Protein AF-A0A7W1QIR3-F1 (afdb_monomer_lite)

Sequence (931 aa):
MGFILVFGVSLLPTTLFAVSNQSAWFKNEPLTSNQFEIGTDIPPYSINGNQNCVKQKIITRPDKVLPFAPYYQTEISHESCVVSAGFGSISQSGYLQVAGSTTFGRTTHPNGATMILLPTPRTPNAIFLGGFTTNGPNLFMITDYLSSIDGVTDAFGEVTYKLKTGVSRIGLRDKFGNLVGVKTDTVSFSNSGKWMVADVPYVGRVRVNTGSFEMKVFDRPFDYNIGTTPGVQSAITNDGRYVIHGSNSFTQLRLYDLEACPTTNVCTYKDLWKYFKDSVPNFVGVARLRFSSDYSIGLYMSRKPASSVLNTKLVLTADGHPPASFGYLGLGDSFASGEGAYQYKSTTDNGQNKCHLSQRSYPYLIADELGINEMESIACSGGKIVDVISLSNDYKGQVKDNIRREEREEKQILESFNPGYVAQREFLNKYNPEIITISTVGNDIGFADKIKRCLMPDTCYGSYEDRLEVVREVNNQFDRLVGMYSNIQEEMEGKKVYIIGYPEVAMDGGSCGGNVRLNAEEVKFSNQLVRYLNTMIKAAADKSGFFYVDVEKAFYGHRLCETIGPNEAVNGITGGNDIVNIPFTDFGGPIGNESFHPNDMGHRRFKEMILDKTNNFTAPMPVPKPDAAPPKESDTLEILKGFNKSNRSVRRVLYVDDLGKDAVLQNSIWQGSIERLSSGLKPLSLTEVWLHSEPTKLGNFTTATNGKLDFGVTIPSSVPVGYHTVHVYGTNMAGESIDIQKVIYVAATEDDTDGDGILNANDNCGFGPASGIDYDEDDTDDACDGSIGEPPVVKVPEEQTPVPNDEPEPEKIEPIAGNQDPKPPENNPETVAGNEQLSEETTPPSQNPEVLAVPTTTPSNYASTPYQIPIPALESRPQVAAVTDEKSEPTQQQSSPSNPGYKISPYAFLFIILTTILIISVIYHSNKTLK

Structure (mmCIF, N/CA/C/O backbone):
data_AF-A0A7W1QIR3-F1
#
_entry.id   AF-A0A7W1QIR3-F1
#
loop_
_atom_site.group_PDB
_atom_site.id
_atom_site.type_symbol
_atom_site.label_atom_id
_atom_site.label_alt_id
_atom_site.label_comp_id
_atom_site.label_asym_id
_atom_site.label_entity_id
_atom_site.label_seq_id
_atom_site.pdbx_PDB_ins_code
_atom_site.Cartn_x
_atom_site.Cartn_y
_atom_site.Cartn_z
_atom_site.occupancy
_atom_site.B_iso_or_equiv
_atom_site.auth_seq_id
_atom_site.auth_comp_id
_atom_site.auth_asym_id
_atom_site.auth_atom_id
_atom_site.pdbx_PDB_model_num
ATOM 1 N N . MET A 1 1 ? -42.882 -28.383 -43.784 1.00 34.25 1 MET A N 1
ATOM 2 C CA . MET A 1 1 ? -42.503 -27.642 -45.010 1.00 34.25 1 MET A CA 1
ATOM 3 C C . MET A 1 1 ? -42.132 -26.232 -44.573 1.00 34.25 1 MET A C 1
ATOM 5 O O . MET A 1 1 ? -42.917 -25.653 -43.843 1.00 34.25 1 MET A O 1
ATOM 9 N N . GLY A 1 2 ? -40.978 -25.655 -44.895 1.00 33.19 2 GLY A N 1
ATOM 10 C CA . GLY A 1 2 ? -39.829 -26.190 -45.631 1.00 33.19 2 GLY A CA 1
ATOM 11 C C . GLY A 1 2 ? -38.886 -25.036 -45.978 1.00 33.19 2 GLY A C 1
ATOM 12 O O . GLY A 1 2 ? -39.086 -24.390 -46.999 1.00 33.19 2 GLY A O 1
ATOM 13 N N . PHE A 1 3 ? -37.918 -24.734 -45.107 1.00 28.16 3 PHE A N 1
ATOM 14 C CA . PHE A 1 3 ? -36.979 -23.629 -45.325 1.00 28.16 3 PHE A CA 1
ATOM 15 C C . PHE A 1 3 ? -36.011 -23.958 -46.469 1.00 28.16 3 PHE A C 1
ATOM 17 O O . PHE A 1 3 ? -35.315 -24.969 -46.421 1.00 28.16 3 PHE A O 1
ATOM 24 N N . ILE A 1 4 ? -35.945 -23.076 -47.466 1.00 31.62 4 ILE A N 1
ATOM 25 C CA . ILE A 1 4 ? -34.934 -23.084 -48.526 1.00 31.62 4 ILE A CA 1
ATOM 26 C C . ILE A 1 4 ? -34.169 -21.764 -48.423 1.00 31.62 4 ILE A C 1
ATOM 28 O O . ILE A 1 4 ? -34.775 -20.694 -48.456 1.00 31.62 4 ILE A O 1
ATOM 32 N N . LEU A 1 5 ? -32.845 -21.841 -48.277 1.00 32.69 5 LEU A N 1
ATOM 33 C CA . LEU A 1 5 ? -31.980 -20.664 -48.325 1.00 32.69 5 LEU A CA 1
ATOM 34 C C . LEU A 1 5 ? -31.888 -20.145 -49.764 1.00 32.69 5 LEU A C 1
ATOM 36 O O . LEU A 1 5 ? -31.714 -20.923 -50.700 1.00 32.69 5 LEU A O 1
ATOM 40 N N . VAL A 1 6 ? -31.881 -18.821 -49.915 1.00 31.03 6 VAL A N 1
ATOM 41 C CA . VAL A 1 6 ? -31.387 -18.147 -51.121 1.00 31.03 6 VAL A CA 1
ATOM 42 C C . VAL A 1 6 ? -30.215 -17.267 -50.698 1.00 31.03 6 VAL A C 1
ATOM 44 O O . VAL A 1 6 ? -30.395 -16.291 -49.973 1.00 31.03 6 VAL A O 1
ATOM 47 N N . PHE A 1 7 ? -29.004 -17.629 -51.122 1.00 30.31 7 PHE A N 1
ATOM 48 C CA . PHE A 1 7 ? -27.800 -16.839 -50.860 1.00 30.31 7 PHE A CA 1
ATOM 49 C C . PHE A 1 7 ? -27.771 -15.598 -51.761 1.00 30.31 7 PHE A C 1
ATOM 51 O O . PHE A 1 7 ? -27.506 -15.695 -52.958 1.00 30.31 7 PHE A O 1
ATOM 58 N N . GLY A 1 8 ? -27.999 -14.421 -51.177 1.00 28.27 8 GLY A N 1
ATOM 59 C CA . GLY A 1 8 ? -27.666 -13.144 -51.804 1.00 28.27 8 GLY A CA 1
ATOM 60 C C . GLY A 1 8 ? -26.195 -12.808 -51.565 1.00 28.27 8 GLY A C 1
ATOM 61 O O . GLY A 1 8 ? -25.845 -12.350 -50.481 1.00 28.27 8 GLY A O 1
ATOM 62 N N . VAL A 1 9 ? -25.328 -13.038 -52.555 1.00 30.48 9 VAL A N 1
ATOM 63 C CA . VAL A 1 9 ? -23.902 -12.679 -52.459 1.00 30.48 9 VAL A CA 1
ATOM 64 C C . VAL A 1 9 ? -23.739 -11.173 -52.667 1.00 30.48 9 VAL A C 1
ATOM 66 O O . VAL A 1 9 ? -23.790 -10.679 -53.793 1.00 30.48 9 VAL A O 1
ATOM 69 N N . SER A 1 10 ? -23.521 -10.434 -51.580 1.00 31.89 10 SER A N 1
ATOM 70 C CA . SER A 1 10 ? -23.115 -9.031 -51.631 1.00 31.89 10 SER A CA 1
ATOM 71 C C . SER A 1 10 ? -21.646 -8.922 -52.051 1.00 31.89 10 SER A C 1
ATOM 73 O O . SER A 1 10 ? -20.729 -9.197 -51.278 1.00 31.89 10 SER A O 1
ATOM 75 N N . LEU A 1 11 ? -21.413 -8.491 -53.293 1.00 32.91 11 LEU A N 1
ATOM 76 C CA . LEU A 1 11 ? -20.082 -8.137 -53.790 1.00 32.91 11 LEU A CA 1
ATOM 77 C C . LEU A 1 11 ? -19.593 -6.843 -53.122 1.00 32.91 11 LEU A C 1
ATOM 79 O O . LEU A 1 11 ? -19.727 -5.750 -53.671 1.00 32.91 11 LEU A O 1
ATOM 83 N N . LEU A 1 12 ? -19.016 -6.973 -51.927 1.00 32.09 12 LEU A N 1
ATOM 84 C CA . LEU A 1 12 ? -18.178 -5.929 -51.345 1.00 32.09 12 LEU A CA 1
ATOM 85 C C . LEU A 1 12 ? -16.924 -5.750 -52.220 1.00 32.09 12 LEU A C 1
ATOM 87 O O . LEU A 1 12 ? -16.312 -6.749 -52.609 1.00 32.09 12 LEU A O 1
ATOM 91 N N . PRO A 1 13 ? -16.506 -4.509 -52.531 1.00 33.62 13 PRO A N 1
ATOM 92 C CA . PRO A 1 13 ? -15.276 -4.281 -53.271 1.00 33.62 13 PRO A CA 1
ATOM 93 C C . PRO A 1 13 ? -14.087 -4.695 -52.401 1.00 33.62 13 PRO A C 1
ATOM 95 O O . PRO A 1 13 ? -13.788 -4.052 -51.396 1.00 33.62 13 PRO A O 1
ATOM 98 N N . THR A 1 14 ? -13.389 -5.762 -52.791 1.00 33.34 14 THR A N 1
ATOM 99 C CA . THR A 1 14 ? -12.145 -6.187 -52.142 1.00 33.34 14 THR A CA 1
ATOM 100 C C . THR A 1 14 ? -11.022 -5.213 -52.487 1.00 33.34 14 THR A C 1
ATOM 102 O O . THR A 1 14 ? -10.187 -5.478 -53.355 1.00 33.34 14 THR A O 1
ATOM 105 N N . T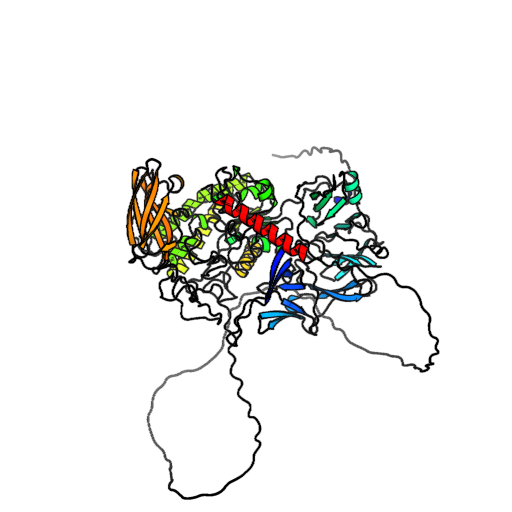HR A 1 15 ? -10.992 -4.069 -51.805 1.00 36.03 15 THR A N 1
ATOM 106 C CA . THR A 1 15 ? -9.798 -3.234 -51.729 1.00 36.03 15 THR A CA 1
ATOM 107 C C . THR A 1 15 ? -8.715 -4.035 -51.016 1.00 36.03 15 THR A C 1
ATOM 109 O O . THR A 1 15 ? -8.699 -4.131 -49.789 1.00 36.03 15 THR A O 1
ATOM 112 N N . LEU A 1 16 ? -7.795 -4.627 -51.786 1.00 31.80 16 LEU A N 1
ATOM 113 C CA . LEU A 1 16 ? -6.538 -5.117 -51.231 1.00 31.80 16 LEU A CA 1
ATOM 114 C C . LEU A 1 16 ? -5.764 -3.904 -50.709 1.00 31.80 16 LEU A C 1
ATOM 116 O O . LEU A 1 16 ? -4.984 -3.283 -51.430 1.00 31.80 16 LEU A O 1
ATOM 120 N N . PHE A 1 17 ? -5.976 -3.576 -49.437 1.00 32.44 17 PHE A N 1
ATOM 121 C CA . PHE A 1 17 ? -5.002 -2.818 -48.678 1.00 32.44 17 PHE A CA 1
ATOM 122 C C . PHE A 1 17 ? -3.719 -3.643 -48.673 1.00 32.44 17 PHE A C 1
ATOM 124 O O . PHE A 1 17 ? -3.634 -4.678 -48.011 1.00 32.44 17 PHE A O 1
ATOM 131 N N . ALA A 1 18 ? -2.729 -3.199 -49.445 1.00 31.48 18 ALA A N 1
ATOM 132 C CA . ALA A 1 18 ? -1.373 -3.696 -49.322 1.00 31.48 18 ALA A CA 1
ATOM 133 C C . ALA A 1 18 ? -0.901 -3.349 -47.906 1.00 31.48 18 ALA A C 1
ATOM 135 O O . ALA A 1 18 ? -0.538 -2.205 -47.629 1.00 31.48 18 ALA A O 1
ATOM 136 N N . VAL A 1 19 ? -0.979 -4.321 -46.994 1.00 35.53 19 VAL A N 1
ATOM 137 C CA . VAL A 1 19 ? -0.512 -4.164 -45.618 1.00 35.53 19 VAL A CA 1
ATOM 138 C C . VAL A 1 19 ? 0.979 -3.868 -45.698 1.00 35.53 19 VAL A C 1
ATOM 140 O O . VAL A 1 19 ? 1.772 -4.750 -46.027 1.00 35.53 19 VAL A O 1
ATOM 143 N N . SER A 1 20 ? 1.366 -2.613 -45.450 1.00 41.88 20 SER A N 1
ATOM 144 C CA . SER A 1 20 ? 2.776 -2.250 -45.423 1.00 41.88 20 SER A CA 1
ATOM 145 C C . SER A 1 20 ? 3.453 -3.071 -44.331 1.00 41.88 20 SER A C 1
ATOM 147 O O . SER A 1 20 ? 3.032 -3.055 -43.171 1.00 41.88 20 SER A O 1
ATOM 149 N N . ASN A 1 21 ? 4.483 -3.824 -44.723 1.00 55.47 21 ASN A N 1
ATOM 150 C CA . ASN A 1 21 ? 5.199 -4.775 -43.869 1.00 55.47 21 ASN A CA 1
ATOM 151 C C . ASN A 1 21 ? 6.201 -4.049 -42.945 1.00 55.47 21 ASN A C 1
ATOM 153 O O . ASN A 1 21 ? 7.363 -4.421 -42.818 1.00 55.47 21 ASN A O 1
ATOM 157 N N . GLN A 1 22 ? 5.741 -2.929 -42.393 1.00 65.62 22 GLN A N 1
ATOM 158 C CA . GLN A 1 22 ? 6.471 -1.875 -41.710 1.00 65.62 22 GLN A CA 1
ATOM 159 C C . GLN A 1 22 ? 5.813 -1.728 -40.338 1.00 65.62 22 GLN A C 1
ATOM 161 O O . GLN A 1 22 ? 4.588 -1.617 -40.248 1.00 65.62 22 GLN A O 1
ATOM 166 N N . SER A 1 23 ? 6.598 -1.810 -39.268 1.00 76.31 23 SER A N 1
ATOM 167 C CA . SER A 1 23 ? 6.078 -1.877 -37.899 1.00 76.31 23 SER A CA 1
ATOM 168 C C . SER A 1 23 ? 5.365 -0.592 -37.470 1.00 76.31 23 SER A C 1
ATOM 170 O O . SER A 1 23 ? 5.550 0.471 -38.065 1.00 76.31 23 SER A O 1
ATOM 172 N N . ALA A 1 24 ? 4.529 -0.685 -36.431 1.00 81.56 24 ALA A N 1
ATOM 173 C CA . ALA A 1 24 ? 3.648 0.400 -35.982 1.00 81.56 24 ALA A CA 1
ATOM 174 C C . ALA A 1 24 ? 4.395 1.721 -35.718 1.00 81.56 24 ALA A C 1
ATOM 176 O O . ALA A 1 24 ? 3.955 2.790 -36.133 1.00 81.56 24 ALA A O 1
ATOM 177 N N . TRP A 1 25 ? 5.585 1.639 -35.120 1.00 84.62 25 TRP A N 1
ATOM 178 C CA . TRP A 1 25 ? 6.470 2.783 -34.888 1.00 84.62 25 TRP A CA 1
ATOM 179 C C . TRP A 1 25 ? 6.993 3.462 -36.165 1.00 84.62 25 TRP A C 1
ATOM 181 O O . TRP A 1 25 ? 7.411 4.618 -36.110 1.00 84.62 25 TRP A O 1
ATOM 191 N N . PHE A 1 26 ? 6.982 2.767 -37.304 1.00 85.00 26 PHE A N 1
ATOM 192 C CA . PHE A 1 26 ? 7.597 3.190 -38.562 1.00 85.00 26 PHE A CA 1
ATOM 193 C C . PHE A 1 26 ? 6.593 3.551 -39.668 1.00 85.00 26 PHE A C 1
ATOM 195 O O . PHE A 1 26 ? 7.033 4.101 -40.673 1.00 85.00 26 PHE A O 1
ATOM 202 N N . LYS A 1 27 ? 5.289 3.253 -39.534 1.00 78.94 27 LYS A N 1
ATOM 203 C CA . LYS A 1 27 ? 4.281 3.529 -40.586 1.00 78.94 27 LYS A CA 1
ATOM 204 C C . LYS A 1 27 ? 4.037 5.020 -40.824 1.00 78.94 27 LYS A C 1
ATOM 206 O O . LYS A 1 27 ? 4.081 5.462 -41.966 1.00 78.94 27 LYS A O 1
ATOM 211 N N . ASN A 1 28 ? 3.794 5.765 -39.751 1.00 73.44 28 ASN A N 1
ATOM 212 C CA . ASN A 1 28 ? 3.561 7.210 -39.736 1.00 73.44 28 ASN A CA 1
ATOM 213 C C . ASN A 1 28 ? 4.406 7.852 -38.621 1.00 73.44 28 ASN A C 1
ATOM 215 O O . ASN A 1 28 ? 5.117 7.151 -37.894 1.00 73.44 28 ASN A O 1
ATOM 219 N N . GLU A 1 29 ? 4.361 9.176 -38.462 1.00 69.75 29 GLU A N 1
ATOM 220 C CA . GLU A 1 29 ? 4.926 9.836 -37.272 1.00 69.75 29 GLU A CA 1
ATOM 221 C C . GLU A 1 29 ? 4.184 9.423 -35.984 1.00 69.75 29 GLU A C 1
ATOM 223 O O . GLU A 1 29 ? 3.037 8.983 -36.078 1.00 69.75 29 GLU A O 1
ATOM 228 N N . PRO A 1 30 ? 4.818 9.471 -34.790 1.00 63.53 30 PRO A N 1
ATOM 229 C CA . PRO A 1 30 ? 4.176 9.012 -33.560 1.00 63.53 30 PRO A CA 1
ATOM 230 C C . PRO A 1 30 ? 3.042 9.976 -33.185 1.00 63.53 30 PRO A C 1
ATOM 232 O O . PRO A 1 30 ? 3.281 11.089 -32.716 1.00 63.53 30 PRO A O 1
ATOM 235 N N . LEU A 1 31 ? 1.805 9.570 -33.468 1.00 57.97 31 LEU A N 1
ATOM 236 C CA . LEU A 1 31 ? 0.617 10.392 -33.267 1.00 57.97 31 LEU A CA 1
ATOM 237 C C . LEU A 1 31 ? 0.106 10.290 -31.829 1.00 57.97 31 LEU A C 1
ATOM 239 O O . LEU A 1 31 ? 0.144 9.234 -31.205 1.00 57.97 31 LEU A O 1
ATOM 243 N N . THR A 1 32 ? -0.435 11.411 -31.349 1.00 54.66 32 THR A N 1
ATOM 244 C CA . THR A 1 32 ? -0.773 11.703 -29.946 1.00 54.66 32 THR A CA 1
ATOM 245 C C . THR A 1 32 ? 0.436 11.739 -29.008 1.00 54.66 32 THR A C 1
ATOM 247 O O . THR A 1 32 ? 1.223 10.801 -28.908 1.00 54.66 32 THR A O 1
ATOM 250 N N . SER A 1 33 ? 0.557 12.850 -28.281 1.00 52.47 33 SER A N 1
ATOM 251 C CA . SER A 1 33 ? 1.448 12.955 -27.134 1.00 52.47 33 SER A CA 1
ATOM 252 C C . SER A 1 33 ? 0.687 13.566 -25.969 1.00 52.47 33 SER A C 1
ATOM 254 O O . SER A 1 33 ? 0.325 14.744 -26.032 1.00 52.47 33 SER 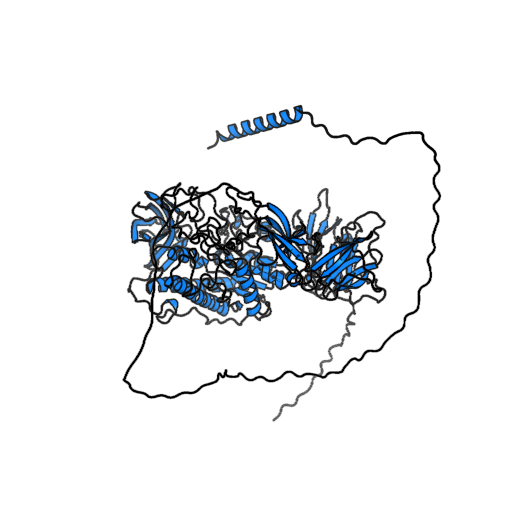A O 1
ATOM 256 N N . ASN A 1 34 ? 0.470 12.799 -24.903 1.00 48.19 34 ASN A N 1
ATOM 257 C CA . ASN A 1 34 ? -0.041 13.368 -23.660 1.00 48.19 34 ASN A CA 1
ATOM 258 C C . ASN A 1 34 ? 1.089 14.199 -23.038 1.00 48.19 34 ASN A C 1
ATOM 260 O O . ASN A 1 34 ? 2.123 13.655 -22.637 1.00 48.19 34 ASN A O 1
ATOM 264 N N . GLN A 1 35 ? 0.918 15.523 -23.044 1.00 48.44 35 GLN A N 1
ATOM 265 C CA . GLN A 1 35 ? 1.878 16.477 -22.495 1.00 48.44 35 GLN A CA 1
ATOM 266 C C . GLN A 1 35 ? 1.524 16.766 -21.041 1.00 48.44 35 GLN A C 1
ATOM 268 O O . GLN A 1 35 ? 0.497 17.378 -20.759 1.00 48.44 35 GLN A O 1
ATOM 273 N N . PHE A 1 36 ? 2.401 16.359 -20.129 1.00 48.69 36 PHE A N 1
ATOM 274 C CA . PHE A 1 36 ? 2.328 16.747 -18.727 1.00 48.69 36 PHE A CA 1
ATOM 275 C C . PHE A 1 36 ? 3.447 17.763 -18.464 1.00 48.69 36 PHE A C 1
ATOM 277 O O . PHE A 1 36 ? 4.634 17.414 -18.424 1.00 48.69 36 PHE A O 1
ATOM 284 N N . GLU A 1 37 ? 3.076 19.040 -18.333 1.00 40.69 37 GLU A N 1
ATOM 285 C CA . GLU A 1 37 ? 3.996 20.105 -17.916 1.00 40.69 37 GLU A CA 1
ATOM 286 C C . GLU A 1 37 ? 4.341 19.948 -16.431 1.00 40.69 37 GLU A C 1
ATOM 288 O O . GLU A 1 37 ? 3.708 20.538 -15.559 1.00 40.69 37 GLU A O 1
ATOM 293 N N . ILE A 1 38 ? 5.368 19.136 -16.179 1.00 44.25 38 ILE A N 1
ATOM 294 C CA . ILE A 1 38 ? 6.088 19.067 -14.906 1.00 44.25 38 ILE A CA 1
ATOM 295 C C . ILE A 1 38 ? 6.969 20.323 -14.770 1.00 44.25 38 ILE A C 1
ATOM 297 O O . ILE A 1 38 ? 7.362 20.926 -15.771 1.00 44.25 38 ILE A O 1
ATOM 301 N N . GLY A 1 39 ? 7.276 20.719 -13.532 1.00 46.81 39 GLY A N 1
ATOM 302 C CA . GLY A 1 39 ? 8.196 21.817 -13.223 1.00 46.81 39 GLY A CA 1
ATOM 303 C C . GLY A 1 39 ? 9.663 21.545 -13.597 1.00 46.81 39 GLY A C 1
ATOM 304 O O . GLY A 1 39 ? 9.990 20.837 -14.550 1.00 46.81 39 GLY A O 1
ATOM 305 N N . THR A 1 40 ? 10.589 22.133 -12.840 1.00 39.81 40 THR A N 1
ATOM 306 C CA . THR A 1 40 ? 12.035 22.022 -13.106 1.00 39.81 40 THR A CA 1
ATOM 307 C C . THR A 1 40 ? 12.576 20.599 -12.968 1.00 39.81 40 THR A C 1
ATOM 309 O O . THR A 1 40 ? 13.531 20.238 -13.662 1.00 39.81 40 THR A O 1
ATOM 312 N N . ASP A 1 41 ? 11.967 19.788 -12.107 1.00 53.38 41 ASP A N 1
ATOM 313 C CA . ASP A 1 41 ? 12.643 18.643 -11.508 1.00 53.38 41 ASP A CA 1
ATOM 314 C C . ASP A 1 41 ? 12.366 17.339 -12.266 1.00 53.38 41 ASP A C 1
ATOM 316 O O . ASP A 1 41 ? 11.232 16.883 -12.413 1.00 53.38 41 ASP A O 1
ATOM 320 N N . ILE A 1 42 ? 13.444 16.716 -12.744 1.00 59.16 42 ILE A N 1
ATOM 321 C CA . ILE A 1 42 ? 13.423 15.378 -13.339 1.00 59.16 42 ILE A CA 1
ATOM 322 C C . ILE A 1 42 ? 13.749 14.372 -12.222 1.00 59.16 42 ILE A C 1
ATOM 324 O O . ILE A 1 42 ? 14.808 14.524 -11.604 1.00 59.16 42 ILE A O 1
ATOM 328 N N . PRO A 1 43 ? 12.933 13.323 -11.991 1.00 58.06 43 PRO A N 1
ATOM 329 C CA . PRO A 1 43 ? 13.183 12.326 -10.947 1.00 58.06 43 PRO A CA 1
ATOM 330 C C . PRO A 1 43 ? 14.601 11.732 -10.986 1.00 58.06 43 PRO A C 1
ATOM 332 O O . PRO A 1 43 ? 15.195 11.640 -12.072 1.00 58.06 43 PRO A O 1
ATOM 335 N N . PRO A 1 44 ? 15.168 11.316 -9.838 1.00 55.75 44 PRO A N 1
ATOM 336 C CA . PRO A 1 44 ? 16.488 10.695 -9.788 1.00 55.75 44 PRO A CA 1
ATOM 337 C C . PRO A 1 44 ? 16.534 9.399 -10.619 1.00 55.75 44 PRO A C 1
ATOM 339 O O . PRO A 1 44 ? 15.519 8.751 -10.870 1.00 55.75 44 PRO A O 1
ATOM 342 N N . TYR A 1 45 ? 17.724 9.064 -11.115 1.00 62.69 45 TYR A N 1
ATOM 343 C CA . TYR A 1 45 ? 17.936 8.025 -12.127 1.00 62.69 45 TYR A CA 1
ATOM 344 C C . TYR A 1 45 ? 18.699 6.853 -11.527 1.00 62.69 45 TYR A C 1
ATOM 346 O O . TYR A 1 45 ? 19.669 7.097 -10.811 1.00 62.69 45 TYR A O 1
ATOM 354 N N . SER A 1 46 ? 18.345 5.612 -11.873 1.00 59.75 46 SER A N 1
ATOM 355 C CA . SER A 1 46 ? 19.246 4.470 -11.679 1.00 59.75 46 SER A CA 1
ATOM 356 C C . SER A 1 46 ? 20.575 4.677 -12.423 1.00 59.75 46 SER A C 1
ATOM 358 O O . SER A 1 46 ? 20.639 5.391 -13.425 1.00 59.75 46 SER A O 1
ATOM 360 N N . ILE A 1 47 ? 21.626 3.996 -11.956 1.00 56.06 47 ILE A N 1
ATOM 361 C CA . ILE A 1 47 ? 22.954 3.964 -12.592 1.00 56.06 47 ILE A CA 1
ATOM 362 C C . ILE A 1 47 ? 22.852 3.465 -14.047 1.00 56.06 47 ILE A C 1
ATOM 364 O O . ILE A 1 47 ? 23.579 3.932 -14.918 1.00 56.06 47 ILE A O 1
ATOM 368 N N . ASN A 1 48 ? 21.904 2.554 -14.310 1.00 63.75 48 ASN A N 1
ATOM 369 C CA . ASN A 1 48 ? 21.738 1.838 -15.578 1.00 63.75 48 ASN A CA 1
ATOM 370 C C . ASN A 1 48 ? 20.505 2.315 -16.373 1.00 63.75 48 ASN A C 1
ATOM 372 O O . ASN A 1 48 ? 19.637 1.529 -16.750 1.00 63.75 48 ASN A O 1
ATOM 376 N N . GLY A 1 49 ? 20.404 3.624 -16.604 1.00 54.59 49 GLY A N 1
ATOM 377 C CA . GLY A 1 49 ? 19.758 4.187 -17.799 1.00 54.59 49 GLY A CA 1
ATOM 378 C C . GLY A 1 49 ? 18.227 4.136 -17.951 1.00 54.59 49 GLY A C 1
ATOM 379 O O . GLY A 1 49 ? 17.711 4.937 -18.730 1.00 54.59 49 GLY A O 1
ATOM 380 N N . ASN A 1 50 ? 17.463 3.289 -17.251 1.00 68.12 50 ASN A N 1
ATOM 381 C CA . ASN A 1 50 ? 15.991 3.304 -17.390 1.00 68.12 50 ASN A CA 1
ATOM 382 C C . ASN A 1 50 ? 15.139 2.805 -16.209 1.00 68.12 50 ASN A C 1
ATOM 384 O O . ASN A 1 50 ? 13.912 2.873 -16.299 1.00 68.12 50 ASN A O 1
ATOM 388 N N . GLN A 1 51 ? 15.732 2.381 -15.092 1.00 68.88 51 GLN A N 1
ATOM 389 C CA . GLN A 1 51 ? 14.979 2.222 -13.842 1.00 68.88 51 GLN A CA 1
ATOM 390 C C . GLN A 1 51 ? 14.880 3.566 -13.099 1.00 68.88 51 GLN A C 1
ATOM 392 O O . GLN A 1 51 ? 15.847 4.336 -13.045 1.00 68.88 51 GLN A O 1
ATOM 397 N N . ASN A 1 52 ? 13.722 3.830 -12.490 1.00 66.75 52 ASN A N 1
ATOM 398 C CA . ASN A 1 52 ? 13.629 4.817 -11.415 1.00 66.75 52 ASN A CA 1
ATOM 399 C C . ASN A 1 52 ? 14.410 4.300 -10.196 1.00 66.75 52 ASN A C 1
ATOM 401 O O . ASN A 1 52 ? 14.593 3.093 -10.034 1.00 66.75 52 ASN A O 1
ATOM 405 N N . CYS A 1 53 ? 14.853 5.212 -9.338 1.00 72.12 53 CYS A N 1
ATOM 406 C CA . CYS A 1 53 ? 15.409 4.879 -8.033 1.00 72.12 53 CYS A CA 1
ATOM 407 C C . CYS A 1 53 ? 14.745 5.752 -6.967 1.00 72.12 53 CYS A C 1
ATOM 409 O O . CYS A 1 53 ? 14.346 6.881 -7.265 1.00 72.12 53 CYS A O 1
ATOM 411 N N . VAL A 1 54 ? 14.632 5.253 -5.738 1.00 67.38 54 VAL A N 1
ATOM 412 C CA . VAL A 1 54 ? 14.112 6.039 -4.609 1.00 67.38 54 VAL A CA 1
ATOM 413 C C . VAL A 1 54 ? 15.248 6.340 -3.650 1.00 67.38 54 VAL A C 1
ATOM 415 O O . VAL A 1 54 ? 16.004 5.441 -3.303 1.00 67.38 54 VAL A O 1
ATOM 418 N N . LYS A 1 55 ? 15.374 7.592 -3.204 1.00 74.12 55 LYS A N 1
ATOM 419 C CA . LYS A 1 55 ? 16.208 7.914 -2.044 1.00 74.12 55 LYS A CA 1
ATOM 420 C C . LYS A 1 55 ? 15.664 7.206 -0.800 1.00 74.12 55 LYS A C 1
ATOM 422 O O . LYS A 1 55 ? 14.477 7.339 -0.511 1.00 74.12 55 LYS A O 1
ATOM 427 N N . GLN A 1 56 ? 16.519 6.449 -0.125 1.00 70.94 56 GLN A N 1
ATOM 428 C CA . GLN A 1 56 ? 16.217 5.720 1.101 1.00 70.94 56 GLN A CA 1
ATOM 429 C C . GLN A 1 56 ? 17.430 5.754 2.044 1.00 70.94 56 GLN A C 1
ATOM 431 O O . GLN A 1 56 ? 18.584 5.798 1.592 1.00 70.94 56 GLN A O 1
ATOM 436 N N . LYS A 1 57 ? 17.151 5.635 3.346 1.00 77.88 57 LYS A N 1
ATOM 437 C CA . LYS A 1 57 ? 18.140 5.464 4.414 1.00 77.88 57 LYS A CA 1
ATOM 438 C C . LYS A 1 57 ? 18.794 4.084 4.289 1.00 77.88 57 LYS A C 1
ATOM 440 O O . LYS A 1 57 ? 18.173 3.062 4.576 1.00 77.88 57 LYS A O 1
ATOM 445 N N . ILE A 1 58 ? 20.048 4.040 3.845 1.00 84.31 58 ILE A N 1
ATOM 446 C CA . ILE A 1 58 ? 20.827 2.803 3.721 1.00 84.31 58 ILE A CA 1
ATOM 447 C C . ILE A 1 58 ? 21.456 2.490 5.074 1.00 84.31 58 ILE A C 1
ATOM 449 O O . ILE A 1 58 ? 22.559 2.952 5.353 1.00 84.31 58 ILE A O 1
ATOM 453 N N . ILE A 1 59 ? 20.776 1.717 5.917 1.00 82.56 59 ILE A N 1
ATOM 454 C CA . ILE A 1 59 ? 21.363 1.197 7.159 1.00 82.56 59 ILE A CA 1
ATOM 455 C C . ILE A 1 59 ? 22.411 0.152 6.777 1.00 82.56 59 ILE A C 1
ATOM 457 O O . ILE A 1 59 ? 22.056 -0.922 6.306 1.00 82.56 59 ILE A O 1
ATOM 461 N N . THR A 1 60 ? 23.699 0.468 6.918 1.00 89.12 60 THR A N 1
ATOM 462 C CA . THR A 1 60 ? 24.800 -0.488 6.654 1.00 89.12 60 THR A CA 1
ATOM 463 C C . THR A 1 60 ? 25.294 -1.186 7.916 1.00 89.12 60 THR A C 1
ATOM 465 O O . THR A 1 60 ? 25.868 -2.270 7.838 1.00 89.12 60 THR A O 1
ATOM 468 N N . ARG A 1 61 ? 25.020 -0.564 9.064 1.00 86.25 61 ARG A N 1
ATOM 469 C CA . ARG A 1 61 ? 25.211 -1.087 10.409 1.00 86.25 61 ARG A CA 1
ATOM 470 C C . ARG A 1 61 ? 24.076 -0.539 11.280 1.00 86.25 61 ARG A C 1
ATOM 472 O O . ARG A 1 61 ? 23.932 0.686 11.289 1.00 86.25 61 ARG A O 1
ATOM 479 N N . PRO A 1 62 ? 23.275 -1.369 11.960 1.00 75.38 62 PRO A N 1
ATOM 480 C CA . PRO A 1 62 ? 22.220 -0.880 12.845 1.00 75.38 62 PRO A CA 1
ATOM 481 C C . PRO A 1 62 ? 22.801 -0.231 14.118 1.00 75.38 62 PRO A C 1
ATOM 483 O O . PRO A 1 62 ? 23.993 -0.388 14.423 1.00 75.38 62 PRO A O 1
ATOM 486 N N . ASP A 1 63 ? 21.961 0.495 14.861 1.00 68.75 63 ASP A N 1
ATOM 487 C CA . ASP A 1 63 ? 22.189 0.698 16.299 1.00 68.75 63 ASP A CA 1
ATOM 488 C C . ASP A 1 63 ? 22.262 -0.676 16.990 1.00 68.75 63 ASP A C 1
ATOM 490 O O . ASP A 1 63 ? 21.640 -1.636 16.527 1.00 68.75 63 ASP A O 1
ATOM 494 N N . LYS A 1 64 ? 23.092 -0.818 18.031 1.00 57.91 64 LYS A N 1
ATOM 495 C CA . LYS A 1 64 ? 23.258 -2.107 18.721 1.00 57.91 64 LYS A CA 1
ATOM 496 C C . LYS A 1 64 ? 23.876 -1.972 20.114 1.00 57.91 64 LYS A C 1
ATOM 498 O O . LYS A 1 64 ? 24.892 -1.295 20.277 1.00 57.91 64 LYS A O 1
ATOM 503 N N . VAL A 1 65 ? 23.378 -2.720 21.094 1.00 54.22 65 VAL A N 1
ATOM 504 C CA . VAL A 1 65 ? 24.102 -2.956 22.352 1.00 54.22 65 VAL A CA 1
ATOM 505 C C . VAL A 1 65 ? 25.265 -3.926 22.088 1.00 54.22 65 VAL A C 1
ATOM 507 O O . VAL A 1 65 ? 25.088 -4.997 21.503 1.00 54.22 65 VAL A O 1
ATOM 510 N N . LEU A 1 66 ? 26.499 -3.557 22.454 1.00 52.88 66 LEU A N 1
ATOM 511 C CA . LEU A 1 66 ? 27.647 -4.462 22.311 1.00 52.88 66 LEU A CA 1
ATOM 512 C C . LEU A 1 66 ? 27.813 -5.320 23.576 1.00 52.88 66 LEU A C 1
ATOM 514 O O . LEU A 1 66 ? 27.712 -4.780 24.678 1.00 52.88 66 LEU A O 1
ATOM 518 N N . PRO A 1 67 ? 28.185 -6.615 23.459 1.00 44.41 67 PRO A N 1
ATOM 519 C CA . PRO A 1 67 ? 28.244 -7.577 24.576 1.00 44.41 67 PRO A CA 1
ATOM 520 C C . PRO A 1 67 ? 29.401 -7.341 25.574 1.00 44.41 67 PRO A C 1
ATOM 522 O O . PRO A 1 67 ? 29.838 -8.250 26.278 1.00 44.41 67 PRO A O 1
ATOM 525 N N . PHE A 1 68 ? 29.925 -6.117 25.626 1.00 53.91 68 PHE A N 1
ATOM 526 C CA . PHE A 1 68 ? 30.892 -5.638 26.602 1.00 53.91 68 PHE A CA 1
ATOM 527 C C . PHE A 1 68 ? 30.422 -4.260 27.081 1.00 53.91 68 PHE A C 1
ATOM 529 O O . PHE A 1 68 ? 30.680 -3.242 26.434 1.00 53.91 68 PHE A O 1
ATOM 536 N N . ALA A 1 69 ? 29.715 -4.218 28.210 1.00 38.25 69 ALA A N 1
ATOM 537 C CA . ALA A 1 69 ? 29.244 -2.964 28.789 1.00 38.25 69 ALA A CA 1
ATOM 538 C C . ALA A 1 69 ? 30.422 -2.010 29.113 1.00 38.25 69 ALA A C 1
ATOM 540 O O . ALA A 1 69 ? 31.488 -2.481 29.528 1.00 38.25 69 ALA A O 1
ATOM 541 N N . PRO A 1 70 ? 30.264 -0.677 28.969 1.00 51.12 70 PRO A N 1
ATOM 542 C CA . PRO A 1 70 ? 29.036 0.061 28.661 1.00 51.12 70 PRO A CA 1
ATOM 543 C C . PRO A 1 70 ? 29.066 0.690 27.248 1.00 51.12 70 PRO A C 1
ATOM 545 O O . PRO A 1 70 ? 28.903 1.902 27.102 1.00 51.12 70 PRO A O 1
ATOM 548 N N . TYR A 1 71 ? 29.347 -0.094 26.201 1.00 50.91 71 TYR A N 1
ATOM 549 C CA . TYR A 1 71 ? 29.512 0.434 24.838 1.00 50.91 71 TYR A CA 1
ATOM 550 C C . TYR A 1 71 ? 28.271 0.222 23.960 1.00 50.91 71 TYR A C 1
ATOM 552 O O . TYR A 1 71 ? 28.146 -0.794 23.279 1.00 50.91 71 TYR A O 1
ATOM 560 N N . TYR A 1 72 ? 27.392 1.224 23.917 1.00 56.47 72 TYR A N 1
ATOM 561 C CA . TYR A 1 72 ? 26.335 1.308 22.905 1.00 56.47 72 TYR A CA 1
ATOM 562 C C . TYR A 1 72 ? 26.941 1.670 21.538 1.00 56.47 72 TYR A C 1
ATOM 564 O O . TYR A 1 72 ? 27.753 2.596 21.431 1.00 56.47 72 TYR A O 1
ATOM 572 N N . GLN A 1 73 ? 26.568 0.947 20.486 1.00 66.69 73 GLN A N 1
ATOM 573 C CA . GLN A 1 73 ? 26.971 1.232 19.114 1.00 66.69 73 GLN A CA 1
ATOM 574 C C . GLN A 1 73 ? 25.902 2.065 18.414 1.00 66.69 73 GLN A C 1
ATOM 576 O O . GLN A 1 73 ? 24.774 1.614 18.258 1.00 66.69 73 GLN A O 1
ATOM 581 N N . THR A 1 74 ? 26.301 3.219 17.880 1.00 73.00 74 THR A N 1
ATOM 582 C CA . THR A 1 74 ? 25.439 4.010 16.995 1.00 73.00 74 THR A CA 1
ATOM 583 C C . THR A 1 74 ? 25.360 3.416 15.586 1.00 73.00 74 THR A C 1
ATOM 585 O O . THR A 1 74 ? 26.371 2.943 15.045 1.00 73.00 74 THR A O 1
ATOM 588 N N . GLU A 1 75 ? 24.205 3.548 14.948 1.00 81.38 75 GLU A N 1
ATOM 589 C CA . GLU A 1 75 ? 23.963 3.240 13.540 1.00 81.38 75 GLU A CA 1
ATOM 590 C C . GLU A 1 75 ? 25.023 3.863 12.613 1.00 81.38 75 GLU A C 1
ATOM 592 O O . GLU A 1 75 ? 25.512 4.978 12.830 1.00 81.38 75 GLU A O 1
ATOM 597 N N . ILE A 1 76 ? 25.358 3.157 11.530 1.00 84.62 76 ILE A N 1
ATOM 598 C CA . ILE A 1 76 ? 25.967 3.762 10.343 1.00 84.62 76 ILE A CA 1
ATOM 599 C C . ILE A 1 76 ? 24.997 3.605 9.180 1.00 84.62 76 ILE A C 1
ATOM 601 O O . ILE A 1 76 ? 24.840 2.520 8.602 1.00 84.62 76 ILE A O 1
ATOM 605 N N . SER A 1 77 ? 24.406 4.733 8.796 1.00 86.81 77 SER A N 1
ATOM 606 C CA . SER A 1 77 ? 23.568 4.856 7.614 1.00 86.81 77 SER A CA 1
ATOM 607 C C . SER A 1 77 ? 23.909 6.084 6.772 1.00 86.81 77 SER A C 1
ATOM 609 O O . SER A 1 77 ? 24.572 7.025 7.216 1.00 86.81 77 SER A O 1
ATOM 611 N N . HIS A 1 78 ? 23.448 6.075 5.523 1.00 88.31 78 HIS A N 1
ATOM 612 C CA . HIS A 1 78 ? 23.505 7.229 4.628 1.00 88.31 78 HIS A CA 1
ATOM 613 C C . HIS A 1 78 ? 22.344 7.202 3.635 1.00 88.31 78 HIS A C 1
ATOM 615 O O . HIS A 1 78 ? 21.859 6.141 3.255 1.00 88.31 78 HIS A O 1
ATOM 621 N N . GLU A 1 79 ? 21.932 8.366 3.146 1.00 84.38 79 GLU A N 1
ATOM 622 C CA . GLU A 1 79 ? 20.968 8.452 2.047 1.00 84.38 79 GLU A CA 1
ATOM 623 C C . GLU A 1 79 ? 21.584 7.958 0.730 1.00 84.38 79 GLU A C 1
ATOM 625 O O . GLU A 1 79 ? 22.635 8.438 0.293 1.00 84.38 79 GLU A O 1
ATOM 630 N N . SER A 1 80 ? 20.915 7.029 0.048 1.00 85.62 80 SER A N 1
ATOM 631 C CA . SER A 1 80 ? 21.284 6.618 -1.310 1.00 85.62 80 SER A CA 1
ATOM 632 C C . SER A 1 80 ? 20.052 6.309 -2.144 1.00 85.62 80 SER A C 1
ATOM 634 O O . SER A 1 80 ? 18.991 5.999 -1.614 1.00 85.62 80 SER A O 1
ATOM 636 N N . CYS A 1 81 ? 20.184 6.372 -3.468 1.00 81.50 81 CYS A N 1
ATOM 637 C CA . CYS A 1 81 ? 19.108 5.923 -4.342 1.00 81.50 81 CYS A CA 1
ATOM 638 C C . CYS A 1 81 ? 19.120 4.390 -4.434 1.00 81.50 81 CYS A C 1
ATOM 640 O O . CYS A 1 81 ? 20.158 3.807 -4.743 1.00 81.50 81 CYS A O 1
ATOM 642 N N . VAL A 1 82 ? 17.983 3.746 -4.196 1.00 79.75 82 VAL A N 1
ATOM 643 C CA . VAL A 1 82 ? 17.791 2.292 -4.215 1.00 79.75 82 VAL A CA 1
ATOM 644 C C . VAL A 1 82 ? 16.992 1.878 -5.443 1.00 79.75 82 VAL A C 1
ATOM 646 O O . VAL A 1 82 ? 16.116 2.611 -5.909 1.00 79.75 82 VAL A O 1
ATOM 649 N N . VAL A 1 83 ? 17.336 0.716 -5.995 1.00 79.69 83 VAL A N 1
ATOM 650 C CA . VAL A 1 83 ? 16.762 0.143 -7.213 1.00 79.69 83 VAL A CA 1
ATOM 651 C C . VAL A 1 83 ? 16.478 -1.341 -6.985 1.00 79.69 83 VAL A C 1
ATOM 653 O O . VAL A 1 83 ? 17.377 -2.078 -6.579 1.00 79.69 83 VAL A O 1
ATOM 656 N N . SER A 1 84 ? 15.258 -1.788 -7.289 1.00 77.31 84 SER A N 1
ATOM 657 C CA . SER A 1 84 ? 14.904 -3.212 -7.227 1.00 77.31 84 SER A CA 1
ATOM 658 C C . SER A 1 84 ? 15.623 -4.036 -8.306 1.00 77.31 84 SER A C 1
ATOM 660 O O . SER A 1 84 ? 15.761 -3.617 -9.465 1.00 77.31 84 SER A O 1
ATOM 662 N N . ALA A 1 85 ? 16.066 -5.228 -7.919 1.00 83.62 85 ALA A N 1
ATOM 663 C CA . ALA A 1 85 ? 16.562 -6.295 -8.773 1.00 83.62 85 ALA A CA 1
ATOM 664 C C . ALA A 1 85 ? 15.897 -7.624 -8.366 1.00 83.62 85 ALA A C 1
ATOM 666 O O . ALA A 1 85 ? 15.413 -7.775 -7.247 1.00 83.62 85 ALA A O 1
ATOM 667 N N . GLY A 1 86 ? 15.912 -8.634 -9.241 1.00 76.88 86 GLY A N 1
ATOM 668 C CA . GLY A 1 86 ? 15.276 -9.937 -8.961 1.00 76.88 86 GLY A CA 1
ATOM 669 C C . GLY A 1 86 ? 15.961 -10.802 -7.888 1.00 76.88 86 GLY A C 1
ATOM 670 O O . GLY A 1 86 ? 15.662 -11.987 -7.781 1.00 76.88 86 GLY A O 1
ATOM 671 N N . PHE A 1 87 ? 16.879 -10.223 -7.113 1.00 83.81 87 PHE A N 1
ATOM 672 C CA . PHE A 1 87 ? 17.557 -10.810 -5.953 1.00 83.81 87 PHE A CA 1
ATOM 673 C C . PHE A 1 87 ? 17.625 -9.828 -4.760 1.00 83.81 87 PHE A C 1
ATOM 675 O O . PHE A 1 87 ? 18.462 -9.983 -3.873 1.00 83.81 87 PHE A O 1
ATOM 682 N N . GLY A 1 88 ? 16.762 -8.805 -4.734 1.00 83.12 88 GLY A N 1
ATOM 683 C CA . GLY A 1 88 ? 16.711 -7.784 -3.684 1.00 83.12 88 GLY A CA 1
ATOM 684 C C . GLY A 1 88 ? 17.047 -6.376 -4.182 1.00 83.12 88 GLY A C 1
ATOM 685 O O . GLY A 1 88 ? 17.133 -6.112 -5.380 1.00 83.12 88 GLY A O 1
ATOM 686 N N . SER A 1 89 ? 17.237 -5.456 -3.244 1.00 84.56 89 SER A N 1
ATOM 687 C CA . SER A 1 89 ? 17.386 -4.021 -3.499 1.00 84.56 89 SER A CA 1
ATOM 688 C C . SER A 1 89 ? 18.854 -3.598 -3.538 1.00 84.56 89 SER A C 1
ATOM 690 O O . SER A 1 89 ? 19.597 -3.863 -2.597 1.00 84.56 89 SER A O 1
ATOM 692 N N . ILE A 1 90 ? 19.285 -2.899 -4.593 1.00 88.00 90 ILE A N 1
ATOM 693 C CA . ILE A 1 90 ? 20.667 -2.409 -4.737 1.00 88.00 90 ILE A CA 1
ATOM 694 C C . ILE A 1 90 ? 20.711 -0.889 -4.577 1.00 88.00 90 ILE A C 1
ATOM 696 O O . ILE A 1 90 ? 20.001 -0.162 -5.275 1.00 88.00 90 ILE A O 1
ATOM 700 N N . SER A 1 91 ? 21.576 -0.398 -3.691 1.00 88.31 91 SER A N 1
ATOM 701 C CA . SER A 1 91 ? 21.833 1.032 -3.513 1.00 88.31 91 SER A CA 1
ATOM 702 C C . SER A 1 91 ? 22.864 1.570 -4.513 1.00 88.31 91 SER A C 1
ATOM 704 O O . SER A 1 91 ? 23.771 0.864 -4.962 1.00 88.31 91 SER A O 1
ATOM 706 N N . GLN A 1 92 ? 22.810 2.871 -4.802 1.00 85.06 92 GLN A N 1
ATOM 707 C CA . GLN A 1 92 ? 23.839 3.558 -5.591 1.00 85.06 92 GLN A CA 1
ATOM 708 C C . GLN A 1 92 ? 25.205 3.629 -4.899 1.00 85.06 92 GLN A C 1
ATOM 710 O O . GLN A 1 92 ? 26.212 3.838 -5.573 1.00 85.06 92 GLN A O 1
ATOM 715 N N . SER A 1 93 ? 25.267 3.395 -3.584 1.00 86.75 93 SER A N 1
ATOM 716 C CA . SER A 1 93 ? 26.524 3.189 -2.858 1.00 86.75 93 SER A CA 1
ATOM 717 C C . SER A 1 93 ? 27.123 1.784 -3.037 1.00 86.75 93 SER A C 1
ATOM 719 O O . SER A 1 93 ? 28.186 1.519 -2.481 1.00 86.75 93 SER A O 1
ATOM 721 N N . GLY A 1 94 ? 26.479 0.887 -3.797 1.00 87.69 94 GLY A N 1
ATOM 722 C CA . GLY A 1 94 ? 26.992 -0.451 -4.119 1.00 87.69 94 GLY A CA 1
ATOM 723 C C . GLY A 1 94 ? 26.695 -1.532 -3.073 1.00 87.69 94 GLY A C 1
ATOM 724 O O . GLY A 1 94 ? 27.388 -2.548 -3.040 1.00 87.69 94 GLY A O 1
ATOM 725 N N . TYR A 1 95 ? 25.692 -1.319 -2.218 1.00 92.31 95 TYR A N 1
ATOM 726 C CA . TYR A 1 95 ? 25.256 -2.286 -1.210 1.00 92.31 95 TYR A CA 1
ATOM 727 C C . TYR A 1 95 ? 23.975 -2.996 -1.671 1.00 92.31 95 TYR A C 1
ATOM 729 O O . TYR A 1 95 ? 23.182 -2.435 -2.427 1.00 92.31 95 TYR A O 1
ATOM 737 N N . LEU A 1 96 ? 23.774 -4.225 -1.201 1.00 92.31 96 LEU A N 1
ATOM 738 C CA . LEU A 1 96 ? 22.604 -5.064 -1.461 1.00 92.31 96 LEU A CA 1
ATOM 739 C C . LEU A 1 96 ? 21.789 -5.215 -0.172 1.00 92.31 96 LEU A C 1
ATOM 741 O O . LEU A 1 96 ? 22.364 -5.463 0.878 1.00 92.31 96 LEU A O 1
ATOM 745 N N . GLN A 1 97 ? 20.467 -5.136 -0.253 1.00 88.88 97 GLN A N 1
ATOM 746 C CA . GLN A 1 97 ? 19.538 -5.615 0.770 1.00 88.88 97 GLN A CA 1
ATOM 747 C C . GLN A 1 97 ? 18.782 -6.807 0.177 1.00 88.88 97 GLN A C 1
ATOM 749 O O . GLN A 1 97 ? 18.015 -6.648 -0.775 1.00 88.88 97 GLN A O 1
ATOM 754 N N . VAL A 1 98 ? 19.024 -8.008 0.704 1.00 84.19 98 VAL A N 1
ATOM 755 C CA . VAL A 1 98 ? 18.242 -9.203 0.345 1.00 84.19 98 VAL A CA 1
ATOM 756 C C . VAL A 1 98 ? 16.861 -9.110 1.009 1.00 84.19 98 VAL A C 1
ATOM 758 O O . VAL A 1 98 ? 16.726 -8.515 2.079 1.00 84.19 98 VAL A O 1
ATOM 761 N N . ALA A 1 99 ? 15.827 -9.664 0.370 1.00 64.50 99 ALA A N 1
ATOM 762 C CA . ALA A 1 99 ? 14.461 -9.647 0.895 1.00 64.50 99 ALA A CA 1
ATOM 763 C C . ALA A 1 99 ? 14.390 -10.227 2.322 1.00 64.50 99 ALA A C 1
ATOM 765 O O . ALA A 1 99 ? 15.017 -11.245 2.608 1.00 64.50 99 ALA A O 1
ATOM 766 N N . GLY A 1 100 ? 13.637 -9.568 3.207 1.00 57.34 100 GLY A N 1
ATOM 767 C CA . GLY A 1 100 ? 13.589 -9.886 4.638 1.00 57.34 100 GLY A CA 1
ATOM 768 C C . GLY A 1 100 ? 14.726 -9.296 5.480 1.00 57.34 100 GLY A C 1
ATOM 769 O O . GLY A 1 100 ? 14.645 -9.356 6.699 1.00 57.34 100 GLY A O 1
ATOM 770 N N . SER A 1 101 ? 15.754 -8.678 4.885 1.00 70.31 101 SER A N 1
ATOM 771 C CA . SER A 1 101 ? 16.772 -7.949 5.650 1.00 70.31 101 SER A CA 1
ATOM 772 C C . SER A 1 101 ? 16.401 -6.474 5.844 1.00 70.31 101 SER A C 1
ATOM 774 O O . SER A 1 101 ? 15.910 -5.801 4.931 1.00 70.31 101 SER A O 1
ATOM 776 N N . THR A 1 102 ? 16.668 -5.947 7.038 1.00 69.12 102 THR A N 1
ATOM 777 C CA . THR A 1 102 ? 16.627 -4.509 7.357 1.00 69.12 102 THR A CA 1
ATOM 778 C C . THR A 1 102 ? 17.941 -3.809 6.999 1.00 69.12 102 THR A C 1
ATOM 780 O O . THR A 1 102 ? 17.930 -2.658 6.566 1.00 69.12 102 THR A O 1
ATOM 783 N N . THR A 1 103 ? 19.068 -4.522 7.084 1.00 80.38 103 THR A N 1
ATOM 784 C CA . THR A 1 103 ? 20.417 -3.993 6.832 1.00 80.38 103 THR A CA 1
ATOM 785 C C . THR A 1 103 ? 20.831 -4.177 5.366 1.00 80.38 103 THR A C 1
ATOM 787 O O . THR A 1 103 ? 20.512 -5.171 4.715 1.00 80.38 103 THR A O 1
ATOM 790 N N . PHE A 1 104 ? 21.559 -3.206 4.822 1.00 91.06 104 PHE A N 1
ATOM 791 C CA . PHE A 1 104 ? 22.206 -3.263 3.515 1.00 91.06 104 PHE A CA 1
ATOM 792 C C . PHE A 1 104 ? 23.647 -3.756 3.670 1.00 91.06 104 PHE A C 1
ATOM 794 O O . PHE A 1 104 ? 24.474 -3.094 4.295 1.00 91.06 104 PHE A O 1
ATOM 801 N N . GLY A 1 105 ? 23.971 -4.887 3.047 1.00 92.88 105 GLY A N 1
ATOM 802 C CA . GLY A 1 105 ? 25.285 -5.516 3.110 1.00 92.88 105 GLY A CA 1
ATOM 803 C C . GLY A 1 105 ? 26.168 -5.299 1.880 1.00 92.88 105 GLY A C 1
ATOM 804 O O . GLY A 1 105 ? 25.694 -5.057 0.765 1.00 92.88 105 GLY A O 1
ATOM 805 N N . ARG A 1 106 ? 27.488 -5.419 2.056 1.00 94.25 106 ARG A N 1
ATOM 806 C CA . ARG A 1 106 ? 28.454 -5.368 0.942 1.00 94.25 106 ARG A CA 1
ATOM 807 C C . ARG A 1 106 ? 28.497 -6.695 0.193 1.00 94.25 106 ARG A C 1
ATOM 809 O O . ARG A 1 106 ? 28.557 -7.748 0.816 1.00 94.25 106 ARG A O 1
ATOM 816 N N . THR A 1 107 ? 28.548 -6.658 -1.138 1.00 94.94 107 THR A N 1
ATOM 817 C CA . THR A 1 107 ? 28.745 -7.875 -1.947 1.00 94.94 107 THR A CA 1
ATOM 818 C C . THR A 1 107 ? 30.235 -8.109 -2.214 1.00 94.94 107 THR A C 1
ATOM 820 O O . THR A 1 107 ? 30.967 -7.174 -2.545 1.00 94.94 107 THR A O 1
ATOM 823 N N . THR A 1 108 ? 30.723 -9.342 -2.042 1.00 94.88 108 THR A N 1
ATOM 824 C CA . THR A 1 108 ? 32.160 -9.669 -2.148 1.00 94.88 108 THR A CA 1
ATOM 825 C C . THR A 1 108 ? 32.431 -10.982 -2.881 1.00 94.88 108 THR A C 1
ATOM 827 O O . THR A 1 108 ? 31.653 -11.931 -2.840 1.00 94.88 108 THR A O 1
ATOM 830 N N . HIS A 1 109 ? 33.576 -11.049 -3.556 1.00 92.69 109 HIS A N 1
ATOM 831 C CA . HIS A 1 109 ? 34.136 -12.268 -4.131 1.00 92.69 109 HIS A CA 1
ATOM 832 C C . HIS A 1 109 ? 34.640 -13.236 -3.034 1.00 92.69 109 HIS A C 1
ATOM 834 O O . HIS A 1 109 ? 34.879 -12.809 -1.902 1.00 92.69 109 HIS A O 1
ATOM 840 N N . PRO A 1 110 ? 34.922 -14.521 -3.349 1.00 91.44 110 PRO A N 1
ATOM 841 C CA . PRO A 1 110 ? 35.416 -15.490 -2.359 1.00 91.44 110 PRO A CA 1
ATOM 842 C C . PRO A 1 110 ? 36.710 -15.060 -1.637 1.00 91.44 110 PRO A C 1
ATOM 844 O O . PRO A 1 110 ? 36.959 -15.475 -0.504 1.00 91.44 110 PRO A O 1
ATOM 847 N N . ASN A 1 111 ? 37.514 -14.202 -2.279 1.00 90.56 111 ASN A N 1
ATOM 848 C CA . ASN A 1 111 ? 38.750 -13.608 -1.759 1.00 90.56 111 ASN A CA 1
ATOM 849 C C . ASN A 1 111 ? 38.553 -12.266 -1.013 1.00 90.56 111 ASN A C 1
ATOM 851 O O . ASN A 1 111 ? 39.537 -11.586 -0.742 1.00 90.56 111 ASN A O 1
ATOM 855 N N . GLY A 1 112 ? 37.312 -11.855 -0.731 1.00 88.56 112 GLY A N 1
ATOM 856 C CA . GLY A 1 112 ? 36.982 -10.621 -0.007 1.00 88.56 112 GLY A CA 1
ATOM 857 C C . GLY A 1 112 ? 36.990 -9.334 -0.842 1.00 88.56 112 GLY A C 1
ATOM 858 O O . GLY A 1 112 ? 36.636 -8.280 -0.322 1.00 88.56 112 GLY A O 1
ATOM 859 N N . ALA A 1 113 ? 37.351 -9.379 -2.129 1.00 90.69 113 ALA A N 1
ATOM 860 C CA . ALA A 1 113 ? 37.301 -8.194 -2.988 1.00 90.69 113 ALA A CA 1
ATOM 861 C C . ALA A 1 113 ? 35.846 -7.798 -3.307 1.00 90.69 113 ALA A C 1
ATOM 863 O O . ALA A 1 113 ? 35.049 -8.653 -3.697 1.00 90.69 113 ALA A O 1
ATOM 864 N N . THR A 1 114 ? 35.505 -6.513 -3.177 1.00 90.56 114 THR A N 1
ATOM 865 C CA . THR A 1 114 ? 34.152 -5.988 -3.432 1.00 90.56 114 THR A CA 1
ATOM 866 C C . THR A 1 114 ? 33.669 -6.302 -4.849 1.00 90.56 114 THR A C 1
ATOM 868 O O . THR A 1 114 ? 34.382 -6.066 -5.826 1.00 90.56 114 THR A O 1
ATOM 871 N N . MET A 1 115 ? 32.437 -6.793 -4.964 1.00 91.19 115 MET A N 1
ATOM 872 C CA . MET A 1 115 ? 31.731 -6.956 -6.232 1.00 91.19 115 MET A CA 1
ATOM 873 C C . MET A 1 115 ? 30.923 -5.696 -6.546 1.00 91.19 115 MET A C 1
ATOM 875 O O . MET A 1 115 ? 30.323 -5.096 -5.662 1.00 91.19 115 MET A O 1
ATOM 879 N N . ILE A 1 116 ? 30.881 -5.304 -7.821 1.00 89.62 116 ILE A N 1
ATOM 880 C CA . ILE A 1 116 ? 29.984 -4.243 -8.295 1.00 89.62 116 ILE A CA 1
ATOM 881 C C . ILE A 1 116 ? 28.890 -4.914 -9.118 1.00 89.62 116 ILE A C 1
ATOM 883 O O . ILE A 1 116 ? 29.125 -5.305 -10.265 1.00 89.62 116 ILE A O 1
ATOM 887 N N . LEU A 1 117 ? 27.718 -5.084 -8.508 1.00 91.12 117 LEU A N 1
ATOM 888 C CA . LEU A 1 117 ? 26.525 -5.598 -9.176 1.00 91.12 117 LEU A CA 1
ATOM 889 C C . LEU A 1 117 ? 25.843 -4.503 -10.003 1.00 91.12 117 LEU A C 1
ATOM 891 O O . LEU A 1 117 ? 25.886 -3.321 -9.666 1.00 91.12 117 LEU A O 1
ATOM 895 N N . LEU A 1 118 ? 25.162 -4.919 -11.066 1.00 89.62 118 LEU A N 1
ATOM 896 C CA . LEU A 1 118 ? 24.216 -4.103 -11.813 1.00 89.62 118 LEU A CA 1
ATOM 897 C C . LEU A 1 118 ? 22.788 -4.499 -11.393 1.00 89.62 118 LEU A C 1
ATOM 899 O O . LEU A 1 118 ? 22.460 -5.688 -11.484 1.00 89.62 118 LEU A O 1
ATOM 903 N N . PRO A 1 119 ? 21.920 -3.555 -10.969 1.00 85.75 119 PRO A N 1
ATOM 904 C CA . PRO A 1 119 ? 20.512 -3.863 -10.740 1.00 85.75 119 PRO A CA 1
ATOM 905 C C . PRO A 1 119 ? 19.880 -4.385 -12.028 1.00 85.75 119 PRO A C 1
ATOM 907 O O . PRO A 1 119 ? 19.948 -3.747 -13.079 1.00 85.75 119 PRO A O 1
ATOM 910 N N . THR A 1 120 ? 19.323 -5.586 -11.928 1.00 86.81 120 THR A N 1
ATOM 911 C CA . THR A 1 120 ? 18.735 -6.366 -13.018 1.00 86.81 120 THR A CA 1
ATOM 912 C C . THR A 1 120 ? 17.312 -6.738 -12.587 1.00 86.81 120 THR A C 1
ATOM 914 O O . THR A 1 120 ? 17.139 -7.613 -11.735 1.00 86.81 120 THR A O 1
ATOM 917 N N . PRO A 1 121 ? 16.273 -6.037 -13.080 1.00 82.12 121 PRO A N 1
ATOM 918 C CA . PRO A 1 121 ? 14.905 -6.224 -12.593 1.00 82.12 121 PRO A CA 1
ATOM 919 C C . PRO A 1 121 ? 14.394 -7.643 -12.877 1.00 82.12 121 PRO A C 1
ATOM 921 O O . PRO A 1 121 ? 14.694 -8.195 -13.930 1.00 82.12 121 PRO A O 1
ATOM 924 N N . ARG A 1 122 ? 13.602 -8.222 -11.963 1.00 75.00 122 ARG A N 1
ATOM 925 C CA . ARG A 1 122 ? 12.843 -9.488 -12.144 1.00 75.00 122 ARG A CA 1
ATOM 926 C C . ARG A 1 122 ? 13.613 -10.703 -12.679 1.00 75.00 122 ARG A C 1
ATOM 928 O O . ARG A 1 122 ? 13.020 -11.600 -13.275 1.00 75.00 122 ARG A O 1
ATOM 935 N N . THR A 1 123 ? 14.923 -10.764 -12.474 1.00 82.69 123 THR A N 1
ATOM 936 C CA . THR A 1 123 ? 15.711 -11.964 -12.762 1.00 82.69 123 THR A CA 1
ATOM 937 C C . THR A 1 123 ? 16.562 -12.333 -11.549 1.00 82.69 123 THR A C 1
ATOM 939 O O . THR A 1 123 ? 17.219 -11.453 -10.991 1.00 82.69 123 THR A O 1
ATOM 942 N N . PRO A 1 124 ? 16.589 -13.613 -11.131 1.00 84.12 124 PRO A N 1
ATOM 943 C CA . PRO A 1 124 ? 17.486 -14.066 -10.072 1.00 84.12 124 PRO A CA 1
ATOM 944 C C . PRO A 1 124 ? 18.952 -14.082 -10.542 1.00 84.12 124 PRO A C 1
ATOM 946 O O . PRO A 1 124 ? 19.856 -14.325 -9.746 1.00 84.12 124 PRO A O 1
ATOM 949 N N . ASN A 1 125 ? 19.213 -13.832 -11.832 1.00 90.19 125 ASN A N 1
ATOM 950 C CA . ASN A 1 125 ? 20.557 -13.739 -12.386 1.00 90.19 125 ASN A CA 1
ATOM 951 C C . ASN A 1 125 ? 21.180 -12.370 -12.074 1.00 90.19 125 ASN A C 1
ATOM 953 O O . ASN A 1 125 ? 20.702 -11.353 -12.573 1.00 90.19 125 ASN A O 1
ATOM 957 N N . ALA A 1 126 ? 22.299 -12.333 -11.351 1.00 91.94 126 ALA A N 1
ATOM 958 C CA . ALA A 1 126 ? 23.053 -11.098 -11.141 1.00 91.94 126 ALA A CA 1
ATOM 959 C C . ALA A 1 126 ? 24.097 -10.880 -12.240 1.00 91.94 126 ALA A C 1
ATOM 961 O O . ALA A 1 126 ? 24.893 -11.770 -12.545 1.00 91.94 126 ALA A O 1
ATOM 962 N N . ILE A 1 127 ? 24.146 -9.665 -12.790 1.00 93.56 127 ILE A N 1
ATOM 963 C CA . ILE A 1 127 ? 25.241 -9.209 -13.656 1.00 93.56 127 ILE A CA 1
ATOM 964 C C . ILE A 1 127 ? 26.193 -8.349 -12.821 1.00 93.56 127 ILE A C 1
ATOM 966 O O . ILE A 1 127 ? 25.750 -7.464 -12.093 1.00 93.56 127 ILE A O 1
ATOM 970 N N . PHE A 1 128 ? 27.500 -8.584 -12.934 1.00 92.81 128 PHE A N 1
ATOM 971 C CA . PHE A 1 128 ? 28.536 -7.851 -12.210 1.00 92.81 128 PHE A CA 1
ATOM 972 C C . PHE A 1 128 ? 29.692 -7.407 -13.118 1.00 92.81 128 PHE A C 1
ATOM 974 O O . PHE A 1 128 ? 29.958 -8.001 -14.168 1.00 92.81 128 PHE A O 1
ATOM 981 N N . LEU A 1 129 ? 30.386 -6.347 -12.699 1.00 92.31 129 LEU A N 1
ATOM 982 C CA . LEU A 1 129 ? 31.558 -5.802 -13.388 1.00 92.31 129 LEU A CA 1
ATOM 983 C C . LEU A 1 129 ? 32.828 -6.563 -12.991 1.00 92.31 129 LEU A C 1
ATOM 985 O O . LEU A 1 129 ? 33.102 -6.736 -11.805 1.00 92.31 129 LEU A O 1
ATOM 989 N N . GLY A 1 130 ? 33.656 -6.960 -13.959 1.00 88.12 130 GLY A N 1
ATOM 990 C CA . GLY A 1 130 ? 34.941 -7.599 -13.669 1.00 88.12 130 GLY A CA 1
ATOM 991 C C . GLY A 1 130 ? 35.963 -7.458 -14.793 1.00 88.12 130 GLY A C 1
ATOM 992 O O . GLY A 1 130 ? 35.608 -7.384 -15.963 1.00 88.12 130 GLY A O 1
ATOM 993 N N . GLY A 1 131 ? 37.253 -7.445 -14.442 1.00 84.06 131 GLY A N 1
ATOM 994 C CA . GLY A 1 131 ? 38.362 -7.363 -15.402 1.00 84.06 131 GLY A CA 1
ATOM 995 C C . GLY A 1 131 ? 38.315 -6.092 -16.255 1.00 84.06 131 GLY A C 1
ATOM 996 O O . GLY A 1 131 ? 37.727 -6.081 -17.333 1.00 84.06 131 GLY A O 1
ATOM 997 N N . PHE A 1 132 ? 38.933 -5.012 -15.784 1.00 83.00 132 PHE A N 1
ATOM 998 C CA . PHE A 1 132 ? 38.925 -3.736 -16.499 1.00 83.00 132 PHE A CA 1
ATOM 999 C C . PHE A 1 132 ? 39.851 -3.765 -17.721 1.00 83.00 132 PHE A C 1
ATOM 1001 O O . PHE A 1 132 ? 41.012 -4.159 -17.631 1.00 83.00 132 PHE A O 1
ATOM 1008 N N . THR A 1 133 ? 39.328 -3.324 -18.864 1.00 80.62 133 THR A N 1
ATOM 1009 C CA . THR A 1 133 ? 40.079 -3.100 -20.109 1.00 80.62 133 THR A CA 1
ATOM 1010 C C . THR A 1 133 ? 40.145 -1.602 -20.413 1.00 80.62 133 THR A C 1
ATOM 1012 O O . THR A 1 133 ? 39.401 -0.815 -19.827 1.00 80.62 133 THR A O 1
ATOM 1015 N N . THR A 1 134 ? 40.954 -1.196 -21.397 1.00 79.38 134 THR A N 1
ATOM 1016 C CA . THR A 1 134 ? 40.945 0.176 -21.953 1.00 79.38 134 THR A CA 1
ATOM 1017 C C . THR A 1 134 ? 39.565 0.625 -22.443 1.00 79.38 134 THR A C 1
ATOM 1019 O O . THR A 1 134 ? 39.280 1.819 -22.516 1.00 79.38 134 THR A O 1
ATOM 1022 N N . ASN A 1 135 ? 38.700 -0.330 -22.791 1.00 79.75 135 ASN A N 1
ATOM 1023 C CA . ASN A 1 135 ? 37.408 -0.074 -23.414 1.00 79.75 135 ASN A CA 1
ATOM 1024 C C . ASN A 1 135 ? 36.289 0.010 -22.361 1.00 79.75 135 ASN A C 1
ATOM 1026 O O . ASN A 1 135 ? 35.355 0.792 -22.529 1.00 79.75 135 ASN A O 1
ATOM 1030 N N . GLY A 1 136 ? 36.426 -0.724 -21.254 1.00 87.06 136 GLY A N 1
ATOM 1031 C CA . GLY A 1 136 ? 35.490 -0.797 -20.129 1.00 87.06 136 GLY A CA 1
ATOM 1032 C C . GLY A 1 136 ? 35.699 -2.070 -19.290 1.00 87.06 136 GLY A C 1
ATOM 1033 O O . GLY A 1 136 ? 36.529 -2.910 -19.658 1.00 87.06 136 GLY A O 1
ATOM 1034 N N . PRO A 1 137 ? 34.978 -2.250 -18.169 1.00 92.12 137 PRO A N 1
ATOM 1035 C CA . PRO A 1 137 ? 34.875 -3.552 -17.503 1.00 92.12 137 PRO A CA 1
ATOM 1036 C C . PRO A 1 137 ? 34.235 -4.588 -18.433 1.00 92.12 137 PRO A C 1
ATOM 1038 O O . PRO A 1 137 ? 33.341 -4.252 -19.212 1.00 92.12 137 PRO A O 1
ATOM 1041 N N . ASN A 1 138 ? 34.643 -5.853 -18.329 1.00 94.19 138 ASN A N 1
ATOM 1042 C CA . ASN A 1 138 ? 33.840 -6.940 -18.886 1.00 94.19 138 ASN A CA 1
ATOM 1043 C C . ASN A 1 138 ? 32.620 -7.172 -17.982 1.00 94.19 138 ASN A C 1
ATOM 1045 O O . ASN A 1 138 ? 32.689 -6.974 -16.764 1.00 94.19 138 ASN A O 1
ATOM 1049 N N . LEU A 1 139 ? 31.512 -7.619 -18.571 1.00 94.56 139 LEU A N 1
ATOM 1050 C CA . LEU A 1 139 ? 30.340 -8.053 -17.812 1.00 94.56 139 LEU A CA 1
ATOM 1051 C C . LEU A 1 139 ? 30.379 -9.567 -17.597 1.00 94.56 139 LEU A C 1
ATOM 1053 O O . LEU A 1 139 ? 30.715 -10.328 -18.509 1.00 94.56 139 LEU A O 1
ATOM 1057 N N . PHE A 1 140 ? 29.996 -9.994 -16.398 1.00 94.88 140 PHE A N 1
ATOM 1058 C CA . PHE A 1 140 ? 29.830 -11.394 -16.026 1.00 94.88 140 PHE A CA 1
ATOM 1059 C C . PHE A 1 140 ? 28.456 -11.601 -15.395 1.00 94.88 140 PHE A C 1
ATOM 1061 O O . PHE A 1 140 ? 28.017 -10.779 -14.600 1.00 94.88 140 PHE A O 1
ATOM 1068 N N . MET A 1 141 ? 27.801 -12.707 -15.722 1.00 95.44 141 MET A N 1
ATOM 1069 C CA . MET A 1 141 ? 26.514 -13.111 -15.174 1.00 95.44 141 MET A CA 1
ATOM 1070 C C . MET A 1 141 ? 26.674 -14.335 -14.271 1.00 95.44 141 MET A C 1
ATOM 1072 O O . MET A 1 141 ? 27.410 -15.267 -14.606 1.00 95.44 141 MET A O 1
ATOM 1076 N N . ILE A 1 142 ? 25.962 -14.328 -13.150 1.00 94.69 142 ILE A N 1
ATOM 1077 C CA . ILE A 1 142 ? 25.779 -15.452 -12.231 1.00 94.69 142 ILE A CA 1
ATOM 1078 C C . ILE A 1 142 ? 24.300 -15.812 -12.282 1.00 94.69 142 ILE A C 1
ATOM 1080 O O . ILE A 1 142 ? 23.458 -14.943 -12.068 1.00 94.69 142 ILE A O 1
ATOM 1084 N N . THR A 1 143 ? 23.982 -17.063 -12.599 1.00 92.19 143 THR A N 1
ATOM 1085 C CA . THR A 1 143 ? 22.607 -17.577 -12.568 1.00 92.19 143 THR A CA 1
ATOM 1086 C C . THR A 1 143 ? 22.216 -17.941 -11.145 1.00 92.19 143 THR A C 1
ATOM 1088 O O . THR A 1 143 ? 23.013 -18.595 -10.479 1.00 92.19 143 THR A O 1
ATOM 1091 N N . ASP A 1 144 ? 21.011 -17.561 -10.715 1.00 89.44 144 ASP A N 1
ATOM 1092 C CA . ASP A 1 144 ? 20.531 -17.741 -9.334 1.00 89.44 144 ASP A CA 1
ATOM 1093 C C . ASP A 1 144 ? 21.532 -17.228 -8.276 1.00 89.44 144 ASP A C 1
ATOM 1095 O O . ASP A 1 144 ? 22.285 -17.958 -7.624 1.00 89.44 144 ASP A O 1
ATOM 1099 N N . TYR A 1 145 ? 21.583 -15.903 -8.156 1.00 92.62 145 TYR A N 1
ATOM 1100 C CA . TYR A 1 145 ? 22.557 -15.215 -7.323 1.00 92.62 145 TYR A CA 1
ATOM 1101 C C . TYR A 1 145 ? 22.337 -15.442 -5.823 1.00 92.62 145 TYR A C 1
ATOM 1103 O O . TYR A 1 145 ? 23.319 -15.524 -5.089 1.00 92.62 145 TYR A O 1
ATOM 1111 N N . LEU A 1 146 ? 21.086 -15.593 -5.367 1.00 89.38 146 LEU A N 1
ATOM 1112 C CA . LEU A 1 146 ? 20.782 -15.782 -3.944 1.00 89.38 146 LEU A CA 1
ATOM 1113 C C . LEU A 1 146 ? 21.250 -17.146 -3.425 1.00 89.38 146 LEU A C 1
ATOM 1115 O O . LEU A 1 146 ? 21.852 -17.204 -2.355 1.00 89.38 146 LEU A O 1
ATOM 1119 N N . SER A 1 147 ? 21.085 -18.233 -4.188 1.00 90.56 147 SER A N 1
ATOM 1120 C CA . SER A 1 147 ? 21.677 -19.523 -3.794 1.00 90.56 147 SER A CA 1
ATOM 1121 C C . SER A 1 147 ? 23.210 -19.534 -3.919 1.00 90.56 147 SER A C 1
ATOM 1123 O O . SER A 1 147 ? 23.886 -20.299 -3.221 1.00 90.56 147 SER A O 1
ATOM 1125 N N . SER A 1 148 ? 23.771 -18.641 -4.743 1.00 94.50 148 SER A N 1
ATOM 1126 C CA . SER A 1 148 ? 25.211 -18.488 -4.998 1.00 94.50 148 SER A CA 1
ATOM 1127 C C . SER A 1 148 ? 25.988 -17.678 -3.943 1.00 94.50 148 SER A C 1
ATOM 1129 O O . SER A 1 148 ? 27.220 -17.645 -4.008 1.00 94.50 148 SER A O 1
ATOM 1131 N N . ILE A 1 149 ? 25.325 -17.047 -2.968 1.00 94.56 149 ILE A N 1
ATOM 1132 C CA . ILE A 1 149 ? 25.963 -16.264 -1.890 1.00 94.56 149 ILE A CA 1
ATOM 1133 C C . ILE A 1 149 ? 25.769 -16.891 -0.504 1.00 94.56 149 ILE A C 1
ATOM 1135 O O . ILE A 1 149 ? 24.813 -17.627 -0.273 1.00 94.56 149 ILE A O 1
ATOM 1139 N N . ASP A 1 150 ? 26.673 -16.570 0.416 1.00 92.12 150 ASP A N 1
ATOM 1140 C CA . ASP A 1 150 ? 26.525 -16.722 1.863 1.00 92.12 150 ASP A CA 1
ATOM 1141 C C . ASP A 1 150 ? 26.358 -15.326 2.482 1.00 92.12 150 ASP A C 1
ATOM 1143 O O . ASP A 1 150 ? 27.151 -14.423 2.202 1.00 92.12 150 ASP A O 1
ATOM 1147 N N . GLY A 1 151 ? 25.333 -15.130 3.312 1.00 88.44 151 GLY A N 1
ATOM 1148 C CA . GLY A 1 151 ? 25.205 -13.933 4.143 1.00 88.44 151 GLY A CA 1
ATOM 1149 C C . GLY A 1 151 ? 25.995 -14.109 5.436 1.00 88.44 151 GLY A C 1
ATOM 1150 O O . GLY A 1 151 ? 25.789 -15.090 6.145 1.00 88.44 151 GLY A O 1
ATOM 1151 N N . VAL A 1 152 ? 26.895 -13.176 5.740 1.00 86.50 152 VAL A N 1
ATOM 1152 C CA . VAL A 1 152 ? 27.653 -13.145 6.997 1.00 86.50 152 VAL A CA 1
ATOM 1153 C C . VAL A 1 152 ? 27.395 -11.811 7.681 1.00 86.50 152 VAL A C 1
ATOM 1155 O O . VAL A 1 152 ? 27.762 -10.770 7.140 1.00 86.50 152 VAL A O 1
ATOM 1158 N N . THR A 1 153 ? 26.788 -11.850 8.862 1.00 84.94 153 THR A N 1
ATOM 1159 C CA . THR A 1 153 ? 26.659 -10.697 9.762 1.00 84.94 153 THR A CA 1
ATOM 1160 C C . THR A 1 153 ? 27.792 -10.755 10.782 1.00 84.94 153 THR A C 1
ATOM 1162 O O . THR A 1 153 ? 28.069 -11.826 11.325 1.00 84.94 153 THR A O 1
ATOM 1165 N N . ASP A 1 154 ? 28.479 -9.641 11.024 1.00 82.56 154 ASP A N 1
ATOM 1166 C CA . ASP A 1 154 ? 29.549 -9.583 12.023 1.00 82.56 154 ASP A CA 1
ATOM 1167 C C . ASP A 1 154 ? 29.038 -9.235 13.438 1.00 82.56 154 ASP A C 1
ATOM 1169 O O . ASP A 1 154 ? 27.841 -9.054 13.674 1.00 82.56 154 ASP A O 1
ATOM 1173 N N . ALA A 1 155 ? 29.950 -9.146 14.413 1.00 76.88 155 ALA A N 1
ATOM 1174 C CA . ALA A 1 155 ? 29.601 -8.821 15.800 1.00 76.88 155 ALA A CA 1
ATOM 1175 C C . ALA A 1 155 ? 28.891 -7.457 15.945 1.00 76.88 155 ALA A C 1
ATOM 1177 O O . ALA A 1 155 ? 28.075 -7.279 16.854 1.00 76.88 155 ALA A O 1
ATOM 1178 N N . PHE A 1 156 ? 29.173 -6.530 15.028 1.00 74.25 156 PHE A N 1
ATOM 1179 C CA . PHE A 1 156 ? 28.654 -5.168 14.970 1.00 74.25 156 PHE A CA 1
ATOM 1180 C C . PHE A 1 156 ? 27.339 -5.059 14.178 1.00 74.25 156 PHE A C 1
ATOM 1182 O O . PHE A 1 156 ? 26.749 -3.983 14.119 1.00 74.25 156 PHE A O 1
ATOM 1189 N N . GLY A 1 157 ? 26.850 -6.150 13.581 1.00 76.06 157 GLY A N 1
ATOM 1190 C CA . GLY A 1 157 ? 25.658 -6.130 12.734 1.00 76.06 157 GLY A CA 1
ATOM 1191 C C . GLY A 1 157 ? 25.919 -5.679 11.292 1.00 76.06 157 GLY A C 1
ATOM 1192 O O . GLY A 1 157 ? 24.962 -5.498 10.543 1.00 76.06 157 GLY A O 1
ATOM 1193 N N . GLU A 1 158 ? 27.178 -5.506 10.866 1.00 86.06 158 GLU A N 1
ATOM 1194 C CA . GLU A 1 158 ? 27.479 -5.241 9.456 1.00 86.06 158 GLU A CA 1
ATOM 1195 C C . GLU A 1 158 ? 27.303 -6.522 8.633 1.00 86.06 158 GLU A C 1
ATOM 1197 O O . GLU A 1 158 ? 27.884 -7.569 8.932 1.00 86.06 158 GLU A O 1
ATOM 1202 N N . VAL A 1 159 ? 26.511 -6.441 7.561 1.00 89.12 159 VAL A N 1
ATOM 1203 C CA . VAL A 1 159 ? 26.238 -7.582 6.677 1.00 89.12 159 VAL A CA 1
ATOM 1204 C C . VAL A 1 159 ? 27.216 -7.600 5.497 1.00 89.12 159 VAL A C 1
ATOM 1206 O O . VAL A 1 159 ? 27.442 -6.601 4.812 1.00 89.12 159 VAL A O 1
ATOM 1209 N N . THR A 1 160 ? 27.768 -8.771 5.193 1.00 93.38 160 THR A N 1
ATOM 1210 C CA . THR A 1 160 ? 28.541 -9.035 3.976 1.00 93.38 160 THR A CA 1
ATOM 1211 C C . THR A 1 160 ? 27.990 -10.260 3.255 1.00 93.38 160 THR A C 1
ATOM 1213 O O . THR A 1 160 ? 28.012 -11.374 3.770 1.00 93.38 160 THR A O 1
ATOM 1216 N N . TYR A 1 161 ? 27.543 -10.058 2.019 1.00 95.06 161 TYR A N 1
ATOM 1217 C CA . TYR A 1 161 ? 27.113 -11.112 1.108 1.00 95.06 161 TYR A CA 1
ATOM 1218 C C . TYR A 1 161 ? 28.315 -11.605 0.301 1.00 95.06 161 TYR A C 1
ATOM 1220 O O . TYR A 1 161 ? 28.793 -10.942 -0.627 1.00 95.06 161 TYR A O 1
ATOM 1228 N N . LYS A 1 162 ? 28.846 -12.764 0.680 1.00 95.00 162 LYS A N 1
ATOM 1229 C CA . LYS A 1 162 ? 30.041 -13.356 0.084 1.00 95.00 162 LYS A CA 1
ATOM 1230 C C . LYS A 1 162 ? 29.660 -14.381 -0.975 1.00 95.00 162 LYS A C 1
ATOM 1232 O O . LYS A 1 162 ? 28.895 -15.298 -0.713 1.00 95.00 162 LYS A O 1
ATOM 1237 N N . LEU A 1 163 ? 30.222 -14.267 -2.174 1.00 95.19 163 LEU A N 1
ATOM 1238 C CA . LEU A 1 163 ? 30.027 -15.259 -3.226 1.00 95.19 163 LEU A CA 1
ATOM 1239 C C . LEU A 1 163 ? 30.705 -16.588 -2.860 1.00 95.19 163 LEU A C 1
ATOM 1241 O O . LEU A 1 163 ? 31.879 -16.604 -2.476 1.00 95.19 163 LEU A O 1
ATOM 1245 N N . LYS A 1 164 ? 29.984 -17.698 -3.045 1.00 94.88 164 LYS A N 1
ATOM 1246 C CA . LYS A 1 164 ? 30.473 -19.059 -2.794 1.00 94.88 164 LYS A CA 1
ATOM 1247 C C . LYS A 1 164 ? 31.649 -19.426 -3.703 1.00 94.88 164 LYS A C 1
ATOM 1249 O O . LYS A 1 164 ? 31.740 -19.030 -4.870 1.00 94.88 164 LYS A O 1
ATOM 1254 N N . THR A 1 165 ? 32.570 -20.229 -3.175 1.00 92.62 165 THR A N 1
ATOM 1255 C CA . THR A 1 165 ? 33.703 -20.758 -3.947 1.00 92.62 165 THR A CA 1
ATOM 1256 C C . THR A 1 165 ? 33.208 -21.737 -5.012 1.00 92.62 165 THR A C 1
ATOM 1258 O O . THR A 1 165 ? 32.430 -22.636 -4.717 1.00 92.62 165 THR A O 1
ATOM 1261 N N . GLY A 1 166 ? 33.684 -21.590 -6.252 1.00 89.12 166 GLY A N 1
ATOM 1262 C CA . GLY A 1 166 ? 33.335 -22.488 -7.361 1.00 89.12 166 GLY A CA 1
ATOM 1263 C C . GLY A 1 166 ? 32.064 -22.125 -8.138 1.00 89.12 166 GLY A C 1
ATOM 1264 O O . GLY A 1 166 ? 31.755 -22.809 -9.112 1.00 89.12 166 GLY A O 1
ATOM 1265 N N . VAL A 1 167 ? 31.362 -21.042 -7.778 1.00 91.56 167 VAL A N 1
ATOM 1266 C CA . VAL A 1 167 ? 30.204 -20.544 -8.543 1.00 91.56 167 VAL A CA 1
ATOM 1267 C C . VAL A 1 167 ? 30.591 -20.275 -10.002 1.00 91.56 167 VAL A C 1
ATOM 1269 O O . VAL A 1 167 ? 31.567 -19.577 -10.298 1.00 91.56 167 VAL A O 1
ATOM 1272 N N . SER A 1 168 ? 29.802 -20.828 -10.924 1.00 90.88 168 SER A N 1
ATOM 1273 C CA . SER A 1 168 ? 29.983 -20.623 -12.361 1.00 90.88 168 SER A CA 1
ATOM 1274 C C . SER A 1 168 ? 29.549 -19.218 -12.781 1.00 90.88 168 SER A C 1
ATOM 1276 O O . SER A 1 168 ? 28.539 -18.698 -12.316 1.00 90.88 168 SER A O 1
ATOM 1278 N N . ARG A 1 169 ? 30.308 -18.608 -13.698 1.00 92.12 169 ARG A N 1
ATOM 1279 C CA . ARG A 1 169 ? 30.019 -17.278 -14.253 1.00 92.12 169 ARG A CA 1
ATOM 1280 C C . ARG A 1 169 ? 30.120 -17.278 -15.772 1.00 92.12 169 ARG A C 1
ATOM 1282 O O . ARG A 1 169 ? 31.113 -17.742 -16.334 1.00 92.12 169 ARG A O 1
ATOM 1289 N N . ILE A 1 170 ? 29.120 -16.709 -16.433 1.00 94.00 170 ILE A N 1
ATOM 1290 C CA . ILE A 1 170 ? 29.078 -16.556 -17.888 1.00 94.00 170 ILE A CA 1
ATOM 1291 C C . ILE A 1 170 ? 29.588 -15.149 -18.210 1.00 94.00 170 ILE A C 1
ATOM 1293 O O . ILE A 1 170 ? 29.022 -14.165 -17.754 1.00 94.00 170 ILE A O 1
ATOM 1297 N N . GLY A 1 171 ? 30.700 -15.032 -18.934 1.00 94.44 171 GLY A N 1
ATOM 1298 C CA . GLY A 1 171 ? 31.230 -13.733 -19.370 1.00 94.44 171 GLY A CA 1
ATOM 1299 C C . GLY A 1 171 ? 30.628 -13.306 -20.706 1.00 94.44 171 GLY A C 1
ATOM 1300 O O . GLY A 1 171 ? 30.445 -14.161 -21.572 1.00 94.44 171 GLY A O 1
ATOM 1301 N N . LEU A 1 172 ? 30.350 -12.011 -20.882 1.00 94.94 172 LEU A N 1
ATOM 1302 C CA . LEU A 1 172 ? 29.799 -11.474 -22.128 1.00 94.94 172 LEU A CA 1
ATOM 1303 C C . LEU A 1 172 ? 30.849 -11.573 -23.239 1.00 94.94 172 LEU A C 1
ATOM 1305 O O . LEU A 1 172 ? 31.990 -11.141 -23.047 1.00 94.94 172 LEU A O 1
ATOM 1309 N N . ARG A 1 173 ? 30.478 -12.156 -24.385 1.00 93.00 173 ARG A N 1
ATOM 1310 C CA . ARG A 1 173 ? 31.423 -12.493 -25.458 1.00 93.00 173 ARG A CA 1
ATOM 1311 C C . ARG A 1 173 ? 30.986 -12.026 -26.836 1.00 93.00 173 ARG A C 1
ATOM 1313 O O . ARG A 1 173 ? 29.798 -11.976 -27.147 1.00 93.00 173 ARG A O 1
ATOM 1320 N N . ASP A 1 174 ? 31.976 -11.747 -27.678 1.00 89.19 174 ASP A N 1
ATOM 1321 C CA . ASP A 1 174 ? 31.765 -11.561 -29.107 1.00 89.19 174 ASP A CA 1
ATOM 1322 C C . ASP A 1 174 ? 31.490 -12.886 -29.844 1.00 89.19 174 ASP A C 1
ATOM 1324 O O . ASP A 1 174 ? 31.631 -13.986 -29.306 1.00 89.19 174 ASP A O 1
ATOM 1328 N N . LYS A 1 175 ? 31.131 -12.775 -31.127 1.00 85.75 175 LYS A N 1
ATOM 1329 C CA . LYS A 1 175 ? 30.892 -13.914 -32.032 1.00 85.75 175 LYS A CA 1
ATOM 1330 C C . LYS A 1 175 ? 32.126 -14.797 -32.303 1.00 85.75 175 LYS A C 1
ATOM 1332 O O . LYS A 1 175 ? 32.008 -15.782 -33.025 1.00 85.75 175 LYS A O 1
ATOM 1337 N N . PHE A 1 176 ? 33.301 -14.412 -31.807 1.00 88.88 176 PHE A N 1
ATOM 1338 C CA . PHE A 1 176 ? 34.550 -15.169 -31.889 1.00 88.88 176 PHE A CA 1
ATOM 1339 C C . PHE A 1 176 ? 34.925 -15.801 -30.532 1.00 88.88 176 PHE A C 1
ATOM 1341 O O . PHE A 1 176 ? 35.915 -16.524 -30.447 1.00 88.88 176 PHE A O 1
ATOM 1348 N N . GLY A 1 177 ? 34.137 -15.558 -29.476 1.00 89.25 177 GLY A N 1
ATOM 1349 C CA . GLY A 1 177 ? 34.347 -16.068 -28.124 1.00 89.25 177 GLY A CA 1
ATOM 1350 C C . GLY A 1 177 ? 35.201 -15.174 -27.216 1.00 89.25 177 GLY A C 1
ATOM 1351 O O . GLY A 1 177 ? 35.430 -15.551 -26.064 1.00 89.25 177 GLY A O 1
ATOM 1352 N N . ASN A 1 178 ? 35.657 -14.001 -27.664 1.00 91.06 178 ASN A N 1
ATOM 1353 C CA . ASN A 1 178 ? 36.448 -13.083 -26.836 1.00 91.06 178 ASN A CA 1
ATOM 1354 C C . ASN A 1 178 ? 35.560 -12.385 -25.803 1.00 91.06 178 ASN A C 1
ATOM 1356 O O . ASN A 1 178 ? 34.432 -12.023 -26.124 1.00 91.06 178 ASN A O 1
ATOM 1360 N N . LEU A 1 179 ? 36.066 -12.148 -24.587 1.00 92.75 179 LEU A N 1
ATOM 1361 C CA . LEU A 1 179 ? 35.383 -11.272 -23.625 1.00 92.75 179 LEU A CA 1
ATOM 1362 C C . LEU A 1 179 ? 35.388 -9.822 -24.130 1.00 92.75 179 LEU A C 1
ATOM 1364 O O . LEU A 1 179 ? 36.384 -9.379 -24.708 1.00 92.75 179 LEU A O 1
ATOM 1368 N N . VAL A 1 180 ? 34.293 -9.093 -23.902 1.00 92.31 180 VAL A N 1
ATOM 1369 C CA . VAL A 1 180 ? 34.140 -7.704 -24.359 1.00 92.31 180 VAL A CA 1
ATOM 1370 C C . VAL A 1 180 ? 33.944 -6.716 -23.205 1.00 92.31 180 VAL A C 1
ATOM 1372 O O . VAL A 1 180 ? 33.101 -6.908 -22.327 1.00 92.31 180 VAL A O 1
ATOM 1375 N N . GLY A 1 181 ? 34.711 -5.622 -23.241 1.00 91.38 181 GLY A N 1
ATOM 1376 C CA . GLY A 1 181 ? 34.559 -4.490 -22.327 1.00 91.38 181 GLY A CA 1
ATOM 1377 C C . GLY A 1 181 ? 33.380 -3.602 -22.729 1.00 91.38 181 GLY A C 1
ATOM 1378 O O . GLY A 1 181 ? 33.263 -3.231 -23.895 1.00 91.38 181 GLY A O 1
ATOM 1379 N N . VAL A 1 182 ? 32.526 -3.247 -21.769 1.00 90.06 182 VAL A N 1
ATOM 1380 C CA . VAL A 1 182 ? 31.254 -2.536 -21.987 1.00 90.06 182 VAL A CA 1
ATOM 1381 C C . VAL A 1 182 ? 31.296 -1.140 -21.367 1.00 90.06 182 VAL A C 1
ATOM 1383 O O . VAL A 1 182 ? 31.917 -0.933 -20.323 1.00 90.06 182 VAL A O 1
ATOM 1386 N N . LYS A 1 183 ? 30.617 -0.168 -21.984 1.00 87.44 183 LYS A N 1
ATOM 1387 C CA . LYS A 1 183 ? 30.430 1.167 -21.400 1.00 87.44 183 LYS A CA 1
ATOM 1388 C C . LYS A 1 183 ? 29.232 1.162 -20.452 1.00 87.44 183 LYS A C 1
ATOM 1390 O O . LYS A 1 183 ? 28.085 1.101 -20.884 1.00 87.44 183 LYS A O 1
ATOM 1395 N N . THR A 1 184 ? 29.495 1.176 -19.148 1.00 81.81 184 THR A N 1
ATOM 1396 C CA . THR A 1 184 ? 28.466 1.001 -18.107 1.00 81.81 184 THR A CA 1
ATOM 1397 C C . THR A 1 184 ? 27.430 2.125 -18.085 1.00 81.81 184 THR A C 1
ATOM 1399 O O . THR A 1 184 ? 26.265 1.857 -17.830 1.00 81.81 184 THR A O 1
ATOM 1402 N N . ASP A 1 185 ? 27.815 3.346 -18.467 1.00 78.50 185 ASP A N 1
ATOM 1403 C CA . ASP A 1 185 ? 26.929 4.507 -18.660 1.00 78.50 185 ASP A CA 1
ATOM 1404 C C . ASP A 1 185 ? 25.952 4.365 -19.844 1.00 78.50 185 ASP A C 1
ATOM 1406 O O . ASP A 1 185 ? 25.173 5.273 -20.123 1.00 78.50 185 ASP A O 1
ATOM 1410 N N . THR A 1 186 ? 25.995 3.233 -20.551 1.00 82.69 186 THR A N 1
ATOM 1411 C CA . THR A 1 186 ? 25.124 2.904 -21.688 1.00 82.69 186 THR A CA 1
ATOM 1412 C C . THR A 1 186 ? 24.250 1.675 -21.443 1.00 82.69 186 THR A C 1
ATOM 1414 O O . THR A 1 186 ? 23.465 1.304 -22.312 1.00 82.69 186 THR A O 1
ATOM 1417 N N . VAL A 1 187 ? 24.386 1.030 -20.277 1.00 88.00 187 VAL A N 1
ATOM 1418 C CA . VAL A 1 187 ? 23.607 -0.160 -19.924 1.00 88.00 187 VAL A CA 1
ATOM 1419 C C . VAL A 1 187 ? 22.173 0.242 -19.582 1.00 88.00 187 VAL A C 1
ATOM 1421 O O . VAL A 1 187 ? 21.936 1.211 -18.861 1.00 88.00 187 VAL A O 1
ATOM 1424 N N . SER A 1 188 ? 21.193 -0.495 -20.099 1.00 89.38 188 SER A N 1
ATOM 1425 C CA . SER A 1 188 ? 19.776 -0.362 -19.729 1.00 89.38 188 SER A CA 1
ATOM 1426 C C . SER A 1 188 ? 19.053 -1.699 -19.903 1.00 89.38 188 SER A C 1
ATOM 1428 O O . SER A 1 188 ? 19.435 -2.492 -20.766 1.00 89.38 188 SER A O 1
ATOM 1430 N N . PHE A 1 189 ? 18.008 -1.966 -19.119 1.00 89.38 189 PHE A N 1
ATOM 1431 C CA . PHE A 1 189 ? 17.336 -3.275 -19.087 1.00 89.38 189 PHE A CA 1
ATOM 1432 C C . PHE A 1 189 ? 15.887 -3.195 -19.573 1.00 89.38 189 PHE A C 1
ATOM 1434 O O . PHE A 1 189 ? 15.193 -2.214 -19.326 1.00 89.38 189 PHE A O 1
ATOM 1441 N N . SER A 1 190 ? 15.379 -4.232 -20.241 1.00 87.38 190 SER A N 1
ATOM 1442 C CA . SER A 1 190 ? 13.928 -4.387 -20.407 1.00 87.38 190 SER A CA 1
ATOM 1443 C C . SER A 1 190 ? 13.291 -4.466 -19.028 1.00 87.38 190 SER A C 1
ATOM 1445 O O . SER A 1 190 ? 13.887 -5.062 -18.130 1.00 87.38 190 SER A O 1
ATOM 1447 N N . ASN A 1 191 ? 12.070 -3.965 -18.869 1.00 78.06 191 ASN A N 1
ATOM 1448 C CA . ASN A 1 191 ? 11.389 -4.003 -17.578 1.00 78.06 191 ASN A CA 1
ATOM 1449 C C . ASN A 1 191 ? 11.321 -5.436 -17.001 1.00 78.06 191 ASN A C 1
ATOM 1451 O O . ASN A 1 191 ? 11.612 -5.666 -15.836 1.00 78.06 191 ASN A O 1
ATOM 1455 N N . SER A 1 192 ? 11.048 -6.435 -17.839 1.00 78.25 192 SER A N 1
ATOM 1456 C CA . SER A 1 192 ? 11.043 -7.861 -17.473 1.00 78.25 192 SER A CA 1
ATOM 1457 C C . SER A 1 192 ? 12.417 -8.479 -17.152 1.00 78.25 192 SER A C 1
ATOM 1459 O O . SER A 1 192 ? 12.507 -9.695 -17.013 1.00 78.25 192 SER A O 1
ATOM 1461 N N . GLY A 1 193 ? 13.504 -7.701 -17.130 1.00 85.94 193 GLY A N 1
ATOM 1462 C CA . GLY A 1 193 ? 14.879 -8.176 -16.935 1.00 85.94 193 GLY A CA 1
ATOM 1463 C C . GLY A 1 193 ? 15.502 -8.913 -18.119 1.00 85.94 193 GLY A C 1
ATOM 1464 O O . GLY A 1 193 ? 16.712 -8.823 -18.310 1.00 85.94 193 GLY A O 1
ATOM 1465 N N . LYS A 1 194 ? 14.689 -9.612 -18.924 1.00 89.31 194 LYS A N 1
ATOM 1466 C CA . LYS A 1 194 ? 15.071 -10.588 -19.970 1.00 89.31 194 LYS A CA 1
ATOM 1467 C C . LYS A 1 194 ? 16.036 -10.071 -21.039 1.00 89.31 194 LYS A C 1
ATOM 1469 O O . LYS A 1 194 ? 16.749 -10.868 -21.655 1.00 89.31 194 LYS A O 1
ATOM 1474 N N . TRP A 1 195 ? 16.075 -8.762 -21.262 1.00 93.06 195 TRP A N 1
ATOM 1475 C CA . TRP A 1 195 ? 16.973 -8.121 -22.212 1.00 93.06 195 TRP A CA 1
ATOM 1476 C C . TRP A 1 195 ? 17.767 -6.986 -21.575 1.00 93.06 195 TRP A C 1
ATOM 1478 O O . TRP A 1 195 ? 17.267 -6.230 -20.748 1.00 93.06 195 TRP A O 1
ATOM 1488 N N . MET A 1 196 ? 18.998 -6.827 -22.040 1.00 93.69 196 MET A N 1
ATOM 1489 C CA . MET A 1 196 ? 19.865 -5.686 -21.770 1.00 93.69 196 MET A CA 1
ATOM 1490 C C . MET A 1 196 ? 20.237 -5.031 -23.101 1.00 93.69 196 MET A C 1
ATOM 1492 O O . MET A 1 196 ? 20.393 -5.720 -24.110 1.00 93.69 196 MET A O 1
ATOM 1496 N N . VAL A 1 197 ? 20.417 -3.716 -23.113 1.00 93.19 197 VAL A N 1
ATOM 1497 C CA . VAL A 1 197 ? 21.084 -2.984 -24.196 1.00 93.19 197 VAL A CA 1
ATOM 1498 C C . VAL A 1 197 ? 22.317 -2.272 -23.660 1.00 93.19 197 VAL A C 1
ATOM 1500 O O . VAL A 1 197 ? 22.321 -1.853 -22.505 1.00 93.19 197 VAL A O 1
ATOM 1503 N N . ALA A 1 198 ? 23.367 -2.190 -24.480 1.00 91.69 198 ALA A N 1
ATOM 1504 C CA . ALA A 1 198 ? 24.618 -1.507 -24.151 1.00 91.69 198 ALA A CA 1
ATOM 1505 C C . ALA A 1 198 ? 25.418 -1.133 -25.414 1.00 91.69 198 ALA A C 1
ATOM 1507 O O . ALA A 1 198 ? 25.217 -1.717 -26.483 1.00 91.69 198 ALA A O 1
ATOM 1508 N N . ASP A 1 199 ? 26.364 -0.204 -25.281 1.00 90.06 199 ASP A N 1
ATOM 1509 C CA . ASP A 1 199 ? 27.440 0.045 -26.242 1.00 90.06 199 ASP A CA 1
ATOM 1510 C C . ASP A 1 199 ? 28.708 -0.734 -25.854 1.00 90.06 199 ASP A C 1
ATOM 1512 O O . ASP A 1 199 ? 29.185 -0.697 -24.711 1.00 90.06 199 ASP A O 1
ATOM 1516 N N . VAL A 1 200 ? 29.247 -1.458 -26.834 1.00 91.25 200 VAL A N 1
ATOM 1517 C CA . VAL A 1 200 ? 30.482 -2.229 -26.737 1.00 91.25 200 VAL A CA 1
ATOM 1518 C C . VAL A 1 200 ? 31.481 -1.629 -27.737 1.00 91.25 200 VAL A C 1
ATOM 1520 O O . VAL A 1 200 ? 31.353 -1.863 -28.948 1.00 91.25 200 VAL A O 1
ATOM 1523 N N . PRO A 1 201 ? 32.486 -0.856 -27.276 1.00 88.06 201 PRO A N 1
ATOM 1524 C CA . PRO A 1 201 ? 33.441 -0.189 -28.153 1.00 88.06 201 PRO A CA 1
ATOM 1525 C C . PRO A 1 201 ? 34.120 -1.154 -29.129 1.00 88.06 201 PRO A C 1
ATOM 1527 O O . PRO A 1 201 ? 34.482 -2.273 -28.768 1.00 88.06 201 PRO A O 1
ATOM 1530 N N . TYR A 1 202 ? 34.296 -0.702 -30.373 1.00 85.06 202 TYR A N 1
ATOM 1531 C CA . TYR A 1 202 ? 34.806 -1.475 -31.522 1.00 85.06 202 TYR A CA 1
ATOM 1532 C C . TYR A 1 202 ? 33.939 -2.664 -31.986 1.00 85.06 202 TYR A C 1
ATOM 1534 O O . TYR A 1 202 ? 34.209 -3.215 -33.052 1.00 85.06 202 TYR A O 1
ATOM 1542 N N . VAL A 1 203 ? 32.881 -3.028 -31.254 1.00 89.69 203 VAL A N 1
ATOM 1543 C CA . VAL A 1 203 ? 31.975 -4.139 -31.592 1.00 89.69 203 VAL A CA 1
ATOM 1544 C C . VAL A 1 203 ? 30.635 -3.626 -32.121 1.00 89.69 203 VAL A C 1
ATOM 1546 O O . VAL A 1 203 ? 30.197 -4.059 -33.187 1.00 89.69 203 VAL A O 1
ATOM 1549 N N . GLY A 1 204 ? 29.988 -2.705 -31.403 1.00 90.62 204 GLY A N 1
ATOM 1550 C CA . GLY A 1 204 ? 28.652 -2.209 -31.737 1.00 90.62 204 GLY A CA 1
ATOM 1551 C C . GLY A 1 204 ? 27.775 -1.924 -30.525 1.00 90.62 204 GLY A C 1
ATOM 1552 O O . GLY A 1 204 ? 28.108 -2.273 -29.395 1.00 90.62 204 GLY A O 1
ATOM 1553 N N . ARG A 1 205 ? 26.605 -1.338 -30.783 1.00 91.62 205 ARG A N 1
ATOM 1554 C CA . ARG A 1 205 ? 25.487 -1.357 -29.837 1.00 91.62 205 ARG A CA 1
ATOM 1555 C C . ARG A 1 205 ? 24.773 -2.695 -29.946 1.00 91.62 205 ARG A C 1
ATOM 1557 O O . ARG A 1 205 ? 24.493 -3.177 -31.050 1.00 91.62 205 ARG A O 1
ATOM 1564 N N . VAL A 1 206 ? 24.543 -3.316 -28.795 1.00 93.88 206 VAL A N 1
ATOM 1565 C CA . VAL A 1 206 ? 24.096 -4.706 -28.677 1.00 93.88 206 VAL A CA 1
ATOM 1566 C C . VAL A 1 206 ? 22.813 -4.818 -27.870 1.00 93.88 206 VAL A C 1
ATOM 1568 O O . VAL A 1 206 ? 22.614 -4.089 -26.901 1.00 93.88 206 VAL A O 1
ATOM 1571 N N . ARG A 1 207 ? 21.967 -5.778 -28.250 1.00 94.44 207 ARG A N 1
ATOM 1572 C CA . ARG A 1 207 ? 20.961 -6.379 -27.371 1.00 94.44 207 ARG A CA 1
ATOM 1573 C C . ARG A 1 207 ? 21.544 -7.672 -26.815 1.00 94.44 207 ARG A C 1
ATOM 1575 O O . ARG A 1 207 ? 21.965 -8.516 -27.601 1.00 94.44 207 ARG A O 1
ATOM 1582 N N . VAL A 1 208 ? 21.513 -7.860 -25.503 1.00 95.25 208 VAL A N 1
ATOM 1583 C CA . VAL A 1 208 ? 21.929 -9.091 -24.815 1.00 95.25 208 VAL A CA 1
ATOM 1584 C C . VAL A 1 208 ? 20.704 -9.760 -24.197 1.00 95.25 208 VAL A C 1
ATOM 1586 O O . VAL A 1 208 ? 19.852 -9.072 -23.638 1.00 95.25 208 VAL A O 1
ATOM 1589 N N . ASN A 1 209 ? 20.597 -11.084 -24.292 1.00 93.50 209 ASN A N 1
ATOM 1590 C CA . ASN A 1 209 ? 19.616 -11.859 -23.529 1.00 93.50 209 ASN A CA 1
ATOM 1591 C C . ASN A 1 209 ? 20.170 -12.143 -22.122 1.00 93.50 209 ASN A C 1
ATOM 1593 O O . ASN A 1 209 ? 21.273 -12.663 -22.007 1.00 93.50 209 ASN A O 1
ATOM 1597 N N . THR A 1 210 ? 19.442 -11.842 -21.048 1.00 91.50 210 THR A N 1
ATOM 1598 C CA . THR A 1 210 ? 19.933 -12.030 -19.661 1.00 91.50 210 THR A CA 1
ATOM 1599 C C . THR A 1 210 ? 19.663 -13.430 -19.087 1.00 91.50 210 THR A C 1
ATOM 1601 O O . THR A 1 210 ? 19.917 -13.679 -17.910 1.00 91.50 210 THR A O 1
ATOM 1604 N N . GLY A 1 211 ? 19.168 -14.358 -19.913 1.00 89.56 211 GLY A N 1
ATOM 1605 C CA . GLY A 1 211 ? 19.104 -15.792 -19.622 1.00 89.56 211 GLY A CA 1
ATOM 1606 C C . GLY A 1 211 ? 20.295 -16.562 -20.201 1.00 89.56 211 GLY A C 1
ATOM 1607 O O . GLY A 1 211 ? 20.933 -17.319 -19.477 1.00 89.56 211 GLY A O 1
ATOM 1608 N N . SER A 1 212 ? 20.631 -16.349 -21.481 1.00 90.88 212 SER A N 1
ATOM 1609 C CA . SER A 1 212 ? 21.770 -17.013 -22.151 1.00 90.88 212 SER A CA 1
ATOM 1610 C C . SER A 1 212 ? 23.078 -16.209 -22.141 1.00 90.88 212 SER A C 1
ATOM 1612 O O . SER A 1 212 ? 24.147 -16.764 -22.387 1.00 90.88 212 SER A O 1
ATOM 1614 N N . PHE A 1 213 ? 23.008 -14.905 -21.860 1.00 92.56 213 PHE A N 1
ATOM 1615 C CA . PHE A 1 213 ? 24.101 -13.928 -21.984 1.00 92.56 213 PHE A CA 1
ATOM 1616 C C . PHE A 1 213 ? 24.672 -13.759 -23.406 1.00 92.56 213 PHE A C 1
ATOM 1618 O O . PHE A 1 213 ? 25.746 -13.189 -23.600 1.00 92.56 213 PHE A O 1
ATOM 1625 N N . GLU A 1 214 ? 23.926 -14.200 -24.422 1.00 91.75 214 GLU A N 1
ATOM 1626 C CA . GLU A 1 214 ? 24.253 -14.003 -25.836 1.00 91.75 214 GLU A CA 1
ATOM 1627 C C . GLU A 1 214 ? 23.893 -12.591 -26.311 1.00 91.75 214 GLU A C 1
ATOM 1629 O O . GLU A 1 214 ? 22.846 -12.047 -25.946 1.00 91.75 214 GLU A O 1
ATOM 1634 N N . MET A 1 215 ? 24.724 -12.015 -27.187 1.00 92.69 215 MET A N 1
ATOM 1635 C CA . MET A 1 215 ? 24.531 -10.666 -27.727 1.00 92.69 215 MET A CA 1
ATOM 1636 C C . MET A 1 215 ? 24.274 -10.636 -29.244 1.00 92.69 215 MET A C 1
ATOM 1638 O O . MET A 1 215 ? 24.931 -11.326 -30.022 1.00 92.69 215 MET A O 1
ATOM 1642 N N . LYS A 1 216 ? 23.360 -9.760 -29.678 1.00 91.19 216 LYS A N 1
ATOM 1643 C CA . LYS A 1 216 ? 23.084 -9.402 -31.079 1.00 91.19 216 LYS A CA 1
ATOM 1644 C C . LYS A 1 216 ? 23.456 -7.934 -31.301 1.00 91.19 216 LYS A C 1
ATOM 1646 O O . LYS A 1 216 ? 22.866 -7.054 -30.675 1.00 91.19 216 LYS A O 1
ATOM 1651 N N . VAL A 1 217 ? 24.400 -7.665 -32.203 1.00 92.81 217 VAL A N 1
ATOM 1652 C CA . VAL A 1 217 ? 24.742 -6.298 -32.644 1.00 92.81 217 VAL A CA 1
ATOM 1653 C C . VAL A 1 217 ? 23.619 -5.750 -33.533 1.00 92.81 217 VAL A C 1
ATOM 1655 O O . VAL A 1 217 ? 23.112 -6.477 -34.388 1.00 92.81 217 VAL A O 1
ATOM 1658 N N . PHE A 1 218 ? 23.231 -4.485 -33.343 1.00 92.56 218 PHE A N 1
ATO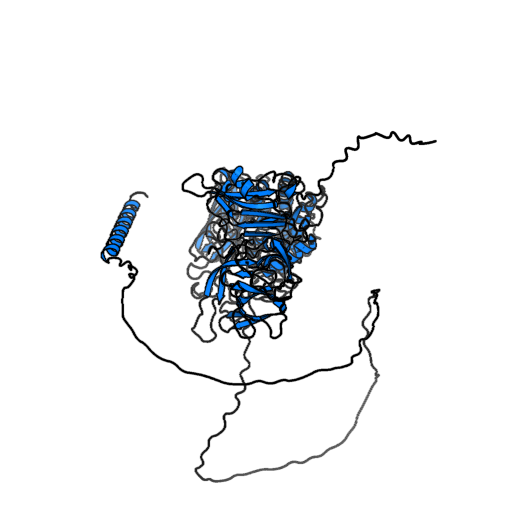M 1659 C CA . PHE A 1 218 ? 22.167 -3.841 -34.130 1.00 92.56 218 PHE A CA 1
ATOM 1660 C C . PHE A 1 218 ? 22.529 -2.480 -34.744 1.00 92.56 218 PHE A C 1
ATOM 1662 O O . PHE A 1 218 ? 21.883 -2.056 -35.701 1.00 92.56 218 PHE A O 1
ATOM 1669 N N . ASP A 1 219 ? 23.546 -1.784 -34.239 1.00 92.00 219 ASP A N 1
ATOM 1670 C CA . ASP A 1 219 ? 24.113 -0.598 -34.892 1.00 92.00 219 ASP A CA 1
ATOM 1671 C C . ASP A 1 219 ? 25.584 -0.424 -34.472 1.00 92.00 219 ASP A C 1
ATOM 1673 O O . ASP A 1 219 ? 26.079 -1.082 -33.554 1.00 92.00 219 ASP A O 1
ATOM 1677 N N . ARG A 1 220 ? 26.300 0.475 -35.145 1.00 90.06 220 ARG A N 1
ATOM 1678 C CA . ARG A 1 220 ? 27.686 0.853 -34.842 1.00 90.06 220 ARG A CA 1
ATOM 1679 C C . ARG A 1 220 ? 27.807 1.443 -33.428 1.00 90.06 220 ARG A C 1
ATOM 1681 O O . ARG A 1 220 ? 26.851 2.084 -32.973 1.00 90.06 220 ARG A O 1
ATOM 1688 N N . PRO A 1 221 ? 28.956 1.274 -32.748 1.00 87.69 221 PRO A N 1
ATOM 1689 C CA . PRO A 1 221 ? 29.166 1.878 -31.438 1.00 87.69 221 PRO A CA 1
ATOM 1690 C C . PRO A 1 221 ? 29.341 3.399 -31.577 1.00 87.69 221 PRO A C 1
ATOM 1692 O O . PRO A 1 221 ? 29.510 3.908 -32.692 1.00 87.69 221 PRO A O 1
ATOM 1695 N N . PHE A 1 222 ? 29.323 4.135 -30.468 1.00 82.69 222 PHE A N 1
ATOM 1696 C CA . PHE A 1 222 ? 29.771 5.530 -30.469 1.00 82.69 222 PHE A CA 1
ATOM 1697 C C . PHE A 1 222 ? 31.249 5.655 -30.864 1.00 82.69 222 PHE A C 1
ATOM 1699 O O . PHE A 1 222 ? 32.076 4.781 -30.593 1.00 82.69 222 PHE A O 1
ATOM 1706 N N . ASP A 1 223 ? 31.594 6.800 -31.454 1.00 79.50 223 ASP A N 1
ATOM 1707 C CA . ASP A 1 223 ? 32.986 7.214 -31.580 1.00 79.50 223 ASP A CA 1
ATOM 1708 C C . ASP A 1 223 ? 33.454 7.847 -30.262 1.00 79.50 223 ASP A C 1
ATOM 1710 O O . ASP A 1 223 ? 33.190 9.016 -29.985 1.00 79.50 223 ASP A O 1
ATOM 1714 N N . TYR A 1 224 ? 34.143 7.060 -29.437 1.00 76.25 224 TYR A N 1
ATOM 1715 C CA . TYR A 1 224 ? 34.716 7.522 -28.169 1.00 76.25 224 TYR A CA 1
ATOM 1716 C C . TYR A 1 224 ? 36.040 8.293 -28.338 1.00 76.25 224 TYR A C 1
ATOM 1718 O O . TYR A 1 224 ? 36.552 8.835 -27.359 1.00 76.25 224 TYR A O 1
ATOM 1726 N N . ASN A 1 225 ? 36.603 8.381 -29.552 1.00 73.19 225 ASN A N 1
ATOM 1727 C CA . ASN A 1 225 ? 37.891 9.050 -29.783 1.00 73.19 225 ASN A CA 1
ATOM 1728 C C . ASN A 1 225 ? 37.796 10.583 -29.680 1.00 73.19 225 ASN A C 1
ATOM 1730 O O . ASN A 1 225 ? 38.814 11.250 -29.513 1.00 73.19 225 ASN A O 1
ATOM 1734 N N . ILE A 1 226 ? 36.583 11.150 -29.732 1.00 66.94 226 ILE A N 1
ATOM 1735 C CA . ILE A 1 226 ? 36.344 12.599 -29.620 1.00 66.94 226 ILE A CA 1
ATOM 1736 C C . ILE A 1 226 ? 36.393 13.134 -28.175 1.00 66.94 226 ILE A C 1
ATOM 1738 O O . ILE A 1 226 ? 36.148 14.317 -27.949 1.00 66.94 226 ILE A O 1
ATOM 1742 N N . GLY A 1 227 ? 36.690 12.282 -27.186 1.00 61.97 227 GLY A N 1
ATOM 1743 C CA . GLY A 1 227 ? 36.935 12.692 -25.797 1.00 61.97 227 GLY A CA 1
ATOM 1744 C C . GLY A 1 227 ? 35.699 13.101 -24.985 1.00 61.97 227 GLY A C 1
ATOM 1745 O O . GLY A 1 227 ? 35.853 13.572 -23.860 1.00 61.97 227 GLY A O 1
ATOM 1746 N N . THR A 1 228 ? 34.483 12.918 -25.509 1.00 62.09 228 THR A N 1
ATOM 1747 C CA . THR A 1 228 ? 33.231 13.179 -24.782 1.00 62.09 228 THR A CA 1
ATOM 1748 C C . THR A 1 228 ? 32.574 11.881 -24.320 1.00 62.09 228 THR A C 1
ATOM 1750 O O . THR A 1 228 ? 32.555 10.876 -25.032 1.00 62.09 228 THR A O 1
ATOM 1753 N N . THR A 1 229 ? 31.993 11.890 -23.118 1.00 63.03 229 THR A N 1
ATOM 1754 C CA . THR A 1 229 ? 31.055 10.839 -22.711 1.00 63.03 229 THR A CA 1
ATOM 1755 C C . THR A 1 229 ? 29.720 11.068 -23.433 1.00 63.03 229 THR A C 1
ATOM 1757 O O . THR A 1 229 ? 29.221 12.202 -23.460 1.00 63.03 229 THR A O 1
ATOM 1760 N N . PRO A 1 230 ? 29.100 10.040 -24.046 1.00 60.44 230 PRO A N 1
ATOM 1761 C CA . PRO A 1 230 ? 27.886 10.275 -24.819 1.00 60.44 230 PRO A CA 1
ATOM 1762 C C . PRO A 1 230 ? 26.660 10.605 -23.957 1.00 60.44 230 PRO A C 1
ATOM 1764 O O . PRO A 1 230 ? 25.681 11.119 -24.498 1.00 60.44 230 PRO A O 1
ATOM 1767 N N . GLY A 1 231 ? 26.692 10.320 -22.647 1.00 65.06 231 GLY A N 1
ATOM 1768 C CA . GLY A 1 231 ? 25.557 10.543 -21.746 1.00 65.06 231 GLY A CA 1
ATOM 1769 C C . GLY A 1 231 ? 24.326 9.774 -22.221 1.00 65.06 231 GLY A C 1
ATOM 1770 O O . GLY A 1 231 ? 23.270 10.370 -22.442 1.00 65.06 231 GLY A O 1
ATOM 1771 N N . VAL A 1 232 ? 24.520 8.482 -22.503 1.00 69.81 232 VAL A N 1
ATOM 1772 C CA . VAL A 1 232 ? 23.531 7.643 -23.184 1.00 69.81 232 VAL A CA 1
ATOM 1773 C C . VAL A 1 232 ? 22.301 7.464 -22.319 1.00 69.81 232 VAL A C 1
ATOM 1775 O O . VAL A 1 232 ? 22.367 7.369 -21.096 1.00 69.81 232 VAL A O 1
ATOM 1778 N N . GLN A 1 233 ? 21.163 7.385 -22.989 1.00 80.44 233 GLN A N 1
ATOM 1779 C CA . GLN A 1 233 ? 19.945 6.860 -22.408 1.00 80.44 233 GLN A CA 1
ATOM 1780 C C . GLN A 1 233 ? 19.353 5.872 -23.391 1.00 80.44 233 GLN A C 1
ATOM 1782 O O . GLN A 1 233 ? 19.318 6.131 -24.596 1.00 80.44 233 GLN A O 1
ATOM 1787 N N . SER A 1 234 ? 18.879 4.742 -22.891 1.00 88.12 234 SER A N 1
ATOM 1788 C CA . SER A 1 234 ? 18.286 3.718 -23.734 1.00 88.12 234 SER A CA 1
ATOM 1789 C C . SER A 1 234 ? 17.191 2.970 -23.005 1.00 88.12 234 SER A C 1
ATOM 1791 O O . SER A 1 234 ? 17.190 2.860 -21.785 1.00 88.12 234 SER A O 1
ATOM 1793 N N . ALA A 1 235 ? 16.253 2.435 -23.771 1.00 89.94 235 ALA A N 1
ATOM 1794 C CA . ALA A 1 235 ? 15.277 1.487 -23.276 1.00 89.94 235 ALA A CA 1
ATOM 1795 C C . ALA A 1 235 ? 15.024 0.425 -24.343 1.00 89.94 235 ALA A C 1
ATOM 1797 O O . ALA A 1 235 ? 15.231 0.655 -25.537 1.00 89.94 235 ALA A O 1
ATOM 1798 N N . ILE A 1 236 ? 14.569 -0.737 -23.892 1.00 91.88 236 ILE A N 1
ATOM 1799 C CA . ILE A 1 236 ? 14.226 -1.882 -24.726 1.00 91.88 236 ILE A CA 1
ATOM 1800 C C . ILE A 1 236 ? 12.909 -2.485 -24.229 1.00 91.88 236 ILE A C 1
ATOM 1802 O O . ILE A 1 236 ? 12.641 -2.490 -23.026 1.00 91.88 236 ILE A O 1
ATOM 1806 N N . THR A 1 237 ? 12.075 -2.937 -25.160 1.00 89.50 237 THR A N 1
ATOM 1807 C CA . THR A 1 237 ? 10.767 -3.547 -24.890 1.00 89.50 237 THR A CA 1
ATOM 1808 C C . THR A 1 237 ? 10.875 -4.933 -24.251 1.00 89.50 237 THR A C 1
ATOM 1810 O O . THR A 1 237 ? 11.952 -5.533 -24.207 1.00 89.50 237 THR A O 1
ATOM 1813 N N . ASN A 1 238 ? 9.768 -5.459 -23.717 1.00 86.12 238 ASN A N 1
ATOM 1814 C CA . ASN A 1 238 ? 9.789 -6.732 -22.982 1.00 86.12 238 ASN A CA 1
ATOM 1815 C C . ASN A 1 238 ? 9.944 -7.954 -23.902 1.00 86.12 238 ASN A C 1
ATOM 1817 O O . ASN A 1 238 ? 10.565 -8.945 -23.513 1.00 86.12 238 ASN A O 1
ATOM 1821 N N . ASP A 1 239 ? 9.462 -7.860 -25.140 1.00 87.31 239 ASP A N 1
ATOM 1822 C CA . ASP A 1 239 ? 9.759 -8.806 -26.223 1.00 87.31 239 ASP A CA 1
ATOM 1823 C C . ASP A 1 239 ? 11.214 -8.700 -26.739 1.00 87.31 239 ASP A C 1
ATOM 1825 O O . ASP A 1 239 ? 11.721 -9.601 -27.409 1.00 87.31 239 ASP A O 1
ATOM 1829 N N . GLY A 1 240 ? 11.917 -7.614 -26.397 1.00 90.38 240 GLY A N 1
ATOM 1830 C CA . GLY A 1 240 ? 13.261 -7.295 -26.865 1.00 90.38 240 GLY A CA 1
ATOM 1831 C C . GLY A 1 240 ? 13.326 -6.798 -28.309 1.00 90.38 240 GLY A C 1
ATOM 1832 O O . GLY A 1 240 ? 14.425 -6.745 -28.874 1.00 90.38 240 GLY A O 1
ATOM 1833 N N . ARG A 1 241 ? 12.188 -6.489 -28.939 1.00 91.62 241 ARG A N 1
ATOM 1834 C CA . ARG A 1 241 ? 12.088 -6.086 -30.345 1.00 91.62 241 ARG A CA 1
ATOM 1835 C C . ARG A 1 241 ? 12.478 -4.637 -30.578 1.00 91.62 241 ARG A C 1
ATOM 1837 O O . ARG A 1 241 ? 13.281 -4.381 -31.469 1.00 91.62 241 ARG A O 1
ATOM 1844 N N . TYR A 1 242 ? 11.906 -3.692 -29.843 1.00 92.44 242 TYR A N 1
ATOM 1845 C CA . TYR A 1 242 ? 12.144 -2.273 -30.075 1.00 92.44 242 TYR A CA 1
ATOM 1846 C C . TYR A 1 242 ? 13.184 -1.741 -29.096 1.00 92.44 242 TYR A C 1
ATOM 1848 O O . TYR A 1 242 ? 13.136 -2.006 -27.896 1.00 92.44 242 TYR A O 1
ATOM 1856 N N . VAL A 1 243 ? 14.129 -0.961 -29.618 1.00 93.62 243 VAL A N 1
ATOM 1857 C CA . VAL A 1 243 ? 15.145 -0.267 -28.818 1.00 93.62 243 VAL A CA 1
ATOM 1858 C C . VAL A 1 243 ? 15.078 1.210 -29.138 1.00 93.62 243 VAL A C 1
ATOM 1860 O O . VAL A 1 243 ? 15.222 1.584 -30.299 1.00 93.62 243 VAL A O 1
ATOM 1863 N N . ILE A 1 244 ? 14.911 2.053 -28.122 1.00 91.94 244 ILE A N 1
ATOM 1864 C CA . ILE A 1 244 ? 15.168 3.488 -28.245 1.00 91.94 244 ILE A CA 1
ATOM 1865 C C . ILE A 1 244 ? 16.501 3.820 -27.584 1.00 91.94 244 ILE A C 1
ATOM 1867 O O . ILE A 1 244 ? 16.844 3.283 -26.533 1.00 91.94 244 ILE A O 1
ATOM 1871 N N . HIS A 1 245 ? 17.265 4.696 -28.225 1.00 89.56 245 HIS A N 1
ATOM 1872 C CA . HIS A 1 245 ? 18.609 5.063 -27.812 1.00 89.56 245 HIS A CA 1
ATOM 1873 C C . HIS A 1 245 ? 18.878 6.537 -28.143 1.00 89.56 245 HIS A C 1
ATOM 1875 O O . HIS A 1 245 ? 18.862 6.938 -29.313 1.00 89.56 245 HIS A O 1
ATOM 1881 N N . GLY A 1 246 ? 19.141 7.338 -27.114 1.00 86.44 246 GLY A N 1
ATOM 1882 C CA . GLY A 1 246 ? 19.392 8.772 -27.191 1.00 86.44 246 GLY A CA 1
ATOM 1883 C C . GLY A 1 246 ? 20.743 9.187 -26.618 1.00 86.44 246 GLY A C 1
ATOM 1884 O O . GLY A 1 246 ? 21.305 8.533 -25.743 1.00 86.44 246 GLY A O 1
ATOM 1885 N N . SER A 1 247 ? 21.259 10.306 -27.120 1.00 87.19 247 SER A N 1
ATOM 1886 C CA . SER A 1 247 ? 22.419 11.010 -26.577 1.00 87.19 247 SER A CA 1
ATOM 1887 C C . SER A 1 247 ? 22.302 12.492 -26.913 1.00 87.19 247 SER A C 1
ATOM 1889 O O . SER A 1 247 ? 22.255 12.870 -28.086 1.00 87.19 247 SER A O 1
ATOM 1891 N N . ASN A 1 248 ? 22.299 13.330 -25.875 1.00 84.62 248 ASN A N 1
ATOM 1892 C CA . ASN A 1 248 ? 22.293 14.782 -26.036 1.00 84.62 248 ASN A CA 1
ATOM 1893 C C . ASN A 1 248 ? 23.651 15.274 -26.577 1.00 84.62 248 ASN A C 1
ATOM 1895 O O . ASN A 1 248 ? 23.675 16.110 -27.477 1.00 84.62 248 ASN A O 1
ATOM 1899 N N . SER A 1 249 ? 24.770 14.689 -26.120 1.00 83.12 249 SER A N 1
ATOM 1900 C CA . SER A 1 249 ? 26.132 15.009 -26.590 1.00 83.12 249 SER A CA 1
ATOM 1901 C C . SER A 1 249 ? 26.324 14.775 -28.094 1.00 83.12 249 SER A C 1
ATOM 1903 O O . SER A 1 249 ? 27.013 15.546 -28.754 1.00 83.12 249 SER A O 1
ATOM 1905 N N . PHE A 1 250 ? 25.699 13.729 -28.647 1.00 83.25 250 PHE A N 1
ATOM 1906 C CA . PHE A 1 250 ? 25.760 13.389 -30.074 1.00 83.25 250 PHE A CA 1
ATOM 1907 C C . PHE A 1 250 ? 24.530 13.879 -30.859 1.00 83.25 250 PHE A C 1
ATOM 1909 O O . PHE A 1 250 ? 24.398 13.566 -32.039 1.00 83.25 250 PHE A O 1
ATOM 1916 N N . THR A 1 251 ? 23.641 14.664 -30.235 1.00 88.38 251 THR A N 1
ATOM 1917 C CA . THR A 1 251 ? 22.399 15.211 -30.819 1.00 88.38 251 THR A CA 1
ATOM 1918 C C . THR A 1 251 ? 21.571 14.185 -31.610 1.00 88.38 251 THR A C 1
ATOM 1920 O O . THR A 1 251 ? 21.186 14.417 -32.754 1.00 88.38 251 THR A O 1
ATOM 1923 N N . GLN A 1 252 ? 21.315 13.021 -31.000 1.00 88.94 252 GLN A N 1
ATOM 1924 C CA . GLN A 1 252 ? 20.572 11.924 -31.629 1.00 88.94 252 GLN A CA 1
ATOM 1925 C C . GLN A 1 252 ? 19.579 11.242 -30.682 1.00 88.94 252 GLN A C 1
ATOM 1927 O O . GLN A 1 252 ? 19.831 11.096 -29.487 1.00 88.94 252 GLN A O 1
ATOM 1932 N N . LEU A 1 253 ? 18.475 10.752 -31.249 1.00 91.31 253 LEU A N 1
ATOM 1933 C CA . LEU A 1 253 ? 17.477 9.906 -30.597 1.00 91.31 253 LEU A CA 1
ATOM 1934 C C . LEU A 1 253 ? 16.904 8.966 -31.657 1.00 91.31 253 LEU A C 1
ATOM 1936 O O . LEU A 1 253 ? 16.181 9.397 -32.554 1.00 91.31 253 LEU A O 1
ATOM 1940 N N . ARG A 1 254 ? 17.286 7.691 -31.587 1.00 91.94 254 ARG A N 1
ATOM 1941 C CA . ARG A 1 254 ? 17.003 6.688 -32.617 1.00 91.94 254 ARG A CA 1
ATOM 1942 C C . ARG A 1 254 ? 16.174 5.552 -32.040 1.00 91.94 254 ARG A C 1
ATOM 1944 O O . ARG A 1 254 ? 16.530 5.006 -30.998 1.00 91.94 254 ARG A O 1
ATOM 1951 N N . LEU A 1 255 ? 15.100 5.200 -32.737 1.00 92.75 255 LEU A N 1
ATOM 1952 C CA . LEU A 1 255 ? 14.244 4.053 -32.439 1.00 92.75 255 LEU A CA 1
ATOM 1953 C C . LEU A 1 255 ? 14.460 2.971 -33.503 1.00 92.75 255 LEU A C 1
ATOM 1955 O O . LEU A 1 255 ? 14.360 3.263 -34.692 1.00 92.75 255 LEU A O 1
ATOM 1959 N N . TYR A 1 256 ? 14.760 1.747 -33.078 1.00 92.94 256 TYR A N 1
ATOM 1960 C CA . TYR A 1 256 ? 15.084 0.590 -33.917 1.00 92.94 256 TYR A CA 1
ATOM 1961 C C . TYR A 1 256 ? 14.010 -0.495 -33.780 1.00 92.94 256 TYR A C 1
ATOM 1963 O O . TYR A 1 256 ? 13.461 -0.679 -32.695 1.00 92.94 256 TYR A O 1
ATOM 1971 N N . ASP A 1 257 ? 13.777 -1.256 -34.851 1.00 91.19 257 ASP A N 1
ATOM 1972 C CA . ASP A 1 257 ? 13.034 -2.524 -34.829 1.00 91.19 257 ASP A CA 1
ATOM 1973 C C . ASP A 1 257 ? 14.014 -3.678 -35.093 1.00 91.19 257 ASP A C 1
ATOM 1975 O O . ASP A 1 257 ? 14.616 -3.767 -36.167 1.00 91.19 257 ASP A O 1
ATOM 1979 N N . LEU A 1 258 ? 14.208 -4.545 -34.095 1.00 90.06 258 LEU A N 1
ATOM 1980 C CA . LEU A 1 258 ? 15.217 -5.602 -34.118 1.00 90.06 258 LEU A CA 1
ATOM 1981 C C . LEU A 1 258 ? 14.773 -6.901 -34.805 1.00 90.06 258 LEU A C 1
ATOM 1983 O O . LEU A 1 258 ? 15.622 -7.780 -35.014 1.00 90.06 258 LEU A O 1
ATOM 1987 N N . GLU A 1 259 ? 13.500 -7.011 -35.198 1.00 86.25 259 GLU A N 1
ATOM 1988 C CA . GLU A 1 259 ? 13.024 -8.027 -36.147 1.00 86.25 259 GLU A CA 1
ATOM 1989 C C . GLU A 1 259 ? 13.287 -7.596 -37.593 1.00 86.25 259 GLU A C 1
ATOM 1991 O O . GLU A 1 259 ? 13.768 -8.396 -38.391 1.00 86.25 259 GLU A O 1
ATOM 1996 N N . ALA A 1 260 ? 13.064 -6.316 -37.912 1.00 80.62 260 ALA A N 1
ATOM 1997 C CA . ALA A 1 260 ? 13.326 -5.745 -39.238 1.00 80.62 260 ALA A CA 1
ATOM 1998 C C . ALA A 1 260 ? 14.830 -5.568 -39.564 1.00 80.62 260 ALA A C 1
ATOM 2000 O O . ALA A 1 260 ? 15.190 -5.153 -40.667 1.00 80.62 260 ALA A O 1
ATOM 2001 N N . CYS A 1 261 ? 15.722 -5.880 -38.618 1.00 82.25 261 CYS A N 1
ATOM 2002 C CA . CYS A 1 261 ? 17.173 -5.831 -38.791 1.00 82.25 261 CYS A CA 1
ATOM 2003 C C . CYS A 1 261 ? 17.678 -6.705 -39.963 1.00 82.25 261 CYS A C 1
ATOM 2005 O O . CYS A 1 261 ? 17.526 -7.929 -39.910 1.00 82.25 261 CYS A O 1
ATOM 2007 N N . PRO A 1 262 ? 18.404 -6.142 -40.949 1.00 74.81 262 PRO A N 1
ATOM 2008 C CA . PRO A 1 262 ? 19.156 -6.933 -41.917 1.00 74.81 262 PRO A CA 1
ATOM 2009 C C . PRO A 1 262 ? 20.331 -7.672 -41.253 1.00 74.81 262 PRO A C 1
ATOM 2011 O O . PRO A 1 262 ? 20.834 -7.286 -40.196 1.00 74.81 262 PRO A O 1
ATOM 2014 N N . THR A 1 263 ? 20.844 -8.704 -41.925 1.00 70.94 263 THR A N 1
ATOM 2015 C CA . THR A 1 263 ? 21.987 -9.530 -41.474 1.00 70.94 263 THR A CA 1
ATOM 2016 C C . THR A 1 263 ? 23.329 -8.784 -41.394 1.00 70.94 263 THR A C 1
ATOM 2018 O O . THR A 1 263 ? 24.333 -9.351 -40.967 1.00 70.94 263 THR A O 1
ATOM 2021 N N . THR A 1 264 ? 23.370 -7.508 -41.782 1.00 67.12 264 THR A N 1
ATOM 2022 C CA . THR A 1 264 ? 24.561 -6.645 -41.803 1.00 67.12 264 THR A CA 1
ATOM 2023 C C . THR A 1 264 ? 24.907 -6.014 -40.447 1.00 67.12 264 THR A C 1
ATOM 2025 O O . THR A 1 264 ? 25.868 -5.251 -40.373 1.00 67.12 264 THR A O 1
ATOM 2028 N N . ASN A 1 265 ? 24.164 -6.329 -39.376 1.00 71.75 265 ASN A N 1
ATOM 2029 C CA . ASN A 1 265 ? 24.344 -5.803 -38.008 1.00 71.75 265 ASN A CA 1
ATOM 2030 C C . ASN A 1 265 ? 24.220 -4.268 -37.874 1.00 71.75 265 ASN A C 1
ATOM 2032 O O . ASN A 1 265 ? 24.671 -3.689 -36.888 1.00 71.75 265 ASN A O 1
ATOM 2036 N N . VAL A 1 266 ? 23.609 -3.607 -38.862 1.00 84.44 266 VAL A N 1
ATOM 2037 C CA . VAL A 1 266 ? 23.270 -2.178 -38.838 1.00 84.44 266 VAL A CA 1
ATOM 2038 C C . VAL A 1 266 ? 21.823 -2.045 -39.290 1.00 84.44 266 VAL A C 1
ATOM 2040 O O . VAL A 1 266 ? 21.510 -2.279 -40.458 1.00 84.44 266 VAL A O 1
ATOM 2043 N N . CYS A 1 267 ? 20.938 -1.720 -38.354 1.00 88.19 267 CYS A N 1
ATOM 2044 C CA . CYS A 1 267 ? 19.497 -1.751 -38.563 1.00 88.19 267 CYS A CA 1
ATOM 2045 C C . CYS A 1 267 ? 18.925 -0.371 -38.893 1.00 88.19 267 CYS A C 1
ATOM 2047 O O . CYS A 1 267 ? 19.435 0.665 -38.461 1.00 88.19 267 CYS A O 1
ATOM 2049 N N . THR A 1 268 ? 17.838 -0.361 -39.662 1.00 87.19 268 THR A N 1
ATOM 2050 C CA . THR A 1 268 ? 17.073 0.852 -39.960 1.00 87.19 268 THR A CA 1
ATOM 2051 C C . THR A 1 268 ? 16.459 1.422 -38.687 1.00 87.19 268 THR A C 1
ATOM 2053 O O . THR A 1 268 ? 15.916 0.677 -37.869 1.00 87.19 268 THR A O 1
ATOM 2056 N N . TYR A 1 269 ? 16.509 2.744 -38.544 1.00 90.56 269 TYR A N 1
ATOM 2057 C CA . TYR A 1 269 ? 15.982 3.459 -37.387 1.00 90.56 269 TYR A CA 1
ATOM 2058 C C . TYR A 1 269 ? 15.121 4.650 -37.801 1.00 90.56 269 TYR A C 1
ATOM 2060 O O . TYR A 1 269 ? 15.282 5.204 -38.889 1.00 90.56 269 TYR A O 1
ATOM 2068 N N . LYS A 1 270 ? 14.237 5.068 -36.896 1.00 90.19 270 LYS A N 1
ATOM 2069 C CA . LYS A 1 270 ? 13.510 6.335 -36.967 1.00 90.19 270 LYS A CA 1
ATOM 2070 C C . LYS A 1 270 ? 14.260 7.395 -36.166 1.00 90.19 270 LYS A C 1
ATOM 2072 O O . LYS A 1 270 ? 14.652 7.134 -35.028 1.00 90.19 270 LYS A O 1
ATOM 2077 N N . ASP A 1 271 ? 14.477 8.565 -36.760 1.00 90.88 271 ASP A N 1
ATOM 2078 C CA . ASP A 1 271 ? 15.154 9.695 -36.116 1.00 90.88 271 ASP A CA 1
ATOM 2079 C C . ASP A 1 271 ? 14.133 10.600 -35.411 1.00 90.88 271 ASP A C 1
ATOM 2081 O O . ASP A 1 271 ? 13.539 11.504 -36.003 1.00 90.88 271 ASP A O 1
ATOM 2085 N N . LEU A 1 272 ? 13.930 10.337 -34.122 1.00 90.31 272 LEU A N 1
ATOM 2086 C CA . LEU A 1 272 ? 13.034 11.119 -33.276 1.00 90.31 272 LEU A CA 1
ATOM 2087 C C . LEU A 1 272 ? 13.669 12.451 -32.838 1.00 90.31 272 LEU A C 1
ATOM 2089 O O . LEU A 1 272 ? 12.953 13.362 -32.431 1.00 90.31 272 LEU A O 1
ATOM 2093 N N . TRP A 1 273 ? 14.995 12.609 -32.946 1.00 90.69 273 TRP A N 1
ATOM 2094 C CA . TRP A 1 273 ? 15.659 13.881 -32.643 1.00 90.69 273 TRP A CA 1
ATOM 2095 C C . TRP A 1 273 ? 15.355 14.923 -33.713 1.00 90.69 273 TRP A C 1
ATOM 2097 O O . TRP A 1 273 ? 15.048 16.070 -33.385 1.00 90.69 273 TRP A O 1
ATOM 2107 N N . LYS A 1 274 ? 15.371 14.519 -34.989 1.00 89.44 274 LYS A N 1
ATOM 2108 C CA . LYS A 1 274 ? 14.881 15.357 -36.087 1.00 89.44 274 LYS A CA 1
ATOM 2109 C C . LYS A 1 274 ? 13.414 15.742 -35.875 1.00 89.44 274 LYS A C 1
ATOM 2111 O O . LYS A 1 274 ? 13.107 16.929 -35.936 1.00 89.44 274 LYS A O 1
ATOM 2116 N N . TYR A 1 275 ? 12.547 14.776 -35.558 1.00 85.88 275 TYR A N 1
ATOM 2117 C CA . TYR A 1 275 ? 11.131 15.034 -35.268 1.00 85.88 275 TYR A CA 1
ATOM 2118 C C . TYR A 1 275 ? 10.944 16.107 -34.181 1.00 85.88 275 TYR A C 1
ATOM 2120 O O . TYR A 1 275 ? 10.234 17.087 -34.409 1.00 85.88 275 TYR A O 1
ATOM 2128 N N . PHE A 1 276 ? 11.628 15.987 -33.036 1.00 87.19 276 PHE A N 1
ATOM 2129 C CA . PHE A 1 276 ? 11.544 16.989 -31.966 1.00 87.19 276 PHE A CA 1
ATOM 2130 C C . PHE A 1 276 ? 12.119 18.348 -32.365 1.00 87.19 276 PHE A C 1
ATOM 2132 O O . PHE A 1 276 ? 11.506 19.373 -32.078 1.00 87.19 276 PHE A O 1
ATOM 2139 N N . LYS A 1 277 ? 13.264 18.376 -33.054 1.00 88.56 277 LYS A N 1
ATOM 2140 C CA . LYS A 1 277 ? 13.904 19.619 -33.502 1.00 88.56 277 LYS A CA 1
ATOM 2141 C C . LYS A 1 277 ? 13.046 20.403 -34.501 1.00 88.56 277 LYS A C 1
ATOM 2143 O O . LYS A 1 277 ? 13.062 21.631 -34.467 1.00 88.56 277 LYS A O 1
ATOM 2148 N N . ASP A 1 278 ? 12.322 19.705 -35.371 1.00 86.31 278 ASP A N 1
ATOM 2149 C CA . ASP A 1 278 ? 11.437 20.318 -36.363 1.00 86.31 278 ASP A CA 1
ATOM 2150 C C . ASP A 1 278 ? 10.072 20.715 -35.760 1.00 86.31 278 ASP A C 1
ATOM 2152 O O . ASP A 1 278 ? 9.477 21.700 -36.195 1.00 86.31 278 ASP A O 1
ATOM 2156 N N . SER A 1 279 ? 9.579 19.971 -34.758 1.00 83.56 279 SER A N 1
ATOM 2157 C CA . SER A 1 279 ? 8.213 20.121 -34.217 1.00 83.56 279 SER A CA 1
ATOM 2158 C C . SER A 1 279 ? 8.115 20.943 -32.925 1.00 83.56 279 SER A C 1
ATOM 2160 O O . SER A 1 279 ? 7.035 21.435 -32.602 1.00 83.56 279 SER A O 1
ATOM 2162 N N . VAL A 1 280 ? 9.204 21.086 -32.157 1.00 83.12 280 VAL A N 1
ATOM 2163 C CA . VAL A 1 280 ? 9.192 21.712 -30.823 1.00 83.12 280 VAL A CA 1
ATOM 2164 C C . VAL A 1 280 ? 10.140 22.917 -30.766 1.00 83.12 280 VAL A C 1
ATOM 2166 O O . VAL A 1 280 ? 11.365 22.750 -30.747 1.00 83.12 280 VAL A O 1
ATOM 2169 N N . PRO A 1 281 ? 9.606 24.152 -30.664 1.00 84.44 281 PRO A N 1
ATOM 2170 C CA . PRO A 1 281 ? 10.418 25.354 -30.524 1.00 84.44 281 PRO A CA 1
ATOM 2171 C C . PRO A 1 281 ? 11.378 25.288 -29.330 1.00 84.44 281 PRO A C 1
ATOM 2173 O O . PRO A 1 281 ? 10.979 25.039 -28.191 1.00 84.44 281 PRO A O 1
ATOM 2176 N N . ASN A 1 282 ? 12.651 25.583 -29.595 1.00 87.75 282 ASN A N 1
ATOM 2177 C CA . ASN A 1 282 ? 13.738 25.600 -28.613 1.00 87.75 282 ASN A CA 1
ATOM 2178 C C . ASN A 1 282 ? 14.016 24.250 -27.918 1.00 87.75 282 ASN A C 1
ATOM 2180 O O . ASN A 1 282 ? 14.528 24.241 -26.798 1.00 87.75 282 ASN A O 1
ATOM 2184 N N . PHE A 1 283 ? 13.702 23.115 -28.552 1.00 88.19 283 PHE A N 1
ATOM 2185 C CA . PHE A 1 283 ? 14.146 21.791 -28.101 1.00 88.19 283 PHE A CA 1
ATOM 2186 C C . PHE A 1 283 ? 15.680 21.723 -27.950 1.00 88.19 283 PHE A C 1
ATOM 2188 O O . PHE A 1 283 ? 16.415 22.150 -28.843 1.00 88.19 283 PHE A O 1
ATOM 2195 N N . VAL A 1 284 ? 16.160 21.182 -26.822 1.00 87.38 284 VAL A N 1
ATOM 2196 C CA . VAL A 1 284 ? 17.602 21.050 -26.514 1.00 87.38 284 VAL A CA 1
ATOM 2197 C C . VAL A 1 284 ? 18.041 19.641 -26.101 1.00 87.38 284 VAL A C 1
ATOM 2199 O O . VAL A 1 284 ? 19.243 19.381 -26.073 1.00 87.38 284 VAL A O 1
ATOM 2202 N N . GLY A 1 285 ? 17.117 18.725 -25.799 1.00 87.69 285 GLY A N 1
ATOM 2203 C CA . GLY A 1 285 ? 17.462 17.337 -25.486 1.00 87.69 285 GLY A CA 1
ATOM 2204 C C . GLY A 1 285 ? 16.347 16.537 -24.821 1.00 87.69 285 GLY A C 1
ATOM 2205 O O . GLY A 1 285 ? 15.245 17.040 -24.593 1.00 87.69 285 GLY A O 1
ATOM 2206 N N . VAL A 1 286 ? 16.653 15.279 -24.501 1.00 86.00 286 VAL A N 1
ATOM 2207 C CA . VAL A 1 286 ? 15.755 14.356 -23.787 1.00 86.00 286 VAL A CA 1
ATOM 2208 C C . VAL A 1 286 ? 16.409 13.745 -22.545 1.00 86.00 286 VAL A C 1
ATOM 2210 O O . VAL A 1 286 ? 17.636 13.692 -22.420 1.00 86.00 286 VAL A O 1
ATOM 2213 N N . ALA A 1 287 ? 15.565 13.279 -21.628 1.00 82.38 287 ALA A N 1
ATOM 2214 C CA . ALA A 1 287 ? 15.915 12.605 -20.389 1.00 82.38 287 ALA A CA 1
ATOM 2215 C C . ALA A 1 287 ? 14.948 11.435 -20.079 1.00 82.38 287 ALA A C 1
ATOM 2217 O O . ALA A 1 287 ? 13.802 11.441 -20.526 1.00 82.38 287 ALA A O 1
ATOM 2218 N N . ARG A 1 288 ? 15.392 10.458 -19.272 1.00 78.75 288 ARG A N 1
ATOM 2219 C CA . ARG A 1 288 ? 14.593 9.347 -18.706 1.00 78.75 288 ARG A CA 1
ATOM 2220 C C . ARG A 1 288 ? 13.762 8.565 -19.741 1.00 78.75 288 ARG A C 1
ATOM 2222 O O . ARG A 1 288 ? 12.554 8.408 -19.577 1.00 78.75 288 ARG A O 1
ATOM 2229 N N . LEU A 1 289 ? 14.403 8.073 -20.803 1.00 82.50 289 LEU A N 1
ATOM 2230 C CA . LEU A 1 289 ? 13.747 7.196 -21.783 1.00 82.50 289 LEU A CA 1
ATOM 2231 C C . LEU A 1 289 ? 13.279 5.882 -21.129 1.00 82.50 289 LEU A C 1
ATOM 2233 O O . LEU A 1 289 ? 14.090 5.161 -20.550 1.00 82.50 289 LEU A O 1
ATOM 2237 N N . ARG A 1 290 ? 11.994 5.535 -21.269 1.00 82.56 290 ARG A N 1
ATOM 2238 C CA . ARG A 1 290 ? 11.429 4.240 -20.849 1.00 82.56 290 ARG A CA 1
ATOM 2239 C C . ARG A 1 290 ? 10.325 3.769 -21.793 1.00 82.56 290 ARG A C 1
ATOM 2241 O O . ARG A 1 290 ? 9.561 4.588 -22.290 1.00 82.56 290 ARG A O 1
ATOM 2248 N N . PHE A 1 291 ? 10.188 2.459 -21.988 1.00 82.94 291 PHE A N 1
ATOM 2249 C CA . PHE A 1 291 ? 8.965 1.888 -22.559 1.00 82.94 291 PHE A CA 1
ATOM 2250 C C . PHE A 1 291 ? 7.939 1.669 -21.434 1.00 82.94 291 PHE A C 1
ATOM 2252 O O . PHE A 1 291 ? 8.254 1.049 -20.414 1.00 82.94 291 PHE A O 1
ATOM 2259 N N . SER A 1 292 ? 6.728 2.199 -21.605 1.00 73.94 292 SER A N 1
ATOM 2260 C CA . SER A 1 292 ? 5.565 1.921 -20.745 1.00 73.94 292 SER A CA 1
ATOM 2261 C C . SER A 1 292 ? 4.686 0.804 -21.321 1.00 73.94 292 SER A C 1
ATOM 2263 O O . SER A 1 292 ? 4.053 0.073 -20.568 1.00 73.94 292 SER A O 1
ATOM 2265 N N . SER A 1 293 ? 4.733 0.604 -22.639 1.00 75.19 293 SER A N 1
ATOM 2266 C CA . SER A 1 293 ? 4.297 -0.607 -23.345 1.00 75.19 293 SER A CA 1
ATOM 2267 C C . SER A 1 293 ? 5.205 -0.816 -24.563 1.00 75.19 293 SER A C 1
ATOM 2269 O O . SER A 1 293 ? 6.000 0.068 -24.889 1.00 75.19 293 SER A O 1
ATOM 2271 N N . ASP A 1 294 ? 5.070 -1.921 -25.298 1.00 82.88 294 ASP A N 1
ATOM 2272 C CA . ASP A 1 294 ? 5.850 -2.125 -26.534 1.00 82.88 294 ASP A CA 1
ATOM 2273 C C . ASP A 1 294 ? 5.511 -1.085 -27.639 1.00 82.88 294 ASP A C 1
ATOM 2275 O O . ASP A 1 294 ? 6.260 -0.898 -28.604 1.00 82.88 294 ASP A O 1
ATOM 2279 N N . TYR A 1 295 ? 4.415 -0.336 -27.447 1.00 84.56 295 TYR A N 1
ATOM 2280 C CA . TYR A 1 295 ? 3.889 0.714 -28.324 1.00 84.56 295 TYR A CA 1
ATOM 2281 C C . TYR A 1 295 ? 3.833 2.101 -27.660 1.00 84.56 295 TYR A C 1
ATOM 2283 O O . TYR A 1 295 ? 3.205 3.014 -28.199 1.00 84.56 295 TYR A O 1
ATOM 2291 N N . SER A 1 296 ? 4.469 2.296 -26.498 1.00 83.38 296 SER A N 1
ATOM 2292 C CA . SER A 1 296 ? 4.489 3.590 -25.803 1.00 83.38 296 SER A CA 1
ATOM 2293 C C . SER A 1 296 ? 5.821 3.876 -25.115 1.00 83.38 296 SER A C 1
ATOM 2295 O O . SER A 1 296 ? 6.348 3.049 -24.372 1.00 83.38 296 SER A O 1
ATOM 2297 N N . ILE A 1 297 ? 6.354 5.077 -25.345 1.00 84.88 297 ILE A N 1
ATOM 2298 C CA . ILE A 1 297 ? 7.639 5.544 -24.815 1.00 84.88 297 ILE A CA 1
ATOM 2299 C C . ILE A 1 297 ? 7.398 6.767 -23.936 1.00 84.88 297 ILE A C 1
ATOM 2301 O O . ILE A 1 297 ? 7.045 7.835 -24.435 1.00 84.88 297 ILE A O 1
ATOM 2305 N N . GLY A 1 298 ? 7.634 6.620 -22.636 1.00 80.88 298 GLY A N 1
ATOM 2306 C CA . GLY A 1 298 ? 7.746 7.741 -21.713 1.00 80.88 298 GLY A CA 1
ATOM 2307 C C . GLY A 1 298 ? 9.128 8.387 -21.820 1.00 80.88 298 GLY A C 1
ATOM 2308 O O . GLY A 1 298 ? 10.146 7.692 -21.834 1.00 80.88 298 GLY A O 1
ATOM 2309 N N . LEU A 1 299 ? 9.172 9.716 -21.885 1.00 82.25 299 LEU A N 1
ATOM 2310 C CA . LEU A 1 299 ? 10.404 10.502 -21.825 1.00 82.25 299 LEU A CA 1
ATOM 2311 C C . LEU A 1 299 ? 10.164 11.877 -21.200 1.00 82.25 299 LEU A C 1
ATOM 2313 O O . LEU A 1 299 ? 9.035 12.349 -21.098 1.00 82.25 299 LEU A O 1
ATOM 2317 N N . TYR A 1 300 ? 11.244 12.538 -20.805 1.00 82.06 300 TYR A N 1
ATOM 2318 C CA . TYR A 1 300 ? 11.258 13.934 -20.386 1.00 82.06 300 TYR A CA 1
ATOM 2319 C C . TYR A 1 300 ? 11.936 14.741 -21.491 1.00 82.06 300 TYR A C 1
ATOM 2321 O O . TYR A 1 300 ? 13.071 14.463 -21.868 1.00 82.06 300 TYR A O 1
ATOM 2329 N N . MET A 1 301 ? 11.236 15.727 -22.035 1.00 85.38 301 MET A N 1
ATOM 2330 C CA . MET A 1 301 ? 11.734 16.603 -23.090 1.00 85.38 301 MET A CA 1
ATOM 2331 C C . MET A 1 301 ? 12.196 17.928 -22.481 1.00 85.38 301 MET A C 1
ATOM 2333 O O . MET A 1 301 ? 11.433 18.567 -21.757 1.00 85.38 301 MET A O 1
ATOM 2337 N N . SER A 1 302 ? 13.413 18.364 -22.806 1.00 85.81 302 SER A N 1
ATOM 2338 C CA . SER A 1 302 ? 13.959 19.651 -22.370 1.00 85.81 302 SER A CA 1
ATOM 2339 C C . SER A 1 302 ? 13.873 20.687 -23.495 1.00 85.81 302 SER A C 1
ATOM 2341 O O . SER A 1 302 ? 14.367 20.466 -24.606 1.00 85.81 302 SER A O 1
ATOM 2343 N N . ARG A 1 303 ? 13.287 21.850 -23.195 1.00 86.06 303 ARG A N 1
ATOM 2344 C CA . ARG A 1 303 ? 13.207 23.027 -24.081 1.00 86.06 303 ARG A CA 1
ATOM 2345 C C . ARG A 1 303 ? 13.774 24.264 -23.383 1.00 86.06 303 ARG A C 1
ATOM 2347 O O . ARG A 1 303 ? 13.613 24.427 -22.176 1.00 86.06 303 ARG A O 1
ATOM 2354 N N . LYS A 1 304 ? 14.434 25.150 -24.130 1.00 85.19 304 LYS A N 1
ATOM 2355 C CA . LYS A 1 304 ? 15.099 26.355 -23.608 1.00 85.19 304 LYS A CA 1
ATOM 2356 C C . LYS A 1 304 ? 14.548 27.637 -24.259 1.00 85.19 304 LYS A C 1
ATOM 2358 O O . LYS A 1 304 ? 15.217 28.226 -25.103 1.00 85.19 304 LYS A O 1
ATOM 2363 N N . PRO A 1 305 ? 13.321 28.073 -23.912 1.00 76.94 305 PRO A N 1
ATOM 2364 C CA . PRO A 1 305 ? 12.702 29.261 -24.510 1.00 76.94 305 PRO A CA 1
ATOM 2365 C C . PRO A 1 305 ? 13.328 30.592 -24.052 1.00 76.94 305 PRO A C 1
ATOM 2367 O O . PRO A 1 305 ? 13.044 31.628 -24.646 1.00 76.94 305 PRO A O 1
ATOM 2370 N N . ALA A 1 306 ? 14.154 30.582 -23.000 1.00 78.19 306 ALA A N 1
ATOM 2371 C CA . ALA A 1 306 ? 14.815 31.761 -22.443 1.00 78.19 306 ALA A CA 1
ATOM 2372 C C . ALA A 1 306 ? 16.162 31.371 -21.788 1.00 78.19 306 ALA A C 1
ATOM 2374 O O . ALA A 1 306 ? 16.844 30.443 -22.226 1.00 78.19 306 ALA A O 1
ATOM 2375 N N . SER A 1 307 ? 16.571 32.066 -20.725 1.00 75.94 307 SER A N 1
ATOM 2376 C CA . SER A 1 307 ? 17.731 31.689 -19.905 1.00 75.94 307 SER A CA 1
ATOM 2377 C C . SER A 1 307 ? 17.521 30.381 -19.123 1.00 75.94 307 SER A C 1
ATOM 2379 O O . SER A 1 307 ? 18.496 29.665 -18.890 1.00 75.94 307 SER A O 1
ATOM 2381 N N . SER A 1 308 ? 16.276 30.041 -18.772 1.00 76.38 308 SER A N 1
ATOM 2382 C CA . SER A 1 308 ? 15.884 28.802 -18.087 1.00 76.38 308 SER A CA 1
ATOM 2383 C C . SER A 1 308 ? 15.635 27.627 -19.044 1.00 76.38 308 SER A C 1
ATOM 2385 O O . SER A 1 308 ? 15.264 27.805 -20.206 1.00 76.38 308 SER A O 1
ATOM 2387 N N . VAL A 1 309 ? 15.822 26.407 -18.530 1.00 78.19 309 VAL A N 1
ATOM 2388 C CA . VAL A 1 309 ? 15.390 25.157 -19.175 1.00 78.19 309 VAL A CA 1
ATOM 2389 C C . VAL A 1 309 ? 14.068 24.729 -18.545 1.00 78.19 309 VAL A C 1
ATOM 2391 O O . VAL A 1 309 ? 13.960 24.685 -17.323 1.00 78.19 309 VAL A O 1
ATOM 2394 N N . LEU A 1 310 ? 13.081 24.407 -19.378 1.00 77.88 310 LEU A N 1
ATOM 2395 C CA . LEU A 1 310 ? 11.831 23.772 -18.972 1.00 77.88 310 LEU A CA 1
ATOM 2396 C C . LEU A 1 310 ? 11.869 22.300 -19.372 1.00 77.88 310 LEU A C 1
ATOM 2398 O O . LEU A 1 310 ? 12.230 21.976 -20.507 1.00 77.88 310 LEU A O 1
ATOM 2402 N N . ASN A 1 311 ? 11.458 21.432 -18.455 1.00 76.81 311 ASN A N 1
ATOM 2403 C CA . ASN A 1 311 ? 11.275 20.010 -18.706 1.00 76.81 311 ASN A CA 1
ATOM 2404 C C . ASN A 1 311 ? 9.779 19.716 -18.900 1.00 76.81 311 ASN A C 1
ATOM 2406 O O . ASN A 1 311 ? 8.921 20.515 -18.536 1.00 76.81 311 ASN A O 1
ATOM 2410 N N . THR A 1 312 ? 9.431 18.621 -19.570 1.00 73.38 312 THR A N 1
ATOM 2411 C CA . THR A 1 312 ? 8.030 18.247 -19.836 1.00 73.38 312 THR A CA 1
ATOM 2412 C C . THR A 1 312 ? 7.959 16.729 -19.996 1.00 73.38 312 THR A C 1
ATOM 2414 O O . THR A 1 312 ? 8.691 16.187 -20.828 1.00 73.38 312 THR A O 1
ATOM 2417 N N . LYS A 1 313 ? 7.124 16.028 -19.211 1.00 75.56 313 LYS A N 1
ATOM 2418 C CA . LYS A 1 313 ? 6.912 14.580 -19.396 1.00 75.56 313 LYS A CA 1
ATOM 2419 C C . LYS A 1 313 ? 6.033 14.389 -20.626 1.00 75.56 313 LYS A C 1
ATOM 2421 O O . LYS A 1 313 ? 4.976 15.004 -20.763 1.00 75.56 313 LYS A O 1
ATOM 2426 N N . LEU A 1 314 ? 6.495 13.517 -21.506 1.00 76.00 314 LEU A N 1
ATOM 2427 C CA . LEU A 1 314 ? 5.867 13.173 -22.764 1.00 76.00 314 LEU A CA 1
ATOM 2428 C C . LEU A 1 314 ? 5.683 11.658 -22.818 1.00 76.00 314 LEU A C 1
ATOM 2430 O O . LEU A 1 314 ? 6.598 10.910 -22.468 1.00 76.00 314 LEU A O 1
ATOM 2434 N N . VAL A 1 315 ? 4.531 11.209 -23.304 1.00 77.25 315 VAL A N 1
ATOM 2435 C CA . VAL A 1 315 ? 4.367 9.840 -23.805 1.00 77.25 315 VAL A CA 1
ATOM 2436 C C . VAL A 1 315 ? 4.255 9.925 -25.322 1.00 77.25 315 VAL A C 1
ATOM 2438 O O . VAL A 1 315 ? 3.391 10.637 -25.824 1.00 77.25 315 VAL A O 1
ATOM 2441 N N . LEU A 1 316 ? 5.148 9.246 -26.043 1.00 83.00 316 LEU A N 1
ATOM 2442 C CA . LEU A 1 316 ? 5.019 8.988 -27.478 1.00 83.00 316 LEU A CA 1
ATOM 2443 C C . LEU A 1 316 ? 4.321 7.644 -27.681 1.00 83.00 316 LEU A C 1
ATOM 2445 O O . LEU A 1 316 ? 4.648 6.686 -26.979 1.00 83.00 316 LEU A O 1
ATOM 2449 N N . THR A 1 317 ? 3.456 7.551 -28.686 1.00 81.75 317 THR A N 1
ATOM 2450 C CA . THR A 1 317 ? 2.706 6.329 -29.011 1.00 81.75 317 THR A CA 1
ATOM 2451 C C . THR A 1 317 ? 2.997 5.873 -30.442 1.00 81.75 317 THR A C 1
ATOM 2453 O O . THR A 1 317 ? 3.250 6.693 -31.329 1.00 81.75 317 THR A O 1
ATOM 2456 N N . ALA A 1 318 ? 2.983 4.561 -30.683 1.00 84.19 318 ALA A N 1
ATOM 2457 C CA . ALA A 1 318 ? 3.042 4.004 -32.032 1.00 84.19 318 ALA A CA 1
ATOM 2458 C C . ALA A 1 318 ? 1.734 4.263 -32.804 1.00 84.19 318 ALA A C 1
ATOM 2460 O O . ALA A 1 318 ? 0.652 4.294 -32.220 1.00 84.19 318 ALA A O 1
ATOM 2461 N N . ASP A 1 319 ? 1.814 4.401 -34.129 1.00 80.69 319 ASP A N 1
ATOM 2462 C CA . ASP A 1 319 ? 0.628 4.662 -34.950 1.00 80.69 319 ASP A CA 1
ATOM 2463 C C . ASP A 1 319 ? -0.406 3.523 -34.854 1.00 80.69 319 ASP A C 1
ATOM 2465 O O . ASP A 1 319 ? -0.053 2.340 -34.808 1.00 80.69 319 ASP A O 1
ATOM 2469 N N . GLY A 1 320 ? -1.689 3.886 -34.804 1.00 74.94 320 GLY A N 1
ATOM 2470 C CA . GLY A 1 320 ? -2.813 2.959 -34.645 1.00 74.94 320 GLY A CA 1
ATOM 2471 C C . GLY A 1 320 ? -2.946 2.277 -33.274 1.00 74.94 320 GLY A C 1
ATOM 2472 O O . GLY A 1 320 ? -3.766 1.370 -33.154 1.00 74.94 320 GLY A O 1
ATOM 2473 N N . HIS A 1 321 ? -2.171 2.677 -32.259 1.00 74.69 321 HIS A N 1
ATOM 2474 C CA . HIS A 1 321 ? -2.221 2.109 -30.905 1.00 74.69 321 HIS A CA 1
ATOM 2475 C C . HIS A 1 321 ? -2.689 3.163 -29.884 1.00 74.69 321 HIS A C 1
ATOM 2477 O O . HIS A 1 321 ? -2.422 4.351 -30.078 1.00 74.69 321 HIS A O 1
ATOM 2483 N N . PRO A 1 322 ? -3.381 2.773 -28.795 1.00 65.19 322 PRO A N 1
ATOM 2484 C CA . PRO A 1 322 ? -3.659 3.687 -27.692 1.00 65.19 322 PRO A CA 1
ATOM 2485 C C . PRO A 1 322 ? -2.361 4.015 -26.928 1.00 65.19 322 PRO A C 1
ATOM 2487 O O . PRO A 1 322 ? -1.471 3.160 -26.849 1.00 65.19 322 PRO A O 1
ATOM 2490 N N . PRO A 1 323 ? -2.235 5.220 -26.337 1.00 63.84 323 PRO A N 1
ATOM 2491 C CA . PRO A 1 323 ? -1.158 5.497 -25.393 1.00 63.84 323 PRO A CA 1
ATOM 2492 C C . PRO A 1 323 ? -1.273 4.550 -24.196 1.00 63.84 323 PRO A C 1
ATOM 2494 O O . PRO A 1 323 ? -2.381 4.240 -23.759 1.00 63.84 323 PRO A O 1
ATOM 2497 N N . ALA A 1 324 ? -0.138 4.130 -23.635 1.00 63.66 324 ALA A N 1
ATOM 2498 C CA . ALA A 1 324 ? -0.124 3.416 -22.364 1.00 63.66 324 ALA A CA 1
ATOM 2499 C C . ALA A 1 324 ? -0.823 4.257 -21.285 1.00 63.66 324 ALA A C 1
ATOM 2501 O O . ALA A 1 324 ? -0.356 5.336 -20.908 1.00 63.66 324 ALA A O 1
ATOM 2502 N N . SER A 1 325 ? -1.950 3.738 -20.817 1.00 67.88 325 SER A N 1
ATOM 2503 C CA . SER A 1 325 ? -2.677 4.177 -19.638 1.00 67.88 325 SER A CA 1
ATOM 2504 C C . SER A 1 325 ? -1.857 3.941 -18.370 1.00 67.88 325 SER A C 1
ATOM 2506 O O . SER A 1 325 ? -0.838 3.241 -18.371 1.00 67.88 325 SER A O 1
ATOM 2508 N N . PHE A 1 326 ? -2.297 4.542 -17.265 1.00 77.62 326 PHE A N 1
ATOM 2509 C CA . PHE A 1 326 ? -1.741 4.219 -15.959 1.00 77.62 326 PHE A CA 1
ATOM 2510 C C . PHE A 1 326 ? -2.046 2.744 -15.662 1.00 77.62 326 PHE A C 1
ATOM 2512 O O . PHE A 1 326 ? -3.178 2.292 -15.805 1.00 77.62 326 PHE A O 1
ATOM 2519 N N . GLY A 1 327 ? -1.035 1.951 -15.335 1.00 84.38 327 GLY A N 1
ATOM 2520 C CA . GLY A 1 327 ? -1.193 0.503 -15.278 1.00 84.38 327 GLY A CA 1
ATOM 2521 C C . GLY A 1 327 ? -1.867 0.028 -13.994 1.00 84.38 327 GLY A C 1
ATOM 2522 O O . GLY A 1 327 ? -2.678 -0.892 -14.050 1.00 84.38 327 GLY A O 1
ATOM 2523 N N . TYR A 1 328 ? -1.549 0.649 -12.853 1.00 93.56 328 TYR A N 1
ATOM 2524 C CA . TYR A 1 328 ? -2.056 0.234 -11.542 1.00 93.56 328 TYR A CA 1
ATOM 2525 C C . TYR A 1 328 ? -2.045 1.387 -10.532 1.00 93.56 328 TYR A C 1
ATOM 2527 O O . TYR A 1 328 ? -0.997 1.991 -10.308 1.00 93.56 328 TYR A O 1
ATOM 2535 N N . LEU A 1 329 ? -3.192 1.673 -9.909 1.00 96.94 329 LEU A N 1
ATOM 2536 C CA . LEU A 1 329 ? -3.288 2.579 -8.763 1.00 96.94 329 LEU A CA 1
ATOM 2537 C C . LEU A 1 329 ? -3.759 1.821 -7.509 1.00 96.94 329 LEU A C 1
ATOM 2539 O O . LEU A 1 329 ? -4.821 1.194 -7.514 1.00 96.94 329 LEU A O 1
ATOM 2543 N N . GLY A 1 330 ? -2.970 1.890 -6.435 1.00 98.12 330 GLY A N 1
ATOM 2544 C CA . GLY A 1 330 ? -3.359 1.409 -5.108 1.00 98.12 330 GLY A CA 1
ATOM 2545 C C . GLY A 1 330 ? -4.142 2.473 -4.335 1.00 98.12 330 GLY A C 1
ATOM 2546 O O . GLY A 1 330 ? -3.668 3.600 -4.197 1.00 98.12 330 GLY A O 1
ATOM 2547 N N . LEU A 1 331 ? -5.328 2.119 -3.837 1.00 98.56 331 LEU A N 1
ATOM 2548 C CA . LEU A 1 331 ? -6.153 2.924 -2.934 1.00 98.56 331 LEU A CA 1
ATOM 2549 C C . LEU A 1 331 ? -6.350 2.179 -1.612 1.00 98.56 331 LEU A C 1
ATOM 2551 O O . LEU A 1 331 ? -6.342 0.946 -1.574 1.00 98.56 331 LEU A O 1
ATOM 2555 N N . GLY A 1 332 ? -6.606 2.932 -0.546 1.00 97.88 332 GLY A N 1
ATOM 2556 C CA . GLY A 1 332 ? -7.062 2.372 0.713 1.00 97.88 332 GLY A CA 1
ATOM 2557 C C . GLY A 1 332 ? -6.570 3.057 1.980 1.00 97.88 332 GLY A C 1
ATOM 2558 O O . GLY A 1 332 ? -6.188 4.229 1.986 1.00 97.88 332 GLY A O 1
ATOM 2559 N N . ASP A 1 333 ? -6.618 2.279 3.052 1.00 97.62 333 ASP A N 1
ATOM 2560 C CA . ASP A 1 333 ? -6.203 2.608 4.409 1.00 97.62 333 ASP A CA 1
ATOM 2561 C C . ASP A 1 333 ? -4.754 2.165 4.709 1.00 97.62 333 ASP A C 1
ATOM 2563 O O . ASP A 1 333 ? -3.945 1.960 3.799 1.00 97.62 333 ASP A O 1
ATOM 2567 N N . SER A 1 334 ? -4.425 2.026 5.994 1.00 96.75 334 SER A N 1
ATOM 2568 C CA . SER A 1 334 ? -3.129 1.585 6.519 1.00 96.75 334 SER A CA 1
ATOM 2569 C C . SER A 1 334 ? -2.666 0.229 5.968 1.00 96.75 334 SER A C 1
ATOM 2571 O O . SER A 1 334 ? -1.489 0.071 5.638 1.00 96.75 334 SER A O 1
ATOM 2573 N N . PHE A 1 335 ? -3.583 -0.725 5.760 1.00 97.50 335 PHE A N 1
ATOM 2574 C CA . PHE A 1 335 ? -3.273 -2.043 5.191 1.00 97.50 335 PHE A CA 1
ATOM 2575 C C . PHE A 1 335 ? -2.917 -1.973 3.692 1.00 97.50 335 PHE A C 1
ATOM 2577 O O . PHE A 1 335 ? -2.339 -2.923 3.157 1.00 97.50 335 PHE A O 1
ATOM 2584 N N . ALA A 1 336 ? -3.200 -0.854 3.013 1.00 98.31 336 ALA A N 1
ATOM 2585 C CA . ALA A 1 336 ? -2.779 -0.578 1.636 1.00 98.31 336 ALA A CA 1
ATOM 2586 C C . ALA A 1 336 ? -1.653 0.469 1.517 1.00 98.31 336 ALA A C 1
ATOM 2588 O O . ALA A 1 336 ? -0.909 0.439 0.532 1.00 98.31 336 ALA A O 1
ATOM 2589 N N . SER A 1 337 ? -1.490 1.371 2.493 1.00 97.31 337 SER A N 1
ATOM 2590 C CA . SER A 1 337 ? -0.339 2.284 2.562 1.00 97.31 337 SER A CA 1
ATOM 2591 C C . SER A 1 337 ? 0.929 1.561 3.023 1.00 97.31 337 SER A C 1
ATOM 2593 O O . SER A 1 337 ? 2.020 1.896 2.567 1.00 97.31 337 SER A O 1
ATOM 2595 N N . GLY A 1 338 ? 0.772 0.527 3.856 1.00 94.88 338 GLY A N 1
ATOM 2596 C CA . GLY A 1 338 ? 1.842 -0.248 4.483 1.00 94.88 338 GLY A CA 1
ATOM 2597 C C . GLY A 1 338 ? 2.370 0.356 5.771 1.00 94.88 338 GLY A C 1
ATOM 2598 O O . GLY A 1 338 ? 3.573 0.291 6.020 1.00 94.88 338 GLY A O 1
ATOM 2599 N N . GLU A 1 339 ? 1.468 0.921 6.570 1.00 93.00 339 GLU A N 1
ATOM 2600 C CA . GLU A 1 339 ? 1.653 1.056 8.017 1.00 93.00 339 GLU A CA 1
ATOM 2601 C C . GLU A 1 339 ? 2.233 -0.247 8.591 1.00 93.00 339 GLU A C 1
ATOM 2603 O O . GLU A 1 339 ? 1.808 -1.331 8.194 1.00 93.00 339 GLU A O 1
ATOM 2608 N N . GLY A 1 340 ? 3.223 -0.166 9.477 1.00 86.25 340 GLY A N 1
ATOM 2609 C CA . GLY A 1 340 ? 3.876 -1.350 1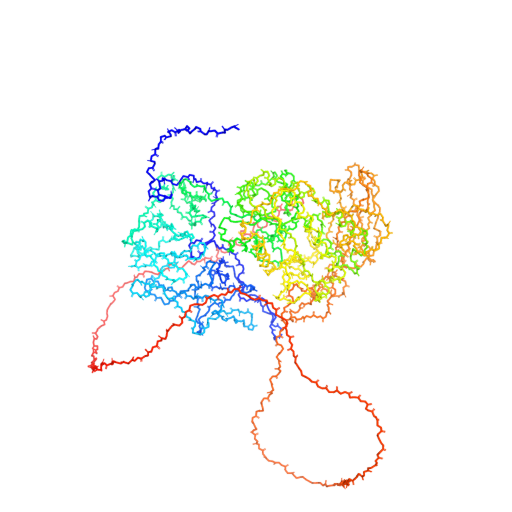0.050 1.00 86.25 340 GLY A CA 1
ATOM 2610 C C . GLY A 1 340 ? 4.994 -1.967 9.206 1.00 86.25 340 GLY A C 1
ATOM 2611 O O . GLY A 1 340 ? 5.816 -2.707 9.744 1.00 86.25 340 GLY A O 1
ATOM 2612 N N . ALA A 1 341 ? 5.102 -1.635 7.915 1.00 85.31 341 ALA A N 1
ATOM 2613 C CA . ALA A 1 341 ? 6.186 -2.106 7.046 1.00 85.31 341 ALA A CA 1
ATOM 2614 C C . ALA A 1 341 ? 7.420 -1.182 7.030 1.00 85.31 341 ALA A C 1
ATOM 2616 O O . ALA A 1 341 ? 8.439 -1.526 6.416 1.00 85.31 341 ALA A O 1
ATOM 2617 N N . TYR A 1 342 ? 7.324 -0.011 7.676 1.00 80.62 342 TYR A N 1
ATOM 2618 C CA . TYR A 1 342 ? 8.319 1.068 7.675 1.00 80.62 342 TYR A CA 1
ATOM 2619 C C . TYR A 1 342 ? 8.756 1.472 6.249 1.00 80.62 342 TYR A C 1
ATOM 2621 O O . TYR A 1 342 ? 8.052 1.218 5.273 1.00 80.62 342 TYR A O 1
ATOM 2629 N N . GLN A 1 343 ? 9.898 2.154 6.086 1.00 73.56 343 GLN A N 1
ATOM 2630 C CA . GLN A 1 343 ? 10.353 2.705 4.791 1.00 73.56 343 GLN A CA 1
ATOM 2631 C C . GLN A 1 343 ? 9.274 3.556 4.080 1.00 73.56 343 GLN A C 1
ATOM 2633 O O . GLN A 1 343 ? 9.053 3.449 2.866 1.00 73.56 343 GLN A O 1
ATOM 2638 N N . TYR A 1 344 ? 8.586 4.399 4.853 1.00 77.12 344 TYR A N 1
ATOM 2639 C CA . TYR A 1 344 ? 7.593 5.348 4.358 1.00 77.12 344 TYR A CA 1
ATOM 2640 C C . TYR A 1 344 ? 8.225 6.382 3.413 1.00 77.12 344 TYR A C 1
ATOM 2642 O O . TYR A 1 344 ? 9.365 6.818 3.595 1.00 77.12 344 TYR A O 1
ATOM 2650 N N . LYS A 1 345 ? 7.474 6.830 2.399 1.00 76.38 345 LYS A N 1
ATOM 2651 C CA . LYS A 1 345 ? 7.829 8.042 1.642 1.00 76.38 345 LYS A CA 1
ATOM 2652 C C . LYS A 1 345 ? 7.885 9.226 2.616 1.00 76.38 345 LYS A C 1
ATOM 2654 O O . LYS A 1 345 ? 6.897 9.505 3.287 1.00 76.38 345 LYS A O 1
ATOM 2659 N N . SER A 1 346 ? 8.977 9.990 2.632 1.00 72.75 346 SER A N 1
ATOM 2660 C CA . SER A 1 346 ? 9.158 11.130 3.555 1.00 72.75 346 SER A CA 1
ATOM 2661 C C . SER A 1 346 ? 8.171 12.294 3.356 1.00 72.75 346 SER A C 1
ATOM 2663 O O . SER A 1 346 ? 7.989 13.118 4.248 1.00 72.75 346 SER A O 1
ATOM 2665 N N . THR A 1 347 ? 7.462 12.357 2.223 1.00 77.69 347 THR A N 1
ATOM 2666 C CA . THR A 1 347 ? 6.315 13.271 2.053 1.00 77.69 347 THR A CA 1
ATOM 2667 C C . THR A 1 347 ? 5.055 12.816 2.804 1.00 77.69 347 THR A C 1
ATOM 2669 O O . THR A 1 347 ? 4.136 13.613 2.973 1.00 77.69 347 THR A O 1
ATOM 2672 N N . THR A 1 348 ? 5.028 11.567 3.282 1.00 83.44 348 THR A N 1
ATOM 2673 C CA . THR A 1 348 ? 3.910 10.906 3.987 1.00 83.44 348 THR A CA 1
ATOM 2674 C C . THR A 1 348 ? 4.234 10.443 5.410 1.00 83.44 348 THR A C 1
ATOM 2676 O O . THR A 1 348 ? 3.400 9.802 6.045 1.00 83.44 348 THR A O 1
ATOM 2679 N N . ASP A 1 349 ? 5.444 10.748 5.879 1.00 84.12 349 ASP A N 1
ATOM 2680 C CA . ASP A 1 349 ? 5.922 10.556 7.248 1.00 84.12 349 ASP A CA 1
ATOM 2681 C C . ASP A 1 349 ? 6.563 11.876 7.704 1.00 84.12 349 ASP A C 1
ATOM 2683 O O . ASP A 1 349 ? 7.724 12.174 7.413 1.00 84.12 349 ASP A O 1
ATOM 2687 N N . ASN A 1 350 ? 5.738 12.741 8.295 1.00 78.50 350 ASN A N 1
ATOM 2688 C CA . ASN A 1 350 ? 6.120 14.011 8.913 1.00 78.50 350 ASN A CA 1
ATOM 2689 C C . ASN A 1 350 ? 4.970 14.533 9.796 1.00 78.50 350 ASN A C 1
ATOM 2691 O O . ASN A 1 350 ? 3.849 14.041 9.727 1.00 78.50 350 ASN A O 1
ATOM 2695 N N . GLY A 1 351 ? 5.207 15.582 10.589 1.00 73.75 351 GLY A N 1
ATOM 2696 C CA . GLY A 1 351 ? 4.219 16.123 11.541 1.00 73.75 351 GLY A CA 1
ATOM 2697 C C . GLY A 1 351 ? 2.930 16.737 10.955 1.00 73.75 351 GLY A C 1
ATOM 2698 O O . GLY A 1 351 ? 2.132 17.273 11.720 1.00 73.75 351 GLY A O 1
ATOM 2699 N N . GLN A 1 352 ? 2.713 16.704 9.634 1.00 80.69 352 GLN A N 1
ATOM 2700 C CA . GLN A 1 352 ? 1.455 17.125 8.990 1.00 80.69 352 GLN A CA 1
ATOM 2701 C C . GLN A 1 352 ? 0.795 16.011 8.171 1.00 80.69 352 GLN A C 1
ATOM 2703 O O . GLN A 1 352 ? -0.435 15.913 8.163 1.00 80.69 352 GLN A O 1
ATOM 2708 N N . ASN A 1 353 ? 1.594 15.194 7.481 1.00 85.81 353 ASN A N 1
ATOM 2709 C CA . ASN A 1 353 ? 1.137 14.051 6.706 1.00 85.81 353 ASN A CA 1
ATOM 2710 C C . ASN A 1 353 ? 1.704 12.761 7.308 1.00 85.81 353 ASN A C 1
ATOM 2712 O O . ASN A 1 353 ? 2.911 12.525 7.261 1.00 85.81 353 ASN A O 1
ATOM 2716 N N . LYS A 1 354 ? 0.790 11.946 7.840 1.00 88.56 354 LYS A N 1
ATOM 2717 C CA . LYS A 1 354 ? 1.027 10.614 8.402 1.00 88.56 354 LYS A CA 1
ATOM 2718 C C . LYS A 1 354 ? 0.249 9.548 7.627 1.00 88.56 354 LYS A C 1
ATOM 2720 O O . LYS A 1 354 ? -0.377 8.666 8.194 1.00 88.56 354 LYS A O 1
ATOM 2725 N N . CYS A 1 355 ? 0.262 9.645 6.296 1.00 92.69 355 CYS A N 1
ATOM 2726 C CA . CYS A 1 355 ? -0.299 8.599 5.442 1.00 92.69 355 CYS A CA 1
ATOM 2727 C C . CYS A 1 355 ? 0.514 7.299 5.458 1.00 92.69 355 CYS A C 1
ATOM 2729 O O . CYS A 1 355 ? -0.012 6.296 4.981 1.00 92.69 355 CYS A O 1
ATOM 2731 N N . HIS A 1 356 ? 1.765 7.326 5.941 1.00 90.56 356 HIS A N 1
ATOM 2732 C CA . HIS A 1 356 ? 2.633 6.155 6.122 1.00 90.56 356 HIS A CA 1
ATOM 2733 C C . HIS A 1 356 ? 2.631 5.234 4.898 1.00 90.56 356 HIS A C 1
ATOM 2735 O O . HIS A 1 356 ? 2.269 4.058 4.925 1.00 90.56 356 HIS A O 1
ATOM 2741 N N . LEU A 1 357 ? 3.002 5.838 3.765 1.00 89.81 357 LEU A N 1
ATOM 2742 C CA . LEU A 1 357 ? 3.010 5.190 2.464 1.00 89.81 357 LEU A CA 1
ATOM 2743 C C . LEU A 1 357 ? 4.349 4.473 2.256 1.00 89.81 357 LEU A C 1
ATOM 2745 O O . LEU A 1 357 ? 5.283 5.010 1.650 1.00 89.81 357 LEU A O 1
ATOM 2749 N N . SER A 1 358 ? 4.436 3.265 2.805 1.00 86.44 358 SER A N 1
ATOM 2750 C CA . SER A 1 358 ? 5.580 2.366 2.696 1.00 86.44 358 SER A CA 1
ATOM 2751 C C . SER A 1 358 ? 5.797 1.893 1.268 1.00 86.44 358 SER A C 1
ATOM 2753 O O . SER A 1 358 ? 4.867 1.482 0.572 1.00 86.44 358 SER A O 1
ATOM 2755 N N . GLN A 1 359 ? 7.060 1.852 0.856 1.00 79.62 359 GLN A N 1
ATOM 2756 C CA . GLN A 1 359 ? 7.472 1.260 -0.421 1.00 79.62 359 GLN A CA 1
ATOM 2757 C C . GLN A 1 359 ? 7.560 -0.272 -0.380 1.00 79.62 359 GLN A C 1
ATOM 2759 O O . GLN A 1 359 ? 7.714 -0.906 -1.422 1.00 79.62 359 GLN A O 1
ATOM 2764 N N . ARG A 1 360 ? 7.416 -0.859 0.814 1.00 81.94 360 ARG A N 1
ATOM 2765 C CA . ARG A 1 360 ? 7.252 -2.298 1.050 1.00 81.94 360 ARG A CA 1
ATOM 2766 C C . ARG A 1 360 ? 5.775 -2.716 1.060 1.00 81.94 360 ARG A C 1
ATOM 2768 O O . ARG A 1 360 ? 5.493 -3.904 1.140 1.00 81.94 360 ARG A O 1
ATOM 2775 N N . SER A 1 361 ? 4.829 -1.778 0.935 1.00 94.62 361 SER A N 1
ATOM 2776 C CA . SER A 1 361 ? 3.396 -2.094 0.873 1.00 94.62 361 SER A CA 1
ATOM 2777 C C . SER A 1 361 ? 3.021 -2.919 -0.364 1.00 94.62 361 SER A C 1
ATOM 2779 O O . SER A 1 361 ? 3.658 -2.844 -1.423 1.00 94.62 361 SER A O 1
ATOM 2781 N N . TYR A 1 362 ? 1.947 -3.707 -0.240 1.00 97.06 362 TYR A N 1
ATOM 2782 C CA . TYR A 1 362 ? 1.551 -4.671 -1.271 1.00 97.06 362 TYR A CA 1
ATOM 2783 C C . TYR A 1 362 ? 1.343 -4.048 -2.672 1.00 97.06 362 TYR A C 1
ATOM 2785 O O . TYR A 1 362 ? 1.660 -4.734 -3.645 1.00 97.06 362 TYR A O 1
ATOM 2793 N N . PRO A 1 363 ? 0.885 -2.785 -2.852 1.00 96.88 363 PRO A N 1
ATOM 2794 C CA . PRO A 1 363 ? 0.762 -2.202 -4.186 1.00 96.88 363 PRO A CA 1
ATOM 2795 C C . PRO A 1 363 ? 2.095 -2.067 -4.933 1.00 96.88 363 PRO A C 1
ATOM 2797 O O . PRO A 1 363 ? 2.168 -2.458 -6.098 1.00 96.88 363 PRO A O 1
ATOM 2800 N N . TYR A 1 364 ? 3.164 -1.591 -4.280 1.00 86.00 364 TYR A N 1
ATOM 2801 C CA . TYR A 1 364 ? 4.483 -1.506 -4.923 1.00 86.00 364 TYR A CA 1
ATOM 2802 C C . TYR A 1 364 ? 5.064 -2.895 -5.173 1.00 86.00 364 TYR A C 1
ATOM 2804 O O . TYR A 1 364 ? 5.562 -3.152 -6.267 1.00 86.00 364 TYR A O 1
ATOM 2812 N N . LEU A 1 365 ? 4.944 -3.811 -4.205 1.00 85.12 365 LEU A N 1
ATOM 2813 C CA . LEU A 1 365 ? 5.436 -5.182 -4.355 1.00 85.12 365 LEU A CA 1
ATOM 2814 C C . LEU A 1 365 ? 4.749 -5.924 -5.514 1.00 85.12 365 LEU A C 1
ATOM 2816 O O . LEU A 1 365 ? 5.404 -6.652 -6.256 1.00 85.12 365 LEU A O 1
ATOM 2820 N N . ILE A 1 366 ? 3.443 -5.725 -5.712 1.00 90.44 366 ILE A N 1
ATOM 2821 C CA . ILE A 1 366 ? 2.698 -6.312 -6.836 1.00 90.44 366 ILE A CA 1
ATOM 2822 C C . ILE A 1 366 ? 3.098 -5.668 -8.167 1.00 90.44 366 ILE A C 1
ATOM 2824 O O . ILE A 1 366 ? 3.300 -6.370 -9.158 1.00 90.44 366 ILE A O 1
ATOM 2828 N N . ALA A 1 367 ? 3.228 -4.342 -8.214 1.00 82.44 367 ALA A N 1
ATOM 2829 C CA . ALA A 1 367 ? 3.657 -3.649 -9.424 1.00 82.44 367 ALA A CA 1
ATOM 2830 C C . ALA A 1 367 ? 5.087 -4.033 -9.835 1.00 82.44 367 ALA A C 1
ATOM 2832 O O . ALA A 1 367 ? 5.362 -4.169 -11.033 1.00 82.44 367 ALA A O 1
ATOM 2833 N N . ASP A 1 368 ? 5.977 -4.238 -8.858 1.00 72.12 368 ASP A N 1
ATOM 2834 C CA . ASP A 1 368 ? 7.345 -4.675 -9.101 1.00 72.12 368 ASP A CA 1
ATOM 2835 C C . ASP A 1 368 ? 7.468 -6.182 -9.373 1.00 72.12 368 ASP A C 1
ATOM 2837 O O . ASP A 1 368 ? 8.409 -6.586 -10.044 1.00 72.12 368 ASP A O 1
ATOM 2841 N N . GLU A 1 369 ? 6.496 -7.014 -8.999 1.00 76.56 369 GLU A N 1
ATOM 2842 C CA . GLU A 1 369 ? 6.400 -8.394 -9.496 1.00 76.56 369 GLU A CA 1
ATOM 2843 C C . GLU A 1 369 ? 5.910 -8.417 -10.958 1.00 76.56 369 GLU A C 1
ATOM 2845 O O . GLU A 1 369 ? 6.545 -9.002 -11.834 1.00 76.56 369 GLU A O 1
ATOM 2850 N N . LEU A 1 370 ? 4.811 -7.713 -11.258 1.00 75.88 370 LEU A N 1
ATOM 2851 C CA . LEU A 1 370 ? 4.131 -7.777 -12.560 1.00 75.88 370 LEU A CA 1
ATOM 2852 C C . LEU A 1 370 ? 4.755 -6.910 -13.665 1.00 75.88 370 LEU A C 1
ATOM 2854 O O . LEU A 1 370 ? 4.514 -7.150 -14.849 1.00 75.88 370 LEU A O 1
ATOM 2858 N N . GLY A 1 371 ? 5.555 -5.902 -13.315 1.00 62.88 371 GLY A N 1
ATOM 2859 C CA . GLY A 1 371 ? 6.184 -5.001 -14.283 1.00 62.88 371 GLY A CA 1
ATOM 2860 C C . GLY A 1 371 ? 5.316 -3.828 -14.712 1.00 62.88 371 GLY A C 1
ATOM 2861 O O . GLY A 1 371 ? 5.271 -3.478 -15.893 1.00 62.88 371 GLY A O 1
ATOM 2862 N N . ILE A 1 372 ? 4.677 -3.170 -13.749 1.00 72.94 372 ILE A N 1
ATOM 2863 C CA . ILE A 1 372 ? 3.787 -2.040 -14.008 1.00 72.94 372 ILE A CA 1
ATOM 2864 C C . ILE A 1 372 ? 4.555 -0.714 -13.848 1.00 72.94 372 ILE A C 1
ATOM 2866 O O . ILE A 1 372 ? 4.675 -0.164 -12.761 1.00 72.94 372 ILE A O 1
ATOM 2870 N N . ASN A 1 373 ? 5.104 -0.199 -14.957 1.00 63.16 373 ASN A N 1
ATOM 2871 C CA . ASN A 1 373 ? 5.993 0.984 -14.992 1.00 63.16 373 ASN A CA 1
ATOM 2872 C C . ASN A 1 373 ? 5.305 2.345 -14.750 1.00 63.16 373 ASN A C 1
ATOM 2874 O O . ASN A 1 373 ? 5.966 3.335 -14.409 1.00 63.16 373 ASN A O 1
ATOM 2878 N N . GLU A 1 374 ? 4.002 2.426 -15.006 1.00 73.81 374 GLU A N 1
ATOM 2879 C CA . GLU A 1 374 ? 3.147 3.576 -14.694 1.00 73.81 374 GLU A CA 1
ATOM 2880 C C . GLU A 1 374 ? 2.236 3.117 -13.539 1.00 73.81 374 GLU A C 1
ATOM 2882 O O . GLU A 1 374 ? 1.106 2.694 -13.769 1.00 73.81 374 GLU A O 1
ATOM 2887 N N . MET A 1 375 ? 2.775 3.092 -12.317 1.00 86.88 375 MET A N 1
ATOM 2888 C CA . MET A 1 375 ? 2.048 2.742 -11.092 1.00 86.88 375 MET A CA 1
ATOM 2889 C C . MET A 1 375 ? 2.166 3.856 -10.055 1.00 86.88 375 MET A C 1
ATOM 2891 O O . MET A 1 375 ? 3.108 4.649 -10.116 1.00 86.88 375 MET A O 1
ATOM 2895 N N . GLU A 1 376 ? 1.263 3.863 -9.080 1.00 89.69 376 GLU A N 1
ATOM 2896 C CA . GLU A 1 376 ? 1.466 4.529 -7.794 1.00 89.69 376 GLU A CA 1
ATOM 2897 C C . GLU A 1 376 ? 0.546 3.902 -6.729 1.00 89.69 376 GLU A C 1
ATOM 2899 O O . GLU A 1 376 ? -0.426 3.224 -7.068 1.00 89.69 376 GLU A O 1
ATOM 2904 N N . SER A 1 377 ? 0.828 4.116 -5.447 1.00 94.94 377 SER A N 1
ATOM 2905 C CA . SER A 1 377 ? -0.167 3.951 -4.383 1.00 94.94 377 SER A CA 1
ATOM 2906 C C . SER A 1 377 ? -0.453 5.304 -3.746 1.00 94.94 377 SER A C 1
ATOM 2908 O O . SER A 1 377 ? 0.466 6.074 -3.481 1.00 94.94 377 SER A O 1
ATOM 2910 N N . ILE A 1 378 ? -1.732 5.599 -3.529 1.00 96.88 378 ILE A N 1
ATOM 2911 C CA . ILE A 1 378 ? -2.218 6.791 -2.821 1.00 96.88 378 ILE A CA 1
ATOM 2912 C C . ILE A 1 378 ? -3.177 6.421 -1.679 1.00 96.88 378 ILE A C 1
ATOM 2914 O O . ILE A 1 378 ? -3.940 7.258 -1.195 1.00 96.88 378 ILE A O 1
ATOM 2918 N N . ALA A 1 379 ? -3.089 5.167 -1.225 1.00 98.12 379 ALA A N 1
ATOM 2919 C CA . ALA A 1 379 ? -3.575 4.746 0.079 1.00 98.12 379 ALA A CA 1
ATOM 2920 C C . ALA A 1 379 ? -2.926 5.572 1.205 1.00 98.12 379 ALA A C 1
ATOM 2922 O O . ALA A 1 379 ? -1.808 6.077 1.061 1.00 98.12 379 ALA A O 1
ATOM 2923 N N . CYS A 1 380 ? -3.632 5.715 2.323 1.00 97.44 380 CYS A N 1
ATOM 2924 C CA . CYS A 1 380 ? -3.226 6.573 3.430 1.00 97.44 380 CYS A CA 1
ATOM 2925 C C . CYS A 1 380 ? -3.747 6.018 4.757 1.00 97.44 380 CYS A C 1
ATOM 2927 O O . CYS A 1 380 ? -4.947 5.750 4.878 1.00 97.44 380 CYS A O 1
ATOM 2929 N N . SER A 1 381 ? -2.860 5.889 5.746 1.00 94.94 381 SER A N 1
ATOM 2930 C CA . SER A 1 381 ? -3.201 5.438 7.098 1.00 94.94 381 SER A CA 1
ATOM 2931 C C . SER A 1 381 ? -4.377 6.210 7.718 1.00 94.94 381 SER A C 1
ATOM 2933 O O . SER A 1 381 ? -4.648 7.367 7.385 1.00 94.94 381 SER A O 1
ATOM 2935 N N . GLY A 1 382 ? -5.159 5.518 8.551 1.00 90.44 382 GLY A N 1
ATOM 2936 C CA . GLY A 1 382 ? -6.436 6.004 9.093 1.00 90.44 382 GLY A CA 1
ATOM 2937 C C . GLY A 1 382 ? -7.586 6.159 8.079 1.00 90.44 382 GLY A C 1
ATOM 2938 O O . GLY A 1 382 ? -8.688 6.534 8.477 1.00 90.44 382 GLY A O 1
ATOM 2939 N N . GLY A 1 383 ? -7.369 5.865 6.788 1.00 94.06 383 GLY A N 1
ATOM 2940 C CA . GLY A 1 383 ? -8.326 6.138 5.708 1.00 94.06 383 GLY A CA 1
ATOM 2941 C C . GLY A 1 383 ? -9.688 5.455 5.848 1.00 94.06 383 GLY A C 1
ATOM 2942 O O . GLY A 1 383 ? -9.787 4.238 6.027 1.00 94.06 383 GLY A O 1
ATOM 2943 N N . LYS A 1 384 ? -10.746 6.257 5.719 1.00 94.88 384 LYS A N 1
ATOM 2944 C CA . LYS A 1 384 ? -12.164 5.874 5.763 1.00 94.88 384 LYS A CA 1
ATOM 2945 C C . LYS A 1 384 ? -12.796 5.990 4.371 1.00 94.88 384 LYS A C 1
ATOM 2947 O O . LYS A 1 384 ? -12.263 6.649 3.479 1.00 94.88 384 LYS A O 1
ATOM 2952 N N . ILE A 1 385 ? -13.993 5.429 4.185 1.00 96.06 385 ILE A N 1
ATOM 2953 C CA . ILE A 1 385 ? -14.788 5.521 2.942 1.00 96.06 385 ILE A CA 1
ATOM 2954 C C . ILE A 1 385 ? -14.904 6.974 2.455 1.00 96.06 385 ILE A C 1
ATOM 2956 O O . ILE A 1 385 ? -14.839 7.240 1.255 1.00 96.06 385 ILE A O 1
ATOM 2960 N N . VAL A 1 386 ? -15.077 7.928 3.377 1.00 93.50 386 VAL A N 1
ATOM 2961 C CA . VAL A 1 386 ? -15.194 9.354 3.037 1.00 93.50 386 VAL A CA 1
ATOM 2962 C C . VAL A 1 386 ? -13.917 9.896 2.388 1.00 93.50 386 VAL A C 1
ATOM 2964 O O . VAL A 1 386 ? -14.013 10.621 1.401 1.00 93.50 386 VAL A O 1
ATOM 2967 N N . ASP A 1 387 ? -12.741 9.473 2.845 1.00 96.06 387 ASP A N 1
ATOM 2968 C CA . ASP A 1 387 ? -11.450 9.929 2.319 1.00 96.06 387 ASP A CA 1
ATOM 2969 C C . ASP A 1 387 ? -11.154 9.336 0.935 1.00 96.06 387 ASP A C 1
ATOM 2971 O O . ASP A 1 387 ? -10.442 9.925 0.116 1.00 96.06 387 ASP A O 1
ATOM 2975 N N . VAL A 1 388 ? -11.770 8.190 0.627 1.00 96.81 388 VAL A N 1
ATOM 2976 C CA . VAL A 1 388 ? -11.722 7.595 -0.709 1.00 96.81 388 VAL A CA 1
ATOM 2977 C C . VAL A 1 388 ? -12.533 8.417 -1.719 1.00 96.81 388 VAL A C 1
ATOM 2979 O O . VAL A 1 388 ? -12.035 8.653 -2.819 1.00 96.81 388 VAL A O 1
ATOM 2982 N N . ILE A 1 389 ? -13.748 8.884 -1.384 1.00 95.06 389 ILE A N 1
ATOM 2983 C CA . ILE A 1 389 ? -14.688 9.454 -2.380 1.00 95.06 389 ILE A CA 1
ATOM 2984 C C . ILE A 1 389 ? -15.059 10.939 -2.247 1.00 95.06 389 ILE A C 1
ATOM 2986 O O . ILE A 1 389 ? -15.725 11.451 -3.153 1.00 95.06 389 ILE A O 1
ATOM 2990 N N . SER A 1 390 ? -14.727 11.635 -1.158 1.00 92.44 390 SER A N 1
ATOM 2991 C CA . SER A 1 390 ? -15.312 12.953 -0.857 1.00 92.44 390 SER A CA 1
ATOM 2992 C C . SER A 1 390 ? -14.794 14.087 -1.749 1.00 92.44 390 SER A C 1
ATOM 2994 O O . SER A 1 390 ? -13.766 14.699 -1.483 1.00 92.44 390 SER A O 1
ATOM 2996 N N . LEU A 1 391 ? -15.587 14.454 -2.758 1.00 90.94 391 LEU A N 1
ATOM 2997 C CA . LEU A 1 391 ? -15.363 15.640 -3.597 1.00 90.94 391 LEU A CA 1
ATOM 2998 C C . LEU A 1 391 ? -15.999 16.917 -3.005 1.00 90.94 391 LEU A C 1
ATOM 3000 O O . LEU A 1 391 ? -16.286 17.865 -3.732 1.00 90.94 391 LEU A O 1
ATOM 3004 N N . SER A 1 392 ? -16.269 16.946 -1.695 1.00 92.56 392 SER A N 1
ATOM 3005 C CA . SER A 1 392 ? -16.808 18.137 -1.024 1.00 92.56 392 SER A CA 1
ATOM 3006 C C . SER A 1 392 ? -15.754 19.242 -0.947 1.00 92.56 392 SER A C 1
ATOM 3008 O O . SER A 1 392 ? -14.618 18.984 -0.556 1.00 92.56 392 SER A O 1
ATOM 3010 N N . ASN A 1 393 ? -16.137 20.488 -1.229 1.00 90.56 393 ASN A N 1
ATOM 3011 C CA . ASN A 1 393 ? -15.257 21.651 -1.069 1.00 90.56 393 ASN A CA 1
ATOM 3012 C C . ASN A 1 393 ? -14.734 21.811 0.371 1.00 90.56 393 ASN A C 1
ATOM 3014 O O . ASN A 1 393 ? -13.601 22.251 0.555 1.00 90.56 393 ASN A O 1
ATOM 3018 N N . ASP A 1 394 ? -15.532 21.414 1.369 1.00 88.75 394 ASP A N 1
ATOM 3019 C CA . ASP A 1 394 ? -15.191 21.468 2.798 1.00 88.75 394 ASP A CA 1
ATOM 3020 C C . ASP A 1 394 ? -14.413 20.240 3.306 1.00 88.75 394 ASP A C 1
ATOM 3022 O O . ASP A 1 394 ? -14.033 20.194 4.478 1.00 88.75 394 ASP A O 1
ATOM 3026 N N . TYR A 1 395 ? -14.165 19.233 2.460 1.00 90.75 395 TYR A N 1
ATOM 3027 C CA . TYR A 1 395 ? -13.314 18.099 2.828 1.00 90.75 395 TYR A CA 1
ATOM 3028 C C . TYR A 1 395 ? -11.885 18.589 3.089 1.00 90.75 395 TYR A C 1
ATOM 3030 O O . TYR A 1 395 ? -11.323 19.315 2.275 1.00 90.75 395 TYR A O 1
ATOM 3038 N N . LYS A 1 396 ? -11.294 18.211 4.224 1.00 90.69 396 LYS A N 1
ATOM 3039 C CA . LYS A 1 396 ? -9.953 18.676 4.617 1.00 90.69 396 LYS A CA 1
ATOM 3040 C C . LYS A 1 396 ? -8.820 17.750 4.188 1.00 90.69 396 LYS A C 1
ATOM 3042 O O . LYS A 1 396 ? -7.672 18.178 4.195 1.00 90.69 396 LYS A O 1
ATOM 3047 N N . GLY A 1 397 ? -9.113 16.509 3.811 1.00 91.06 397 GLY A N 1
ATOM 3048 C CA . GLY A 1 397 ? -8.083 15.477 3.759 1.00 91.06 397 GLY A CA 1
ATOM 3049 C C . GLY A 1 397 ? -7.824 14.826 5.123 1.00 91.06 397 GLY A C 1
ATOM 3050 O O . GLY A 1 397 ? -8.369 15.238 6.145 1.00 91.06 397 GLY A O 1
ATOM 3051 N N . GLN A 1 398 ? -6.948 13.826 5.108 1.00 92.00 398 GLN A N 1
ATOM 3052 C CA . GLN A 1 398 ? -6.421 13.089 6.262 1.00 92.00 398 GLN A CA 1
ATOM 3053 C C . GLN A 1 398 ? -5.203 13.796 6.904 1.00 92.00 398 GLN A C 1
ATOM 3055 O O . GLN A 1 398 ? -4.685 13.356 7.927 1.00 92.00 398 GLN A O 1
ATOM 3060 N N . VAL A 1 399 ? -4.717 14.891 6.303 1.00 90.19 399 VAL A N 1
ATOM 3061 C CA . VAL A 1 399 ? -3.590 15.694 6.809 1.00 90.19 399 VAL A CA 1
ATOM 3062 C C . VAL A 1 399 ? -4.024 16.706 7.873 1.00 90.19 399 VAL A C 1
ATOM 3064 O O . VAL A 1 399 ? -5.088 17.319 7.787 1.00 90.19 399 VAL A O 1
ATOM 3067 N N . LYS A 1 400 ? -3.159 16.967 8.858 1.00 84.56 400 LYS A N 1
ATOM 3068 C CA . LYS A 1 400 ? -3.450 17.875 9.987 1.00 84.56 400 LYS A CA 1
ATOM 3069 C C . LYS A 1 400 ? -3.067 19.346 9.734 1.00 84.56 400 LYS A C 1
ATOM 3071 O O . LYS A 1 400 ? -2.763 20.085 10.666 1.00 84.56 400 LYS A O 1
ATOM 3076 N N . ASP A 1 401 ? -3.137 19.807 8.481 1.00 85.88 401 ASP A N 1
ATOM 3077 C CA . ASP A 1 401 ? -2.994 21.236 8.130 1.00 85.88 401 ASP A CA 1
ATOM 3078 C C . ASP A 1 401 ? -4.312 22.041 8.251 1.00 85.88 401 ASP A C 1
ATOM 3080 O O . ASP A 1 401 ? -4.282 23.270 8.279 1.00 85.88 401 ASP A O 1
ATOM 3084 N N . ASN A 1 402 ? -5.456 21.351 8.384 1.00 85.44 402 ASN A N 1
ATOM 3085 C CA . ASN A 1 402 ? -6.820 21.898 8.454 1.00 85.44 402 ASN A CA 1
ATOM 3086 C C . ASN A 1 402 ? -7.343 22.655 7.208 1.00 85.44 402 ASN A C 1
ATOM 3088 O O . ASN A 1 402 ? -8.439 23.219 7.275 1.00 85.44 402 ASN A O 1
ATOM 3092 N N . ILE A 1 403 ? -6.624 22.635 6.083 1.00 91.44 403 ILE A N 1
ATOM 3093 C CA . ILE A 1 403 ? -6.978 23.352 4.844 1.00 91.44 403 ILE A CA 1
ATOM 3094 C C . ILE A 1 403 ? -8.095 22.609 4.092 1.00 91.44 403 ILE A C 1
ATOM 3096 O O . ILE A 1 403 ? -8.063 21.384 3.971 1.00 91.44 403 ILE A O 1
ATOM 3100 N N . ARG A 1 404 ? -9.093 23.334 3.569 1.00 92.81 404 ARG A N 1
ATOM 3101 C CA . ARG A 1 404 ? -10.244 22.745 2.854 1.00 92.81 404 ARG A CA 1
ATOM 3102 C C . ARG A 1 404 ? -9.915 22.476 1.382 1.00 92.81 404 ARG A C 1
ATOM 3104 O O . ARG A 1 404 ? -9.118 23.194 0.788 1.00 92.81 404 ARG A O 1
ATOM 3111 N N . ARG A 1 405 ? -10.557 21.484 0.757 1.00 92.12 405 ARG A N 1
ATOM 3112 C CA . ARG A 1 405 ? -10.314 21.055 -0.635 1.00 92.12 405 ARG A CA 1
ATOM 3113 C C . ARG A 1 405 ? -10.355 22.218 -1.631 1.00 92.12 405 ARG A C 1
ATOM 3115 O O . ARG A 1 405 ? -9.489 22.293 -2.494 1.00 92.12 405 ARG A O 1
ATOM 3122 N N . GLU A 1 406 ? -11.311 23.142 -1.494 1.00 92.00 406 GLU A N 1
ATOM 3123 C CA . GLU A 1 406 ? -11.420 24.315 -2.386 1.00 92.00 406 GLU A CA 1
ATOM 3124 C C . GLU A 1 406 ? -10.290 25.355 -2.233 1.00 92.00 406 GLU A C 1
ATOM 3126 O O . GLU A 1 406 ? -10.166 26.255 -3.059 1.00 92.00 406 GLU A O 1
ATOM 3131 N N . GLU A 1 407 ? -9.461 25.230 -1.195 1.00 94.62 407 GLU A N 1
ATOM 3132 C CA . GLU A 1 407 ? -8.317 26.099 -0.891 1.00 94.62 407 GLU A CA 1
ATOM 3133 C C . GLU A 1 407 ? -6.977 25.469 -1.332 1.00 94.62 407 GLU A C 1
ATOM 3135 O O . GLU A 1 407 ? -5.918 26.067 -1.135 1.00 94.62 407 GLU A O 1
ATOM 3140 N N . ARG A 1 408 ? -6.996 24.254 -1.906 1.00 90.69 408 ARG A N 1
ATOM 3141 C CA . ARG A 1 408 ? -5.794 23.487 -2.268 1.00 90.69 408 ARG A CA 1
ATOM 3142 C C . ARG A 1 408 ? -5.409 23.630 -3.740 1.00 90.69 408 ARG A C 1
ATOM 3144 O O . ARG A 1 408 ? -6.248 23.589 -4.635 1.00 90.69 408 ARG A O 1
ATOM 3151 N N . GLU A 1 409 ? -4.101 23.650 -3.994 1.00 86.75 409 GLU A N 1
ATOM 3152 C CA . GLU A 1 409 ? -3.504 23.522 -5.332 1.00 86.75 409 GLU A CA 1
ATOM 3153 C C . GLU A 1 409 ? -3.605 22.067 -5.840 1.00 86.75 409 GLU A C 1
ATOM 3155 O O . GLU A 1 409 ? -2.614 21.336 -5.938 1.00 86.75 409 GLU A O 1
ATOM 3160 N N . GLU A 1 410 ? -4.835 21.634 -6.142 1.00 82.50 410 GLU A N 1
ATOM 3161 C CA . GLU A 1 410 ? -5.213 20.270 -6.547 1.00 82.50 410 GLU A CA 1
ATOM 3162 C C . GLU A 1 410 ? -4.270 19.700 -7.620 1.00 82.50 410 GLU A C 1
ATOM 3164 O O . GLU A 1 410 ? -3.766 18.582 -7.486 1.00 82.50 410 GLU A O 1
ATOM 3169 N N . LYS A 1 411 ? -3.932 20.504 -8.642 1.00 74.31 411 LYS A N 1
ATOM 3170 C CA . LYS A 1 411 ? -3.003 20.108 -9.712 1.00 74.31 411 LYS A CA 1
ATOM 3171 C C . LYS A 1 411 ? -1.671 19.600 -9.147 1.00 74.31 411 LYS A C 1
ATOM 3173 O O . LYS A 1 411 ? -1.224 18.529 -9.555 1.00 74.31 411 LYS A O 1
ATOM 3178 N N . GLN A 1 412 ? -1.044 20.337 -8.227 1.00 72.88 412 GLN A N 1
ATOM 3179 C CA . GLN A 1 412 ? 0.274 19.995 -7.681 1.00 72.88 412 GLN A CA 1
ATOM 3180 C C . GLN A 1 412 ? 0.216 18.720 -6.831 1.00 72.88 412 GLN A C 1
ATOM 3182 O O . GLN A 1 412 ? 1.075 17.846 -6.965 1.00 72.88 412 GLN A O 1
ATOM 3187 N N . ILE A 1 413 ? -0.804 18.594 -5.981 1.00 82.12 413 ILE A N 1
ATOM 3188 C CA . ILE A 1 413 ? -1.026 17.414 -5.131 1.00 82.12 413 ILE A CA 1
ATOM 3189 C C . ILE A 1 413 ? -1.186 16.168 -6.005 1.00 82.12 413 ILE A C 1
ATOM 3191 O O . ILE A 1 413 ? -0.479 15.173 -5.828 1.00 82.12 413 ILE A O 1
ATOM 3195 N N . LEU A 1 414 ? -2.042 16.268 -7.024 1.00 79.38 414 LEU A N 1
ATOM 3196 C CA . LEU A 1 414 ? -2.275 15.190 -7.970 1.00 79.38 414 LEU A CA 1
ATOM 3197 C C . LEU A 1 414 ? -1.071 14.918 -8.887 1.00 79.38 414 LEU A C 1
ATOM 3199 O O . LEU A 1 414 ? -1.020 13.852 -9.483 1.00 79.38 414 LEU A O 1
ATOM 3203 N N . GLU A 1 415 ? -0.146 15.859 -9.119 1.00 71.38 415 GLU A N 1
ATOM 3204 C CA . GLU A 1 415 ? 1.075 15.640 -9.931 1.00 71.38 415 GLU A CA 1
ATOM 3205 C C . GLU A 1 415 ? 2.238 15.048 -9.131 1.00 71.38 415 GLU A C 1
ATOM 3207 O O . GLU A 1 415 ? 3.059 14.330 -9.699 1.00 71.38 415 GLU A O 1
ATOM 3212 N N . SER A 1 416 ? 2.297 15.329 -7.829 1.00 68.69 416 SER A N 1
ATOM 3213 C CA . SER A 1 416 ? 3.321 14.814 -6.912 1.00 68.69 416 SER A CA 1
ATOM 3214 C C . SER A 1 416 ? 2.960 13.476 -6.261 1.00 68.69 416 SER A C 1
ATOM 3216 O O . SER A 1 416 ? 3.828 12.871 -5.639 1.00 68.69 416 SER A O 1
ATOM 3218 N N . PHE A 1 417 ? 1.714 13.010 -6.419 1.00 83.19 417 PHE A N 1
ATOM 3219 C CA . PHE A 1 417 ? 1.184 11.806 -5.767 1.00 83.19 417 PHE A CA 1
ATOM 3220 C C . PHE A 1 417 ? 1.368 11.809 -4.241 1.00 83.19 417 PHE A C 1
ATOM 3222 O O . PHE A 1 417 ? 1.763 10.813 -3.635 1.00 83.19 417 PHE A O 1
ATOM 3229 N N . ASN A 1 418 ? 1.057 12.946 -3.615 1.00 85.25 418 ASN A N 1
ATOM 3230 C CA . ASN A 1 418 ? 0.990 13.053 -2.162 1.00 85.25 418 ASN A CA 1
ATOM 3231 C C . ASN A 1 418 ? -0.433 12.689 -1.687 1.00 85.25 418 ASN A C 1
ATOM 3233 O O . ASN A 1 418 ? -1.353 13.485 -1.904 1.00 85.25 418 ASN A O 1
ATOM 3237 N N . PRO A 1 419 ? -0.649 11.513 -1.063 1.00 93.50 419 PRO A N 1
ATOM 3238 C CA . PRO A 1 419 ? -1.958 11.114 -0.549 1.00 93.50 419 PRO A CA 1
ATOM 3239 C C . PRO A 1 419 ? -2.397 11.962 0.653 1.00 93.50 419 PRO A C 1
ATOM 3241 O O . PRO A 1 419 ? -1.626 12.752 1.203 1.00 93.50 419 PRO A O 1
ATOM 3244 N N . GLY A 1 420 ? -3.656 11.801 1.062 1.00 93.81 420 GLY A N 1
ATOM 3245 C CA . GLY A 1 420 ? -4.225 12.424 2.261 1.00 93.81 420 GLY A CA 1
ATOM 3246 C C . GLY A 1 420 ? -4.567 13.911 2.140 1.00 93.81 420 GLY A C 1
ATOM 3247 O O . GLY A 1 420 ? -5.353 14.396 2.939 1.00 93.81 420 GLY A O 1
ATOM 3248 N N . TYR A 1 421 ? -4.050 14.647 1.153 1.00 93.88 421 TYR A N 1
ATOM 3249 C CA . TYR A 1 421 ? -4.419 16.057 0.935 1.00 93.88 421 TYR A CA 1
ATOM 3250 C C . TYR A 1 421 ? -5.760 16.234 0.195 1.00 93.88 421 TYR A C 1
ATOM 3252 O O . TYR A 1 421 ? -6.453 17.227 0.396 1.00 93.88 421 TYR A O 1
ATOM 3260 N N . VAL A 1 422 ? -6.118 15.286 -0.672 1.00 95.12 422 VAL A N 1
ATOM 3261 C CA . VAL A 1 422 ? -7.338 15.271 -1.503 1.00 95.12 422 VAL A CA 1
ATOM 3262 C C . VAL A 1 422 ? -7.940 13.864 -1.509 1.00 95.12 422 VAL A C 1
ATOM 3264 O O . VAL A 1 422 ? -7.295 12.931 -1.022 1.00 95.12 422 VAL A O 1
ATOM 3267 N N . ALA A 1 423 ? -9.169 13.686 -2.002 1.00 96.44 423 ALA A N 1
ATOM 3268 C CA . ALA A 1 423 ? -9.819 12.379 -1.952 1.00 96.44 423 ALA A CA 1
ATOM 3269 C C . ALA A 1 423 ? -9.170 11.402 -2.941 1.00 96.44 423 ALA A C 1
ATOM 3271 O O . ALA A 1 423 ? -8.774 11.778 -4.047 1.00 96.44 423 ALA A O 1
ATOM 3272 N N . GLN A 1 424 ? -9.073 10.124 -2.571 1.00 97.38 424 GLN A N 1
ATOM 3273 C CA . GLN A 1 424 ? -8.310 9.141 -3.355 1.00 97.38 424 GLN A CA 1
ATOM 3274 C C . GLN A 1 424 ? -8.873 8.946 -4.782 1.00 97.38 424 GLN A C 1
ATOM 3276 O O . GLN A 1 424 ? -8.123 8.735 -5.739 1.00 97.38 424 GLN A O 1
ATOM 3281 N N . ARG A 1 425 ? -10.188 9.131 -4.954 1.00 94.56 425 ARG A N 1
ATOM 3282 C CA . ARG A 1 425 ? -10.905 9.155 -6.240 1.00 94.56 425 ARG A CA 1
ATOM 3283 C C . ARG A 1 425 ? -10.443 10.251 -7.212 1.00 94.56 425 ARG A C 1
ATOM 3285 O O . ARG A 1 425 ? -10.608 10.111 -8.422 1.00 94.56 425 ARG A O 1
ATOM 3292 N N . GLU A 1 426 ? -9.814 11.320 -6.742 1.00 93.50 426 GLU A N 1
ATOM 3293 C CA . GLU A 1 426 ? -9.309 12.390 -7.615 1.00 93.50 426 GLU A CA 1
ATOM 3294 C C . GLU A 1 426 ? -8.102 11.917 -8.445 1.00 93.50 426 GLU A C 1
ATOM 3296 O O . GLU A 1 426 ? -7.959 12.264 -9.620 1.00 93.50 426 GLU A O 1
ATOM 3301 N N . PHE A 1 427 ? -7.292 11.013 -7.885 1.00 93.31 427 PHE A N 1
ATOM 3302 C CA . PHE A 1 427 ? -6.226 10.334 -8.620 1.00 93.31 427 PHE A CA 1
ATOM 3303 C C . PHE A 1 427 ? -6.783 9.342 -9.654 1.00 93.31 427 PHE A C 1
ATOM 3305 O O . PHE A 1 427 ? -6.240 9.265 -10.757 1.00 93.31 427 PHE A O 1
ATOM 3312 N N . LEU A 1 428 ? -7.886 8.638 -9.354 1.00 92.19 428 LEU A N 1
ATOM 3313 C CA . LEU A 1 428 ? -8.579 7.787 -10.335 1.00 92.19 428 LEU A CA 1
ATOM 3314 C C . LEU A 1 428 ? -9.020 8.607 -11.555 1.00 92.19 428 LEU A C 1
ATOM 3316 O O . LEU A 1 428 ? -8.618 8.293 -12.674 1.00 92.19 428 LEU A O 1
ATOM 3320 N N . ASN A 1 429 ? -9.757 9.701 -11.337 1.00 88.25 429 ASN A N 1
ATOM 3321 C CA . ASN A 1 429 ? -10.247 10.579 -12.408 1.00 88.25 429 ASN A CA 1
ATOM 3322 C C . ASN A 1 429 ? -9.126 11.161 -13.280 1.00 88.25 429 ASN A C 1
ATOM 3324 O O . ASN A 1 429 ? -9.286 11.300 -14.492 1.00 88.25 429 ASN A O 1
ATOM 3328 N N . LYS A 1 430 ? -7.973 11.481 -12.683 1.00 85.19 430 LYS A N 1
ATOM 3329 C CA . LYS A 1 430 ? -6.833 12.034 -13.420 1.00 85.19 430 LYS A CA 1
ATOM 3330 C C . LYS A 1 430 ? -6.041 10.991 -14.214 1.00 85.19 430 LYS A C 1
ATOM 3332 O O . LYS A 1 430 ? -5.546 11.309 -15.296 1.00 85.19 430 LYS A O 1
ATOM 3337 N N . TYR A 1 431 ? -5.864 9.786 -13.671 1.00 84.12 431 TYR A N 1
ATOM 3338 C CA . TYR A 1 431 ? -4.937 8.790 -14.224 1.00 84.12 431 TYR A CA 1
ATOM 3339 C C . TYR A 1 431 ? -5.612 7.631 -14.971 1.00 84.12 431 TYR A C 1
ATOM 3341 O O . TYR A 1 431 ? -4.938 6.978 -15.769 1.00 84.12 431 TYR A O 1
ATOM 3349 N N . ASN A 1 432 ? -6.919 7.418 -14.774 1.00 84.06 432 ASN A N 1
ATOM 3350 C CA . ASN A 1 432 ? -7.754 6.406 -15.437 1.00 84.06 432 ASN A CA 1
ATOM 3351 C C . ASN A 1 432 ? -7.071 5.019 -15.552 1.00 84.06 432 ASN A C 1
ATOM 3353 O O . ASN A 1 432 ? -6.801 4.542 -16.665 1.00 84.06 432 ASN A O 1
ATOM 3357 N N . PRO A 1 433 ? -6.701 4.404 -14.412 1.00 90.25 433 PRO A N 1
ATOM 3358 C CA . PRO A 1 433 ? -5.843 3.227 -14.393 1.00 90.25 433 PRO A CA 1
ATOM 3359 C C . PRO A 1 433 ? -6.523 1.954 -14.913 1.00 90.25 433 PRO A C 1
ATOM 3361 O O . PRO A 1 433 ? -7.722 1.761 -14.740 1.00 90.25 433 PRO A O 1
ATOM 3364 N N . GLU A 1 434 ? -5.752 1.039 -15.507 1.00 90.19 434 GLU A N 1
ATOM 3365 C CA . GLU A 1 434 ? -6.277 -0.269 -15.941 1.00 90.19 434 GLU A CA 1
ATOM 3366 C C . GLU A 1 434 ? -6.610 -1.204 -14.776 1.00 90.19 434 GLU A C 1
ATOM 3368 O O . GLU A 1 434 ? -7.538 -2.013 -14.869 1.00 90.19 434 GLU A O 1
ATOM 3373 N N . ILE A 1 435 ? -5.841 -1.099 -13.691 1.00 96.56 435 ILE A N 1
ATOM 3374 C CA . ILE A 1 435 ? -5.950 -1.935 -12.499 1.00 96.56 435 ILE A CA 1
ATOM 3375 C C . ILE A 1 435 ? -6.052 -1.038 -11.268 1.00 96.56 435 ILE A C 1
ATOM 3377 O O . ILE A 1 435 ? -5.315 -0.062 -11.116 1.00 96.56 435 ILE A O 1
ATOM 3381 N N . ILE A 1 436 ? -6.971 -1.386 -10.377 1.00 98.44 436 ILE A N 1
ATOM 3382 C CA . ILE A 1 436 ? -7.266 -0.679 -9.136 1.00 98.44 436 ILE A CA 1
ATOM 3383 C C . ILE A 1 436 ? -7.340 -1.725 -8.023 1.00 98.44 436 ILE A C 1
ATOM 3385 O O . ILE A 1 436 ? -8.054 -2.717 -8.171 1.00 98.44 436 ILE A O 1
ATOM 3389 N N . THR A 1 437 ? -6.656 -1.502 -6.901 1.00 98.75 437 THR A N 1
ATOM 3390 C CA . THR A 1 437 ? -6.930 -2.236 -5.649 1.00 98.75 437 THR A CA 1
ATOM 3391 C C . THR A 1 437 ? -7.452 -1.288 -4.587 1.00 98.75 437 THR A C 1
ATOM 3393 O O . THR A 1 437 ? -6.952 -0.169 -4.504 1.00 98.75 437 THR A O 1
ATOM 3396 N N . ILE A 1 438 ? -8.391 -1.742 -3.755 1.00 98.56 438 ILE A N 1
ATOM 3397 C CA . ILE A 1 438 ? -8.965 -0.949 -2.659 1.00 98.56 438 ILE A CA 1
ATOM 3398 C C . ILE A 1 438 ? -9.033 -1.798 -1.382 1.00 98.56 438 ILE A C 1
ATOM 3400 O O . ILE A 1 438 ? -9.704 -2.829 -1.389 1.00 98.56 438 ILE A O 1
ATOM 3404 N N . SER A 1 439 ? -8.398 -1.346 -0.296 1.00 97.62 439 SER A N 1
ATOM 3405 C CA . SER A 1 439 ? -8.607 -1.846 1.078 1.00 97.62 439 SER A CA 1
ATOM 3406 C C . SER A 1 439 ? -9.148 -0.705 1.944 1.00 97.62 439 SER A C 1
ATOM 3408 O O . SER A 1 439 ? -8.501 0.328 2.050 1.00 97.62 439 SER A O 1
ATOM 3410 N N . THR A 1 440 ? -10.368 -0.802 2.472 1.00 96.12 440 THR A N 1
ATOM 3411 C CA . THR A 1 440 ? -10.952 0.241 3.339 1.00 96.12 440 THR A CA 1
ATOM 3412 C C . THR A 1 440 ? -12.201 -0.285 4.057 1.00 96.12 440 THR A C 1
ATOM 3414 O O . THR A 1 440 ? -12.708 -1.349 3.701 1.00 96.12 440 THR A O 1
ATOM 3417 N N . VAL A 1 441 ? -12.726 0.516 4.995 1.00 95.62 441 VAL A N 1
ATOM 3418 C CA . VAL A 1 441 ? -13.808 0.294 5.981 1.00 95.62 441 VAL A CA 1
ATOM 3419 C C . VAL A 1 441 ? -13.359 -0.088 7.395 1.00 95.62 441 VAL A C 1
ATOM 3421 O O . VAL A 1 441 ? -14.127 0.136 8.329 1.00 95.62 441 VAL A O 1
ATOM 3424 N N . GLY A 1 442 ? -12.131 -0.573 7.607 1.00 93.00 442 GLY A N 1
ATOM 3425 C CA . GLY A 1 442 ? -11.620 -0.874 8.956 1.00 93.00 442 GLY A CA 1
ATOM 3426 C C . GLY A 1 442 ? -11.693 0.332 9.908 1.00 93.00 442 GLY A C 1
ATOM 3427 O O . GLY A 1 442 ? -12.132 0.218 11.054 1.00 93.00 442 GLY A O 1
ATOM 3428 N N . ASN A 1 443 ? -11.379 1.524 9.397 1.00 91.00 443 ASN A N 1
ATOM 3429 C CA . ASN A 1 443 ? -11.465 2.776 10.154 1.00 91.00 443 ASN A CA 1
ATOM 3430 C C . ASN A 1 443 ? -12.906 3.308 10.303 1.00 91.00 443 ASN A C 1
ATOM 3432 O O . ASN A 1 443 ? -13.193 4.032 11.253 1.00 91.00 443 ASN A O 1
ATOM 3436 N N . ASP A 1 444 ? -13.840 2.931 9.422 1.00 91.06 444 ASP A N 1
ATOM 3437 C CA . ASP A 1 444 ? -15.265 3.298 9.531 1.00 91.06 444 ASP A CA 1
ATOM 3438 C C . ASP A 1 444 ? -16.024 2.491 10.596 1.00 91.06 444 ASP A C 1
ATOM 3440 O O . ASP A 1 444 ? -17.127 2.884 10.980 1.00 91.06 444 ASP A O 1
ATOM 3444 N N . ILE A 1 445 ? -15.442 1.381 11.066 1.00 89.88 445 ILE A N 1
ATOM 3445 C CA . ILE A 1 445 ? -15.930 0.579 12.201 1.00 89.88 445 ILE A CA 1
ATOM 3446 C C . ILE A 1 445 ? -15.055 0.732 13.458 1.00 89.88 445 ILE A C 1
ATOM 3448 O O . ILE A 1 445 ? -15.107 -0.113 14.352 1.00 89.88 445 ILE A O 1
ATOM 3452 N N . GLY A 1 446 ? -14.175 1.740 13.507 1.00 84.69 446 GLY A N 1
ATOM 3453 C CA . GLY A 1 446 ? -13.302 1.995 14.658 1.00 84.69 446 GLY A CA 1
ATOM 3454 C C . GLY A 1 446 ? -12.440 0.793 15.072 1.00 84.69 446 GLY A C 1
ATOM 3455 O O . GLY A 1 446 ? -12.331 0.512 16.264 1.00 84.69 446 GLY A O 1
ATOM 3456 N N . PHE A 1 447 ? -11.864 0.039 14.123 1.00 87.50 447 PHE A N 1
ATOM 3457 C CA . PHE A 1 447 ? -11.133 -1.201 14.438 1.00 87.50 447 PHE A CA 1
ATOM 3458 C C . PHE A 1 447 ? -9.957 -0.971 15.407 1.00 87.50 447 PHE A C 1
ATOM 3460 O O . PHE A 1 447 ? -9.793 -1.732 16.357 1.00 87.50 447 PHE A O 1
ATOM 3467 N N . ALA A 1 448 ? -9.206 0.124 15.249 1.00 83.00 448 ALA A N 1
ATOM 3468 C CA . ALA A 1 448 ? -8.157 0.521 16.194 1.00 83.00 448 ALA A CA 1
ATOM 3469 C C . ALA A 1 448 ? -8.690 0.765 17.622 1.00 83.00 448 ALA A C 1
ATOM 3471 O O . ALA A 1 448 ? -8.067 0.339 18.590 1.00 83.00 448 ALA A O 1
ATOM 3472 N N . ASP A 1 449 ? -9.859 1.389 17.782 1.00 79.81 449 ASP A N 1
ATOM 3473 C CA . ASP A 1 449 ? -10.467 1.605 19.104 1.00 79.81 449 ASP A CA 1
ATOM 3474 C C . ASP A 1 449 ? -11.035 0.310 19.701 1.00 79.81 449 ASP A C 1
ATOM 3476 O O . ASP A 1 449 ? -11.017 0.127 20.919 1.00 79.81 449 ASP A O 1
ATOM 3480 N N . LYS A 1 450 ? -11.469 -0.636 18.857 1.00 85.06 450 LYS A N 1
ATOM 3481 C CA . LYS A 1 450 ? -11.825 -1.997 19.285 1.00 85.06 450 LYS A CA 1
ATOM 3482 C C . LYS A 1 450 ? -10.612 -2.753 19.817 1.00 85.06 450 LYS A C 1
ATOM 3484 O O . LYS A 1 450 ? -10.733 -3.350 20.879 1.00 85.06 450 LYS A O 1
ATOM 3489 N N . ILE A 1 451 ? -9.460 -2.665 19.146 1.00 83.44 451 ILE A N 1
ATOM 3490 C CA . ILE A 1 451 ? -8.197 -3.220 19.649 1.00 83.44 451 ILE A CA 1
ATOM 3491 C C . ILE A 1 451 ? -7.831 -2.579 20.991 1.00 83.44 451 ILE A C 1
ATOM 3493 O O . ILE A 1 451 ? -7.721 -3.308 21.969 1.00 83.44 451 ILE A O 1
ATOM 3497 N N . LYS A 1 452 ? -7.766 -1.241 21.101 1.00 78.44 452 LYS A N 1
ATOM 3498 C CA . LYS A 1 452 ? -7.468 -0.562 22.382 1.00 78.44 452 LYS A CA 1
ATOM 3499 C C . LYS A 1 452 ? -8.449 -0.942 23.504 1.00 78.44 452 LYS A C 1
ATOM 3501 O O . LYS A 1 452 ? -8.043 -1.035 24.658 1.00 78.44 452 LYS A O 1
ATOM 3506 N N . ARG A 1 453 ? -9.729 -1.201 23.194 1.00 81.38 453 ARG A N 1
ATOM 3507 C CA . ARG A 1 453 ? -10.713 -1.718 24.168 1.00 81.38 453 ARG A CA 1
ATOM 3508 C C . ARG A 1 453 ? -10.377 -3.129 24.667 1.00 81.38 453 ARG A C 1
ATOM 3510 O O . ARG A 1 453 ? -10.693 -3.436 25.811 1.00 81.38 453 ARG A O 1
ATOM 3517 N N . CYS A 1 454 ? -9.740 -3.962 23.856 1.00 81.62 454 CYS A N 1
ATOM 3518 C CA . CYS A 1 454 ? -9.240 -5.282 24.252 1.00 81.62 454 CYS A CA 1
ATOM 3519 C C . CYS A 1 454 ? -7.836 -5.237 24.893 1.00 81.62 454 CYS A C 1
ATOM 3521 O O . CYS A 1 454 ? -7.288 -6.275 25.230 1.00 81.62 454 CYS A O 1
ATOM 3523 N N . LEU A 1 455 ? -7.253 -4.044 25.086 1.00 76.50 455 LEU A N 1
ATOM 3524 C CA . LEU A 1 455 ? -6.032 -3.831 25.882 1.00 76.50 455 LEU A CA 1
ATOM 3525 C C . LEU A 1 455 ? -6.341 -3.321 27.304 1.00 76.50 455 LEU A C 1
ATOM 3527 O O . LEU A 1 455 ? -5.455 -2.840 28.009 1.00 76.50 455 LEU A O 1
ATOM 3531 N N . MET A 1 456 ? -7.610 -3.382 27.715 1.00 76.75 456 MET A N 1
ATOM 3532 C CA . MET A 1 456 ? -8.063 -3.049 29.069 1.00 76.75 456 MET A CA 1
ATOM 3533 C C . MET A 1 456 ? -8.091 -4.321 29.939 1.00 76.75 456 MET A C 1
ATOM 3535 O O . MET A 1 456 ? -8.175 -5.416 29.389 1.00 76.75 456 MET A O 1
ATOM 3539 N N . PRO A 1 457 ? -8.071 -4.227 31.285 1.00 69.88 457 PRO A N 1
ATOM 3540 C CA . PRO A 1 457 ? -7.964 -5.405 32.162 1.00 69.88 457 PRO A CA 1
ATOM 3541 C C . PRO A 1 457 ? -9.145 -6.399 32.143 1.00 69.88 457 PRO A C 1
ATOM 3543 O O . PRO A 1 457 ? -9.108 -7.389 32.875 1.00 69.88 457 PRO A O 1
ATOM 3546 N N . ASP A 1 458 ? -10.206 -6.139 31.373 1.00 78.56 458 ASP A N 1
ATOM 3547 C CA . ASP A 1 458 ? -11.404 -6.975 31.270 1.00 78.56 458 ASP A CA 1
ATOM 3548 C C . ASP A 1 458 ? -11.681 -7.415 29.822 1.00 78.56 458 ASP A C 1
ATOM 3550 O O . ASP A 1 458 ? -11.628 -6.597 28.901 1.00 78.56 458 ASP A O 1
ATOM 3554 N N . THR A 1 459 ? -12.046 -8.692 29.638 1.00 84.19 459 THR A N 1
ATOM 3555 C CA . THR A 1 459 ? -12.325 -9.300 28.326 1.00 84.19 459 THR A CA 1
ATOM 3556 C C . THR A 1 459 ? -13.333 -8.487 27.513 1.00 84.19 459 THR A C 1
ATOM 3558 O O . THR A 1 459 ? -14.528 -8.434 27.828 1.00 84.19 459 THR A O 1
ATOM 3561 N N . CYS A 1 460 ? -12.867 -7.898 26.416 1.00 85.50 460 CYS A N 1
ATOM 3562 C CA . CYS A 1 460 ? -13.682 -7.070 25.544 1.00 85.50 460 CYS A CA 1
ATOM 3563 C C . CYS A 1 460 ? -14.810 -7.864 24.857 1.00 85.50 460 CYS A C 1
ATOM 3565 O O . CYS A 1 460 ? -14.671 -9.033 24.491 1.00 85.50 460 CYS A O 1
ATOM 3567 N N . TYR A 1 461 ? -15.952 -7.200 24.636 1.00 87.88 461 TYR A N 1
ATOM 3568 C CA . TYR A 1 461 ? -17.103 -7.737 23.890 1.00 87.88 461 TYR A CA 1
ATOM 3569 C C . TYR A 1 461 ? -17.575 -9.129 24.377 1.00 87.88 461 TYR A C 1
ATOM 3571 O O . TYR A 1 461 ? -17.944 -9.998 23.581 1.00 87.88 461 TYR A O 1
ATOM 3579 N N . GLY A 1 462 ? -17.558 -9.342 25.698 1.00 86.75 462 GLY A N 1
ATOM 3580 C CA . GLY A 1 462 ? -17.904 -10.610 26.348 1.00 86.75 462 GLY A CA 1
ATOM 3581 C C . GLY A 1 462 ? -19.403 -10.949 26.420 1.00 86.75 462 GLY A C 1
ATOM 3582 O O . GLY A 1 462 ? -19.739 -12.067 26.809 1.00 86.75 462 GLY A O 1
ATOM 3583 N N . SER A 1 463 ? -20.326 -10.043 26.058 1.00 88.06 463 SER A N 1
ATOM 3584 C CA . SER A 1 463 ? -21.772 -10.335 26.024 1.00 88.06 463 SER A CA 1
ATOM 3585 C C . SER A 1 463 ? -22.357 -10.391 24.609 1.00 88.06 463 SER A C 1
ATOM 3587 O O . SER A 1 463 ? -21.823 -9.821 23.655 1.00 88.06 463 SER A O 1
ATOM 3589 N N . TYR A 1 464 ? -23.507 -11.064 24.472 1.00 91.56 464 TYR A N 1
ATOM 3590 C CA . TYR A 1 464 ? -24.228 -11.152 23.198 1.00 91.56 464 TYR A CA 1
ATOM 3591 C C . TYR A 1 464 ? -24.572 -9.760 22.646 1.00 91.56 464 TYR A C 1
ATOM 3593 O O . TYR A 1 464 ? -24.461 -9.522 21.443 1.00 91.56 464 TYR A O 1
ATOM 3601 N N . GLU A 1 465 ? -25.007 -8.840 23.512 1.00 90.38 465 GLU A N 1
ATOM 3602 C CA . GLU A 1 465 ? -25.432 -7.511 23.086 1.00 90.38 465 GLU A CA 1
ATOM 3603 C C . GLU A 1 465 ? -24.262 -6.630 22.618 1.00 90.38 465 GLU A C 1
ATOM 3605 O O . GLU A 1 465 ? -24.432 -5.927 21.625 1.00 90.38 465 GLU A O 1
ATOM 3610 N N . ASP A 1 466 ? -23.072 -6.724 23.227 1.00 88.12 466 ASP A N 1
ATOM 3611 C CA . ASP A 1 466 ? -21.884 -5.980 22.758 1.00 88.12 466 ASP A CA 1
ATOM 3612 C C . ASP A 1 466 ? -21.479 -6.437 21.349 1.00 88.12 466 ASP A C 1
ATOM 3614 O O . ASP A 1 466 ? -21.210 -5.632 20.456 1.00 88.12 466 ASP A O 1
ATOM 3618 N N . ARG A 1 467 ? -21.494 -7.754 21.113 1.00 91.88 467 ARG A N 1
ATOM 3619 C CA . ARG A 1 467 ? -21.170 -8.327 19.801 1.00 91.88 467 ARG A CA 1
ATOM 3620 C C . ARG A 1 467 ? -22.245 -8.039 18.754 1.00 91.88 467 ARG A C 1
ATOM 3622 O O . ARG A 1 467 ? -21.917 -7.871 17.580 1.00 91.88 467 ARG A O 1
ATOM 3629 N N . LEU A 1 468 ? -23.516 -7.934 19.153 1.00 92.12 468 LEU A N 1
ATOM 3630 C CA . LEU A 1 468 ? -24.599 -7.515 18.258 1.00 92.12 468 LEU A CA 1
ATOM 3631 C C . LEU A 1 468 ? -24.472 -6.038 17.849 1.00 92.12 468 LEU A C 1
ATOM 3633 O O . LEU A 1 468 ? -24.820 -5.694 16.719 1.00 92.12 468 LEU A O 1
ATOM 3637 N N . GLU A 1 469 ? -23.948 -5.173 18.719 1.00 90.19 469 GLU A N 1
ATOM 3638 C CA . GLU A 1 469 ? -23.648 -3.775 18.376 1.00 90.19 469 GLU A CA 1
ATOM 3639 C C . GLU A 1 469 ? -22.563 -3.691 17.298 1.00 90.19 469 GLU A C 1
ATOM 3641 O O . GLU A 1 469 ? -22.773 -3.019 16.288 1.00 90.19 469 GLU A O 1
ATOM 3646 N N . VAL A 1 470 ? -21.485 -4.471 17.426 1.00 91.44 470 VAL A N 1
ATOM 3647 C CA . VAL A 1 470 ? -20.426 -4.562 16.403 1.00 91.44 470 VAL A CA 1
ATOM 3648 C C . VAL A 1 470 ? -20.940 -5.176 15.090 1.00 91.44 470 VAL A C 1
ATOM 3650 O O . VAL A 1 470 ? -20.642 -4.666 14.011 1.00 91.44 470 VAL A O 1
ATOM 3653 N N . VAL A 1 471 ? -21.778 -6.218 15.145 1.00 93.94 471 VAL A N 1
ATOM 3654 C CA . VAL A 1 471 ? -22.447 -6.784 13.952 1.00 93.94 471 VAL A CA 1
ATOM 3655 C C . VAL A 1 471 ? -23.293 -5.731 13.227 1.00 93.94 471 VAL A C 1
ATOM 3657 O O . VAL A 1 471 ? -23.250 -5.635 11.998 1.00 93.94 471 VAL A O 1
ATOM 3660 N N . ARG A 1 472 ? -24.046 -4.912 13.971 1.00 91.94 472 ARG A N 1
ATOM 3661 C CA . ARG A 1 472 ? -24.855 -3.820 13.409 1.00 91.94 472 ARG A CA 1
ATOM 3662 C C . ARG A 1 472 ? -23.997 -2.713 12.822 1.00 91.94 472 ARG A C 1
ATOM 3664 O O . ARG A 1 472 ? -24.305 -2.224 11.741 1.00 91.94 472 ARG A O 1
ATOM 3671 N N . GLU A 1 473 ? -22.920 -2.339 13.498 1.00 90.00 473 GLU A N 1
ATOM 3672 C CA . GLU A 1 473 ? -21.958 -1.352 13.019 1.00 90.00 473 GLU A CA 1
ATOM 3673 C C . GLU A 1 473 ? -21.317 -1.764 11.688 1.00 90.00 473 GLU A C 1
ATOM 3675 O O . GLU A 1 473 ? -21.324 -0.967 10.753 1.00 90.00 473 GLU A O 1
ATOM 3680 N N . VAL A 1 474 ? -20.851 -3.012 11.566 1.00 94.00 474 VAL A N 1
ATOM 3681 C CA . VAL A 1 474 ? -20.319 -3.565 10.308 1.00 94.00 474 VAL A CA 1
ATOM 3682 C C . VAL A 1 474 ? -21.385 -3.535 9.207 1.00 94.00 474 VAL A C 1
ATOM 3684 O O . VAL A 1 474 ? -21.124 -3.047 8.107 1.00 94.00 474 VAL A O 1
ATOM 3687 N N . ASN A 1 475 ? -22.611 -3.975 9.504 1.00 94.25 475 ASN A N 1
ATOM 3688 C CA . ASN A 1 475 ? -23.709 -3.971 8.532 1.00 94.25 475 ASN A CA 1
ATOM 3689 C C . ASN A 1 475 ? -24.121 -2.557 8.088 1.00 94.25 475 ASN A C 1
ATOM 3691 O O . ASN A 1 475 ? -24.469 -2.369 6.923 1.00 94.25 475 ASN A O 1
ATOM 3695 N N . ASN A 1 476 ? -24.027 -1.551 8.963 1.00 91.31 476 ASN A N 1
ATOM 3696 C CA . ASN A 1 476 ? -24.319 -0.151 8.633 1.00 91.31 476 ASN A CA 1
ATOM 3697 C C . ASN A 1 476 ? -23.345 0.449 7.599 1.00 91.31 476 ASN A C 1
ATOM 3699 O O . ASN A 1 476 ? -23.677 1.452 6.966 1.00 91.31 476 ASN A O 1
ATOM 3703 N N . GLN A 1 477 ? -22.165 -0.150 7.392 1.00 94.06 477 GLN A N 1
ATOM 3704 C CA . GLN A 1 477 ? -21.218 0.309 6.370 1.00 94.06 477 GLN A CA 1
ATOM 3705 C C . GLN A 1 477 ? -21.534 -0.221 4.967 1.00 94.06 477 GLN A C 1
ATOM 3707 O O . GLN A 1 477 ? -20.992 0.294 3.991 1.00 94.06 477 GLN A O 1
ATOM 3712 N N . PHE A 1 478 ? -22.421 -1.212 4.839 1.00 97.00 478 PHE A N 1
ATOM 3713 C CA . PHE A 1 478 ? -22.708 -1.879 3.569 1.00 97.00 478 PHE A CA 1
ATOM 3714 C C . PHE A 1 478 ? -23.172 -0.912 2.474 1.00 97.00 478 PHE A C 1
ATOM 3716 O O . PHE A 1 478 ? -22.554 -0.842 1.414 1.00 97.00 478 PHE A O 1
ATOM 3723 N N . ASP A 1 479 ? -24.206 -0.109 2.739 1.00 96.31 479 ASP A N 1
ATOM 3724 C CA . ASP A 1 479 ? -24.719 0.852 1.754 1.00 96.31 479 ASP A CA 1
ATOM 3725 C C . ASP A 1 479 ? -23.718 1.993 1.481 1.00 96.31 479 ASP A C 1
ATOM 3727 O O . ASP A 1 479 ? -23.718 2.570 0.392 1.00 96.31 479 ASP A O 1
ATOM 3731 N N . ARG A 1 480 ? -22.810 2.287 2.427 1.00 96.06 480 ARG A N 1
ATOM 3732 C CA . ARG A 1 480 ? -21.710 3.249 2.234 1.00 96.06 480 ARG A CA 1
ATOM 3733 C C . ARG A 1 480 ? -20.634 2.689 1.299 1.00 96.06 480 ARG A C 1
ATOM 3735 O O . ARG A 1 480 ? -20.208 3.401 0.391 1.00 96.06 480 ARG A O 1
ATOM 3742 N N . LEU A 1 481 ? -20.244 1.422 1.472 1.00 97.75 481 LEU A N 1
ATOM 3743 C CA . LEU A 1 481 ? -19.332 0.715 0.566 1.00 97.75 481 LEU A CA 1
ATOM 3744 C C . LEU A 1 481 ? -19.930 0.570 -0.832 1.00 97.75 481 LEU A C 1
ATOM 3746 O O . LEU A 1 481 ? -19.274 0.922 -1.804 1.00 97.75 481 LEU A O 1
ATOM 3750 N N . VAL A 1 482 ? -21.184 0.123 -0.940 1.00 98.06 482 VAL A N 1
ATOM 3751 C CA . VAL A 1 482 ? -21.895 0.025 -2.224 1.00 98.06 482 VAL A CA 1
ATOM 3752 C C . VAL A 1 482 ? -21.977 1.396 -2.901 1.00 98.06 482 VAL A C 1
ATOM 3754 O O . VAL A 1 482 ? -21.684 1.500 -4.086 1.00 98.06 482 VAL A O 1
ATOM 3757 N N . GLY A 1 483 ? -22.299 2.464 -2.162 1.00 97.06 483 GLY A N 1
ATOM 3758 C CA . GLY A 1 483 ? -22.310 3.830 -2.696 1.00 97.06 483 GLY A CA 1
ATOM 3759 C C . GLY A 1 483 ? -20.945 4.281 -3.231 1.00 97.06 483 GLY A C 1
ATOM 3760 O O . GLY A 1 483 ? -20.868 4.842 -4.326 1.00 97.06 483 GLY A O 1
ATOM 3761 N N . MET A 1 484 ? -19.862 3.991 -2.503 1.00 97.19 484 MET A N 1
ATOM 3762 C CA . MET A 1 484 ? -18.486 4.232 -2.949 1.00 97.19 484 MET A CA 1
ATOM 3763 C C . MET A 1 484 ? -18.130 3.420 -4.198 1.00 97.19 484 MET A C 1
ATOM 3765 O O . MET A 1 484 ? -17.597 3.977 -5.156 1.00 97.19 484 MET A O 1
ATOM 3769 N N . TYR A 1 485 ? -18.436 2.122 -4.211 1.00 97.62 485 TYR A N 1
ATOM 3770 C CA . TYR A 1 485 ? -18.139 1.251 -5.342 1.00 97.62 485 TYR A CA 1
ATOM 3771 C C . TYR A 1 485 ? -18.914 1.664 -6.596 1.00 97.62 485 TYR A C 1
ATOM 3773 O O . TYR A 1 485 ? -18.316 1.704 -7.665 1.00 97.62 485 TYR A O 1
ATOM 3781 N N . SER A 1 486 ? -20.184 2.065 -6.477 1.00 94.56 486 SER A N 1
ATOM 3782 C CA . SER A 1 486 ? -20.956 2.614 -7.601 1.00 94.56 486 SER A CA 1
ATOM 3783 C C . SER A 1 486 ? -20.354 3.913 -8.146 1.00 94.56 486 SER A C 1
ATOM 3785 O O . SER A 1 486 ? -20.215 4.043 -9.356 1.00 94.56 486 SER A O 1
ATOM 3787 N N . ASN A 1 487 ? -19.907 4.839 -7.282 1.00 93.94 487 ASN A N 1
ATOM 3788 C CA . ASN A 1 487 ? -19.204 6.057 -7.725 1.00 93.94 487 ASN A CA 1
ATOM 3789 C C . ASN A 1 487 ? -17.933 5.718 -8.529 1.00 93.94 487 ASN A C 1
ATOM 3791 O O . ASN A 1 487 ? -17.676 6.315 -9.569 1.00 93.94 487 ASN A O 1
ATOM 3795 N N . ILE A 1 488 ? -17.150 4.738 -8.068 1.00 95.00 488 ILE A N 1
ATOM 3796 C CA . ILE A 1 488 ? -15.938 4.284 -8.768 1.00 95.00 488 ILE A CA 1
ATOM 3797 C C . ILE A 1 488 ? -16.294 3.538 -10.066 1.00 95.00 488 ILE A C 1
ATOM 3799 O O . ILE A 1 488 ? -15.580 3.665 -11.054 1.00 95.00 488 ILE A O 1
ATOM 3803 N N . GLN A 1 489 ? -17.401 2.793 -10.097 1.00 92.56 489 GLN A N 1
ATOM 3804 C CA . GLN A 1 489 ? -17.876 2.059 -11.273 1.00 92.56 489 GLN A CA 1
ATOM 3805 C C . GLN A 1 489 ? -18.376 2.983 -12.393 1.00 92.56 489 GLN A C 1
ATOM 3807 O O . GLN A 1 489 ? -18.151 2.681 -13.562 1.00 92.56 489 GLN A O 1
ATOM 3812 N N . GLU A 1 490 ? -19.027 4.095 -12.040 1.00 90.50 490 GLU A N 1
ATOM 3813 C CA . GLU A 1 490 ? -19.475 5.129 -12.984 1.00 90.50 490 GLU A CA 1
ATOM 3814 C C . GLU A 1 490 ? -18.296 5.861 -13.649 1.00 90.50 490 GLU A C 1
ATOM 3816 O O . GLU A 1 490 ? -18.375 6.223 -14.821 1.00 90.50 490 GLU A O 1
ATOM 3821 N N . GLU A 1 491 ? -17.189 6.055 -12.926 1.00 87.69 491 GLU A N 1
ATOM 3822 C CA . GLU A 1 491 ? -15.993 6.741 -13.437 1.00 87.69 491 GLU A CA 1
ATOM 3823 C C . GLU A 1 491 ? -15.024 5.797 -14.170 1.00 87.69 491 GLU A C 1
ATOM 3825 O O . GLU A 1 491 ? -14.425 6.176 -15.177 1.00 87.69 491 GLU A O 1
ATOM 3830 N N . MET A 1 492 ? -14.858 4.567 -13.673 1.00 92.31 492 MET A N 1
ATOM 3831 C CA . MET A 1 492 ? -13.844 3.599 -14.115 1.00 92.31 492 MET A CA 1
ATOM 3832 C C . MET A 1 492 ? -14.463 2.443 -14.926 1.00 92.31 492 MET A C 1
ATOM 3834 O O . MET A 1 492 ? -14.104 1.274 -14.740 1.00 92.31 492 MET A O 1
ATOM 3838 N N . GLU A 1 493 ? -15.411 2.739 -15.824 1.00 89.75 493 GLU A N 1
ATOM 3839 C CA . GLU A 1 493 ? -16.087 1.714 -16.632 1.00 89.75 493 GLU A CA 1
ATOM 3840 C C . GLU A 1 493 ? -15.076 0.859 -17.428 1.00 89.75 493 GLU A C 1
ATOM 3842 O O . GLU A 1 493 ? -14.176 1.358 -18.107 1.00 89.75 493 GLU A O 1
ATOM 3847 N N . GLY A 1 494 ? -15.218 -0.467 -17.333 1.00 87.50 494 GLY A N 1
ATOM 3848 C CA . GLY A 1 494 ? -14.351 -1.433 -18.014 1.00 87.50 494 GLY A CA 1
ATOM 3849 C C . GLY A 1 494 ? -12.971 -1.650 -17.377 1.00 87.50 494 GLY A C 1
ATOM 3850 O O . GLY A 1 494 ? -12.222 -2.498 -17.868 1.00 87.50 494 GLY A O 1
ATOM 3851 N N . LYS A 1 495 ? -12.627 -0.943 -16.291 1.00 93.50 495 LYS A N 1
ATOM 3852 C CA . LYS A 1 495 ? -11.378 -1.158 -15.539 1.00 93.50 495 LYS A CA 1
ATOM 3853 C C . LYS A 1 495 ? -11.467 -2.357 -14.595 1.00 93.50 495 LYS A C 1
ATOM 3855 O O . LYS A 1 495 ? -12.550 -2.837 -14.262 1.00 93.50 495 LYS A O 1
ATOM 3860 N N . LYS A 1 496 ? -10.310 -2.861 -14.155 1.00 97.06 496 LYS A N 1
ATOM 3861 C CA . LYS A 1 496 ? -10.227 -3.983 -13.212 1.00 97.06 496 LYS A CA 1
ATOM 3862 C C . LYS A 1 496 ? -10.129 -3.476 -11.778 1.00 97.06 496 LYS A C 1
ATOM 3864 O O . LYS A 1 496 ? -9.063 -3.033 -11.359 1.00 97.06 496 LYS A O 1
ATOM 3869 N N . VAL A 1 497 ? -11.225 -3.574 -11.028 1.00 98.31 497 VAL A N 1
ATOM 3870 C CA . VAL A 1 497 ? -11.288 -3.176 -9.616 1.00 98.31 497 VAL A CA 1
ATOM 3871 C C . VAL A 1 497 ? -11.281 -4.410 -8.715 1.00 98.31 497 VAL A C 1
ATOM 3873 O O . VAL A 1 497 ? -12.199 -5.233 -8.742 1.00 98.31 497 VAL A O 1
ATOM 3876 N N . TYR A 1 498 ? -10.234 -4.515 -7.902 1.00 98.69 498 TYR A N 1
ATOM 3877 C CA . TYR A 1 498 ? -10.008 -5.585 -6.940 1.00 98.69 498 TYR A CA 1
ATOM 3878 C C . TYR A 1 498 ? -10.208 -5.058 -5.513 1.00 98.69 498 TYR A C 1
ATOM 3880 O O . TYR A 1 498 ? -9.476 -4.184 -5.048 1.00 98.69 498 TYR A O 1
ATOM 3888 N N . ILE A 1 499 ? -11.208 -5.582 -4.810 1.00 98.75 499 ILE A N 1
ATOM 3889 C CA . ILE A 1 499 ? -11.505 -5.215 -3.423 1.00 98.75 499 ILE A CA 1
ATOM 3890 C C . ILE A 1 499 ? -10.769 -6.179 -2.503 1.00 98.75 499 ILE A C 1
ATOM 3892 O O . ILE A 1 499 ? -11.028 -7.378 -2.544 1.00 98.75 499 ILE A O 1
ATOM 3896 N N . ILE A 1 500 ? -9.847 -5.665 -1.697 1.00 98.69 500 ILE A N 1
ATOM 3897 C CA . ILE A 1 500 ? -8.996 -6.456 -0.808 1.00 98.69 500 ILE A CA 1
ATOM 3898 C C . ILE A 1 500 ? -9.677 -6.552 0.563 1.00 98.69 500 ILE A C 1
ATOM 3900 O O . ILE A 1 500 ? -10.092 -5.534 1.116 1.00 98.69 500 ILE A O 1
ATOM 3904 N N . GLY A 1 501 ? -9.828 -7.771 1.090 1.00 98.25 501 GLY A N 1
ATOM 3905 C CA . GLY A 1 501 ? -10.288 -7.996 2.467 1.00 98.25 501 GLY A CA 1
ATOM 3906 C C . GLY A 1 501 ? -9.202 -7.730 3.518 1.00 98.25 501 GLY A C 1
ATOM 3907 O O . GLY A 1 501 ? -8.126 -7.224 3.204 1.00 98.25 501 GLY A O 1
ATOM 3908 N N . TYR A 1 502 ? -9.463 -8.136 4.760 1.00 98.12 502 TYR A N 1
ATOM 3909 C CA . TYR A 1 502 ? -8.498 -8.094 5.862 1.00 98.12 502 TYR A CA 1
ATOM 3910 C C . TYR A 1 502 ? -8.081 -9.517 6.295 1.00 98.12 502 TYR A C 1
ATOM 3912 O O . TYR A 1 502 ? -8.890 -10.447 6.201 1.00 98.12 502 TYR A O 1
ATOM 3920 N N . PRO A 1 503 ? -6.831 -9.719 6.745 1.00 97.12 503 PRO A N 1
ATOM 3921 C CA . PRO A 1 503 ? -6.308 -11.011 7.185 1.00 97.12 503 PRO A CA 1
ATOM 3922 C C . PRO A 1 503 ? -6.625 -11.300 8.661 1.00 97.12 503 PRO A C 1
ATOM 3924 O O . PRO A 1 503 ? -6.758 -10.387 9.475 1.00 97.12 503 PRO A O 1
ATOM 3927 N N . GLU A 1 504 ? -6.687 -12.580 9.031 1.00 94.88 504 GLU A N 1
ATOM 3928 C CA . GLU A 1 504 ? -6.565 -13.009 10.429 1.00 94.88 504 GLU A CA 1
ATOM 3929 C C . GLU A 1 504 ? -5.150 -12.668 10.929 1.00 94.88 504 GLU A C 1
ATOM 3931 O O . GLU A 1 504 ? -4.170 -13.149 10.361 1.00 94.88 504 GLU A O 1
ATOM 3936 N N . VAL A 1 505 ? -5.035 -11.833 11.970 1.00 91.31 505 VAL A N 1
ATOM 3937 C CA . VAL A 1 505 ? -3.738 -11.339 12.484 1.00 91.31 505 VAL A CA 1
ATOM 3938 C C . VAL A 1 505 ? -3.117 -12.218 13.573 1.00 91.31 505 VAL A C 1
ATOM 3940 O O . VAL A 1 505 ? -1.900 -12.215 13.726 1.00 91.31 505 VAL A O 1
ATOM 3943 N N . ALA A 1 506 ? -3.932 -12.988 14.301 1.00 90.19 506 ALA A N 1
ATOM 3944 C CA . ALA A 1 506 ? -3.521 -13.774 15.466 1.00 90.19 506 ALA A CA 1
ATOM 3945 C C . ALA A 1 506 ? -4.149 -15.180 15.452 1.00 90.19 506 ALA A C 1
ATOM 3947 O O . ALA A 1 506 ? -5.239 -15.367 14.909 1.00 90.19 506 ALA A O 1
ATOM 3948 N N . MET A 1 507 ? -3.492 -16.181 16.042 1.00 90.25 507 MET A N 1
ATOM 3949 C CA . MET A 1 507 ? -3.986 -17.565 16.083 1.00 90.25 507 MET A CA 1
ATOM 3950 C C . MET A 1 507 ? -4.787 -17.886 17.359 1.00 90.25 507 MET A C 1
ATOM 3952 O O . MET A 1 507 ? -4.271 -17.792 18.469 1.00 90.25 507 MET A O 1
ATOM 3956 N N . ASP A 1 508 ? -6.035 -18.345 17.190 1.00 85.19 508 ASP A N 1
ATOM 3957 C CA . ASP A 1 508 ? -6.889 -18.858 18.279 1.00 85.19 508 ASP A CA 1
ATOM 3958 C C . ASP A 1 508 ? -6.203 -20.033 19.006 1.00 85.19 508 ASP A C 1
ATOM 3960 O O . ASP A 1 508 ? -5.785 -21.008 18.375 1.00 85.19 508 ASP A O 1
ATOM 3964 N N . GLY A 1 509 ? -6.059 -19.918 20.329 1.00 76.88 509 GLY A N 1
ATOM 3965 C CA . GLY A 1 509 ? -5.332 -20.872 21.176 1.00 76.88 509 GLY A CA 1
ATOM 3966 C C . GLY A 1 509 ? -3.801 -20.872 21.035 1.00 76.88 509 GLY A C 1
ATOM 3967 O O . GLY A 1 509 ? -3.165 -21.781 21.565 1.00 76.88 509 GLY A O 1
ATOM 3968 N N . GLY A 1 510 ? -3.214 -19.904 20.321 1.00 73.19 510 GLY A N 1
ATOM 3969 C CA . GLY A 1 510 ? -1.763 -19.749 20.178 1.00 73.19 510 GLY A CA 1
ATOM 3970 C C . GLY A 1 510 ? -1.062 -19.162 21.415 1.00 73.19 510 GLY A C 1
ATOM 3971 O O . GLY A 1 510 ? -1.704 -18.776 22.390 1.00 73.19 510 GLY A O 1
ATOM 3972 N N . SER A 1 511 ? 0.271 -19.069 21.361 1.00 71.31 511 SER A N 1
ATOM 3973 C CA . SER A 1 511 ? 1.115 -18.524 22.441 1.00 71.31 511 SER A CA 1
ATOM 3974 C C . SER A 1 511 ? 1.616 -17.123 22.079 1.00 71.31 511 SER A C 1
ATOM 3976 O O . SER A 1 511 ? 2.642 -16.984 21.425 1.00 71.31 511 SER A O 1
ATOM 3978 N N . CYS A 1 512 ? 0.871 -16.090 22.469 1.00 67.25 512 CYS A N 1
ATOM 3979 C CA . CYS A 1 512 ? 0.971 -14.725 21.932 1.00 67.25 512 CYS A CA 1
ATOM 3980 C C . CYS A 1 512 ? 2.118 -13.831 22.467 1.00 67.25 512 CYS A C 1
ATOM 3982 O O . CYS A 1 512 ? 1.962 -12.613 22.465 1.00 67.25 512 CYS A O 1
ATOM 3984 N N . GLY A 1 513 ? 3.225 -14.396 22.962 1.00 64.38 513 GLY A N 1
ATOM 3985 C CA . GLY A 1 513 ? 4.301 -13.616 23.603 1.00 64.38 513 GLY A CA 1
ATOM 3986 C C . GLY A 1 513 ? 3.813 -12.753 24.781 1.00 64.38 513 GLY A C 1
ATOM 3987 O O . GLY A 1 513 ? 2.766 -13.034 25.372 1.00 64.38 513 GLY A O 1
ATOM 3988 N N . GLY A 1 514 ? 4.563 -11.699 25.117 1.00 64.19 514 GLY A N 1
ATOM 3989 C CA . GLY A 1 514 ? 4.093 -10.627 26.005 1.00 64.19 514 GLY A CA 1
ATOM 3990 C C . GLY A 1 514 ? 3.332 -9.524 25.253 1.00 64.19 514 GLY A C 1
ATOM 3991 O O . GLY A 1 514 ? 2.282 -9.056 25.702 1.00 64.19 514 GLY A O 1
ATOM 3992 N N . ASN A 1 515 ? 3.847 -9.127 24.089 1.00 68.06 515 ASN A N 1
ATOM 3993 C CA . ASN A 1 515 ? 3.502 -7.897 23.375 1.00 68.06 515 ASN A CA 1
ATOM 3994 C C . ASN A 1 515 ? 2.106 -7.868 22.752 1.00 68.06 515 ASN A C 1
ATOM 3996 O O . ASN A 1 515 ? 1.618 -6.792 22.427 1.00 68.06 515 ASN A O 1
ATOM 4000 N N . VAL A 1 516 ? 1.422 -8.996 22.574 1.00 72.88 516 VAL A N 1
ATOM 4001 C CA . VAL A 1 516 ? 0.073 -8.985 21.983 1.00 72.88 516 VAL A CA 1
ATOM 4002 C C . VAL A 1 516 ? -0.987 -8.537 22.998 1.00 72.88 516 VAL A C 1
ATOM 4004 O O . VAL A 1 516 ? -1.996 -7.964 22.594 1.00 72.88 516 VAL A O 1
ATOM 4007 N N . ARG A 1 517 ? -0.777 -8.797 24.301 1.00 76.25 517 ARG A N 1
ATOM 4008 C CA . ARG A 1 517 ? -1.651 -8.504 25.468 1.00 76.25 517 ARG A CA 1
ATOM 4009 C C . ARG A 1 517 ? -3.145 -8.931 25.392 1.00 76.25 517 ARG A C 1
ATOM 4011 O O . ARG A 1 517 ? -3.819 -8.889 26.416 1.00 76.25 517 ARG A O 1
ATOM 4018 N N . LEU A 1 518 ? -3.657 -9.402 24.248 1.00 81.19 518 LEU A N 1
ATOM 4019 C CA . LEU A 1 518 ? -5.016 -9.945 24.065 1.00 81.19 518 LEU A CA 1
ATOM 4020 C C . LEU A 1 518 ? -5.169 -11.343 24.682 1.00 81.19 518 LEU A C 1
ATOM 4022 O O . LEU A 1 518 ? -4.321 -12.214 24.481 1.00 81.19 518 LEU A O 1
ATOM 4026 N N . ASN A 1 519 ? -6.303 -11.616 25.333 1.00 84.81 519 ASN A N 1
ATOM 4027 C CA . ASN A 1 519 ? -6.619 -12.959 25.827 1.00 84.81 519 ASN A CA 1
ATOM 4028 C C . ASN A 1 519 ? -7.295 -13.856 24.767 1.00 84.81 519 ASN A C 1
ATOM 4030 O O . ASN A 1 519 ? -7.736 -13.406 23.708 1.00 84.81 519 ASN A O 1
ATOM 4034 N N . ALA A 1 520 ? -7.398 -15.160 25.049 1.00 87.44 520 ALA A N 1
ATOM 4035 C CA . ALA A 1 520 ? -7.883 -16.153 24.087 1.00 87.44 520 ALA A CA 1
ATOM 4036 C C . ALA A 1 520 ? -9.316 -15.895 23.570 1.00 87.44 520 ALA A C 1
ATOM 4038 O O . ALA A 1 520 ? -9.603 -16.179 22.406 1.00 87.44 520 ALA A O 1
ATOM 4039 N N . GLU A 1 521 ? -10.222 -15.328 24.377 1.00 88.19 521 GLU A N 1
ATOM 4040 C CA . GLU A 1 521 ? -11.573 -14.986 23.901 1.00 88.19 521 GLU A CA 1
ATOM 4041 C C . GLU A 1 521 ? -11.577 -13.757 22.974 1.00 88.19 521 GLU A C 1
ATOM 4043 O O . GLU A 1 521 ? -12.459 -13.633 22.117 1.00 88.19 521 GLU A O 1
ATOM 4048 N N . GLU A 1 522 ? -10.565 -12.895 23.092 1.00 90.12 522 GLU A N 1
ATOM 4049 C CA . GLU A 1 522 ? -10.384 -11.659 22.323 1.00 90.12 522 GLU A CA 1
ATOM 4050 C C . GLU A 1 522 ? -9.663 -11.923 20.997 1.00 90.12 522 GLU A C 1
ATOM 4052 O O . GLU A 1 522 ? -10.106 -11.443 19.956 1.00 90.12 522 GLU A O 1
ATOM 4057 N N . VAL A 1 523 ? -8.638 -12.783 20.994 1.00 90.69 523 VAL A N 1
ATOM 4058 C CA . VAL A 1 523 ? -8.027 -13.338 19.768 1.00 90.69 523 VAL A CA 1
ATOM 4059 C C . VAL A 1 523 ? -9.066 -14.108 18.944 1.00 90.69 523 VAL A C 1
ATOM 4061 O O . VAL A 1 523 ? -9.104 -14.042 17.713 1.00 90.69 523 VAL A O 1
ATOM 4064 N N . LYS A 1 524 ? -9.975 -14.818 19.612 1.00 91.38 524 LYS A N 1
ATOM 4065 C CA . LYS A 1 524 ? -11.108 -15.471 18.956 1.00 91.38 524 LYS A CA 1
ATOM 4066 C C . LYS A 1 524 ? -12.145 -14.468 18.446 1.00 91.38 524 LYS A C 1
ATOM 4068 O O . LYS A 1 524 ? -12.653 -14.633 17.337 1.00 91.38 524 LYS A O 1
ATOM 4073 N N . PHE A 1 525 ? -12.446 -13.419 19.214 1.00 92.19 525 PHE A N 1
ATOM 4074 C CA . PHE A 1 525 ? -13.340 -12.337 18.793 1.00 92.19 525 PHE A CA 1
ATOM 4075 C C . PHE A 1 525 ? -12.811 -11.584 17.567 1.00 92.19 525 PHE A C 1
ATOM 4077 O O . PHE A 1 525 ? -13.574 -11.370 16.628 1.00 92.19 525 PHE A O 1
ATOM 4084 N N . SER A 1 526 ? -11.525 -11.222 17.538 1.00 92.25 526 SER A N 1
ATOM 4085 C CA . SER A 1 526 ? -10.922 -10.468 16.434 1.00 92.25 526 SER A CA 1
ATOM 4086 C C . SER A 1 526 ? -10.959 -11.262 15.126 1.00 92.25 526 SER A C 1
ATOM 4088 O O . SER A 1 526 ? -11.411 -10.740 14.109 1.00 92.25 526 SER A O 1
ATOM 4090 N N . ASN A 1 527 ? -10.632 -12.557 15.161 1.00 93.75 527 ASN A N 1
ATOM 4091 C CA . ASN A 1 527 ? -10.776 -13.449 14.007 1.00 93.75 527 ASN A CA 1
ATOM 4092 C C . ASN A 1 527 ? -12.240 -13.585 13.545 1.00 93.75 527 ASN A C 1
ATOM 4094 O O . ASN A 1 527 ? -12.530 -13.513 12.350 1.00 93.75 527 ASN A O 1
ATOM 4098 N N . GLN A 1 528 ? -13.194 -13.714 14.475 1.00 95.31 528 GLN A N 1
ATOM 4099 C CA . GLN A 1 528 ? -14.626 -13.735 14.145 1.00 95.31 528 GLN A CA 1
ATOM 4100 C C . GLN A 1 528 ? -15.118 -12.409 13.540 1.00 95.31 528 GLN A C 1
ATOM 4102 O O . GLN A 1 528 ? -15.956 -12.422 12.633 1.00 95.31 528 GLN A O 1
ATOM 4107 N N . LEU A 1 529 ? -14.585 -11.275 14.002 1.00 95.50 529 LEU A N 1
ATOM 4108 C CA . LEU A 1 529 ? -14.861 -9.949 13.460 1.00 95.50 529 LEU A CA 1
ATOM 4109 C C . LEU A 1 529 ? -14.288 -9.790 12.047 1.00 95.50 529 LEU A C 1
ATOM 4111 O O . LEU A 1 529 ? -15.021 -9.356 11.162 1.00 95.50 529 LEU A O 1
ATOM 4115 N N . VAL A 1 530 ? -13.039 -10.202 11.803 1.00 96.25 530 VAL A N 1
ATOM 4116 C CA . VAL A 1 530 ? -12.407 -10.176 10.470 1.00 96.25 530 VAL A CA 1
ATOM 4117 C C . VAL A 1 530 ? -13.215 -11.000 9.462 1.00 96.25 530 VAL A C 1
ATOM 4119 O O . VAL A 1 530 ? -13.574 -10.479 8.407 1.00 96.25 530 VAL A O 1
ATOM 4122 N N . ARG A 1 531 ? -13.609 -12.237 9.798 1.00 96.88 531 ARG A N 1
ATOM 4123 C CA . ARG A 1 531 ? -14.475 -13.077 8.939 1.00 96.88 531 ARG A CA 1
ATOM 4124 C C . ARG A 1 531 ? -15.818 -12.408 8.627 1.00 96.88 531 ARG A C 1
ATOM 4126 O O . ARG A 1 531 ? -16.294 -12.443 7.487 1.00 96.88 531 ARG A O 1
ATOM 4133 N N . TYR A 1 532 ? -16.451 -11.787 9.627 1.00 97.50 532 TYR A N 1
ATOM 4134 C CA . TYR A 1 532 ? -17.734 -11.100 9.446 1.00 97.50 532 TYR A CA 1
ATOM 4135 C C . TYR A 1 532 ? -17.591 -9.844 8.571 1.00 97.50 532 TYR A C 1
ATOM 4137 O O . TYR A 1 532 ? -18.393 -9.622 7.660 1.00 97.50 532 TYR A O 1
ATOM 4145 N N . LEU A 1 533 ? -16.525 -9.072 8.790 1.00 97.31 533 LEU A N 1
ATOM 4146 C CA . LEU A 1 533 ? -16.162 -7.888 8.017 1.00 97.31 533 LEU A CA 1
ATOM 4147 C C . LEU A 1 533 ? -15.881 -8.239 6.551 1.00 97.31 533 LEU A C 1
ATOM 4149 O O . LEU A 1 533 ? -16.499 -7.665 5.657 1.00 97.31 533 LEU A O 1
ATOM 4153 N N . ASN A 1 534 ? -15.044 -9.250 6.308 1.00 98.38 534 ASN A N 1
ATOM 4154 C CA . ASN A 1 534 ? -14.764 -9.812 4.985 1.00 98.38 534 ASN A CA 1
ATOM 4155 C C . ASN A 1 534 ? -16.043 -10.267 4.273 1.00 98.38 534 ASN A C 1
ATOM 4157 O O . ASN A 1 534 ? -16.220 -10.011 3.083 1.00 98.38 534 ASN A O 1
ATOM 4161 N N . THR A 1 535 ? -16.981 -10.883 4.999 1.00 97.81 535 THR A N 1
ATOM 4162 C CA . THR A 1 535 ? -18.280 -11.291 4.441 1.00 97.81 535 THR A CA 1
ATOM 4163 C C . THR A 1 535 ? -19.121 -10.084 4.000 1.00 97.81 535 THR A C 1
ATOM 4165 O O . THR A 1 535 ? -19.751 -10.131 2.941 1.00 97.81 535 THR A O 1
ATOM 4168 N N . MET A 1 536 ? -19.111 -8.987 4.766 1.00 97.75 536 MET A N 1
ATOM 4169 C CA . MET A 1 536 ? -19.815 -7.741 4.432 1.00 97.75 536 MET A CA 1
ATOM 4170 C C . MET A 1 536 ? -19.158 -7.013 3.243 1.00 97.75 536 MET A C 1
ATOM 4172 O O . MET A 1 536 ? -19.850 -6.682 2.277 1.00 97.75 536 MET A O 1
ATOM 4176 N N . ILE A 1 537 ? -17.826 -6.865 3.251 1.00 98.56 537 ILE A N 1
ATOM 4177 C CA . ILE A 1 537 ? -17.037 -6.294 2.142 1.00 98.56 537 ILE A CA 1
ATOM 4178 C C . ILE A 1 537 ? -17.278 -7.089 0.855 1.00 98.56 537 ILE A C 1
ATOM 4180 O O . ILE A 1 537 ? -17.595 -6.511 -0.187 1.00 98.56 537 ILE A O 1
ATOM 4184 N N . LYS A 1 538 ? -17.210 -8.426 0.928 1.00 98.50 538 LYS A N 1
ATOM 4185 C CA . LYS A 1 538 ? -17.500 -9.301 -0.209 1.00 98.50 538 LYS A CA 1
ATOM 4186 C C . LYS A 1 538 ? -18.923 -9.106 -0.724 1.00 98.50 538 LYS A C 1
ATOM 4188 O O . LYS A 1 538 ? -19.113 -9.063 -1.935 1.00 98.50 538 LYS A O 1
ATOM 4193 N N . ALA A 1 539 ? -19.921 -8.996 0.154 1.00 98.44 539 ALA A N 1
ATOM 4194 C CA . ALA A 1 539 ? -21.300 -8.770 -0.269 1.00 98.44 539 ALA A CA 1
ATOM 4195 C C . ALA A 1 539 ? -21.459 -7.430 -1.013 1.00 98.44 539 ALA A C 1
ATOM 4197 O O . ALA A 1 539 ? -22.198 -7.371 -1.994 1.00 98.44 539 ALA A O 1
ATOM 4198 N N . ALA A 1 540 ? -20.755 -6.375 -0.587 1.00 98.50 540 ALA A N 1
ATOM 4199 C CA . ALA A 1 540 ? -20.768 -5.078 -1.263 1.00 98.50 540 ALA A CA 1
ATOM 4200 C C . ALA A 1 540 ? -20.051 -5.136 -2.628 1.00 98.50 540 ALA A C 1
ATOM 4202 O O . ALA A 1 540 ? -20.597 -4.667 -3.628 1.00 98.50 540 ALA A O 1
ATOM 4203 N N . ALA A 1 541 ? -18.884 -5.786 -2.703 1.00 98.38 541 ALA A N 1
ATOM 4204 C CA . ALA A 1 541 ? -18.146 -5.993 -3.952 1.00 98.38 541 ALA A CA 1
ATOM 4205 C C . ALA A 1 541 ? -18.933 -6.851 -4.965 1.00 98.38 541 ALA A C 1
ATOM 4207 O O . ALA A 1 541 ? -19.065 -6.468 -6.128 1.00 98.38 541 ALA A O 1
ATOM 4208 N N . ASP A 1 542 ? -19.540 -7.958 -4.512 1.00 98.25 542 ASP A N 1
ATOM 4209 C CA . ASP A 1 542 ? -20.445 -8.797 -5.310 1.00 98.25 542 ASP A CA 1
ATOM 4210 C C . ASP A 1 542 ? -21.640 -7.984 -5.847 1.00 98.25 542 ASP A C 1
ATOM 4212 O O . ASP A 1 542 ? -22.083 -8.226 -6.971 1.00 98.25 542 ASP A O 1
ATOM 4216 N N . LYS A 1 543 ? -22.163 -7.016 -5.077 1.00 98.12 543 LYS A N 1
ATOM 4217 C CA . LYS A 1 543 ? -23.299 -6.174 -5.486 1.00 98.12 543 LYS A CA 1
ATOM 4218 C C . LYS A 1 543 ? -22.944 -5.216 -6.622 1.00 98.12 543 LYS A C 1
ATOM 4220 O O . LYS A 1 543 ? -23.751 -5.066 -7.535 1.00 98.12 543 LYS A O 1
ATOM 4225 N N . SER A 1 544 ? -21.751 -4.619 -6.588 1.00 95.94 544 SER A N 1
ATOM 4226 C CA . SER A 1 544 ? -21.245 -3.721 -7.639 1.00 95.94 544 SER A CA 1
ATOM 4227 C C . SER A 1 544 ? -20.544 -4.455 -8.794 1.00 95.94 544 SER A C 1
ATOM 4229 O O . SER A 1 544 ? -20.295 -3.859 -9.834 1.00 95.94 544 SER A O 1
ATOM 4231 N N . GLY A 1 545 ? -20.246 -5.752 -8.669 1.00 96.00 545 GLY A N 1
ATOM 4232 C CA . GLY A 1 545 ? -19.520 -6.511 -9.700 1.00 96.00 545 GLY A CA 1
ATOM 4233 C C . GLY A 1 545 ? -18.009 -6.256 -9.707 1.00 96.00 545 GLY A C 1
ATOM 4234 O O . GLY A 1 545 ? -17.353 -6.416 -10.734 1.00 96.00 545 GLY A O 1
ATOM 4235 N N . PHE A 1 546 ? -17.441 -5.868 -8.565 1.00 97.81 546 PHE A N 1
ATOM 4236 C CA . PHE A 1 546 ? -15.993 -5.795 -8.373 1.00 97.81 546 PHE A CA 1
ATOM 4237 C C . PHE A 1 546 ? -15.452 -7.122 -7.837 1.00 97.81 546 PHE A C 1
ATOM 4239 O O . PHE A 1 546 ? -16.152 -7.877 -7.159 1.00 97.81 546 PHE A O 1
ATOM 4246 N N . PHE A 1 547 ? -14.196 -7.436 -8.151 1.00 98.56 547 PHE A N 1
ATOM 4247 C CA . PHE A 1 547 ? -13.605 -8.712 -7.763 1.00 98.56 547 PHE A CA 1
ATOM 4248 C C . PHE A 1 547 ? -13.139 -8.654 -6.303 1.00 98.56 547 PHE A C 1
ATOM 4250 O O . PHE A 1 547 ? -12.130 -8.021 -5.997 1.00 98.56 547 PHE A O 1
ATOM 4257 N N . TYR A 1 548 ? -13.854 -9.325 -5.398 1.00 98.75 548 TYR A N 1
ATOM 4258 C CA . TYR A 1 548 ? -13.393 -9.508 -4.020 1.00 98.75 548 TYR A CA 1
ATOM 4259 C C . TYR A 1 548 ? -12.204 -10.477 -3.961 1.00 98.75 548 TYR A C 1
ATOM 4261 O O . TYR A 1 548 ? -12.294 -11.617 -4.422 1.00 98.75 548 TYR A O 1
ATOM 4269 N N . VAL A 1 549 ? -11.107 -10.025 -3.360 1.00 98.75 549 VAL A N 1
ATOM 4270 C CA . VAL A 1 549 ? -9.870 -10.774 -3.156 1.00 98.75 549 VAL A CA 1
ATOM 4271 C C . VAL A 1 549 ? -9.830 -11.274 -1.716 1.00 98.75 549 VAL A C 1
ATOM 4273 O O . VAL A 1 549 ? -9.602 -10.513 -0.776 1.00 98.75 549 VAL A O 1
ATOM 4276 N N . ASP A 1 550 ? -10.054 -12.576 -1.560 1.00 98.31 550 ASP A N 1
ATOM 4277 C CA . ASP A 1 550 ? -9.968 -13.264 -0.276 1.00 98.31 550 ASP A CA 1
ATOM 4278 C C . ASP A 1 550 ? -8.510 -13.376 0.196 1.00 98.31 550 ASP A C 1
ATOM 4280 O O . ASP A 1 550 ? -7.731 -14.185 -0.315 1.00 98.31 550 ASP A O 1
ATOM 4284 N N . VAL A 1 551 ? -8.164 -12.548 1.180 1.00 97.88 551 VAL A N 1
ATOM 4285 C CA . VAL A 1 551 ? -6.851 -12.488 1.838 1.00 97.88 551 VAL A CA 1
ATOM 4286 C C . VAL A 1 551 ? -6.914 -12.875 3.319 1.00 97.88 551 VAL A C 1
ATOM 4288 O O . VAL A 1 551 ? -5.919 -12.729 4.022 1.00 97.88 551 VAL A O 1
ATOM 4291 N N . GLU A 1 552 ? -8.044 -13.421 3.787 1.00 97.25 552 GLU A N 1
ATOM 4292 C CA . GLU A 1 552 ? -8.287 -13.803 5.192 1.00 97.25 552 GLU A CA 1
ATOM 4293 C C . GLU A 1 552 ? -7.148 -14.657 5.774 1.00 97.25 552 GLU A C 1
ATOM 4295 O O . GLU A 1 552 ? -6.800 -14.548 6.947 1.00 97.25 552 GLU A O 1
ATOM 4300 N N . LYS A 1 553 ? -6.532 -15.484 4.923 1.00 96.38 553 LYS A N 1
ATOM 4301 C CA . LYS A 1 553 ? -5.527 -16.489 5.296 1.00 96.38 553 LYS A CA 1
ATOM 4302 C C . LYS A 1 553 ? -4.121 -16.157 4.805 1.00 96.38 553 LYS A C 1
ATOM 4304 O O . LYS A 1 553 ? -3.275 -17.044 4.754 1.00 96.38 553 LYS A O 1
ATOM 4309 N N . ALA A 1 554 ? -3.865 -14.899 4.432 1.00 96.06 554 ALA A N 1
ATOM 4310 C CA . ALA A 1 554 ? -2.560 -14.460 3.934 1.00 96.06 554 ALA A CA 1
ATOM 4311 C C . ALA A 1 554 ? -1.417 -14.757 4.922 1.00 96.06 554 ALA A C 1
ATOM 4313 O O . ALA A 1 554 ? -0.320 -15.101 4.491 1.00 96.06 554 ALA A O 1
ATOM 4314 N N . PHE A 1 555 ? -1.675 -14.666 6.230 1.00 95.06 555 PHE A N 1
ATOM 4315 C CA . PHE A 1 555 ? -0.652 -14.811 7.271 1.00 95.06 555 PHE A CA 1
ATOM 4316 C C . PHE A 1 555 ? -0.624 -16.199 7.930 1.00 95.06 555 PHE A C 1
ATOM 4318 O O . PHE A 1 555 ? 0.057 -16.366 8.930 1.00 95.06 555 PHE A O 1
ATOM 4325 N N . TYR A 1 556 ? -1.333 -17.209 7.412 1.00 93.56 556 TYR A N 1
ATOM 4326 C CA . TYR A 1 556 ? -1.327 -18.545 8.034 1.00 93.56 556 TYR A CA 1
ATOM 4327 C C . TYR A 1 556 ? 0.095 -19.144 8.050 1.00 93.56 556 TYR A C 1
ATOM 4329 O O . TYR A 1 556 ? 0.782 -19.155 7.029 1.00 93.56 556 TYR A O 1
ATOM 4337 N N . GLY A 1 557 ? 0.521 -19.640 9.214 1.00 88.19 557 GLY A N 1
ATOM 4338 C CA . GLY A 1 557 ? 1.903 -20.033 9.527 1.00 88.19 557 GLY A CA 1
ATOM 4339 C C . GLY A 1 557 ? 2.801 -18.886 10.019 1.00 88.19 557 GLY A C 1
ATOM 4340 O O . GLY A 1 557 ? 3.962 -19.128 10.329 1.00 88.19 557 GLY A O 1
ATOM 4341 N N . HIS A 1 558 ? 2.274 -17.659 10.067 1.00 89.12 558 HIS A N 1
ATOM 4342 C CA . HIS A 1 558 ? 2.999 -16.405 10.310 1.00 89.12 558 HIS A CA 1
ATOM 4343 C C . HIS A 1 558 ? 2.183 -15.371 11.115 1.00 89.12 558 HIS A C 1
ATOM 4345 O O . HIS A 1 558 ? 2.555 -14.200 11.170 1.00 89.12 558 HIS A O 1
ATOM 4351 N N . ARG A 1 559 ? 1.043 -15.752 11.704 1.00 90.88 559 ARG A N 1
ATOM 4352 C CA . ARG A 1 559 ? 0.263 -14.862 12.578 1.00 90.88 559 ARG A CA 1
ATOM 4353 C C . ARG A 1 559 ? 0.964 -14.650 13.916 1.00 90.88 559 ARG A C 1
ATOM 4355 O O . ARG A 1 559 ? 1.723 -15.512 14.361 1.00 90.88 559 ARG A O 1
ATOM 4362 N N . LEU A 1 560 ? 0.569 -13.576 14.599 1.00 86.50 560 LEU A N 1
ATOM 4363 C CA . LEU A 1 560 ? 0.774 -13.455 16.039 1.00 86.50 560 LEU A CA 1
ATOM 4364 C C . LEU A 1 560 ? 0.275 -14.734 16.728 1.00 86.50 560 LEU A C 1
ATOM 4366 O O . LEU A 1 560 ? -0.746 -15.314 16.331 1.00 86.50 560 LEU A O 1
ATOM 4370 N N . CYS A 1 561 ? 0.983 -15.181 17.760 1.00 84.94 561 CYS A N 1
ATOM 4371 C CA . CYS A 1 561 ? 0.695 -16.419 18.495 1.00 84.94 561 CYS A CA 1
ATOM 4372 C C . CYS A 1 561 ? 0.887 -17.749 17.722 1.00 84.94 561 CYS A C 1
ATOM 4374 O O . CYS A 1 561 ? 0.690 -18.811 18.317 1.00 84.94 561 CYS A O 1
ATOM 4376 N N . GLU A 1 562 ? 1.220 -17.729 16.424 1.00 85.31 562 GLU A N 1
ATOM 4377 C CA . GLU A 1 562 ? 1.413 -18.927 15.577 1.00 85.31 562 GLU A CA 1
ATOM 4378 C C . GLU A 1 562 ? 2.893 -19.260 15.344 1.00 85.31 562 GLU A C 1
ATOM 4380 O O . GLU A 1 562 ? 3.258 -20.419 15.140 1.00 85.31 562 GLU A O 1
ATOM 4385 N N . THR A 1 563 ? 3.744 -18.240 15.386 1.00 76.88 563 THR A N 1
ATOM 4386 C CA . THR A 1 563 ? 5.203 -18.326 15.319 1.00 76.88 563 THR A CA 1
ATOM 4387 C C . THR A 1 563 ? 5.798 -17.256 16.244 1.00 76.88 563 THR A C 1
ATOM 4389 O O . THR A 1 563 ? 5.056 -16.679 17.035 1.00 76.88 563 THR A O 1
ATOM 4392 N N . ILE A 1 564 ? 7.111 -17.028 16.193 1.00 66.94 564 ILE A N 1
ATOM 4393 C CA . ILE A 1 564 ? 7.787 -15.975 16.963 1.00 66.94 564 ILE A CA 1
ATOM 4394 C C . ILE A 1 564 ? 8.740 -15.166 16.075 1.00 66.94 564 ILE A C 1
ATOM 4396 O O . ILE A 1 564 ? 9.415 -15.715 15.192 1.00 66.94 564 ILE A O 1
ATOM 4400 N N . GLY A 1 565 ? 8.783 -13.859 16.323 1.00 63.62 565 GLY A N 1
ATOM 4401 C CA . GLY A 1 565 ? 9.853 -12.965 15.907 1.00 63.62 565 GLY A CA 1
ATOM 4402 C C . GLY A 1 565 ? 9.992 -12.743 14.407 1.00 63.62 565 GLY A C 1
ATOM 4403 O O . GLY A 1 565 ? 9.006 -12.414 13.746 1.00 63.62 565 GLY A O 1
ATOM 4404 N N . PRO A 1 566 ? 11.181 -12.942 13.796 1.00 59.69 566 PRO A N 1
ATOM 4405 C CA . PRO A 1 566 ? 11.406 -12.641 12.377 1.00 59.69 566 PRO A CA 1
ATOM 4406 C C . PRO A 1 566 ? 10.568 -13.508 11.417 1.00 59.69 566 PRO A C 1
ATOM 4408 O O . PRO A 1 566 ? 10.605 -13.301 10.200 1.00 59.69 566 PRO A O 1
ATOM 4411 N N . ASN A 1 567 ? 9.821 -14.484 11.949 1.00 71.75 567 ASN A N 1
ATOM 4412 C CA . ASN A 1 567 ? 8.851 -15.283 11.214 1.00 71.75 567 ASN A CA 1
ATOM 4413 C C . ASN A 1 567 ? 7.419 -14.718 11.247 1.00 71.75 567 ASN A C 1
ATOM 4415 O O . ASN A 1 567 ? 6.592 -15.184 10.464 1.00 71.75 567 ASN A O 1
ATOM 4419 N N . GLU A 1 568 ? 7.103 -13.734 12.089 1.00 82.62 568 GLU A N 1
ATOM 4420 C CA . GLU A 1 568 ? 5.774 -13.119 12.149 1.00 82.62 568 GLU A CA 1
ATOM 4421 C C . GLU A 1 568 ? 5.534 -12.167 10.965 1.00 82.62 568 GLU A C 1
ATOM 4423 O O . GLU A 1 568 ? 6.444 -11.526 10.434 1.00 82.62 568 GLU A O 1
ATOM 4428 N N . ALA A 1 569 ? 4.281 -12.086 10.516 1.00 90.19 569 ALA A N 1
ATOM 4429 C CA . ALA A 1 569 ? 3.829 -11.244 9.407 1.00 90.19 569 ALA A CA 1
ATOM 4430 C C . ALA A 1 569 ? 3.152 -9.938 9.864 1.00 90.19 569 ALA A C 1
ATOM 4432 O O . ALA A 1 569 ? 2.779 -9.110 9.031 1.00 90.19 569 ALA A O 1
ATOM 4433 N N . VAL A 1 570 ? 2.969 -9.762 11.171 1.00 90.06 570 VAL A N 1
ATOM 4434 C CA . VAL A 1 570 ? 2.222 -8.674 11.813 1.00 90.06 570 VAL A CA 1
ATOM 4435 C C . VAL A 1 570 ? 3.029 -8.209 13.020 1.00 90.06 570 VAL A C 1
ATOM 4437 O O . VAL A 1 570 ? 3.609 -9.050 13.698 1.00 90.06 570 VAL A O 1
ATOM 4440 N N . ASN A 1 571 ? 3.073 -6.905 13.288 1.00 83.00 571 ASN A N 1
ATOM 4441 C CA . ASN A 1 571 ? 3.722 -6.383 14.495 1.00 83.00 571 ASN A CA 1
ATOM 4442 C C . ASN A 1 571 ? 2.850 -6.638 15.738 1.00 83.00 571 ASN A C 1
ATOM 4444 O O . ASN A 1 571 ? 1.617 -6.590 15.647 1.00 83.00 571 ASN A O 1
ATOM 4448 N N . GLY A 1 572 ? 3.481 -6.833 16.899 1.00 79.88 572 GLY A N 1
ATOM 4449 C CA . GLY A 1 572 ? 2.798 -6.837 18.200 1.00 79.88 572 GLY A CA 1
ATOM 4450 C C . GLY A 1 572 ? 2.272 -5.448 18.595 1.00 79.88 572 GLY A C 1
ATOM 4451 O O . GLY A 1 572 ? 2.033 -4.585 17.743 1.00 79.88 572 GLY A O 1
ATOM 4452 N N . ILE A 1 573 ? 2.111 -5.195 19.895 1.00 75.88 573 ILE A N 1
ATOM 4453 C CA . ILE A 1 573 ? 2.080 -3.814 20.395 1.00 75.88 573 ILE A CA 1
ATOM 4454 C C . ILE A 1 573 ? 3.498 -3.256 20.301 1.00 75.88 573 ILE A C 1
ATOM 4456 O O . ILE A 1 573 ? 4.442 -3.888 20.752 1.00 75.88 573 ILE A O 1
ATOM 4460 N N . THR A 1 574 ? 3.641 -2.067 19.726 1.00 68.81 574 THR A N 1
ATOM 4461 C CA . THR A 1 574 ? 4.915 -1.352 19.626 1.00 68.81 574 THR A CA 1
ATOM 4462 C C . THR A 1 574 ? 4.714 0.125 19.937 1.00 68.81 574 THR A C 1
ATOM 4464 O O . THR A 1 574 ? 3.631 0.665 19.708 1.00 68.81 574 THR A O 1
ATOM 4467 N N . GLY A 1 575 ? 5.760 0.814 20.395 1.00 59.44 575 GLY A N 1
ATOM 4468 C CA . GLY A 1 575 ? 5.778 2.280 20.414 1.00 59.44 575 GLY A CA 1
ATOM 4469 C C . GLY A 1 575 ? 5.786 2.907 19.006 1.00 59.44 575 GLY A C 1
ATOM 4470 O O . GLY A 1 575 ? 5.331 4.037 18.838 1.00 59.44 575 GLY A O 1
ATOM 4471 N N . GLY A 1 576 ? 6.222 2.161 17.980 1.00 64.69 576 GLY A N 1
ATOM 4472 C CA . GLY A 1 576 ? 6.260 2.608 16.581 1.00 64.69 576 GLY A CA 1
ATOM 4473 C C . GLY A 1 576 ? 7.321 3.675 16.285 1.00 64.69 576 GLY A C 1
ATOM 4474 O O . GLY A 1 576 ? 8.165 3.985 17.125 1.00 64.69 576 GLY A O 1
ATOM 4475 N N . ASN A 1 577 ? 7.286 4.267 15.082 1.00 59.25 577 ASN A N 1
ATOM 4476 C CA . ASN A 1 577 ? 8.191 5.379 14.730 1.00 59.25 577 ASN A CA 1
ATOM 4477 C C . ASN A 1 577 ? 7.618 6.777 15.056 1.00 59.25 577 ASN A C 1
ATOM 4479 O O . ASN A 1 577 ? 8.304 7.788 14.900 1.00 59.25 577 ASN A O 1
ATOM 4483 N N . ASP A 1 578 ? 6.367 6.821 15.520 1.00 56.62 578 ASP A N 1
ATOM 4484 C CA . ASP A 1 578 ? 5.585 8.031 15.789 1.00 56.62 578 ASP A CA 1
ATOM 4485 C C . ASP A 1 578 ? 5.854 8.687 17.154 1.00 56.62 578 ASP A C 1
ATOM 4487 O O . ASP A 1 578 ? 5.264 9.726 17.463 1.00 56.62 578 ASP A O 1
ATOM 4491 N N . ILE A 1 579 ? 6.744 8.113 17.971 1.00 44.62 579 ILE A N 1
ATOM 4492 C CA . ILE A 1 579 ? 7.036 8.577 19.334 1.00 44.62 579 ILE A CA 1
ATOM 4493 C C . ILE A 1 579 ? 7.673 9.977 19.309 1.00 44.62 579 ILE A C 1
ATOM 4495 O O . ILE A 1 579 ? 8.884 10.149 19.159 1.00 44.62 579 ILE A O 1
ATOM 4499 N N . VAL A 1 580 ? 6.848 11.003 19.513 1.00 34.72 580 VAL A N 1
ATOM 4500 C CA . VAL A 1 580 ? 7.285 12.381 19.759 1.00 34.72 580 VAL A CA 1
ATOM 4501 C C . VAL A 1 580 ? 6.978 12.725 21.211 1.00 34.72 580 VAL A C 1
ATOM 4503 O O . VAL A 1 580 ? 5.818 12.712 21.611 1.00 34.72 580 VAL A O 1
ATOM 4506 N N . ASN A 1 581 ? 8.026 13.044 21.981 1.00 33.50 581 ASN A N 1
ATOM 4507 C CA . ASN A 1 581 ? 7.967 13.323 23.422 1.00 33.50 581 ASN A CA 1
ATOM 4508 C C . ASN A 1 581 ? 6.715 14.103 23.864 1.00 33.50 581 ASN A C 1
ATOM 4510 O O . ASN A 1 581 ? 6.476 15.229 23.412 1.00 33.50 581 ASN A O 1
ATOM 4514 N N . ILE A 1 582 ? 5.994 13.528 24.831 1.00 37.00 582 ILE A N 1
ATOM 4515 C CA . ILE A 1 582 ? 4.992 14.216 25.657 1.00 37.00 582 ILE A CA 1
ATOM 4516 C C . ILE A 1 582 ? 5.648 15.475 26.274 1.00 37.00 582 ILE A C 1
ATOM 4518 O O . ILE A 1 582 ? 6.822 15.420 26.649 1.00 37.00 582 ILE A O 1
ATOM 4522 N N . PRO A 1 583 ? 4.954 16.636 26.305 1.00 30.73 583 PRO A N 1
ATOM 4523 C CA . PRO A 1 583 ? 3.681 16.764 27.018 1.00 30.73 583 PRO A CA 1
ATOM 4524 C C . PRO A 1 583 ? 2.524 17.445 26.230 1.00 30.73 583 PRO A C 1
ATOM 4526 O O . PRO A 1 583 ? 2.671 18.514 25.638 1.00 30.73 583 PRO A O 1
ATOM 4529 N N . PHE A 1 584 ? 1.320 16.859 26.327 1.00 38.19 584 PHE A N 1
ATOM 4530 C CA . PHE A 1 584 ? -0.009 17.428 25.989 1.00 38.19 584 PHE A CA 1
ATOM 4531 C C . PHE A 1 584 ? -0.409 17.744 24.517 1.00 38.19 584 PHE A C 1
ATOM 4533 O O . PHE A 1 584 ? -1.372 18.498 24.315 1.00 38.19 584 PHE A O 1
ATOM 4540 N N . THR A 1 585 ? 0.216 17.186 23.475 1.00 32.47 585 THR A N 1
ATOM 4541 C CA . THR A 1 585 ? -0.146 17.470 22.058 1.00 32.47 585 THR A CA 1
ATOM 4542 C C . THR A 1 585 ? -1.074 16.424 21.405 1.00 32.47 585 THR A C 1
ATOM 4544 O O . THR A 1 585 ? -1.373 15.384 21.979 1.00 32.47 585 THR A O 1
ATOM 4547 N N . ASP A 1 586 ? -1.648 16.757 20.239 1.00 33.69 586 ASP A N 1
ATOM 4548 C CA . ASP A 1 586 ? -2.846 16.104 19.668 1.00 33.69 586 ASP A CA 1
ATOM 4549 C C . ASP A 1 586 ? -2.547 14.989 18.640 1.00 33.69 586 ASP A C 1
ATOM 4551 O O . ASP A 1 586 ? -2.980 15.033 17.479 1.00 33.69 586 ASP A O 1
ATOM 4555 N N . PHE A 1 587 ? -1.789 13.985 19.077 1.00 34.06 587 PHE A N 1
ATOM 4556 C CA . PHE A 1 587 ? -1.560 12.708 18.393 1.00 34.06 587 PHE A CA 1
ATOM 4557 C C . PHE A 1 587 ? -1.261 11.622 19.431 1.00 34.06 587 PHE A C 1
ATOM 4559 O O . PHE A 1 587 ? -0.416 11.858 20.284 1.00 34.06 587 PHE A O 1
ATOM 4566 N N . GLY A 1 588 ? -1.849 10.434 19.263 1.00 39.16 588 GLY A N 1
ATOM 4567 C CA . GLY A 1 588 ? -1.260 9.163 19.700 1.00 39.16 588 GLY A CA 1
ATOM 4568 C C . GLY A 1 588 ? -1.199 8.938 21.214 1.00 39.16 588 GLY A C 1
ATOM 4569 O O . GLY A 1 588 ? -0.394 9.531 21.924 1.00 39.16 588 GLY A O 1
ATOM 4570 N N . GLY A 1 589 ? -1.990 7.980 21.707 1.00 42.72 589 GLY A N 1
ATOM 4571 C CA . GLY A 1 589 ? -1.609 7.279 22.940 1.00 42.72 589 GLY A CA 1
ATOM 4572 C C . GLY A 1 589 ? -0.308 6.485 22.725 1.00 42.72 589 GLY A C 1
ATOM 4573 O O . GLY A 1 589 ? 0.129 6.354 21.583 1.00 42.72 589 GLY A O 1
ATOM 4574 N N . PRO A 1 590 ? 0.291 5.905 23.775 1.00 51.75 590 PRO A N 1
ATOM 4575 C CA . PRO A 1 590 ? 1.664 5.378 23.738 1.00 51.75 590 PRO A CA 1
ATOM 4576 C C . PRO A 1 590 ? 1.855 4.054 22.961 1.00 51.75 590 PRO A C 1
ATOM 4578 O O . PRO A 1 590 ? 2.846 3.359 23.144 1.00 51.75 590 PRO A O 1
ATOM 4581 N N . ILE A 1 591 ? 0.913 3.712 22.081 1.00 65.69 591 ILE A N 1
ATOM 4582 C CA . ILE A 1 591 ? 0.978 2.585 21.152 1.00 65.69 591 ILE A CA 1
ATOM 4583 C C . ILE A 1 591 ? 1.035 3.171 19.740 1.00 65.69 591 ILE A C 1
ATOM 4585 O O . ILE A 1 591 ? 0.099 3.852 19.309 1.00 65.69 591 ILE A O 1
ATOM 4589 N N . GLY A 1 592 ? 2.134 2.909 19.038 1.00 70.81 592 GLY A N 1
ATOM 4590 C CA . GLY A 1 592 ? 2.405 3.385 17.687 1.00 70.81 592 GLY A CA 1
ATOM 4591 C C . GLY A 1 592 ? 1.454 2.795 16.651 1.00 70.81 592 GLY A C 1
ATOM 4592 O O . GLY A 1 592 ? 0.939 1.680 16.812 1.00 70.81 592 GLY A O 1
ATOM 4593 N N . ASN A 1 593 ? 1.236 3.546 15.568 1.00 81.00 593 ASN A N 1
ATOM 4594 C CA . ASN A 1 593 ? 0.281 3.188 14.517 1.00 81.00 593 ASN A CA 1
ATOM 4595 C C . ASN A 1 593 ? 0.636 1.859 13.829 1.00 81.00 593 ASN A C 1
ATOM 4597 O O . ASN A 1 593 ? -0.263 1.156 13.376 1.00 81.00 593 ASN A O 1
ATOM 4601 N N . GLU A 1 594 ? 1.910 1.460 13.836 1.00 84.06 594 GLU A N 1
ATOM 4602 C CA . GLU A 1 594 ? 2.400 0.171 13.339 1.00 84.06 594 GLU A CA 1
ATOM 4603 C C . GLU A 1 594 ? 1.846 -1.075 14.052 1.00 84.06 594 GLU A C 1
ATOM 4605 O O . GLU A 1 594 ? 1.947 -2.180 13.507 1.00 84.06 594 GLU A O 1
ATOM 4610 N N . SER A 1 595 ? 1.266 -0.928 15.245 1.00 83.44 595 SER A N 1
ATOM 4611 C CA . SER A 1 595 ? 0.798 -2.055 16.061 1.00 83.44 595 SER A CA 1
ATOM 4612 C C . SER A 1 595 ? -0.355 -2.811 15.398 1.00 83.44 595 SER A C 1
ATOM 4614 O O . SER A 1 595 ? -1.278 -2.195 14.861 1.00 83.44 595 SER A O 1
ATOM 4616 N N . PHE A 1 596 ? -0.321 -4.148 15.444 1.00 88.94 596 PHE A N 1
ATOM 4617 C CA . PHE A 1 596 ? -1.263 -5.052 14.755 1.00 88.94 596 PHE A CA 1
ATOM 4618 C C . PHE A 1 596 ? -1.361 -4.877 13.221 1.00 88.94 596 PHE A C 1
ATOM 4620 O O . PHE A 1 596 ? -2.222 -5.497 12.586 1.00 88.94 596 PHE A O 1
ATOM 4627 N N . HIS A 1 597 ? -0.487 -4.076 12.602 1.00 93.25 597 HIS A N 1
ATOM 4628 C CA . HIS A 1 597 ? -0.406 -3.925 11.148 1.00 93.25 597 HIS A CA 1
ATOM 4629 C C . HIS A 1 597 ? 0.612 -4.896 10.524 1.00 93.25 597 HIS A C 1
ATOM 4631 O O . HIS A 1 597 ? 1.485 -5.422 11.224 1.00 93.25 597 HIS A O 1
ATOM 4637 N N . PRO A 1 598 ? 0.510 -5.180 9.211 1.00 93.88 598 PRO A N 1
ATOM 4638 C CA . PRO A 1 598 ? 1.418 -6.097 8.541 1.00 93.88 598 PRO A CA 1
ATOM 4639 C C . PRO A 1 598 ? 2.825 -5.506 8.429 1.00 93.88 598 PRO A C 1
ATOM 4641 O O . PRO A 1 598 ? 3.008 -4.372 7.994 1.00 93.88 598 PRO A O 1
ATOM 4644 N N . ASN A 1 599 ? 3.835 -6.315 8.728 1.00 84.94 599 ASN A N 1
ATOM 4645 C CA . ASN A 1 599 ? 5.227 -5.929 8.521 1.00 84.94 599 ASN A CA 1
ATOM 4646 C C . ASN A 1 599 ? 5.678 -6.196 7.065 1.00 84.94 599 ASN A C 1
ATOM 4648 O O . ASN A 1 599 ? 4.878 -6.541 6.188 1.00 84.94 599 ASN A O 1
ATOM 4652 N N . ASP A 1 600 ? 6.977 -6.062 6.774 1.00 82.12 600 ASP A N 1
ATOM 4653 C CA . ASP A 1 600 ? 7.543 -6.373 5.448 1.00 82.12 600 ASP A CA 1
ATOM 4654 C C . ASP A 1 600 ? 7.212 -7.804 4.970 1.00 82.12 600 ASP A C 1
ATOM 4656 O O . ASP A 1 600 ? 6.953 -8.018 3.782 1.00 82.12 600 ASP A O 1
ATOM 4660 N N . MET A 1 601 ? 7.162 -8.790 5.875 1.00 83.38 601 MET A N 1
ATOM 4661 C CA . MET A 1 601 ? 6.694 -10.128 5.520 1.00 83.38 601 MET A CA 1
ATOM 4662 C C . MET A 1 601 ? 5.188 -10.142 5.263 1.00 83.38 601 MET A C 1
ATOM 4664 O O . MET A 1 601 ? 4.765 -10.714 4.258 1.00 83.38 601 MET A O 1
ATOM 4668 N N . GLY A 1 602 ? 4.384 -9.484 6.100 1.00 91.50 602 GLY A N 1
ATOM 4669 C CA . GLY A 1 602 ? 2.942 -9.342 5.891 1.00 91.50 602 GLY A CA 1
ATOM 4670 C C . GLY A 1 602 ? 2.594 -8.798 4.509 1.00 91.50 602 GLY A C 1
ATOM 4671 O O . GLY A 1 602 ? 1.782 -9.384 3.791 1.00 91.50 602 GLY A O 1
ATOM 4672 N N . HIS A 1 603 ? 3.282 -7.757 4.043 1.00 94.94 603 HIS A N 1
ATOM 4673 C CA . HIS A 1 603 ? 3.054 -7.249 2.690 1.00 94.94 603 HIS A CA 1
ATOM 4674 C C . HIS A 1 603 ? 3.590 -8.158 1.577 1.00 94.94 603 HIS A C 1
ATOM 4676 O O . HIS A 1 603 ? 2.955 -8.243 0.519 1.00 94.94 603 HIS A O 1
ATOM 4682 N N . ARG A 1 604 ? 4.675 -8.915 1.803 1.00 88.19 604 ARG A N 1
ATOM 4683 C CA . ARG A 1 604 ? 5.096 -9.993 0.885 1.00 88.19 604 ARG A CA 1
ATOM 4684 C C . ARG A 1 604 ? 4.043 -11.108 0.794 1.00 88.19 604 ARG A C 1
ATOM 4686 O O . ARG A 1 604 ? 3.728 -11.541 -0.315 1.00 88.19 604 ARG A O 1
ATOM 4693 N N . ARG A 1 605 ? 3.422 -11.496 1.912 1.00 92.38 605 ARG A N 1
ATOM 4694 C CA . ARG A 1 605 ? 2.315 -12.467 1.967 1.00 92.38 605 ARG A CA 1
ATOM 4695 C C . ARG A 1 605 ? 1.034 -11.944 1.315 1.00 92.38 605 ARG A C 1
ATOM 4697 O O . ARG A 1 605 ? 0.397 -12.677 0.560 1.00 92.38 605 ARG A O 1
ATOM 4704 N N . PHE A 1 606 ? 0.691 -10.667 1.506 1.00 95.00 606 PHE A N 1
ATOM 4705 C CA . PHE A 1 606 ? -0.389 -10.021 0.752 1.00 95.00 606 PHE A CA 1
ATOM 4706 C C . PHE A 1 606 ? -0.121 -10.042 -0.754 1.00 95.00 606 PHE A C 1
ATOM 4708 O O . PHE A 1 606 ? -1.006 -10.430 -1.511 1.00 95.00 606 PHE A O 1
ATOM 4715 N N . LYS A 1 607 ? 1.089 -9.667 -1.199 1.00 95.44 607 LYS A N 1
ATOM 4716 C CA . LYS A 1 607 ? 1.484 -9.723 -2.617 1.00 95.44 607 LYS A CA 1
ATOM 4717 C C . LYS A 1 607 ? 1.242 -11.123 -3.188 1.00 95.44 607 LYS A C 1
ATOM 4719 O O . LYS A 1 607 ? 0.577 -11.257 -4.209 1.00 95.44 607 LYS A O 1
ATOM 4724 N N . GLU A 1 608 ? 1.744 -12.157 -2.517 1.00 91.88 608 GLU A N 1
ATOM 4725 C CA . GLU A 1 608 ? 1.581 -13.559 -2.926 1.00 91.88 608 GLU A CA 1
ATOM 4726 C C . GLU A 1 608 ? 0.101 -13.970 -3.017 1.00 91.88 608 GLU A C 1
ATOM 4728 O O . GLU A 1 608 ? -0.337 -14.457 -4.060 1.00 91.88 608 GLU A O 1
ATOM 4733 N N . MET A 1 609 ? -0.690 -13.704 -1.972 1.00 97.19 609 MET A N 1
ATOM 4734 C CA . MET A 1 609 ? -2.108 -14.072 -1.922 1.00 97.19 609 MET A CA 1
ATOM 4735 C C . MET A 1 609 ? -2.946 -13.317 -2.967 1.00 97.19 609 MET A C 1
ATOM 4737 O O . MET A 1 609 ? -3.748 -13.923 -3.675 1.00 97.19 609 MET A O 1
ATOM 4741 N N . ILE A 1 610 ? -2.752 -12.004 -3.125 1.00 98.44 610 ILE A N 1
ATOM 4742 C CA . ILE A 1 610 ? -3.499 -11.195 -4.102 1.00 98.44 610 ILE A CA 1
ATOM 4743 C C . ILE A 1 610 ? -3.172 -11.643 -5.535 1.00 98.44 610 ILE A C 1
ATOM 4745 O O . ILE A 1 610 ? -4.073 -11.721 -6.375 1.00 98.44 610 ILE A O 1
ATOM 4749 N N . LEU A 1 611 ? -1.913 -11.984 -5.830 1.00 96.69 611 LEU A N 1
ATOM 4750 C CA . LEU A 1 611 ? -1.513 -12.472 -7.152 1.00 96.69 611 LEU A CA 1
ATOM 4751 C C . LEU A 1 611 ? -2.077 -13.864 -7.472 1.00 96.69 611 LEU A C 1
ATOM 4753 O O . LEU A 1 611 ? -2.532 -14.061 -8.600 1.00 96.69 611 LEU A O 1
ATOM 4757 N N . ASP A 1 612 ? -2.127 -14.785 -6.503 1.00 96.31 612 ASP A N 1
ATOM 4758 C CA . ASP A 1 612 ? -2.815 -16.081 -6.640 1.00 96.31 612 ASP A CA 1
ATOM 4759 C C . ASP A 1 612 ? -4.309 -15.884 -6.948 1.00 96.31 612 ASP A C 1
ATOM 4761 O O . ASP A 1 612 ? -4.785 -16.228 -8.035 1.00 96.31 612 ASP A O 1
ATOM 4765 N N . LYS A 1 613 ? -5.043 -15.231 -6.036 1.00 97.81 613 LYS A N 1
ATOM 4766 C CA . LYS A 1 613 ? -6.505 -15.066 -6.127 1.00 97.81 613 LYS A CA 1
ATOM 4767 C C . LYS A 1 613 ? -6.968 -14.339 -7.387 1.00 97.81 613 LYS A C 1
ATOM 4769 O O . LYS A 1 613 ? -8.064 -14.605 -7.877 1.00 97.81 613 LYS A O 1
ATOM 4774 N N . THR A 1 614 ? -6.165 -13.410 -7.905 1.00 97.56 614 THR A N 1
ATOM 4775 C CA . THR A 1 614 ? -6.490 -12.630 -9.112 1.00 97.56 614 THR A CA 1
ATOM 4776 C C . THR A 1 614 ? -5.878 -13.203 -10.395 1.00 97.56 614 THR A C 1
ATOM 4778 O O . THR A 1 614 ? -6.089 -12.636 -11.473 1.00 97.56 614 THR A O 1
ATOM 4781 N N . ASN A 1 615 ? -5.124 -14.307 -10.299 1.00 95.56 615 ASN A N 1
ATOM 4782 C CA . ASN A 1 615 ? -4.284 -14.860 -11.360 1.00 95.56 615 ASN A CA 1
ATOM 4783 C C . ASN A 1 615 ? -3.448 -13.763 -12.045 1.00 95.56 615 ASN A C 1
ATOM 4785 O O . ASN A 1 615 ? -3.627 -13.482 -13.233 1.00 95.56 615 ASN A O 1
ATOM 4789 N N . ASN A 1 616 ? -2.590 -13.082 -11.282 1.00 91.38 616 ASN A N 1
ATOM 4790 C CA . ASN A 1 616 ? -1.780 -11.944 -11.734 1.00 91.38 616 ASN A CA 1
ATOM 4791 C C . ASN A 1 616 ? -2.621 -10.815 -12.368 1.00 91.38 616 ASN A C 1
ATOM 4793 O O . ASN A 1 616 ? -2.325 -10.341 -13.466 1.00 91.38 616 ASN A O 1
ATOM 4797 N N . PHE A 1 617 ? -3.724 -10.436 -11.709 1.00 96.00 617 PHE A N 1
ATOM 4798 C CA . PHE A 1 617 ? -4.735 -9.500 -12.220 1.00 96.00 617 PHE A CA 1
ATOM 4799 C C . PHE A 1 617 ? -5.295 -9.845 -13.620 1.00 96.00 617 PHE A C 1
ATOM 4801 O O . PHE A 1 617 ? -5.764 -8.965 -14.350 1.00 96.00 617 PHE A O 1
ATOM 4808 N N . THR A 1 618 ? -5.278 -11.115 -14.039 1.00 92.69 618 THR A N 1
ATOM 4809 C CA . THR A 1 618 ? -5.918 -11.551 -15.298 1.00 92.69 618 THR A CA 1
ATOM 4810 C C . THR A 1 618 ? -7.355 -12.037 -15.111 1.00 92.69 618 THR A C 1
ATOM 4812 O O . THR A 1 618 ? -8.091 -12.094 -16.096 1.00 92.69 618 THR A O 1
ATOM 4815 N N . ALA A 1 619 ? -7.778 -12.330 -13.875 1.00 91.88 619 ALA A N 1
ATOM 4816 C CA . ALA A 1 619 ? -9.139 -12.762 -13.571 1.00 91.88 619 ALA A CA 1
ATOM 4817 C C . ALA A 1 619 ? -10.196 -11.733 -14.040 1.00 91.88 619 ALA A C 1
ATOM 4819 O O . ALA A 1 619 ? -10.000 -10.527 -13.844 1.00 91.88 619 ALA A O 1
ATOM 4820 N N . PRO A 1 620 ? -11.311 -12.182 -14.652 1.00 93.88 620 PRO A N 1
ATOM 4821 C CA . PRO A 1 620 ? -12.374 -11.297 -15.122 1.00 93.88 620 PRO A CA 1
ATOM 4822 C C . PRO A 1 620 ? -13.152 -10.688 -13.950 1.00 93.88 620 PRO A C 1
ATOM 4824 O O . PRO A 1 620 ? -13.337 -11.334 -12.918 1.00 93.88 620 PRO A O 1
ATOM 4827 N N . MET A 1 621 ? -13.662 -9.467 -14.131 1.00 96.12 621 MET A N 1
ATOM 4828 C CA . MET A 1 621 ? -14.590 -8.858 -13.173 1.00 96.12 621 MET A CA 1
ATOM 4829 C C . MET A 1 621 ? -15.897 -9.675 -13.097 1.00 96.12 621 MET A C 1
ATOM 4831 O O . MET A 1 621 ? -16.387 -10.126 -14.140 1.00 96.12 621 MET A O 1
ATOM 4835 N N . PRO A 1 622 ? -16.460 -9.907 -11.897 1.00 96.06 622 PRO A N 1
ATOM 4836 C CA . PRO A 1 622 ? -17.701 -10.657 -11.742 1.00 96.06 622 PRO A CA 1
ATOM 4837 C C . PRO A 1 622 ? -18.922 -9.858 -12.220 1.00 96.06 622 PRO A C 1
ATOM 4839 O O . PRO A 1 622 ? -18.933 -8.631 -12.232 1.00 96.06 622 PRO A O 1
ATOM 4842 N N . VAL A 1 623 ? -19.999 -10.562 -12.574 1.00 95.25 623 VAL A N 1
ATOM 4843 C CA . VAL A 1 623 ? -21.288 -9.917 -12.868 1.00 95.25 623 VAL A CA 1
ATOM 4844 C C . VAL A 1 623 ? -21.899 -9.388 -11.556 1.00 95.25 623 VAL A C 1
ATOM 4846 O O . VAL A 1 623 ? -21.955 -10.161 -10.593 1.00 95.25 623 VAL A O 1
ATOM 4849 N N . PRO A 1 624 ? -22.382 -8.128 -11.505 1.00 96.38 624 PRO A N 1
ATOM 4850 C CA . PRO A 1 624 ? -23.077 -7.569 -10.344 1.00 96.38 624 PRO A CA 1
ATOM 4851 C C . PRO A 1 624 ? -24.248 -8.437 -9.859 1.00 96.38 624 PRO A C 1
ATOM 4853 O O . PRO A 1 624 ? -25.003 -8.983 -10.667 1.00 96.38 624 PRO A O 1
ATOM 4856 N N . LYS A 1 625 ? -24.437 -8.515 -8.537 1.00 97.62 625 LYS A N 1
ATOM 4857 C CA . LYS A 1 625 ? -25.527 -9.248 -7.870 1.00 97.62 625 LYS A CA 1
ATOM 4858 C C . LYS A 1 625 ? -26.432 -8.282 -7.094 1.00 97.62 625 LYS A C 1
ATOM 4860 O O . LYS A 1 625 ? -26.173 -8.023 -5.919 1.00 97.62 625 LYS A O 1
ATOM 4865 N N . PRO A 1 626 ? -27.496 -7.722 -7.703 1.00 95.19 626 PRO A N 1
ATOM 4866 C CA . PRO A 1 626 ? -28.315 -6.687 -7.062 1.00 95.19 626 PRO A CA 1
ATOM 4867 C C . PRO A 1 626 ? -28.968 -7.117 -5.740 1.00 95.19 626 PRO A C 1
ATOM 4869 O O . PRO A 1 626 ? -29.255 -6.273 -4.892 1.00 95.19 626 PRO A O 1
ATOM 4872 N N . ASP A 1 627 ? -29.179 -8.418 -5.547 1.00 96.31 627 ASP A N 1
ATOM 4873 C CA . ASP A 1 627 ? -29.742 -9.058 -4.357 1.00 96.31 627 ASP A CA 1
ATOM 4874 C C . ASP A 1 627 ? -28.718 -9.348 -3.242 1.00 96.31 627 ASP A C 1
ATOM 4876 O O . ASP A 1 627 ? -29.120 -9.708 -2.135 1.00 96.31 627 ASP A O 1
ATOM 4880 N N . ALA A 1 628 ? -27.416 -9.145 -3.485 1.00 96.69 628 ALA A N 1
ATOM 4881 C CA . ALA A 1 628 ? -26.393 -9.271 -2.451 1.00 96.69 628 ALA A CA 1
ATOM 4882 C C . ALA A 1 628 ? -26.636 -8.281 -1.296 1.00 96.69 628 ALA A C 1
ATOM 4884 O O . ALA A 1 628 ? -27.005 -7.118 -1.506 1.00 96.69 628 ALA A O 1
ATOM 4885 N N . ALA A 1 629 ? -26.439 -8.766 -0.071 1.00 95.69 629 ALA A N 1
ATOM 4886 C CA . ALA A 1 629 ? -26.688 -8.074 1.191 1.00 95.69 629 ALA A CA 1
ATOM 4887 C C . ALA A 1 629 ? -25.822 -8.699 2.307 1.00 95.69 629 ALA A C 1
ATOM 4889 O O . ALA A 1 629 ? -25.371 -9.838 2.139 1.00 95.69 629 ALA A O 1
ATOM 4890 N N . PRO A 1 630 ? -25.611 -8.017 3.449 1.00 92.94 630 PRO A N 1
ATOM 4891 C CA . PRO A 1 630 ? -24.903 -8.596 4.587 1.00 92.94 630 PRO A CA 1
ATOM 4892 C C . PRO A 1 630 ? -25.638 -9.801 5.202 1.00 92.94 630 PRO A C 1
ATOM 4894 O O . PRO A 1 630 ? -26.848 -9.971 4.995 1.00 92.94 630 PRO A O 1
ATOM 4897 N N . PRO A 1 631 ? -24.952 -10.633 6.010 1.00 89.12 631 PRO A N 1
ATOM 4898 C CA . PRO A 1 631 ? -25.597 -11.714 6.748 1.00 89.12 631 PRO A CA 1
ATOM 4899 C C . PRO A 1 631 ? -26.660 -11.170 7.708 1.00 89.12 631 PRO A C 1
ATOM 4901 O O . PRO A 1 631 ? -26.378 -10.298 8.530 1.00 89.12 631 PRO A O 1
ATOM 4904 N N . LYS A 1 632 ? -27.876 -11.723 7.645 1.00 89.56 632 LYS A N 1
ATOM 4905 C CA . LYS A 1 632 ? -28.970 -11.347 8.553 1.00 89.56 632 LYS A CA 1
ATOM 4906 C C . LYS A 1 632 ? -28.588 -11.618 10.008 1.00 89.56 632 LYS A C 1
ATOM 4908 O O . LYS A 1 632 ? -28.043 -12.678 10.310 1.00 89.56 632 LYS A O 1
ATOM 4913 N N . GLU A 1 633 ? -28.950 -10.695 10.898 1.00 89.44 633 GLU A N 1
ATOM 4914 C CA . GLU A 1 633 ? -28.833 -10.880 12.348 1.00 89.44 633 GLU A CA 1
ATOM 4915 C C . GLU A 1 633 ? -29.490 -12.196 12.782 1.00 89.44 633 GLU A C 1
ATOM 4917 O O . GLU A 1 633 ? -30.661 -12.452 12.488 1.00 89.44 633 GLU A O 1
ATOM 4922 N N . SER A 1 634 ? -28.723 -13.049 13.460 1.00 87.94 634 SER A N 1
ATOM 4923 C CA . SER A 1 634 ? -29.193 -14.346 13.933 1.00 87.94 634 SER A CA 1
ATOM 4924 C C . SER A 1 634 ? -28.277 -14.906 15.017 1.00 87.94 634 SER A C 1
ATOM 4926 O O . SER A 1 634 ? -27.055 -14.843 14.893 1.00 87.94 634 SER A O 1
ATOM 4928 N N . ASP A 1 635 ? -28.870 -15.552 16.019 1.00 87.38 635 ASP A N 1
ATOM 4929 C CA . ASP A 1 635 ? -28.192 -16.284 17.097 1.00 87.38 635 ASP A CA 1
ATOM 4930 C C . ASP A 1 635 ? -27.229 -17.386 16.590 1.00 87.38 635 ASP A C 1
ATOM 4932 O O . ASP A 1 635 ? -26.423 -17.911 17.357 1.00 87.38 635 ASP A O 1
ATOM 4936 N N . THR A 1 636 ? -27.303 -17.758 15.304 1.00 89.25 636 THR A N 1
ATOM 4937 C CA . THR A 1 636 ? -26.406 -18.736 14.668 1.00 89.25 636 THR A CA 1
ATOM 4938 C C . THR A 1 636 ? -25.168 -18.128 13.999 1.00 89.25 636 THR A C 1
ATOM 4940 O O . THR A 1 636 ? -24.336 -18.894 13.512 1.00 89.25 636 THR A O 1
ATOM 4943 N N . LEU A 1 637 ? -25.033 -16.795 13.923 1.00 93.25 637 LEU A N 1
ATOM 4944 C CA . LEU A 1 637 ? -23.823 -16.138 13.403 1.00 93.25 637 LEU A CA 1
ATOM 4945 C C . LEU A 1 637 ? -22.617 -16.483 14.286 1.00 93.25 637 LEU A C 1
ATOM 4947 O O . LEU A 1 637 ? -22.730 -16.426 15.507 1.00 93.25 637 LEU A O 1
ATOM 4951 N N . GLU A 1 638 ? -21.461 -16.805 13.692 1.00 93.56 638 GLU A N 1
ATOM 4952 C CA . GLU A 1 638 ? -20.300 -17.333 14.437 1.00 93.56 638 GLU A CA 1
ATOM 4953 C C . GLU A 1 638 ? -19.873 -16.422 15.600 1.00 93.56 638 GLU A C 1
ATOM 4955 O O . GLU A 1 638 ? -19.654 -16.901 16.709 1.00 93.56 638 GLU A O 1
ATOM 4960 N N . ILE A 1 639 ? -19.859 -15.109 15.352 1.00 93.50 639 ILE A N 1
ATOM 4961 C CA . ILE A 1 639 ? -19.504 -14.063 16.317 1.00 93.50 639 ILE A CA 1
ATOM 4962 C C . ILE A 1 639 ? -20.495 -13.942 17.491 1.00 93.50 639 ILE A C 1
ATOM 4964 O O . ILE A 1 639 ? -20.082 -13.577 18.587 1.00 93.50 639 ILE A O 1
ATOM 4968 N N . LEU A 1 640 ? -21.780 -14.277 17.298 1.00 93.75 640 LEU A N 1
ATOM 4969 C CA . LEU A 1 640 ? -22.838 -14.192 18.325 1.00 93.75 640 LEU A CA 1
ATOM 4970 C C . LEU A 1 640 ? -23.115 -15.533 19.029 1.00 93.75 640 LEU A C 1
ATOM 4972 O O . LEU A 1 640 ? -23.710 -15.575 20.109 1.00 93.75 640 LEU A O 1
ATOM 4976 N N . LYS A 1 641 ? -22.731 -16.645 18.401 1.00 91.38 641 LYS A N 1
ATOM 4977 C CA . LYS A 1 641 ? -23.103 -18.001 18.803 1.00 91.38 641 LYS A CA 1
ATOM 4978 C C . LYS A 1 641 ? -22.434 -18.404 20.119 1.00 91.38 641 LYS A C 1
ATOM 4980 O O . LYS A 1 641 ? -21.217 -18.522 20.199 1.00 91.38 641 LYS A O 1
ATOM 4985 N N . GLY A 1 642 ? -23.258 -18.744 21.111 1.00 84.31 642 GLY A N 1
ATOM 4986 C CA . GLY A 1 642 ? -22.819 -19.249 22.419 1.00 84.31 642 GLY A CA 1
ATOM 4987 C C . GLY A 1 642 ? -22.845 -18.211 23.543 1.00 84.31 642 GLY A C 1
ATOM 4988 O O . GLY A 1 642 ? -22.694 -18.587 24.701 1.00 84.31 642 GLY A O 1
ATOM 4989 N N . PHE A 1 643 ? -23.100 -16.939 23.228 1.00 86.88 643 PHE A N 1
ATOM 4990 C CA . PHE A 1 643 ? -23.175 -15.869 24.220 1.00 86.88 643 PHE A CA 1
ATOM 4991 C C . PHE A 1 643 ? -24.573 -15.753 24.836 1.00 86.88 643 PHE A C 1
ATOM 4993 O O . PHE A 1 643 ? -25.591 -15.829 24.144 1.00 86.88 643 PHE A O 1
ATOM 5000 N N . ASN A 1 644 ? -24.623 -15.549 26.154 1.00 83.06 644 ASN A N 1
ATOM 5001 C CA . ASN A 1 644 ? -25.873 -15.320 26.872 1.00 83.06 644 ASN A CA 1
ATOM 5002 C C . ASN A 1 644 ? -26.405 -13.907 26.601 1.00 83.06 644 ASN A C 1
ATOM 5004 O O . ASN A 1 644 ? -25.652 -12.933 26.616 1.00 83.06 644 ASN A O 1
ATOM 5008 N N . LYS A 1 645 ? -27.723 -13.804 26.408 1.00 87.94 645 LYS A N 1
ATOM 5009 C CA . LYS A 1 645 ? -28.440 -12.533 26.259 1.00 87.94 645 LYS A CA 1
ATOM 5010 C C . LYS A 1 645 ? -28.699 -11.918 27.627 1.00 87.94 645 LYS A C 1
ATOM 5012 O O . LYS A 1 645 ? -29.473 -12.466 28.413 1.00 87.94 645 LYS A O 1
ATOM 5017 N N . SER A 1 646 ? -28.077 -10.775 27.900 1.00 81.94 646 SER A N 1
ATOM 5018 C CA . SER A 1 646 ? -28.364 -9.972 29.094 1.00 81.94 646 SER A CA 1
ATOM 5019 C C . SER A 1 646 ? -29.738 -9.296 29.015 1.00 81.94 646 SER A C 1
ATOM 5021 O O . SER A 1 646 ? -30.315 -8.947 30.043 1.00 81.94 646 SER A O 1
ATOM 5023 N N . ASN A 1 647 ? -30.288 -9.144 27.803 1.00 80.81 647 ASN A N 1
ATOM 5024 C CA . ASN A 1 647 ? -31.456 -8.321 27.487 1.00 80.81 647 ASN A CA 1
ATOM 5025 C C . ASN A 1 647 ? -31.252 -6.828 27.817 1.00 80.81 647 ASN A C 1
ATOM 5027 O O . ASN A 1 647 ? -32.232 -6.093 27.969 1.00 80.81 647 ASN A O 1
ATOM 5031 N N . ARG A 1 648 ? -29.996 -6.351 27.902 1.00 85.62 648 ARG A N 1
ATOM 5032 C CA . ARG A 1 648 ? -29.713 -4.909 27.915 1.00 85.62 648 ARG A CA 1
ATOM 5033 C C . ARG A 1 648 ? -30.200 -4.275 26.611 1.00 85.62 648 ARG A C 1
ATOM 5035 O O . ARG A 1 648 ? -30.151 -4.894 25.549 1.00 85.62 648 ARG A O 1
ATOM 5042 N N . SER A 1 649 ? -30.637 -3.019 26.666 1.00 81.50 649 SER A N 1
ATOM 5043 C CA . SER A 1 649 ? -30.978 -2.279 25.450 1.00 81.50 649 SER A CA 1
ATOM 5044 C C . SER A 1 649 ? -29.744 -2.145 24.556 1.00 81.50 649 SER A C 1
ATOM 5046 O O . SER A 1 649 ? -28.724 -1.604 24.984 1.00 81.50 649 SER A O 1
ATOM 5048 N N . VAL A 1 650 ? -29.865 -2.618 23.317 1.00 84.88 650 VAL A N 1
ATOM 5049 C CA . VAL A 1 650 ? -28.868 -2.425 22.260 1.00 84.88 650 VAL A CA 1
ATOM 5050 C C . VAL A 1 650 ? -28.882 -0.957 21.825 1.00 84.88 650 VAL A C 1
ATOM 5052 O O . VAL A 1 650 ? -29.947 -0.400 21.549 1.00 84.88 650 VAL A O 1
ATOM 5055 N N . ARG A 1 651 ? -27.709 -0.328 21.786 1.00 84.88 651 ARG A N 1
ATOM 5056 C CA . ARG A 1 651 ? -27.481 1.065 21.391 1.00 84.88 651 ARG A CA 1
ATOM 5057 C C . ARG A 1 651 ? -26.899 1.133 19.980 1.00 84.88 651 ARG A C 1
ATOM 5059 O O . ARG A 1 651 ? -26.337 0.169 19.468 1.00 84.88 651 ARG A O 1
ATOM 5066 N N . ARG A 1 652 ? -27.009 2.296 19.340 1.00 84.38 652 ARG A N 1
ATOM 5067 C CA . ARG A 1 652 ? -26.244 2.606 18.130 1.00 84.38 652 ARG A CA 1
ATOM 5068 C C . ARG A 1 652 ? -24.901 3.207 18.535 1.00 84.38 652 ARG A C 1
ATOM 5070 O O . ARG A 1 652 ? -24.872 4.355 18.972 1.00 84.38 652 ARG A O 1
ATOM 5077 N N . VAL A 1 653 ? -23.825 2.440 18.380 1.00 82.00 653 VAL A N 1
ATOM 5078 C CA . VAL A 1 653 ? -22.453 2.921 18.599 1.00 82.00 653 VAL A CA 1
ATOM 5079 C C . VAL A 1 653 ? -22.035 3.864 17.461 1.00 82.00 653 VAL A C 1
ATOM 5081 O O . VAL A 1 653 ? -22.391 3.634 16.303 1.00 82.00 653 VAL A O 1
ATOM 5084 N N . LEU A 1 654 ? -21.308 4.931 17.798 1.00 79.75 654 LEU A N 1
ATOM 5085 C CA . LEU A 1 654 ? -20.634 5.850 16.877 1.00 79.75 654 LEU A CA 1
ATOM 5086 C C . LEU A 1 654 ? -19.248 6.198 17.440 1.00 79.75 654 LEU A C 1
ATOM 5088 O O . LEU A 1 654 ? -19.167 6.776 18.522 1.00 79.75 654 LEU A O 1
ATOM 5092 N N . TYR A 1 655 ? -18.175 5.911 16.705 1.00 77.31 655 TYR A N 1
ATOM 5093 C CA . TYR A 1 655 ? -16.830 6.387 17.050 1.00 77.31 655 TYR A CA 1
ATOM 5094 C C . TYR A 1 655 ? -16.626 7.804 16.512 1.00 77.31 655 TYR A C 1
ATOM 5096 O O . TYR A 1 655 ? -17.004 8.099 15.375 1.00 77.31 655 TYR A O 1
ATOM 5104 N N . VAL A 1 656 ? -16.076 8.693 17.342 1.00 75.62 656 VAL A N 1
ATOM 5105 C CA . VAL A 1 656 ? -15.818 10.094 16.978 1.00 75.62 656 VAL A CA 1
ATOM 5106 C C . VAL A 1 656 ? -14.413 10.479 17.432 1.00 75.62 656 VAL A C 1
ATOM 5108 O O . VAL A 1 656 ? -14.198 10.883 18.572 1.00 75.62 656 VAL A O 1
ATOM 5111 N N . ASP A 1 657 ? -13.457 10.367 16.512 1.00 70.44 657 ASP A N 1
ATOM 5112 C CA . ASP A 1 657 ? -12.035 10.655 16.716 1.00 70.44 657 ASP A CA 1
ATOM 5113 C C . ASP A 1 657 ? -11.831 12.064 17.312 1.00 70.44 657 ASP A C 1
ATOM 5115 O O . ASP A 1 657 ? -11.140 12.228 18.316 1.00 70.44 657 ASP A O 1
ATOM 5119 N N . ASP A 1 658 ? -12.522 13.064 16.753 1.00 73.56 658 ASP A N 1
ATOM 5120 C CA . ASP A 1 658 ? -12.480 14.478 17.159 1.00 73.56 658 ASP A CA 1
ATOM 5121 C C . ASP A 1 658 ? -13.220 14.785 18.483 1.00 73.56 658 ASP A C 1
ATOM 5123 O O . ASP A 1 658 ? -13.354 15.954 18.849 1.00 73.56 658 ASP A O 1
ATOM 5127 N N . LEU A 1 659 ? -13.732 13.780 19.215 1.00 83.94 659 LEU A N 1
ATOM 5128 C CA . LEU A 1 659 ? -14.535 14.003 20.429 1.00 83.94 659 LEU A CA 1
ATOM 5129 C C . LEU A 1 659 ? -13.774 14.794 21.505 1.00 83.94 659 LEU A C 1
ATOM 5131 O O . LEU A 1 659 ? -14.398 15.550 22.239 1.00 83.94 659 LEU A O 1
ATOM 5135 N N . GLY A 1 660 ? -12.456 14.622 21.610 1.00 84.81 660 GLY A N 1
ATOM 5136 C CA . GLY A 1 660 ? -11.593 15.260 22.609 1.00 84.81 660 GLY A CA 1
ATOM 5137 C C . GLY A 1 660 ? -10.135 14.813 22.455 1.00 84.81 660 GLY A C 1
ATOM 5138 O O . GLY A 1 660 ? -9.796 14.161 21.468 1.00 84.81 660 GLY A O 1
ATOM 5139 N N . LYS A 1 661 ? -9.261 15.124 23.423 1.00 82.25 661 LYS A N 1
ATOM 5140 C CA . LYS A 1 661 ? -7.850 14.675 23.398 1.00 82.25 661 LYS A CA 1
ATOM 5141 C C . LYS A 1 661 ? -7.720 13.156 23.566 1.00 82.25 661 LYS A C 1
ATOM 5143 O O . LYS A 1 661 ? -8.527 12.549 24.267 1.00 82.25 661 LYS A O 1
ATOM 5148 N N . ASP A 1 662 ? -6.687 12.567 22.961 1.00 77.12 662 ASP A N 1
ATOM 5149 C CA . ASP A 1 662 ? -6.368 11.130 23.065 1.00 77.12 662 ASP A CA 1
ATOM 5150 C C . ASP A 1 662 ? -5.848 10.722 24.455 1.00 77.12 662 ASP A C 1
ATOM 5152 O O . ASP A 1 662 ? -6.001 9.569 24.848 1.00 77.12 662 ASP A O 1
ATOM 5156 N N . ALA A 1 663 ? -5.269 11.657 25.215 1.00 78.56 663 ALA A N 1
ATOM 5157 C CA . ALA A 1 663 ? -4.718 11.411 26.546 1.00 78.56 663 ALA A CA 1
ATOM 5158 C C . ALA A 1 663 ? -5.067 12.527 27.548 1.00 78.56 663 ALA A C 1
ATOM 5160 O O . ALA A 1 663 ? -5.338 13.671 27.162 1.00 78.56 663 ALA A O 1
ATOM 5161 N N . VAL A 1 664 ? -5.060 12.196 28.843 1.00 86.81 664 VAL A N 1
ATOM 5162 C CA . VAL A 1 664 ? -5.314 13.123 29.960 1.00 86.81 664 VAL A CA 1
ATOM 5163 C C . VAL A 1 664 ? -4.696 12.613 31.264 1.00 86.81 664 VAL A C 1
ATOM 5165 O O . VAL A 1 664 ? -4.648 11.411 31.496 1.00 86.81 664 VAL A O 1
ATOM 5168 N N . LEU A 1 665 ? -4.250 13.517 32.139 1.00 86.75 665 LEU A N 1
ATOM 5169 C CA . LEU A 1 665 ? -3.780 13.155 33.481 1.00 86.75 665 LEU A CA 1
ATOM 5170 C C . LEU A 1 665 ? -4.949 12.902 34.447 1.00 86.75 665 LEU A C 1
ATOM 5172 O O . LEU A 1 665 ? -5.998 13.551 34.357 1.00 86.75 665 LEU A O 1
ATOM 5176 N N . GLN A 1 666 ? -4.733 12.058 35.455 1.00 88.25 666 GLN A N 1
ATOM 5177 C CA . GLN A 1 666 ? -5.599 12.012 36.636 1.00 88.25 666 GLN A CA 1
ATOM 5178 C C . GLN A 1 666 ? -5.785 13.410 37.267 1.00 88.25 666 GLN A C 1
ATOM 5180 O O . GLN A 1 666 ? -4.924 14.288 37.192 1.00 88.25 666 GLN A O 1
ATOM 5185 N N . ASN A 1 667 ? -6.946 13.635 37.887 1.00 89.75 667 ASN A N 1
ATOM 5186 C CA . ASN A 1 667 ? -7.408 14.908 38.466 1.00 89.75 667 ASN A CA 1
ATOM 5187 C C . ASN A 1 667 ? -7.509 16.105 37.495 1.00 89.75 667 ASN A C 1
ATOM 5189 O O . ASN A 1 667 ? -7.941 17.184 37.910 1.00 89.75 667 ASN A O 1
ATOM 5193 N N . SER A 1 668 ? -7.177 15.941 36.211 1.00 90.62 668 SER A N 1
ATOM 5194 C CA . SER A 1 668 ? -7.292 16.997 35.200 1.00 90.62 668 SER A CA 1
ATOM 5195 C C . SER A 1 668 ? -8.665 17.015 34.526 1.00 90.62 668 SER A C 1
ATOM 5197 O O . SER A 1 668 ? -9.436 16.056 34.597 1.00 90.62 668 SER A O 1
ATOM 5199 N N . ILE A 1 669 ? -8.994 18.138 33.877 1.00 91.94 669 ILE A N 1
ATOM 5200 C CA . ILE A 1 669 ? -10.242 18.299 33.121 1.00 91.94 669 ILE A CA 1
ATOM 5201 C C . ILE A 1 669 ? -10.017 17.845 31.679 1.00 91.94 669 ILE A C 1
ATOM 5203 O O . ILE A 1 669 ? -9.318 18.517 30.920 1.00 91.94 669 ILE A O 1
ATOM 5207 N N . TRP A 1 670 ? -10.668 16.754 31.283 1.00 92.94 670 TRP A N 1
ATOM 5208 C CA . TRP A 1 670 ? -10.830 16.401 29.878 1.00 92.94 670 TRP A CA 1
ATOM 5209 C C . TRP A 1 670 ? -11.967 17.226 29.265 1.00 92.94 670 TRP A C 1
ATOM 5211 O O . TRP A 1 670 ? -12.993 17.463 29.909 1.00 92.94 670 TRP A O 1
ATOM 5221 N N . GLN A 1 671 ? -11.780 17.684 28.028 1.00 93.25 671 GLN A N 1
ATOM 5222 C CA . GLN A 1 671 ? -12.757 18.486 27.289 1.00 93.25 671 GLN A CA 1
ATOM 5223 C C . GLN A 1 671 ? -13.287 17.671 26.111 1.00 93.25 671 GLN A C 1
ATOM 5225 O O . GLN A 1 671 ? -12.498 17.163 25.313 1.00 93.25 671 GLN A O 1
ATOM 5230 N N . GLY A 1 672 ? -14.611 17.581 26.014 1.00 90.81 672 GLY A N 1
ATOM 5231 C CA . GLY A 1 672 ? -15.330 16.896 24.953 1.00 90.81 672 GLY A CA 1
ATOM 5232 C C . GLY A 1 672 ? -16.185 17.853 24.118 1.00 90.81 672 GLY A C 1
ATOM 5233 O O . GLY A 1 672 ? -16.881 18.710 24.666 1.00 90.81 672 GLY A O 1
ATOM 5234 N N . SER A 1 673 ? -16.167 17.697 22.794 1.00 90.00 673 SER A N 1
ATOM 5235 C CA . SER A 1 673 ? -16.965 18.482 21.844 1.00 90.00 673 SER A CA 1
ATOM 5236 C C . SER A 1 673 ? -17.584 17.572 20.781 1.00 90.00 673 SER A C 1
ATOM 5238 O O . SER A 1 673 ? -16.908 16.754 20.166 1.00 90.00 673 SER A O 1
ATOM 5240 N N . ILE A 1 674 ? -18.885 17.729 20.535 1.00 86.00 674 ILE A N 1
ATOM 5241 C CA . ILE A 1 674 ? -19.668 16.913 19.604 1.00 86.00 674 ILE A CA 1
ATOM 5242 C C . ILE A 1 674 ? -20.490 17.815 18.695 1.00 86.00 674 ILE A C 1
ATOM 5244 O O . ILE A 1 674 ? -21.428 18.468 19.150 1.00 86.00 674 ILE A O 1
ATOM 5248 N N . GLU A 1 675 ? -20.209 17.791 17.395 1.00 80.25 675 GLU A N 1
ATOM 5249 C CA . GLU A 1 675 ? -21.049 18.456 16.401 1.00 80.25 675 GLU A CA 1
ATOM 5250 C C . GLU A 1 675 ? -22.329 17.667 16.086 1.00 80.25 675 GLU A C 1
ATOM 5252 O O . GLU A 1 675 ? -22.369 16.432 16.113 1.00 80.25 675 GLU A O 1
ATOM 5257 N N . ARG A 1 676 ? -23.413 18.377 15.736 1.00 68.19 676 ARG A N 1
ATOM 5258 C CA . ARG A 1 676 ? -24.706 17.724 15.435 1.00 68.19 676 ARG A CA 1
ATOM 5259 C C . ARG A 1 676 ? -24.618 16.798 14.215 1.00 68.19 676 ARG A C 1
ATOM 5261 O O . ARG A 1 676 ? -25.344 15.808 14.140 1.00 68.19 676 ARG A O 1
ATOM 5268 N N . LEU A 1 677 ? -23.773 17.138 13.238 1.00 61.75 677 LEU A N 1
ATOM 5269 C CA . LEU A 1 677 ? -23.671 16.410 11.968 1.00 61.75 677 LEU A CA 1
ATOM 5270 C C . LEU A 1 677 ? -22.957 15.057 12.099 1.00 61.75 677 LEU A C 1
ATOM 5272 O O . LEU A 1 677 ? -23.346 14.130 11.396 1.00 61.75 677 LEU A O 1
ATOM 5276 N N . SER A 1 678 ? -21.981 14.921 13.002 1.00 60.31 678 SER A N 1
ATOM 5277 C CA . SER A 1 678 ? -21.299 13.645 13.269 1.00 60.31 678 SER A CA 1
ATOM 5278 C C . SER A 1 678 ? -22.091 12.732 14.211 1.00 60.31 678 SER A C 1
ATOM 5280 O O . SER A 1 678 ? -22.029 11.515 14.085 1.00 60.31 678 SER A O 1
ATOM 5282 N N . SER A 1 679 ? -22.868 13.307 15.132 1.00 66.12 679 SER A N 1
ATOM 5283 C CA . SER A 1 679 ? -23.539 12.559 16.205 1.00 66.12 679 SER A CA 1
ATOM 5284 C C . SER A 1 679 ? -25.006 12.207 15.964 1.00 66.12 679 SER A C 1
ATOM 5286 O O . SER A 1 679 ? -25.500 11.219 16.502 1.00 66.12 679 SER A O 1
ATOM 5288 N N . GLY A 1 680 ? -25.752 13.039 15.232 1.00 74.81 680 GLY A N 1
ATOM 5289 C CA . GLY A 1 680 ? -27.206 12.897 15.105 1.00 74.81 680 GLY A CA 1
ATOM 5290 C C . GLY A 1 680 ? -27.999 13.111 16.408 1.00 74.81 680 GLY A C 1
ATOM 5291 O O . GLY A 1 680 ? -29.209 12.858 16.418 1.00 74.81 680 GLY A O 1
ATOM 5292 N N . LEU A 1 681 ? -27.351 13.580 17.486 1.00 86.12 681 LEU A N 1
ATOM 5293 C CA . LEU A 1 681 ? -27.984 13.848 18.779 1.00 86.12 681 LEU A CA 1
ATOM 5294 C C . LEU A 1 681 ? -29.143 14.847 18.652 1.00 86.12 681 LEU A C 1
ATOM 5296 O O . LEU A 1 681 ? -29.107 15.816 17.885 1.00 86.12 681 LEU A O 1
ATOM 5300 N N . LYS A 1 682 ? -30.187 14.613 19.446 1.00 89.25 682 LYS A N 1
ATOM 5301 C CA . LYS A 1 682 ? -31.365 15.473 19.527 1.00 89.25 682 LYS A CA 1
ATOM 5302 C C . LYS A 1 682 ? -31.021 16.796 20.240 1.00 89.25 682 LYS A C 1
ATOM 5304 O O . LYS A 1 682 ? -30.475 16.750 21.339 1.00 89.25 682 LYS A O 1
ATOM 5309 N N . PRO A 1 683 ? -31.344 17.982 19.687 1.00 90.44 683 PRO A N 1
ATOM 5310 C CA . PRO A 1 683 ? -31.161 19.261 20.383 1.00 90.44 683 PRO A CA 1
ATOM 5311 C C . PRO A 1 683 ? -31.994 19.365 21.671 1.00 90.44 683 PRO A C 1
ATOM 5313 O O . PRO A 1 683 ? -33.115 18.853 21.721 1.00 90.44 683 PRO A O 1
ATOM 5316 N N . LEU A 1 684 ? -31.471 20.067 22.683 1.00 90.31 684 LEU A N 1
ATOM 5317 C CA . LEU A 1 684 ? -32.086 20.236 24.011 1.00 90.31 684 LEU A CA 1
ATOM 5318 C C . LEU A 1 684 ? -32.427 18.912 24.729 1.00 90.31 684 LEU A C 1
ATOM 5320 O O . LEU A 1 684 ? -33.361 18.856 25.531 1.00 90.31 684 LEU A O 1
ATOM 5324 N N . SER A 1 685 ? -31.679 17.840 24.453 1.00 92.56 685 SER A N 1
ATOM 5325 C CA . SER A 1 685 ? -31.780 16.560 25.163 1.00 92.56 685 SER A CA 1
ATOM 5326 C C . SER A 1 685 ? -30.682 16.408 26.212 1.00 92.56 685 SER A C 1
ATOM 5328 O O . SER A 1 685 ? -29.553 16.854 26.001 1.00 92.56 685 SER A O 1
ATOM 5330 N N . LEU A 1 686 ? -31.007 15.724 27.309 1.00 93.31 686 LEU A N 1
ATOM 5331 C CA . LEU A 1 686 ? -30.036 15.293 28.310 1.00 93.31 686 LEU A CA 1
ATOM 5332 C C . LEU A 1 686 ? -29.158 14.165 27.745 1.00 93.31 686 LEU A C 1
ATOM 5334 O O . LEU A 1 686 ? -29.675 13.226 27.138 1.00 93.31 686 LEU A O 1
ATOM 5338 N N . THR A 1 687 ? -27.856 14.248 27.992 1.00 94.19 687 THR A N 1
ATOM 5339 C CA . THR A 1 687 ? -26.857 13.220 27.680 1.00 94.19 687 THR A CA 1
ATOM 5340 C C . THR A 1 687 ? -26.066 12.867 28.933 1.00 94.19 687 THR A C 1
ATOM 5342 O O . THR A 1 687 ? -25.803 13.738 29.766 1.00 94.19 687 THR A O 1
ATOM 5345 N N . GLU A 1 688 ? -25.643 11.614 29.063 1.00 95.62 688 GLU A N 1
ATOM 5346 C CA . GLU A 1 688 ? -24.799 11.165 30.176 1.00 95.62 688 GLU A CA 1
ATOM 5347 C C . GLU A 1 688 ? -23.385 10.869 29.684 1.00 95.62 688 GLU A C 1
ATOM 5349 O O . GLU A 1 688 ? -23.228 10.170 28.687 1.00 95.62 688 GLU A O 1
ATOM 5354 N N . VAL A 1 689 ? -22.371 11.367 30.392 1.00 95.12 689 VAL A N 1
ATOM 5355 C CA . VAL A 1 689 ? -20.960 11.090 30.100 1.00 95.12 689 VAL A CA 1
ATOM 5356 C C . VAL A 1 689 ? -20.425 10.127 31.152 1.00 95.12 689 VAL A C 1
ATOM 5358 O O . VAL A 1 689 ? -20.493 10.395 32.356 1.00 95.12 689 VAL A O 1
ATOM 5361 N N . TRP A 1 690 ? -19.890 9.010 30.679 1.00 93.94 690 TRP A N 1
ATOM 5362 C CA . TRP A 1 690 ? -19.331 7.922 31.471 1.00 93.94 690 TRP A CA 1
ATOM 5363 C C . TRP A 1 690 ? -17.919 7.592 30.981 1.00 93.94 690 TRP A C 1
ATOM 5365 O O . TRP A 1 690 ? -17.594 7.802 29.814 1.00 93.94 690 TRP A O 1
ATOM 5375 N N . LEU A 1 691 ? -17.097 7.051 31.874 1.00 90.75 691 LEU A N 1
ATOM 5376 C CA . LEU A 1 691 ? -15.790 6.482 31.575 1.00 90.75 691 LEU A CA 1
ATOM 5377 C C . LEU A 1 691 ? -15.830 4.991 31.903 1.00 90.75 691 LEU A C 1
ATOM 5379 O O . LEU A 1 691 ? -16.300 4.613 32.976 1.00 90.75 691 LEU A O 1
ATOM 5383 N N . HIS A 1 692 ? -15.412 4.149 30.966 1.00 83.94 692 HIS A N 1
ATOM 5384 C CA . HIS A 1 692 ? -15.487 2.698 31.079 1.00 83.94 692 HIS A CA 1
ATOM 5385 C C . HIS A 1 692 ? -14.088 2.081 31.055 1.00 83.94 692 HIS A C 1
ATOM 5387 O O . HIS A 1 692 ? -13.475 1.925 30.000 1.00 83.94 692 HIS A O 1
ATOM 5393 N N . SER A 1 693 ? -13.656 1.704 32.253 1.00 75.62 693 SER A N 1
ATOM 5394 C CA . SER A 1 693 ? -12.872 0.503 32.556 1.00 75.62 693 SER A CA 1
ATOM 5395 C C . SER A 1 693 ? -13.639 -0.203 33.681 1.00 75.62 693 SER A C 1
ATOM 5397 O O . SER A 1 693 ? -14.403 -1.129 33.426 1.00 75.62 693 SER A O 1
ATOM 5399 N N . GLU A 1 694 ? -13.661 0.407 34.870 1.00 79.06 694 GLU A N 1
ATOM 5400 C CA . GLU A 1 694 ? -14.804 0.338 35.788 1.00 79.06 694 GLU A CA 1
ATOM 5401 C C . GLU A 1 694 ? -15.826 1.447 35.438 1.00 79.06 694 GLU A C 1
ATOM 5403 O O . GLU A 1 694 ? -15.431 2.616 35.356 1.00 79.06 694 GLU A O 1
ATOM 5408 N N . PRO A 1 695 ? -17.129 1.144 35.224 1.00 85.88 695 PRO A N 1
ATOM 5409 C CA . PRO A 1 695 ? -18.139 2.125 34.798 1.00 85.88 695 PRO A CA 1
ATOM 5410 C C . PRO A 1 695 ? -18.328 3.314 35.758 1.00 85.88 695 PRO A C 1
ATOM 5412 O O . PRO A 1 695 ? -19.114 3.278 36.707 1.00 85.88 695 PRO A O 1
ATOM 5415 N N . THR A 1 696 ? -17.644 4.414 35.455 1.00 89.50 696 THR A N 1
ATOM 5416 C CA . THR A 1 696 ? -17.556 5.621 36.280 1.00 89.50 696 THR A CA 1
ATOM 5417 C C . THR A 1 696 ? -18.328 6.764 35.628 1.00 89.50 696 THR A C 1
ATOM 5419 O O . THR A 1 696 ? -17.980 7.236 34.546 1.00 89.50 696 THR A O 1
ATOM 5422 N N . LYS A 1 697 ? -19.387 7.253 36.281 1.00 94.00 697 LYS A N 1
ATOM 5423 C CA . LYS A 1 697 ? -20.192 8.363 35.750 1.00 94.00 697 LYS A CA 1
ATOM 5424 C C . LYS A 1 697 ? -19.500 9.706 35.976 1.00 94.00 697 LYS A C 1
ATOM 5426 O O . LYS A 1 697 ? -19.412 10.166 37.111 1.00 94.00 697 LYS A O 1
ATOM 5431 N N . LEU A 1 698 ? -19.075 10.358 34.894 1.00 93.94 698 LEU A N 1
ATOM 5432 C CA . LEU A 1 698 ? -18.384 11.650 34.945 1.00 93.94 698 LEU A CA 1
ATOM 5433 C C . LEU A 1 698 ? -19.348 12.845 35.003 1.00 93.94 698 LEU A C 1
ATOM 5435 O O . LEU A 1 698 ? -19.026 13.864 35.610 1.00 93.94 698 LEU A O 1
ATOM 5439 N N . GLY A 1 699 ? -20.538 12.747 34.399 1.00 94.56 699 GLY A N 1
ATOM 5440 C CA . GLY A 1 699 ? -21.530 13.820 34.494 1.00 94.56 699 GLY A CA 1
ATOM 5441 C C . GLY A 1 699 ? -22.783 13.648 33.639 1.00 94.56 699 GLY A C 1
ATOM 5442 O O . GLY A 1 699 ? -22.941 12.681 32.896 1.00 94.56 699 GLY A O 1
ATOM 5443 N N . ASN A 1 700 ? -23.673 14.635 33.745 1.00 96.56 700 ASN A N 1
ATOM 5444 C CA . ASN A 1 700 ? -24.846 14.811 32.891 1.00 96.56 700 ASN A CA 1
ATOM 5445 C C . ASN A 1 700 ? -24.743 16.182 32.211 1.00 96.56 700 ASN A C 1
ATOM 5447 O O . ASN A 1 700 ? -24.547 17.188 32.891 1.00 96.56 700 ASN A O 1
ATOM 5451 N N . PHE A 1 701 ? -24.936 16.230 30.897 1.00 95.38 701 PHE A N 1
ATOM 5452 C CA . PHE A 1 701 ? -24.846 17.445 30.084 1.00 95.38 701 PHE A CA 1
ATOM 5453 C C . PHE A 1 701 ? -26.096 17.583 29.203 1.00 95.38 701 PHE A C 1
ATOM 5455 O O . PHE A 1 701 ? -26.940 16.690 29.165 1.00 95.38 701 PHE A O 1
ATOM 5462 N N . THR A 1 702 ? -26.300 18.728 28.552 1.00 94.31 702 THR A N 1
ATOM 5463 C CA . THR A 1 702 ? -27.483 18.964 27.704 1.00 94.31 702 THR A CA 1
ATOM 5464 C C . THR A 1 702 ? -27.064 19.578 26.381 1.00 94.31 702 THR A C 1
ATOM 5466 O O . THR A 1 702 ? -26.350 20.578 26.361 1.00 94.31 702 THR A O 1
ATOM 5469 N N . THR A 1 703 ? -27.524 18.985 25.281 1.00 91.75 703 THR A N 1
ATOM 5470 C CA . THR A 1 703 ? -27.230 19.459 23.925 1.00 91.75 703 THR A CA 1
ATOM 5471 C C . THR A 1 703 ? -27.813 20.853 23.691 1.00 91.75 703 THR A C 1
ATOM 5473 O O . THR A 1 703 ? -28.943 21.159 24.079 1.00 91.75 703 THR A O 1
ATOM 5476 N N . ALA A 1 704 ? -27.052 21.711 23.020 1.00 90.62 704 ALA A N 1
ATOM 5477 C CA . ALA A 1 704 ? -27.463 23.062 22.670 1.00 90.62 704 ALA A CA 1
ATOM 5478 C C . ALA A 1 704 ? -28.597 23.075 21.622 1.00 90.62 704 ALA A C 1
ATOM 5480 O O . ALA A 1 704 ? -28.972 22.055 21.038 1.00 90.62 704 ALA A O 1
ATOM 5481 N N . THR A 1 705 ? -29.150 24.260 21.348 1.00 88.44 705 THR A N 1
ATOM 5482 C CA . THR A 1 705 ? -30.245 24.462 20.378 1.00 88.44 705 THR A CA 1
ATOM 5483 C C . THR A 1 705 ? -29.873 24.086 18.941 1.00 88.44 705 THR A C 1
ATOM 5485 O O . THR A 1 705 ? -30.741 23.678 18.174 1.00 88.44 705 THR A O 1
ATOM 5488 N N . ASN A 1 706 ? -28.591 24.181 18.578 1.00 82.56 706 ASN A N 1
ATOM 5489 C CA . ASN A 1 706 ? -28.044 23.720 17.298 1.00 82.56 706 ASN A CA 1
ATOM 5490 C C . ASN A 1 706 ? -27.707 22.213 17.285 1.00 82.56 706 ASN A C 1
ATOM 5492 O O . ASN A 1 706 ? -27.228 21.719 16.268 1.00 82.56 706 ASN A O 1
ATOM 5496 N N . GLY A 1 707 ? -27.940 21.494 18.389 1.00 82.81 707 GLY A N 1
ATOM 5497 C CA . GLY A 1 707 ? -27.614 20.078 18.571 1.00 82.81 707 GLY A CA 1
ATOM 5498 C C . GLY A 1 707 ? -26.146 19.770 18.876 1.00 82.81 707 GLY A C 1
ATOM 5499 O O . GLY A 1 707 ? -25.810 18.593 18.955 1.00 82.81 707 GLY A O 1
ATOM 5500 N N . LYS A 1 708 ? -25.287 20.784 19.054 1.00 88.44 708 LYS A N 1
ATOM 5501 C CA . LYS A 1 708 ? -23.909 20.589 19.525 1.00 88.44 708 LYS A CA 1
ATOM 5502 C C . LYS A 1 708 ? -23.901 20.210 21.015 1.00 88.44 708 LYS A C 1
ATOM 5504 O O . LYS A 1 708 ? -24.766 20.668 21.765 1.00 88.44 708 LYS A O 1
ATOM 5509 N N . LEU A 1 709 ? -22.928 19.418 21.459 1.00 91.56 709 LEU A N 1
ATOM 5510 C CA . LEU A 1 709 ? -22.602 19.230 22.875 1.00 91.56 709 LEU A CA 1
ATOM 5511 C C . LEU A 1 709 ? -21.159 19.682 23.126 1.00 91.56 709 LEU A C 1
ATOM 5513 O O . LEU A 1 709 ? -20.255 19.205 22.454 1.00 91.56 709 LEU A O 1
ATOM 5517 N N . ASP A 1 710 ? -20.950 20.561 24.101 1.00 92.25 710 ASP A N 1
ATOM 5518 C CA . ASP A 1 710 ? -19.633 20.912 24.644 1.00 92.25 710 ASP A CA 1
ATOM 5519 C C . ASP A 1 710 ? -19.649 20.584 26.141 1.00 92.25 710 ASP A C 1
ATOM 5521 O O . ASP A 1 710 ? -20.602 20.952 26.837 1.00 92.25 710 ASP A O 1
ATOM 5525 N N . PHE A 1 711 ? -18.637 19.877 26.642 1.00 93.75 711 PHE A N 1
ATOM 5526 C CA . PHE A 1 711 ? -18.568 19.461 28.043 1.00 93.75 711 PHE A CA 1
ATOM 5527 C C . PHE A 1 711 ? -17.132 19.354 28.562 1.00 93.75 711 PHE A C 1
ATOM 5529 O O . PHE A 1 711 ? -16.227 18.950 27.843 1.00 93.75 711 PHE A O 1
ATOM 5536 N N . GLY A 1 712 ? -16.941 19.668 29.844 1.00 94.56 712 GLY A N 1
ATOM 5537 C CA . GLY A 1 712 ? -15.690 19.438 30.565 1.00 94.56 712 GLY A CA 1
ATOM 5538 C C . GLY A 1 712 ? -15.938 18.515 31.752 1.00 94.56 712 GLY A C 1
ATOM 5539 O O . GLY A 1 712 ? -16.894 18.724 32.501 1.00 94.56 712 GLY A O 1
ATOM 5540 N N . VAL A 1 713 ? -15.093 17.500 31.921 1.00 93.75 713 VAL A N 1
ATOM 5541 C CA . VAL A 1 713 ? -15.192 16.492 32.987 1.00 93.75 713 VAL A CA 1
ATOM 5542 C C . VAL A 1 713 ? -13.840 16.301 33.666 1.00 93.75 713 VAL A C 1
ATOM 5544 O O . VAL A 1 713 ? -12.831 16.081 33.002 1.00 93.75 713 VAL A O 1
ATOM 5547 N N . THR A 1 714 ? -13.803 16.382 34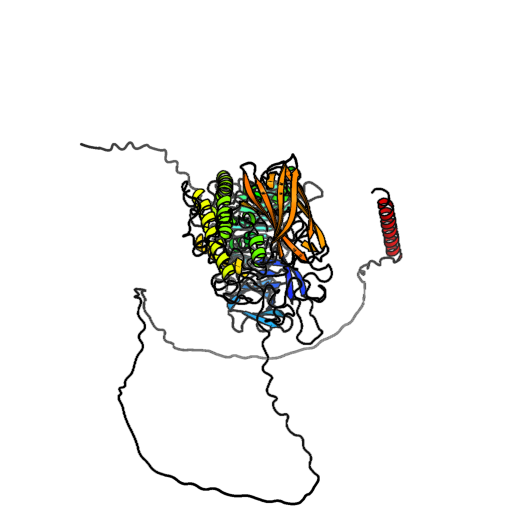.996 1.00 93.88 714 THR A N 1
ATOM 5548 C CA . THR A 1 714 ? -12.608 16.019 35.770 1.00 93.88 714 THR A CA 1
ATOM 5549 C C . THR A 1 714 ? -12.491 14.501 35.832 1.00 93.88 714 THR A C 1
ATOM 5551 O O . THR A 1 714 ? -13.448 13.844 36.239 1.00 93.88 714 THR A O 1
ATOM 5554 N N . ILE A 1 715 ? -11.332 13.950 35.472 1.00 91.81 715 ILE A N 1
ATOM 5555 C CA . ILE A 1 715 ? -11.036 12.521 35.634 1.00 91.81 715 ILE A CA 1
ATOM 5556 C C . ILE A 1 715 ? -10.609 12.275 37.092 1.00 91.81 715 ILE A C 1
ATOM 5558 O O . ILE A 1 715 ? -9.590 12.826 37.507 1.00 91.81 715 ILE A O 1
ATOM 5562 N N . PRO A 1 716 ? -11.352 11.508 37.913 1.00 89.81 716 PRO A N 1
ATOM 5563 C CA . PRO A 1 716 ? -10.971 11.270 39.308 1.00 89.81 716 PRO A CA 1
ATOM 5564 C C . PRO A 1 716 ? -9.702 10.415 39.423 1.00 89.81 716 PRO A C 1
ATOM 5566 O O . PRO A 1 716 ? -9.559 9.451 38.680 1.00 89.81 716 PRO A O 1
ATOM 5569 N N . SER A 1 717 ? -8.844 10.646 40.421 1.00 87.69 717 SER A N 1
ATOM 5570 C CA . SER A 1 717 ? -7.701 9.751 40.713 1.00 87.69 717 SER A CA 1
ATOM 5571 C C . SER A 1 717 ? -8.077 8.364 41.262 1.00 87.69 717 SER A C 1
ATOM 5573 O O . SER A 1 717 ? -7.203 7.607 41.668 1.00 87.69 717 SER A O 1
ATOM 5575 N N . SER A 1 718 ? -9.369 8.032 41.338 1.00 86.94 718 SER A N 1
ATOM 5576 C CA . SER A 1 718 ? -9.841 6.659 41.559 1.00 86.94 718 SER A CA 1
ATOM 5577 C C . SER A 1 718 ? -9.977 5.864 40.257 1.00 86.94 718 SER A C 1
ATOM 5579 O O . SER A 1 718 ? -10.241 4.670 40.308 1.00 86.94 718 SER A O 1
ATOM 5581 N N . VAL A 1 719 ? -9.855 6.524 39.102 1.00 87.81 719 VAL A N 1
ATOM 5582 C CA . VAL A 1 719 ? -9.804 5.884 37.786 1.00 87.81 719 VAL A CA 1
ATOM 5583 C C . VAL A 1 719 ? -8.397 5.300 37.598 1.00 87.81 719 VAL A C 1
ATOM 5585 O O . VAL A 1 719 ? -7.435 6.062 37.724 1.00 87.81 719 VAL A O 1
ATOM 5588 N N . PRO A 1 720 ? -8.248 3.993 37.301 1.00 85.94 720 PRO A N 1
ATOM 5589 C CA . PRO A 1 720 ? -6.946 3.383 37.032 1.00 85.94 720 PRO A CA 1
ATOM 5590 C C . PRO A 1 720 ? -6.158 4.099 35.930 1.00 85.94 720 PRO A C 1
ATOM 5592 O O . PRO A 1 720 ? -6.733 4.763 35.069 1.00 85.94 720 PRO A O 1
ATOM 5595 N N . VAL A 1 721 ? -4.840 3.939 35.932 1.00 82.12 721 VAL A N 1
ATOM 5596 C CA . VAL A 1 721 ? -3.991 4.382 34.818 1.00 82.12 721 VAL A CA 1
ATOM 5597 C C . VAL A 1 721 ? -4.174 3.422 33.628 1.00 82.12 721 VAL A C 1
ATOM 5599 O O . VAL A 1 721 ? -4.602 2.281 33.817 1.00 82.12 721 VAL A O 1
ATOM 5602 N N . GLY A 1 722 ? -3.921 3.879 32.400 1.00 76.88 722 GLY A N 1
ATOM 5603 C CA . GLY A 1 722 ? -4.056 3.079 31.176 1.00 76.88 722 GLY A CA 1
ATOM 5604 C C . GLY A 1 722 ? -5.214 3.515 30.273 1.00 76.88 722 GLY A C 1
ATOM 5605 O O . GLY A 1 722 ? -5.645 4.668 30.299 1.00 76.88 722 GLY A O 1
ATOM 5606 N N . TYR A 1 723 ? -5.723 2.604 29.440 1.00 80.62 723 TYR A N 1
ATOM 5607 C CA . TYR A 1 723 ? -6.798 2.899 28.483 1.00 80.62 723 TYR A CA 1
ATOM 5608 C C . TYR A 1 723 ? -8.203 2.848 29.101 1.00 80.62 723 TYR A C 1
ATOM 5610 O O . TYR A 1 723 ? -8.532 1.947 29.868 1.00 80.62 723 TYR A O 1
ATOM 5618 N N . HIS A 1 724 ? -9.067 3.780 28.680 1.00 86.12 724 HIS A N 1
ATOM 5619 C CA . HIS A 1 724 ? -10.488 3.853 29.052 1.00 86.12 724 HIS A CA 1
ATOM 5620 C C . HIS A 1 724 ? -11.351 4.264 27.858 1.00 86.12 724 HIS A C 1
ATOM 5622 O O . HIS A 1 724 ? -10.923 5.076 27.038 1.00 86.12 724 HIS A O 1
ATOM 5628 N N . THR A 1 725 ? -12.600 3.801 27.787 1.00 87.88 725 THR A N 1
ATOM 5629 C CA . THR A 1 725 ? -13.565 4.322 26.799 1.00 87.88 725 THR A CA 1
ATOM 5630 C C . THR A 1 725 ? -14.414 5.434 27.413 1.00 87.88 725 THR A C 1
ATOM 5632 O O . THR A 1 725 ? -15.130 5.209 28.388 1.00 87.88 725 THR A O 1
ATOM 5635 N N . VAL A 1 726 ? -14.394 6.634 26.831 1.00 91.06 726 VAL A N 1
ATOM 5636 C CA . VAL A 1 726 ? -15.415 7.658 27.091 1.00 91.06 726 VAL A CA 1
ATOM 5637 C C . VAL A 1 726 ? -16.674 7.280 26.323 1.00 91.06 726 VAL A C 1
ATOM 5639 O O . VAL A 1 726 ? -16.634 7.152 25.101 1.00 91.06 726 VAL A O 1
ATOM 5642 N N . HIS A 1 727 ? -17.791 7.153 27.034 1.00 91.88 727 HIS A N 1
ATOM 5643 C CA . HIS A 1 727 ? -19.120 6.947 26.467 1.00 91.88 727 HIS A CA 1
ATOM 5644 C C . HIS A 1 727 ? -19.986 8.188 26.685 1.00 91.88 727 HIS A C 1
ATOM 5646 O O . HIS A 1 727 ? -20.139 8.656 27.817 1.00 91.88 727 HIS A O 1
ATOM 5652 N N . VAL A 1 728 ? -20.612 8.689 25.620 1.00 93.00 728 VAL A N 1
ATOM 5653 C CA . VAL A 1 728 ? -21.630 9.745 25.694 1.00 93.00 728 VAL A CA 1
ATOM 5654 C C . VAL A 1 728 ? -22.973 9.171 25.256 1.00 93.00 728 VAL A C 1
ATOM 5656 O O . VAL A 1 728 ? -23.265 9.030 24.066 1.00 93.00 728 VAL A O 1
ATOM 5659 N N . TYR A 1 729 ? -23.805 8.830 26.239 1.00 92.56 729 TYR A N 1
ATOM 5660 C CA . TYR A 1 729 ? -25.131 8.262 26.018 1.00 92.56 729 TYR A CA 1
ATOM 5661 C C . TYR A 1 729 ? -26.160 9.355 25.745 1.00 92.56 729 TYR A C 1
ATOM 5663 O O . TYR A 1 729 ? -26.255 10.339 26.482 1.00 92.56 729 TYR A O 1
ATOM 5671 N N . GLY A 1 730 ? -26.987 9.156 24.720 1.00 91.44 730 GLY A N 1
ATOM 5672 C CA . GLY A 1 730 ? -28.032 10.104 24.342 1.00 91.44 730 GLY A CA 1
ATOM 5673 C C . GLY A 1 730 ? -29.119 9.485 23.470 1.00 91.44 730 GLY A C 1
ATOM 5674 O O . GLY A 1 730 ? -29.207 8.267 23.325 1.00 91.44 730 GLY A O 1
ATOM 5675 N N . THR A 1 731 ? -29.953 10.336 22.869 1.00 90.00 731 THR A N 1
ATOM 5676 C CA . THR A 1 731 ? -30.971 9.915 21.893 1.00 90.00 731 THR A CA 1
ATOM 5677 C C . THR A 1 731 ? -30.863 10.725 20.610 1.00 90.00 731 THR A C 1
ATOM 5679 O O . THR A 1 731 ? -30.562 11.922 20.644 1.00 90.00 731 THR A O 1
ATOM 5682 N N . ASN A 1 732 ? -31.105 10.080 19.468 1.00 86.62 732 ASN A N 1
ATOM 5683 C CA . ASN A 1 732 ? -31.134 10.765 18.179 1.00 86.62 732 ASN A CA 1
ATOM 5684 C C . ASN A 1 732 ? -32.511 11.384 17.881 1.00 86.62 732 ASN A C 1
ATOM 5686 O O . ASN A 1 732 ? -33.479 11.238 18.633 1.00 86.62 732 ASN A O 1
ATOM 5690 N N . MET A 1 733 ? -32.614 12.073 16.744 1.00 83.81 733 MET A N 1
ATOM 5691 C CA . MET A 1 733 ? -33.866 12.685 16.279 1.00 83.81 733 MET A CA 1
ATOM 5692 C C . MET A 1 733 ? -35.020 11.692 16.029 1.00 83.81 733 MET A C 1
ATOM 5694 O O . MET A 1 733 ? -36.175 12.114 16.063 1.00 83.81 733 MET A O 1
ATOM 5698 N N . ALA A 1 734 ? -34.736 10.403 15.810 1.00 85.00 734 ALA A N 1
ATOM 5699 C CA . ALA A 1 734 ? -35.739 9.342 15.673 1.00 85.00 734 ALA A CA 1
ATOM 5700 C C . ALA A 1 734 ? -36.141 8.704 17.022 1.00 85.00 734 ALA A C 1
ATOM 5702 O O . ALA A 1 734 ? -37.106 7.945 17.075 1.00 85.00 734 ALA A O 1
ATOM 5703 N N . GLY A 1 735 ? -35.445 9.037 18.117 1.00 84.38 735 GLY A N 1
ATOM 5704 C CA . GLY A 1 735 ? -35.664 8.470 19.451 1.00 84.38 735 GLY A CA 1
ATOM 5705 C C . GLY A 1 735 ? -34.851 7.207 19.751 1.00 84.38 735 GLY A C 1
ATOM 5706 O O . GLY A 1 735 ? -35.060 6.599 20.798 1.00 84.38 735 GLY A O 1
ATOM 5707 N N . GLU A 1 736 ? -33.925 6.816 18.874 1.00 86.38 736 GLU A N 1
ATOM 5708 C CA . GLU A 1 736 ? -33.016 5.688 19.102 1.00 86.38 736 GLU A CA 1
ATOM 5709 C C . GLU A 1 736 ? -31.924 6.071 20.113 1.00 86.38 736 GLU A C 1
ATOM 5711 O O . GLU A 1 736 ? -31.412 7.195 20.085 1.00 86.38 736 GLU A O 1
ATOM 5716 N N . SER A 1 737 ? -31.539 5.130 20.979 1.00 88.06 737 SER A N 1
ATOM 5717 C CA . SER A 1 737 ? -30.428 5.299 21.924 1.00 88.06 737 SER A CA 1
ATOM 5718 C C . SER A 1 737 ? -29.082 5.272 21.199 1.00 88.06 737 SER A C 1
ATOM 5720 O O . SER A 1 737 ? -28.746 4.272 20.561 1.00 88.06 737 SER A O 1
ATOM 5722 N N . ILE A 1 738 ? -28.292 6.336 21.346 1.00 88.00 738 ILE A N 1
ATOM 5723 C CA . ILE A 1 738 ? -26.919 6.425 20.829 1.00 88.00 738 ILE A CA 1
ATOM 5724 C C . ILE A 1 738 ? -25.921 6.162 21.958 1.00 88.00 738 ILE A C 1
ATOM 5726 O O . ILE A 1 738 ? -26.160 6.538 23.110 1.00 88.00 738 ILE A O 1
ATOM 5730 N N . ASP A 1 739 ? -24.794 5.567 21.595 1.00 88.31 739 ASP A N 1
ATOM 5731 C CA . ASP A 1 739 ? -23.557 5.549 22.364 1.00 88.31 739 ASP A CA 1
ATOM 5732 C C . ASP A 1 739 ? -22.442 6.159 21.508 1.00 88.31 739 ASP A C 1
ATOM 5734 O O . ASP A 1 739 ? -22.085 5.595 20.475 1.00 88.31 739 ASP A O 1
ATOM 5738 N N . ILE A 1 740 ? -21.933 7.329 21.888 1.00 88.06 740 ILE A N 1
ATOM 5739 C CA . ILE A 1 740 ? -20.805 7.957 21.189 1.00 88.06 740 ILE A CA 1
ATOM 5740 C C . ILE A 1 740 ? -19.537 7.633 21.968 1.00 88.06 740 ILE A C 1
ATOM 5742 O O . ILE A 1 740 ? -19.421 8.016 23.132 1.00 88.06 740 ILE A O 1
ATOM 5746 N N . GLN A 1 741 ? -18.610 6.931 21.321 1.00 87.38 741 GLN A N 1
ATOM 5747 C CA . GLN A 1 741 ? -17.406 6.386 21.935 1.00 87.38 741 GLN A CA 1
ATOM 5748 C C . GLN A 1 741 ? -16.141 7.103 21.447 1.00 87.38 741 GLN A C 1
ATOM 5750 O O . GLN A 1 741 ? -16.014 7.447 20.269 1.00 87.38 741 GLN A O 1
ATOM 5755 N N . LYS A 1 742 ? -15.182 7.264 22.360 1.00 85.62 742 LYS A N 1
ATOM 5756 C CA . LYS A 1 742 ? -13.763 7.497 22.062 1.00 85.62 742 LYS A CA 1
ATOM 5757 C C . LYS A 1 742 ? -12.919 6.781 23.111 1.00 85.62 742 LYS A C 1
ATOM 5759 O O . LYS A 1 742 ? -13.223 6.880 24.299 1.00 85.62 742 LYS A O 1
ATOM 5764 N N . VAL A 1 743 ? -11.850 6.107 22.698 1.00 82.75 743 VAL A N 1
ATOM 5765 C CA . VAL A 1 743 ? -10.845 5.601 23.643 1.00 82.75 743 VAL A CA 1
ATOM 5766 C C . VAL A 1 743 ? -9.860 6.717 23.993 1.00 82.75 743 VAL A C 1
ATOM 5768 O O . VAL A 1 743 ? -9.393 7.432 23.107 1.00 82.75 743 VAL A O 1
ATOM 5771 N N . ILE A 1 744 ? -9.548 6.856 25.281 1.00 83.81 744 ILE A N 1
ATOM 5772 C CA . ILE A 1 744 ? -8.526 7.766 25.804 1.00 83.81 744 ILE A CA 1
ATOM 5773 C C . ILE A 1 744 ? -7.534 7.007 26.688 1.00 83.81 744 ILE A C 1
ATOM 5775 O O . ILE A 1 744 ? -7.883 5.987 27.283 1.00 83.81 744 ILE A O 1
ATOM 5779 N N . TYR A 1 745 ? -6.316 7.525 26.811 1.00 82.00 745 TYR A N 1
ATOM 5780 C CA . TYR A 1 745 ? -5.358 7.105 27.830 1.00 82.00 745 TYR A CA 1
ATOM 5781 C C . TYR A 1 745 ? -5.452 8.039 29.047 1.00 82.00 745 TYR A C 1
ATOM 5783 O O . TYR A 1 745 ? -5.357 9.261 28.909 1.00 82.00 745 TYR A O 1
ATOM 5791 N N . VAL A 1 746 ? -5.654 7.480 30.238 1.00 85.81 746 VAL A N 1
ATOM 5792 C CA . VAL A 1 746 ? -5.558 8.205 31.510 1.00 85.81 746 VAL A CA 1
ATOM 5793 C C . VAL A 1 746 ? -4.180 7.917 32.086 1.00 85.81 746 VAL A C 1
ATOM 5795 O O . VAL A 1 746 ? -3.902 6.780 32.447 1.00 85.81 746 VAL A O 1
ATOM 5798 N N . ALA A 1 747 ? -3.334 8.941 32.153 1.00 82.31 747 ALA A N 1
ATOM 5799 C CA . ALA A 1 747 ? -1.971 8.866 32.669 1.00 82.31 747 ALA A CA 1
ATOM 5800 C C . ALA A 1 747 ? -1.892 9.301 34.142 1.00 82.31 747 ALA A C 1
ATOM 5802 O O . ALA A 1 747 ? -2.707 10.112 34.602 1.00 82.31 747 ALA A O 1
ATOM 5803 N N . ALA A 1 748 ? -0.897 8.796 34.873 1.00 84.81 748 ALA A N 1
ATOM 5804 C CA . ALA A 1 748 ? -0.641 9.198 36.256 1.00 84.81 748 ALA A CA 1
ATOM 5805 C C . ALA A 1 748 ? -0.106 10.641 36.328 1.00 84.81 748 ALA A C 1
ATOM 5807 O O . ALA A 1 748 ? -0.750 11.521 36.906 1.00 84.81 748 ALA A O 1
ATOM 5808 N N . THR A 1 749 ? 1.047 10.896 35.702 1.00 81.69 749 THR A N 1
ATOM 5809 C CA . THR A 1 749 ? 1.740 12.193 35.665 1.00 81.69 749 THR A CA 1
ATOM 5810 C C . THR A 1 749 ? 2.418 12.441 34.301 1.00 81.69 749 THR A C 1
ATOM 5812 O O . THR A 1 749 ? 2.241 11.673 33.355 1.00 81.69 749 THR A O 1
ATOM 5815 N N . GLU A 1 750 ? 3.163 13.547 34.174 1.00 75.75 750 GLU A N 1
ATOM 5816 C CA . GLU A 1 750 ? 3.980 13.857 32.985 1.00 75.75 750 GLU A CA 1
ATOM 5817 C C . GLU A 1 750 ? 5.337 13.123 32.981 1.00 75.75 750 GLU A C 1
ATOM 5819 O O . GLU A 1 750 ? 5.836 12.783 31.910 1.00 75.75 750 GLU A O 1
ATOM 5824 N N . ASP A 1 751 ? 5.921 12.872 34.161 1.00 76.88 751 ASP A N 1
ATOM 5825 C CA . ASP A 1 751 ? 7.255 12.264 34.323 1.00 76.88 751 ASP A CA 1
ATOM 5826 C C . ASP A 1 751 ? 7.209 10.730 34.506 1.00 76.88 751 ASP A C 1
ATOM 5828 O O . ASP A 1 751 ? 8.210 10.050 34.293 1.00 76.88 751 ASP A O 1
ATOM 5832 N N . ASP A 1 752 ? 6.047 10.212 34.904 1.00 73.69 752 ASP A N 1
ATOM 5833 C CA . ASP A 1 752 ? 5.670 8.809 35.141 1.00 73.69 752 ASP A CA 1
ATOM 5834 C C . ASP A 1 752 ? 4.237 8.673 34.595 1.00 73.69 752 ASP A C 1
ATOM 5836 O O . ASP A 1 752 ? 3.302 9.296 35.119 1.00 73.69 752 ASP A O 1
ATOM 5840 N N . THR A 1 753 ? 4.082 7.992 33.456 1.00 74.69 753 THR A N 1
ATOM 5841 C CA . THR A 1 753 ? 2.847 8.008 32.657 1.00 74.69 753 THR A CA 1
ATOM 5842 C C . THR A 1 753 ? 1.926 6.821 32.923 1.00 74.69 753 THR A C 1
ATOM 5844 O O . THR A 1 753 ? 0.709 7.034 32.933 1.00 74.69 753 THR A O 1
ATOM 5847 N N . ASP A 1 754 ? 2.456 5.626 33.187 1.00 72.25 754 ASP A N 1
ATOM 5848 C CA . ASP A 1 754 ? 1.664 4.423 33.471 1.00 72.25 754 ASP A CA 1
ATOM 5849 C C . ASP A 1 754 ? 1.432 4.173 34.981 1.00 72.25 754 ASP A C 1
ATOM 5851 O O . ASP A 1 754 ? 0.511 3.438 35.349 1.00 72.25 754 ASP A O 1
ATOM 5855 N N . GLY A 1 755 ? 2.154 4.882 35.856 1.00 77.56 755 GLY A N 1
ATOM 5856 C CA . GLY A 1 755 ? 1.959 4.881 37.303 1.00 77.56 755 GLY A CA 1
ATOM 5857 C C . GLY A 1 755 ? 2.673 3.760 38.056 1.00 77.56 755 GLY A C 1
ATOM 5858 O O . GLY A 1 755 ? 2.300 3.512 39.208 1.00 77.56 755 GLY A O 1
ATOM 5859 N N . ASP A 1 756 ? 3.641 3.063 37.450 1.00 77.94 756 ASP A N 1
ATOM 5860 C CA . ASP A 1 756 ? 4.377 1.976 38.114 1.00 77.94 756 ASP A CA 1
ATOM 5861 C C . ASP A 1 756 ? 5.421 2.481 39.144 1.00 77.94 756 ASP A C 1
ATOM 5863 O O . ASP A 1 756 ? 5.742 1.781 40.114 1.00 77.94 756 ASP A O 1
ATOM 5867 N N . GLY A 1 757 ? 5.862 3.739 39.006 1.00 80.38 757 GLY A N 1
ATOM 5868 C CA . GLY A 1 757 ? 6.829 4.417 39.874 1.00 80.38 757 GLY A CA 1
ATOM 5869 C C . GLY A 1 757 ? 8.252 4.526 39.308 1.00 80.38 757 GLY A C 1
ATOM 5870 O O . GLY A 1 757 ? 9.125 5.102 39.970 1.00 80.38 757 GLY A O 1
ATOM 5871 N N . ILE A 1 758 ? 8.499 4.008 38.106 1.00 73.50 758 ILE A N 1
ATOM 5872 C CA . ILE A 1 758 ? 9.658 4.311 37.268 1.00 73.50 758 ILE A CA 1
ATOM 5873 C C . ILE A 1 758 ? 9.342 5.595 36.482 1.00 73.50 758 ILE A C 1
ATOM 5875 O O . ILE A 1 758 ? 8.212 5.868 36.092 1.00 73.50 758 ILE A O 1
ATOM 5879 N N . LEU A 1 759 ? 10.344 6.456 36.288 1.00 74.75 759 LEU A N 1
ATOM 5880 C CA . LEU A 1 759 ? 10.166 7.652 35.459 1.00 74.75 759 LEU A CA 1
ATOM 5881 C C . LEU A 1 759 ? 10.323 7.278 33.986 1.00 74.75 759 LEU A C 1
ATOM 5883 O O . LEU A 1 759 ? 11.315 6.631 33.655 1.00 74.75 759 LEU A O 1
ATOM 5887 N N . ASN A 1 760 ? 9.475 7.824 33.112 1.00 67.75 760 ASN A N 1
ATOM 5888 C CA . ASN A 1 760 ? 9.450 7.642 31.650 1.00 67.75 760 ASN A CA 1
ATOM 5889 C C . ASN A 1 760 ? 10.835 7.717 30.963 1.00 67.75 760 ASN A C 1
ATOM 5891 O O . ASN A 1 760 ? 11.045 7.153 29.897 1.00 67.75 760 ASN A O 1
ATOM 5895 N N . ALA A 1 761 ? 11.789 8.452 31.545 1.00 66.81 761 ALA A N 1
ATOM 5896 C CA . ALA A 1 761 ? 13.156 8.606 31.037 1.00 66.81 761 ALA A CA 1
ATOM 5897 C C . ALA A 1 761 ? 14.124 7.454 31.405 1.00 66.81 761 ALA A C 1
ATOM 5899 O O . ALA A 1 761 ? 15.288 7.496 31.009 1.00 66.81 761 ALA A O 1
ATOM 5900 N N . ASN A 1 762 ? 13.677 6.480 32.202 1.00 67.56 762 ASN A N 1
ATOM 5901 C CA . ASN A 1 762 ? 14.417 5.284 32.628 1.00 67.56 762 ASN A CA 1
ATOM 5902 C C . ASN A 1 762 ? 13.526 4.025 32.584 1.00 67.56 762 ASN A C 1
ATOM 5904 O O . ASN A 1 762 ? 13.878 3.022 33.203 1.00 67.56 762 ASN A O 1
ATOM 5908 N N . ASP A 1 763 ? 12.361 4.114 31.940 1.00 66.69 763 ASP A N 1
ATOM 5909 C CA . ASP A 1 763 ? 11.420 3.012 31.787 1.00 66.69 763 ASP A CA 1
ATOM 5910 C C . ASP A 1 763 ? 11.481 2.488 30.351 1.00 66.69 763 ASP A C 1
ATOM 5912 O O . ASP A 1 763 ? 11.301 3.239 29.389 1.00 66.69 763 ASP A O 1
ATOM 5916 N N . ASN A 1 764 ? 11.731 1.189 30.221 1.00 64.69 764 ASN A N 1
ATOM 5917 C CA . ASN A 1 764 ? 11.826 0.500 28.942 1.00 64.69 764 ASN A CA 1
ATOM 5918 C C . ASN A 1 764 ? 10.433 0.047 28.443 1.00 64.69 764 ASN A C 1
ATOM 5920 O O . ASN A 1 764 ? 10.321 -0.460 27.331 1.00 64.69 764 ASN A O 1
ATOM 5924 N N . CYS A 1 765 ? 9.370 0.237 29.241 1.00 64.81 765 CYS A N 1
ATOM 5925 C CA . CYS A 1 765 ? 8.013 -0.247 28.979 1.00 64.81 765 CYS A CA 1
ATOM 5926 C C . CYS A 1 765 ? 6.910 0.784 29.314 1.00 64.81 765 CYS A C 1
ATOM 5928 O O . CYS A 1 765 ? 5.847 0.403 29.803 1.00 64.81 765 CYS A O 1
ATOM 5930 N N . GLY A 1 766 ? 7.148 2.067 28.983 1.00 59.25 766 GLY A N 1
ATOM 5931 C CA . GLY A 1 766 ? 6.401 3.301 29.347 1.00 59.25 766 GLY A CA 1
ATOM 5932 C C . GLY A 1 766 ? 4.897 3.432 29.059 1.00 59.25 766 GLY A C 1
ATOM 5933 O O . GLY A 1 766 ? 4.409 4.538 28.810 1.00 59.25 766 GLY A O 1
ATOM 5934 N N . PHE A 1 767 ? 4.146 2.333 29.046 1.00 59.91 767 PHE A N 1
ATOM 5935 C CA . PHE A 1 767 ? 2.696 2.281 28.870 1.00 59.91 767 PHE A CA 1
ATOM 5936 C C . PHE A 1 767 ? 2.006 1.082 29.543 1.00 59.91 767 PHE A C 1
ATOM 5938 O O . PHE A 1 767 ? 0.834 0.810 29.252 1.00 59.91 767 PHE A O 1
ATOM 5945 N N . GLY A 1 768 ? 2.681 0.366 30.440 1.00 61.03 768 GLY A N 1
ATOM 5946 C CA . GLY A 1 768 ? 2.089 -0.691 31.258 1.00 61.03 768 GLY A CA 1
ATOM 5947 C C . GLY A 1 768 ? 2.993 -1.916 31.384 1.00 61.03 768 GLY A C 1
ATOM 5948 O O . GLY A 1 768 ? 3.843 -2.145 30.524 1.00 61.03 768 GLY A O 1
ATOM 5949 N N . PRO A 1 769 ? 2.717 -2.784 32.368 1.00 60.38 769 PRO A N 1
ATOM 5950 C CA . PRO A 1 769 ? 3.701 -3.630 33.033 1.00 60.38 769 PRO A CA 1
ATOM 5951 C C . PRO A 1 769 ? 4.564 -4.472 32.092 1.00 60.38 769 PRO A C 1
ATOM 5953 O O . PRO A 1 769 ? 4.049 -5.266 31.299 1.00 60.38 769 PRO A O 1
ATOM 5956 N N . ALA A 1 770 ? 5.876 -4.346 32.288 1.00 64.81 770 ALA A N 1
ATOM 5957 C CA . ALA A 1 770 ? 6.883 -5.285 31.820 1.00 64.81 770 ALA A CA 1
ATOM 5958 C C . ALA A 1 770 ? 6.565 -6.716 32.297 1.00 64.81 770 ALA A C 1
ATOM 5960 O O . ALA A 1 770 ? 6.110 -6.938 33.425 1.00 64.81 770 ALA A O 1
ATOM 5961 N N . SER A 1 771 ? 6.814 -7.701 31.438 1.00 64.81 771 SER A N 1
ATOM 5962 C CA . SER A 1 771 ? 6.665 -9.125 31.742 1.00 64.81 771 SER A CA 1
ATOM 5963 C C . SER A 1 771 ? 7.794 -9.676 32.622 1.00 64.81 771 SER A C 1
ATOM 5965 O O . SER A 1 771 ? 7.619 -10.717 33.264 1.00 64.81 771 SER A O 1
ATOM 5967 N N . GLY A 1 772 ? 8.933 -8.980 32.682 1.00 66.00 772 GLY A N 1
ATOM 5968 C CA . GLY A 1 772 ? 10.182 -9.487 33.244 1.00 66.00 772 GLY A CA 1
ATOM 5969 C C . GLY A 1 772 ? 10.881 -10.474 32.306 1.00 66.00 772 GLY A C 1
ATOM 5970 O O . GLY A 1 772 ? 11.626 -11.334 32.782 1.00 66.00 772 GLY A O 1
ATOM 5971 N N . ILE A 1 773 ? 10.594 -10.387 31.004 1.00 64.19 773 ILE A N 1
ATOM 5972 C CA . ILE A 1 773 ? 11.137 -11.230 29.940 1.00 64.19 773 ILE A CA 1
ATOM 5973 C C . ILE A 1 773 ? 11.606 -10.299 28.821 1.00 64.19 773 ILE A C 1
ATOM 5975 O O . ILE A 1 773 ? 10.864 -9.432 28.378 1.00 64.19 773 ILE A O 1
ATOM 5979 N N . ASP A 1 774 ? 12.843 -10.499 28.398 1.00 66.25 774 ASP A N 1
ATOM 5980 C CA . ASP A 1 774 ? 13.481 -9.907 27.223 1.00 66.25 774 ASP A CA 1
ATOM 5981 C C . ASP A 1 774 ? 14.107 -11.116 26.515 1.00 66.25 774 ASP A C 1
ATOM 5983 O O . ASP A 1 774 ? 15.036 -11.740 27.043 1.00 66.25 774 ASP A O 1
ATOM 5987 N N . TYR A 1 775 ? 13.461 -11.590 25.447 1.00 67.00 775 TYR A N 1
ATOM 5988 C CA . TYR A 1 775 ? 13.783 -12.871 24.815 1.00 67.00 775 TYR A CA 1
ATOM 5989 C C . TYR A 1 775 ? 14.943 -12.767 23.821 1.00 67.00 775 TYR A C 1
ATOM 5991 O O . TYR A 1 775 ? 15.684 -13.743 23.673 1.00 67.00 775 TYR A O 1
ATOM 5999 N N . ASP A 1 776 ? 15.132 -11.622 23.163 1.00 61.97 776 ASP A N 1
ATOM 6000 C CA . ASP A 1 776 ? 16.259 -11.368 22.259 1.00 61.97 776 ASP A CA 1
ATOM 6001 C C . ASP A 1 776 ? 17.421 -10.557 22.858 1.00 61.97 776 ASP A C 1
ATOM 6003 O O . ASP A 1 776 ? 18.427 -10.343 22.175 1.00 61.97 776 ASP A O 1
ATOM 6007 N N . GLU A 1 777 ? 17.352 -10.246 24.157 1.00 69.94 777 GLU A N 1
ATOM 6008 C CA . GLU A 1 777 ? 18.354 -9.503 24.939 1.00 69.94 777 GLU A CA 1
ATOM 6009 C C . GLU A 1 777 ? 18.673 -8.135 24.293 1.00 69.94 777 GLU A C 1
ATOM 6011 O O . GLU A 1 777 ? 19.833 -7.775 24.056 1.00 69.94 777 GLU A O 1
ATOM 6016 N N . ASP A 1 778 ? 17.601 -7.405 23.970 1.00 61.59 778 ASP A N 1
ATOM 6017 C CA . ASP A 1 778 ? 17.567 -6.095 23.297 1.00 61.59 778 ASP A CA 1
ATOM 6018 C C . ASP A 1 778 ? 17.608 -4.902 24.286 1.00 61.59 778 ASP A C 1
ATOM 6020 O O . ASP A 1 778 ? 17.906 -3.777 23.881 1.00 61.59 778 ASP A O 1
ATOM 6024 N N . ASP A 1 779 ? 17.413 -5.164 25.587 1.00 64.31 779 ASP A N 1
ATOM 6025 C CA . ASP A 1 779 ? 17.075 -4.232 26.679 1.00 64.31 779 ASP A CA 1
ATOM 6026 C C . ASP A 1 779 ? 15.595 -3.748 26.679 1.00 64.31 779 ASP A C 1
ATOM 6028 O O . ASP A 1 779 ? 15.165 -3.154 27.674 1.00 64.31 779 ASP A O 1
ATOM 6032 N N . THR A 1 780 ? 14.771 -4.023 25.656 1.00 63.62 780 THR A N 1
ATOM 6033 C CA . THR A 1 780 ? 13.299 -3.829 25.707 1.00 63.62 780 THR A CA 1
ATOM 6034 C C . THR A 1 780 ? 12.591 -5.082 26.248 1.00 63.62 780 THR A C 1
ATOM 6036 O O . THR A 1 780 ? 13.014 -6.200 25.986 1.00 63.62 780 THR A O 1
ATOM 6039 N N . ASP A 1 781 ? 11.492 -4.932 26.998 1.00 68.06 781 ASP A N 1
ATOM 6040 C CA . ASP A 1 781 ? 10.721 -6.087 27.495 1.00 68.06 781 ASP A CA 1
ATOM 6041 C C . ASP A 1 781 ? 9.736 -6.624 26.432 1.00 68.06 781 ASP A C 1
ATOM 6043 O O . ASP A 1 781 ? 9.034 -5.858 25.760 1.00 68.06 781 ASP A O 1
ATOM 6047 N N . ASP A 1 782 ? 9.613 -7.954 26.353 1.00 69.06 782 ASP A N 1
ATOM 6048 C CA . ASP A 1 782 ? 8.694 -8.724 25.500 1.00 69.06 782 ASP A CA 1
ATOM 6049 C C . ASP A 1 782 ? 7.234 -8.238 25.568 1.00 69.06 782 ASP A C 1
ATOM 6051 O O . ASP A 1 782 ? 6.439 -8.591 24.702 1.00 69.06 782 ASP A O 1
ATOM 6055 N N . ALA A 1 783 ? 6.823 -7.500 26.605 1.00 65.50 783 ALA A N 1
ATOM 6056 C CA . ALA A 1 783 ? 5.480 -6.945 26.767 1.00 65.50 783 ALA A CA 1
ATOM 6057 C C . ALA A 1 783 ? 5.234 -5.630 26.006 1.00 65.50 783 ALA A C 1
ATOM 6059 O O . ALA A 1 783 ? 4.084 -5.174 25.977 1.00 65.50 783 ALA A O 1
ATOM 6060 N N . CYS A 1 784 ? 6.270 -5.002 25.450 1.00 64.62 784 CYS A N 1
ATOM 6061 C CA . CYS A 1 784 ? 6.223 -3.682 24.809 1.00 64.62 784 CYS A CA 1
ATOM 6062 C C . CYS A 1 784 ? 7.102 -3.560 23.550 1.00 64.62 784 CYS A C 1
ATOM 6064 O O . CYS A 1 784 ? 6.892 -2.618 22.777 1.00 64.62 784 CYS A O 1
ATOM 6066 N N . ASP A 1 785 ? 8.015 -4.504 23.298 1.00 62.75 785 ASP A N 1
ATOM 6067 C CA . ASP A 1 785 ? 8.673 -4.621 21.998 1.00 62.75 785 ASP A CA 1
ATOM 6068 C C . ASP A 1 785 ? 7.717 -5.112 20.883 1.00 62.75 785 ASP A C 1
ATOM 6070 O O . ASP A 1 785 ? 6.851 -5.970 21.068 1.00 62.75 785 ASP A O 1
ATOM 6074 N N . GLY A 1 786 ? 7.906 -4.570 19.678 1.00 57.19 786 GLY A N 1
ATOM 6075 C CA . GLY A 1 786 ? 7.108 -4.870 18.493 1.00 57.19 786 GLY A CA 1
ATOM 6076 C C . GLY A 1 786 ? 7.596 -6.012 17.599 1.00 57.19 786 GLY A C 1
ATOM 6077 O O . GLY A 1 786 ? 6.884 -6.317 16.639 1.00 57.19 786 GLY A O 1
ATOM 6078 N N . SER A 1 787 ? 8.789 -6.576 17.827 1.00 57.31 787 SER A N 1
ATOM 6079 C CA . SER A 1 787 ? 9.527 -7.398 16.853 1.00 57.31 787 SER A CA 1
ATOM 6080 C C . SER A 1 787 ? 10.483 -8.465 17.451 1.00 57.31 787 SER A C 1
ATOM 6082 O O . SER A 1 787 ? 11.452 -8.827 16.775 1.00 57.31 787 SER A O 1
ATOM 6084 N N . ILE A 1 788 ? 10.184 -8.982 18.650 1.00 59.78 788 ILE A N 1
ATOM 6085 C CA . ILE A 1 788 ? 10.967 -9.923 19.480 1.00 59.78 788 ILE A CA 1
ATOM 6086 C C . ILE A 1 788 ? 11.839 -10.868 18.640 1.00 59.78 788 ILE A C 1
ATOM 6088 O O . ILE A 1 788 ? 11.326 -11.747 17.955 1.00 59.78 788 ILE A O 1
ATOM 6092 N N . GLY A 1 789 ? 13.155 -10.684 18.646 1.00 55.41 789 GLY A N 1
ATOM 6093 C CA . GLY A 1 789 ? 14.105 -11.367 17.765 1.00 55.41 789 GLY A CA 1
ATOM 6094 C C . GLY A 1 789 ? 14.356 -12.861 18.040 1.00 55.41 789 GLY A C 1
ATOM 6095 O O . GLY A 1 789 ? 13.549 -13.592 18.610 1.00 55.41 789 GLY A O 1
ATOM 6096 N N . GLU A 1 790 ? 15.516 -13.350 17.584 1.00 52.69 790 GLU A N 1
ATOM 6097 C CA . GLU A 1 790 ? 16.066 -14.633 18.049 1.00 52.69 790 GLU A CA 1
ATOM 6098 C C . GLU A 1 790 ? 17.043 -14.373 19.211 1.00 52.69 790 GLU A C 1
ATOM 6100 O O . GLU A 1 790 ? 17.853 -13.448 19.102 1.00 52.69 790 GLU A O 1
ATOM 6105 N N . PRO A 1 791 ? 17.043 -15.208 20.270 1.00 49.53 791 PRO A N 1
ATOM 6106 C CA . PRO A 1 791 ? 17.890 -15.020 21.445 1.00 49.53 791 PRO A CA 1
ATOM 6107 C C . PRO A 1 791 ? 19.370 -15.046 21.054 1.00 49.53 791 PRO A C 1
ATOM 6109 O O . PRO A 1 791 ? 19.768 -15.859 20.202 1.00 49.53 791 PRO A O 1
ATOM 6112 N N . PRO A 1 792 ? 20.235 -14.232 21.686 1.00 54.88 792 PRO A N 1
ATOM 6113 C CA . PRO A 1 792 ? 21.655 -14.265 21.391 1.00 54.88 792 PRO A CA 1
ATOM 6114 C C . PRO A 1 792 ? 22.199 -15.661 21.687 1.00 54.88 792 PRO A C 1
ATOM 6116 O O . PRO A 1 792 ? 21.959 -16.255 22.737 1.00 54.88 792 PRO A O 1
ATOM 6119 N N . VAL A 1 793 ? 22.946 -16.213 20.728 1.00 44.78 793 VAL A N 1
ATOM 6120 C CA . VAL A 1 793 ? 23.378 -17.615 20.776 1.00 44.78 793 VAL A CA 1
ATOM 6121 C C . VAL A 1 793 ? 24.230 -17.874 22.022 1.00 44.78 793 VAL A C 1
ATOM 6123 O O . VAL A 1 793 ? 25.423 -17.551 22.051 1.00 44.78 793 VAL A O 1
ATOM 6126 N N . VAL A 1 794 ? 23.609 -18.498 23.030 1.00 37.94 794 VAL A N 1
ATOM 6127 C CA . VAL A 1 794 ? 24.220 -18.834 24.319 1.00 37.94 794 VAL A CA 1
ATOM 6128 C C . VAL A 1 794 ? 25.470 -19.670 24.080 1.00 37.94 794 VAL A C 1
ATOM 6130 O O . VAL A 1 794 ? 25.418 -20.846 23.708 1.00 37.94 794 VAL A O 1
ATOM 6133 N N . LYS A 1 795 ? 26.631 -19.053 24.300 1.00 38.28 795 LYS A N 1
ATOM 6134 C CA . LYS A 1 795 ? 27.918 -19.727 24.162 1.00 38.28 795 LYS A CA 1
ATOM 6135 C C . LYS A 1 795 ? 28.100 -20.684 25.329 1.00 38.28 795 LYS A C 1
ATOM 6137 O O . LYS A 1 795 ? 28.382 -20.257 26.447 1.00 38.28 795 LYS A O 1
ATOM 6142 N N . VAL A 1 796 ? 27.998 -21.981 25.042 1.00 32.12 796 VAL A N 1
ATOM 6143 C CA . VAL A 1 796 ? 28.534 -23.028 25.920 1.00 32.12 796 VAL A CA 1
ATOM 6144 C C . VAL A 1 796 ? 29.990 -22.655 26.242 1.00 32.12 796 VAL A C 1
ATOM 6146 O O . VAL A 1 796 ? 30.758 -22.441 25.299 1.00 32.12 796 VAL A O 1
ATOM 6149 N N . PRO A 1 797 ? 30.384 -22.530 27.523 1.00 35.06 797 PRO A N 1
ATOM 6150 C CA . PRO A 1 797 ? 31.755 -22.183 27.874 1.00 35.06 797 PRO A CA 1
ATOM 6151 C C . PRO A 1 797 ? 32.737 -23.205 27.296 1.00 35.06 797 PRO A C 1
ATOM 6153 O O . PRO A 1 797 ? 32.553 -24.407 27.488 1.00 35.06 797 PRO A O 1
ATOM 6156 N N . GLU A 1 798 ? 33.780 -22.739 26.604 1.00 36.47 798 GLU A N 1
ATOM 6157 C CA . GLU A 1 798 ? 34.842 -23.629 26.131 1.00 36.47 798 GLU A CA 1
ATOM 6158 C C . GLU A 1 798 ? 35.526 -24.295 27.333 1.00 36.47 798 GLU A C 1
ATOM 6160 O O . GLU A 1 798 ? 36.038 -23.628 28.237 1.00 36.47 798 GLU A O 1
ATOM 6165 N N . GLU A 1 799 ? 35.516 -25.627 27.341 1.00 34.41 799 GLU A N 1
ATOM 6166 C CA . GLU A 1 799 ? 36.149 -26.438 28.375 1.00 34.41 799 GLU A CA 1
ATOM 6167 C C . GLU A 1 799 ? 37.664 -26.179 28.346 1.00 34.41 799 GLU A C 1
ATOM 6169 O O . GLU A 1 799 ? 38.341 -26.465 27.356 1.00 34.41 799 GLU A O 1
ATOM 6174 N N . GLN A 1 800 ? 38.193 -25.559 29.407 1.00 34.72 800 GLN A N 1
ATOM 6175 C CA . GLN A 1 800 ? 39.554 -25.019 29.408 1.00 34.72 800 GLN A CA 1
ATOM 6176 C C . GLN A 1 800 ? 40.599 -26.133 29.268 1.00 34.72 800 GLN A C 1
ATOM 6178 O O . GLN A 1 800 ? 40.919 -26.837 30.227 1.00 34.72 800 GLN A O 1
ATOM 6183 N N . THR A 1 801 ? 41.175 -26.259 28.072 1.00 31.73 801 THR A N 1
ATOM 6184 C CA . THR A 1 801 ? 42.279 -27.186 27.801 1.00 31.73 801 THR A CA 1
ATOM 6185 C C . THR A 1 801 ? 43.469 -26.871 28.719 1.00 31.73 801 THR A C 1
ATOM 6187 O O . THR A 1 801 ? 43.938 -25.728 28.695 1.00 31.73 801 THR A O 1
ATOM 6190 N N . PRO A 1 802 ? 43.994 -27.836 29.501 1.00 32.69 802 PRO A N 1
ATOM 6191 C CA . PRO A 1 802 ? 45.061 -27.562 30.459 1.00 32.69 802 PRO A CA 1
ATOM 6192 C C . PRO A 1 802 ? 46.340 -27.027 29.803 1.00 32.69 802 PRO A C 1
ATOM 6194 O O . PRO A 1 802 ? 46.855 -27.604 28.843 1.00 32.69 802 PRO A O 1
ATOM 6197 N N . VAL A 1 803 ? 46.884 -25.947 30.366 1.00 36.22 803 VAL A N 1
ATOM 6198 C CA . VAL A 1 803 ? 48.220 -25.443 30.020 1.00 36.22 803 VAL A CA 1
ATOM 6199 C C . VAL A 1 803 ? 49.276 -26.409 30.590 1.00 36.22 803 VAL A C 1
ATOM 6201 O O . VAL A 1 803 ? 49.109 -26.857 31.726 1.00 36.22 803 VAL A O 1
ATOM 6204 N N . PRO A 1 804 ? 50.351 -26.757 29.852 1.00 35.72 804 PRO A N 1
ATOM 6205 C CA . PRO A 1 804 ? 51.393 -27.651 30.359 1.00 35.72 804 PRO A CA 1
ATOM 6206 C C . PRO A 1 804 ? 52.123 -27.101 31.593 1.00 35.72 804 PRO A C 1
ATOM 6208 O O . PRO A 1 804 ? 52.362 -25.899 31.697 1.00 35.72 804 PRO A O 1
ATOM 6211 N N . ASN A 1 805 ? 52.524 -28.001 32.494 1.00 32.75 805 ASN A N 1
ATOM 6212 C CA . ASN A 1 805 ? 53.310 -27.666 33.682 1.00 32.75 805 ASN A CA 1
ATOM 6213 C C . ASN A 1 805 ? 54.747 -27.250 33.318 1.00 32.75 805 ASN A C 1
ATOM 6215 O O . ASN A 1 805 ? 55.423 -27.983 32.596 1.00 32.75 805 ASN A O 1
ATOM 6219 N N . ASP A 1 806 ? 55.239 -26.182 33.947 1.00 33.28 806 ASP A N 1
ATOM 6220 C CA . ASP A 1 806 ? 56.660 -26.009 34.271 1.00 33.28 806 ASP A CA 1
ATOM 6221 C C . ASP A 1 806 ? 56.825 -26.207 35.790 1.00 33.28 806 ASP A C 1
ATOM 6223 O O . ASP A 1 806 ? 56.125 -25.581 36.588 1.00 33.28 806 ASP A O 1
ATOM 6227 N N . GLU A 1 807 ? 57.730 -27.097 36.193 1.00 33.28 807 GLU A N 1
ATOM 6228 C CA . GLU A 1 807 ? 57.956 -27.517 37.585 1.00 33.28 807 GLU A CA 1
ATOM 6229 C C . GLU A 1 807 ? 59.342 -27.060 38.074 1.00 33.28 807 GLU A C 1
ATOM 6231 O O . GLU A 1 807 ? 60.297 -27.017 37.292 1.00 33.28 807 GLU A O 1
ATOM 6236 N N . PRO A 1 808 ? 59.482 -26.720 39.369 1.00 31.08 808 PRO A N 1
ATOM 6237 C CA . PRO A 1 808 ? 60.594 -27.328 40.105 1.00 31.08 808 PRO A CA 1
ATOM 6238 C C . PRO A 1 808 ? 60.279 -27.761 41.556 1.00 31.08 808 PRO A C 1
ATOM 6240 O O . PRO A 1 808 ? 59.737 -27.014 42.369 1.00 31.08 808 PRO A O 1
ATOM 6243 N N . GLU A 1 809 ? 60.743 -28.972 41.870 1.00 29.48 809 GLU A N 1
ATOM 6244 C CA . GLU A 1 809 ? 60.971 -29.593 43.189 1.00 29.48 809 GLU A CA 1
ATOM 6245 C C . GLU A 1 809 ? 61.891 -28.779 44.161 1.00 29.48 809 GLU A C 1
ATOM 6247 O O . GLU A 1 809 ? 62.602 -27.878 43.710 1.00 29.48 809 GLU A O 1
ATOM 6252 N N . PRO A 1 810 ? 62.120 -29.210 45.435 1.00 45.16 810 PRO A N 1
ATOM 6253 C CA . PRO A 1 810 ? 61.175 -29.752 46.443 1.00 45.16 810 PRO A CA 1
ATOM 6254 C C . PRO A 1 810 ? 61.510 -29.337 47.917 1.00 45.16 810 PRO A C 1
ATOM 6256 O O . PRO A 1 810 ? 62.662 -29.026 48.221 1.00 45.16 810 PRO A O 1
ATOM 6259 N N . GLU A 1 811 ? 60.607 -29.501 48.911 1.00 29.84 811 GLU A N 1
ATOM 6260 C CA . GLU A 1 811 ? 61.057 -29.574 50.333 1.00 29.84 811 GLU A CA 1
ATOM 6261 C C . GLU A 1 811 ? 60.214 -30.426 51.336 1.00 29.84 811 GLU A C 1
ATOM 6263 O O . GLU A 1 811 ? 59.313 -29.949 52.013 1.00 29.84 811 GLU A O 1
ATOM 6268 N N . LYS A 1 812 ? 60.606 -31.706 51.463 1.00 28.17 812 LYS A N 1
ATOM 6269 C CA . LYS A 1 812 ? 60.820 -32.535 52.688 1.00 28.17 812 LYS A CA 1
ATOM 6270 C C . LYS A 1 812 ? 59.812 -32.641 53.878 1.00 28.17 812 LYS A C 1
ATOM 6272 O O . LYS A 1 812 ? 59.765 -31.781 54.745 1.00 28.17 812 LYS A O 1
ATOM 6277 N N . ILE A 1 813 ? 59.357 -33.897 54.074 1.00 26.62 813 ILE A N 1
ATOM 6278 C CA . ILE A 1 813 ? 59.374 -34.719 55.330 1.00 26.62 813 ILE A CA 1
ATOM 6279 C C . ILE A 1 813 ? 58.329 -34.440 56.456 1.00 26.62 813 ILE A C 1
ATOM 6281 O O . ILE A 1 813 ? 58.535 -33.577 57.299 1.00 26.62 813 ILE A O 1
ATOM 6285 N N . GLU A 1 814 ? 57.261 -35.268 56.486 1.00 26.41 814 GLU A N 1
ATOM 6286 C CA . GLU A 1 814 ? 56.911 -36.337 57.485 1.00 26.41 814 GLU A CA 1
ATOM 6287 C C . GLU A 1 814 ? 57.093 -36.167 59.031 1.00 26.41 814 GLU A C 1
ATOM 6289 O O . GLU A 1 814 ? 57.896 -35.341 59.460 1.00 26.41 814 GLU A O 1
ATOM 6294 N N . PRO A 1 815 ? 56.517 -37.049 59.912 1.00 45.75 815 PRO A N 1
ATOM 6295 C CA . PRO A 1 815 ? 55.424 -38.056 59.753 1.00 45.75 815 PRO A CA 1
ATOM 6296 C C . PRO A 1 815 ? 54.410 -38.172 60.947 1.00 45.75 815 PRO A C 1
ATOM 6298 O O . PRO A 1 815 ? 54.602 -37.548 61.987 1.00 45.75 815 PRO A O 1
ATOM 6301 N N . ILE A 1 816 ? 53.389 -39.062 60.845 1.00 30.53 816 ILE A N 1
ATOM 6302 C CA . ILE A 1 816 ? 53.036 -40.193 61.781 1.00 30.53 816 ILE A CA 1
ATOM 6303 C C . ILE A 1 816 ? 51.570 -40.712 61.613 1.00 30.53 816 ILE A C 1
ATOM 6305 O O . ILE A 1 816 ? 50.668 -39.971 61.240 1.00 30.53 816 ILE A O 1
ATOM 6309 N N . ALA A 1 817 ? 51.363 -42.019 61.855 1.00 32.38 817 ALA A N 1
ATOM 6310 C CA . ALA A 1 817 ? 50.147 -42.842 61.636 1.00 32.38 817 ALA A CA 1
ATOM 6311 C C . ALA A 1 817 ? 49.096 -42.793 62.794 1.00 32.38 817 ALA A C 1
ATOM 6313 O O . ALA A 1 817 ? 49.389 -42.229 63.843 1.00 32.38 817 ALA A O 1
ATOM 6314 N N . GLY A 1 818 ? 47.888 -43.400 62.739 1.00 30.86 818 GLY A N 1
ATOM 6315 C CA . GLY A 1 818 ? 47.217 -44.258 61.730 1.00 30.86 818 GLY A CA 1
ATOM 6316 C C . GLY A 1 818 ? 45.975 -45.012 62.290 1.00 30.86 818 GLY A C 1
ATOM 6317 O O . GLY A 1 818 ? 45.422 -44.572 63.295 1.00 30.86 818 GLY A O 1
ATOM 6318 N N . ASN A 1 819 ? 45.625 -46.180 61.700 1.00 33.69 819 ASN A N 1
ATOM 6319 C CA . ASN A 1 819 ? 44.482 -47.110 61.975 1.00 33.69 819 ASN A CA 1
ATOM 6320 C C . ASN A 1 819 ? 43.098 -46.723 61.372 1.00 33.69 819 ASN A C 1
ATOM 6322 O O . ASN A 1 819 ? 42.783 -45.542 61.338 1.00 33.69 819 ASN A O 1
ATOM 6326 N N . GLN A 1 820 ? 42.199 -47.638 60.940 1.00 31.22 820 GLN A N 1
ATOM 6327 C CA . GLN A 1 820 ? 42.267 -49.103 60.674 1.00 31.22 820 GLN A CA 1
ATOM 6328 C C . GLN A 1 820 ? 41.089 -49.595 59.775 1.00 31.22 820 GLN A C 1
ATOM 6330 O O . GLN A 1 820 ? 39.964 -49.135 59.944 1.00 31.22 820 GLN A O 1
ATOM 6335 N N . ASP A 1 821 ? 41.343 -50.587 58.908 1.00 32.19 821 ASP A N 1
ATOM 6336 C CA . ASP A 1 821 ? 40.373 -51.472 58.197 1.00 32.19 821 ASP A CA 1
ATOM 6337 C C . ASP A 1 821 ? 40.109 -52.786 59.015 1.00 32.19 821 ASP A C 1
ATOM 6339 O O . ASP A 1 821 ? 40.652 -52.853 60.125 1.00 32.19 821 ASP A O 1
ATOM 6343 N N . PRO A 1 822 ? 39.421 -53.887 58.559 1.00 55.94 822 PRO A N 1
ATOM 6344 C CA . PRO A 1 822 ? 38.675 -54.185 57.300 1.00 55.94 822 PRO A CA 1
ATOM 6345 C C . PRO A 1 822 ? 37.315 -54.972 57.430 1.00 55.94 822 PRO A C 1
ATOM 6347 O O . PRO A 1 822 ? 36.954 -55.457 58.500 1.00 55.94 822 PRO A O 1
ATOM 6350 N N . LYS A 1 823 ? 36.697 -55.297 56.264 1.00 28.36 823 LYS A N 1
ATOM 6351 C CA . LYS A 1 823 ? 36.313 -56.673 55.775 1.00 28.36 823 LYS A CA 1
ATOM 6352 C C . LYS A 1 823 ? 34.810 -57.079 55.566 1.00 28.36 823 LYS A C 1
ATOM 6354 O O . LYS A 1 823 ? 34.005 -56.898 56.472 1.00 28.36 823 LYS A O 1
ATOM 6359 N N . PRO A 1 824 ? 34.455 -57.746 54.429 1.00 53.78 824 PRO A N 1
ATOM 6360 C CA . PRO A 1 824 ? 33.190 -58.494 54.176 1.00 53.78 824 PRO A CA 1
ATOM 6361 C C . PRO A 1 824 ? 33.368 -60.042 54.393 1.00 53.78 824 PRO A C 1
ATOM 6363 O O . PRO A 1 824 ? 34.476 -60.408 54.813 1.00 53.78 824 PRO A O 1
ATOM 6366 N N . PRO A 1 825 ? 32.381 -60.977 54.183 1.00 47.25 825 PRO A N 1
ATOM 6367 C CA . PRO A 1 825 ? 31.864 -61.412 52.852 1.00 47.25 825 PRO A CA 1
ATOM 6368 C C . PRO A 1 825 ? 30.395 -61.984 52.794 1.00 47.25 825 PRO A C 1
ATOM 6370 O O . PRO A 1 825 ? 29.585 -61.769 53.688 1.00 47.25 825 PRO A O 1
ATOM 6373 N N . GLU A 1 826 ? 30.083 -62.693 51.694 1.00 38.06 826 GLU A N 1
ATOM 6374 C CA . GLU A 1 826 ? 28.804 -63.202 51.126 1.00 38.06 826 GLU A CA 1
ATOM 6375 C C . GLU A 1 826 ? 28.031 -64.310 51.904 1.00 38.06 826 GLU A C 1
ATOM 6377 O O . GLU A 1 826 ? 28.669 -65.103 52.600 1.00 38.06 826 GLU A O 1
ATOM 6382 N N . ASN A 1 827 ? 26.706 -64.488 51.655 1.00 29.73 827 ASN A N 1
ATOM 6383 C CA . ASN A 1 827 ? 26.104 -65.662 50.939 1.00 29.73 827 ASN A CA 1
ATOM 6384 C C . ASN A 1 827 ? 24.537 -65.700 50.844 1.00 29.73 827 ASN A C 1
ATOM 6386 O O . ASN A 1 827 ? 23.850 -64.889 51.457 1.00 29.73 827 ASN A O 1
ATOM 6390 N N . ASN A 1 828 ? 24.007 -66.635 50.027 1.00 30.44 828 ASN A N 1
ATOM 6391 C CA . ASN A 1 828 ? 22.588 -66.926 49.640 1.00 30.44 828 ASN A CA 1
ATOM 6392 C C . ASN A 1 828 ? 22.018 -68.156 50.454 1.00 30.44 828 ASN A C 1
ATOM 6394 O O . ASN A 1 828 ? 22.768 -68.573 51.343 1.00 30.44 828 ASN A O 1
ATOM 6398 N N . PRO A 1 829 ? 20.848 -68.843 50.208 1.00 56.44 829 PRO A N 1
ATOM 6399 C CA . PRO A 1 829 ? 19.718 -68.699 49.241 1.00 56.44 829 PRO A CA 1
ATOM 6400 C C . PRO A 1 829 ? 18.263 -69.005 49.792 1.00 56.44 829 PRO A C 1
ATOM 6402 O O . PRO A 1 829 ? 18.065 -69.053 51.000 1.00 56.44 829 PRO A O 1
ATOM 6405 N N . GLU A 1 830 ? 17.292 -69.299 48.885 1.00 32.66 830 GLU A N 1
ATOM 6406 C CA . GLU A 1 830 ? 16.045 -70.137 49.042 1.00 32.66 830 GLU A CA 1
ATOM 6407 C C . GLU A 1 830 ? 14.783 -69.597 49.805 1.00 32.66 830 GLU A C 1
ATOM 6409 O O . GLU A 1 830 ? 14.924 -68.941 50.827 1.00 32.66 830 GLU A O 1
ATOM 6414 N N . THR A 1 831 ? 13.489 -69.860 49.456 1.00 31.91 831 THR A N 1
ATOM 6415 C CA . THR A 1 831 ? 12.764 -70.241 48.189 1.00 31.91 831 THR A CA 1
ATOM 6416 C C . THR A 1 831 ? 11.207 -70.122 48.297 1.00 31.91 831 THR A C 1
ATOM 6418 O O . THR A 1 831 ? 10.683 -70.262 49.395 1.00 31.91 831 THR A O 1
ATOM 6421 N N . VAL A 1 832 ? 10.493 -70.061 47.139 1.00 31.94 832 VAL A N 1
ATOM 6422 C CA . VAL A 1 832 ? 9.052 -70.425 46.867 1.00 31.94 832 VAL A CA 1
ATOM 6423 C C . VAL A 1 832 ? 7.945 -69.512 47.464 1.00 31.94 832 VAL A C 1
ATOM 6425 O O . VAL A 1 832 ? 7.993 -69.193 48.644 1.00 31.94 832 VAL A O 1
ATOM 6428 N N . ALA A 1 833 ? 6.885 -69.060 46.754 1.00 31.03 833 ALA A N 1
ATOM 6429 C CA . ALA A 1 833 ? 6.292 -69.333 45.408 1.00 31.03 833 ALA A CA 1
ATOM 6430 C C . ALA A 1 833 ? 6.132 -68.013 44.567 1.00 31.03 833 ALA A C 1
ATOM 6432 O O . ALA A 1 833 ? 6.765 -67.029 44.938 1.00 31.03 833 ALA A O 1
ATOM 6433 N N . GLY A 1 834 ? 5.401 -67.831 43.441 1.00 28.19 834 GLY A N 1
ATOM 6434 C CA . GLY A 1 834 ? 4.425 -68.621 42.638 1.00 28.19 834 GLY A CA 1
ATOM 6435 C C . GLY A 1 834 ? 2.944 -68.267 42.934 1.00 28.19 834 GLY A C 1
ATOM 6436 O O . GLY A 1 834 ? 2.611 -68.172 44.112 1.00 28.19 834 GLY A O 1
ATOM 6437 N N . ASN A 1 835 ? 1.990 -68.040 42.003 1.00 30.59 835 ASN A N 1
ATOM 6438 C CA . ASN A 1 835 ? 1.907 -68.046 40.509 1.00 30.59 835 ASN A CA 1
ATOM 6439 C C . ASN A 1 835 ? 1.110 -66.768 40.041 1.00 30.59 835 ASN A C 1
ATOM 6441 O O . ASN A 1 835 ? 1.136 -65.802 40.796 1.00 30.59 835 ASN A O 1
ATOM 6445 N N . GLU A 1 836 ? 0.380 -66.562 38.916 1.00 28.94 836 GLU A N 1
ATOM 6446 C CA . GLU A 1 836 ? -0.035 -67.249 37.651 1.00 28.94 836 GLU A CA 1
ATOM 6447 C C . GLU A 1 836 ? -0.537 -66.119 36.676 1.00 28.94 836 GLU A C 1
ATOM 6449 O O . GLU A 1 836 ? -1.165 -65.182 37.160 1.00 28.94 836 GLU A O 1
ATOM 6454 N N . GLN A 1 837 ? -0.063 -65.928 35.428 1.00 30.33 837 GLN A N 1
ATOM 6455 C CA . GLN A 1 837 ? -0.537 -66.404 34.088 1.00 30.33 837 GLN A CA 1
ATOM 6456 C C . GLN A 1 837 ? -2.006 -66.086 33.689 1.00 30.33 837 GLN A C 1
ATOM 6458 O O . GLN A 1 837 ? -2.877 -66.087 34.548 1.00 30.33 837 GLN A O 1
ATOM 6463 N N . LEU A 1 838 ? -2.392 -65.802 32.424 1.00 26.08 838 LEU A N 1
ATOM 6464 C CA . LEU A 1 838 ? -1.808 -65.913 31.046 1.00 26.08 838 LEU A CA 1
ATOM 6465 C C . LEU A 1 838 ? -1.619 -64.502 30.385 1.00 26.08 838 LEU A C 1
ATOM 6467 O O . LEU A 1 838 ? -2.205 -63.557 30.903 1.00 26.08 838 LEU A O 1
ATOM 6471 N N . SER A 1 839 ? -0.792 -64.164 29.366 1.00 27.47 839 SER A N 1
ATOM 6472 C CA . SER A 1 839 ? -0.335 -64.727 28.050 1.00 27.47 839 SER A CA 1
ATOM 6473 C C . SER A 1 839 ? -1.362 -64.585 26.883 1.00 27.47 839 SER A C 1
ATOM 6475 O O . SER A 1 839 ? -2.553 -64.664 27.155 1.00 27.47 839 SER A O 1
ATOM 6477 N N . GLU A 1 840 ? -1.037 -64.293 25.599 1.00 29.47 840 GLU A N 1
ATOM 6478 C CA . GLU A 1 840 ? 0.199 -64.453 24.777 1.00 29.47 840 GLU A CA 1
ATOM 6479 C C . GLU A 1 840 ? 0.475 -63.344 23.698 1.00 29.47 840 GLU A C 1
ATOM 6481 O O . GLU A 1 840 ? -0.442 -62.836 23.065 1.00 29.47 840 GLU A O 1
ATOM 6486 N N . GLU A 1 841 ? 1.768 -63.019 23.509 1.00 29.97 841 GLU A N 1
ATOM 6487 C CA . GLU A 1 841 ? 2.635 -62.918 22.290 1.00 29.97 841 GLU A CA 1
ATOM 6488 C C . GLU A 1 841 ? 2.252 -62.338 20.875 1.00 29.97 841 GLU A C 1
ATOM 6490 O O . GLU A 1 841 ? 1.144 -62.461 20.365 1.00 29.97 841 GLU A O 1
ATOM 6495 N N . THR A 1 842 ? 3.313 -61.873 20.170 1.00 25.03 842 THR A N 1
ATOM 6496 C CA . THR A 1 842 ? 3.548 -61.657 18.701 1.00 25.03 842 THR A CA 1
ATOM 6497 C C . THR A 1 842 ? 3.441 -60.240 18.076 1.00 25.03 842 THR A C 1
ATOM 6499 O O . THR A 1 842 ? 2.888 -59.308 18.649 1.00 25.03 842 THR A O 1
ATOM 6502 N N . THR A 1 843 ? 4.119 -60.051 16.925 1.00 25.94 843 THR A N 1
ATOM 6503 C CA . THR A 1 843 ? 4.489 -58.773 16.250 1.00 25.94 843 THR A CA 1
ATOM 6504 C C . THR A 1 843 ? 4.351 -58.888 14.703 1.00 25.94 843 THR A C 1
ATOM 6506 O O . THR A 1 843 ? 3.802 -59.882 14.233 1.00 25.94 843 THR A O 1
ATOM 6509 N N . PRO A 1 844 ? 4.989 -58.016 13.884 1.00 48.47 844 PRO A N 1
ATOM 6510 C CA . PRO A 1 844 ? 4.602 -56.690 13.341 1.00 48.47 844 PRO A CA 1
ATOM 6511 C C . PRO A 1 844 ? 3.917 -56.829 11.926 1.00 48.47 844 PRO A C 1
ATOM 6513 O O . PRO A 1 844 ? 3.531 -57.954 11.613 1.00 48.47 844 PRO A O 1
ATOM 6516 N N . PRO A 1 845 ? 3.759 -55.818 11.014 1.00 36.41 845 PRO A N 1
ATOM 6517 C CA . PRO A 1 845 ? 4.274 -54.437 10.985 1.00 36.41 845 PRO A CA 1
ATOM 6518 C C . PRO A 1 845 ? 3.290 -53.327 10.516 1.00 36.41 845 PRO A C 1
ATOM 6520 O O . PRO A 1 845 ? 2.095 -53.533 10.340 1.00 36.41 845 PRO A O 1
ATOM 6523 N N . SER A 1 846 ? 3.842 -52.124 10.309 1.00 29.70 846 SER A N 1
ATOM 6524 C CA . SER A 1 846 ? 3.176 -50.921 9.781 1.00 29.70 846 SER A CA 1
ATOM 6525 C C . SER A 1 846 ? 2.642 -51.069 8.346 1.00 29.70 846 SER A C 1
ATOM 6527 O O . SER A 1 846 ? 3.302 -51.668 7.494 1.00 29.70 846 SER A O 1
ATOM 6529 N N . GLN A 1 847 ? 1.505 -50.422 8.061 1.00 26.84 847 GLN A N 1
ATOM 6530 C CA . GLN A 1 847 ? 1.076 -50.036 6.713 1.00 26.84 847 GLN A CA 1
ATOM 6531 C C . GLN A 1 847 ? 0.503 -48.610 6.706 1.00 26.84 847 GLN A C 1
ATOM 6533 O O . GLN A 1 847 ? -0.162 -48.186 7.648 1.00 26.84 847 GLN A O 1
ATOM 6538 N N . ASN A 1 848 ? 0.753 -47.897 5.607 1.00 27.47 848 ASN A N 1
ATOM 6539 C CA . ASN A 1 848 ? 0.281 -46.543 5.315 1.00 27.47 848 ASN A CA 1
ATOM 6540 C C . ASN A 1 848 ? -0.642 -46.617 4.077 1.00 27.47 848 ASN A C 1
ATOM 6542 O O . ASN A 1 848 ? -0.251 -47.292 3.121 1.00 27.47 848 ASN A O 1
ATOM 6546 N N . PRO A 1 849 ? -1.839 -46.000 4.057 1.00 33.81 849 PRO A N 1
ATOM 6547 C CA . PRO A 1 849 ? -2.765 -46.129 2.929 1.00 33.81 849 PRO A CA 1
ATOM 6548 C C . PRO A 1 849 ? -2.343 -45.299 1.704 1.00 33.81 849 PRO A C 1
ATOM 6550 O O . PRO A 1 849 ? -1.832 -44.187 1.824 1.00 33.81 849 PRO A O 1
ATOM 6553 N N . GLU A 1 850 ? -2.587 -45.846 0.512 1.00 27.27 850 GLU A N 1
ATOM 6554 C CA . GLU A 1 850 ? -2.254 -45.233 -0.780 1.00 27.27 850 GLU A CA 1
ATOM 6555 C C . GLU A 1 850 ? -3.260 -44.158 -1.232 1.00 27.27 850 GLU A C 1
ATOM 6557 O O . GLU A 1 850 ? -4.448 -44.206 -0.910 1.00 27.27 850 GLU A O 1
ATOM 6562 N N . VAL A 1 851 ? -2.801 -43.265 -2.117 1.00 25.94 851 VAL A N 1
ATOM 6563 C CA . VAL A 1 851 ? -3.648 -42.552 -3.089 1.00 25.94 851 VAL A CA 1
ATOM 6564 C C . VAL A 1 851 ? -3.078 -42.819 -4.486 1.00 25.94 851 VAL A C 1
ATOM 6566 O O . VAL A 1 851 ? -1.864 -42.772 -4.680 1.00 25.94 851 VAL A O 1
ATOM 6569 N N . LEU A 1 852 ? -3.941 -43.150 -5.452 1.00 26.34 852 LEU A N 1
ATOM 6570 C CA . LEU A 1 852 ? -3.522 -43.637 -6.772 1.00 26.34 852 LEU A CA 1
ATOM 6571 C C . LEU A 1 852 ? -2.936 -42.549 -7.692 1.00 26.34 852 LEU A C 1
ATOM 6573 O O . LEU A 1 852 ? -3.350 -41.391 -7.673 1.00 26.34 852 LEU A O 1
ATOM 6577 N N . ALA A 1 853 ? -2.020 -42.977 -8.564 1.00 24.27 853 ALA A N 1
ATOM 6578 C CA . ALA A 1 853 ? -1.391 -42.189 -9.629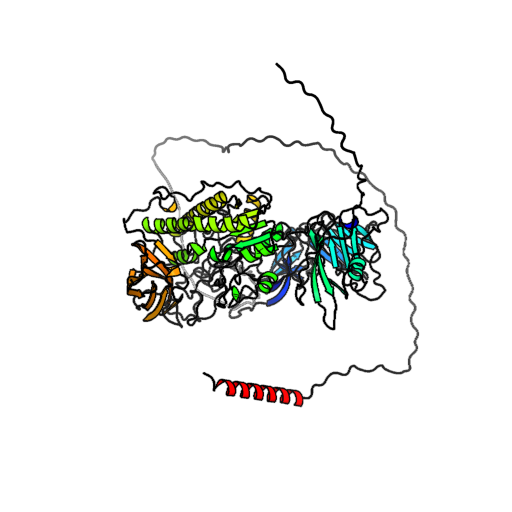 1.00 24.27 853 ALA A CA 1
ATOM 6579 C C . ALA A 1 853 ? -1.855 -42.640 -11.032 1.00 24.27 853 ALA A C 1
ATOM 6581 O O . ALA A 1 853 ? -2.544 -43.653 -11.126 1.00 24.27 853 ALA A O 1
ATOM 6582 N N . VAL A 1 854 ? -1.438 -41.913 -12.093 1.00 25.84 854 VAL A N 1
ATOM 6583 C CA . VAL A 1 854 ? -1.235 -42.319 -13.522 1.00 25.84 854 VAL A CA 1
ATOM 6584 C C . VAL A 1 854 ? -1.372 -41.089 -14.455 1.00 25.84 854 VAL A C 1
ATOM 6586 O O . VAL A 1 854 ? -2.355 -40.366 -14.313 1.00 25.84 854 VAL A O 1
ATOM 6589 N N . PRO A 1 855 ? -0.518 -40.877 -15.488 1.00 31.80 855 PRO A N 1
ATOM 6590 C CA . PRO A 1 855 ? 0.877 -41.307 -15.679 1.00 31.80 855 PRO A CA 1
ATOM 6591 C C . PRO A 1 855 ? 1.820 -40.174 -16.180 1.00 31.80 855 PRO A C 1
ATOM 6593 O O . PRO A 1 855 ? 1.380 -39.122 -16.640 1.00 31.80 855 PRO A O 1
ATOM 6596 N N . THR A 1 856 ? 3.130 -40.436 -16.237 1.00 24.67 856 THR A N 1
ATOM 6597 C CA . THR A 1 856 ? 4.085 -39.688 -17.084 1.00 24.67 856 THR A CA 1
ATOM 6598 C C . THR A 1 856 ? 4.928 -40.652 -17.926 1.00 24.67 856 THR A C 1
ATOM 6600 O O . THR A 1 856 ? 5.212 -41.773 -17.508 1.00 24.67 856 THR A O 1
ATOM 6603 N N . THR A 1 857 ? 5.288 -40.250 -19.150 1.00 26.55 857 THR A N 1
ATOM 6604 C CA . THR A 1 857 ? 5.930 -41.121 -20.155 1.00 26.55 857 THR A CA 1
ATOM 6605 C C . THR A 1 857 ? 7.405 -40.788 -20.377 1.00 26.55 857 THR A C 1
ATOM 6607 O O . THR A 1 857 ? 7.736 -39.656 -20.729 1.00 26.55 857 THR A O 1
ATOM 6610 N N . THR A 1 858 ? 8.281 -41.788 -20.275 1.00 25.08 858 THR A N 1
ATOM 6611 C CA . THR A 1 858 ? 9.712 -41.709 -20.618 1.00 25.08 858 THR A CA 1
ATOM 6612 C C . THR A 1 858 ? 10.013 -42.109 -22.070 1.00 25.08 858 THR A C 1
ATOM 6614 O O . THR A 1 858 ? 9.398 -43.036 -22.598 1.00 25.08 858 THR A O 1
ATOM 6617 N N . PRO A 1 859 ? 11.034 -41.493 -22.696 1.00 27.45 859 PRO A N 1
ATOM 6618 C CA . PRO A 1 859 ? 11.847 -42.088 -23.760 1.00 27.45 859 PRO A CA 1
ATOM 6619 C C . PRO A 1 859 ? 13.196 -42.617 -23.220 1.00 27.45 859 PRO A C 1
ATOM 6621 O O . PRO A 1 859 ? 13.523 -42.445 -22.047 1.00 27.45 859 PRO A O 1
ATOM 6624 N N . SER A 1 860 ? 13.972 -43.300 -24.068 1.00 24.81 860 SER A N 1
ATOM 6625 C CA . SER A 1 860 ? 15.042 -44.227 -23.658 1.00 24.81 860 SER A CA 1
ATOM 6626 C C . SER A 1 860 ? 16.493 -43.738 -23.812 1.00 24.81 860 SER A C 1
ATOM 6628 O O . SER A 1 860 ? 16.803 -42.891 -24.644 1.00 24.81 860 SER A O 1
ATOM 6630 N N . ASN A 1 861 ? 17.386 -44.408 -23.070 1.00 25.72 861 ASN A N 1
ATOM 6631 C CA . ASN A 1 861 ? 18.856 -44.438 -23.183 1.00 25.72 861 ASN A CA 1
ATOM 6632 C C . ASN A 1 861 ? 19.417 -44.397 -24.625 1.00 25.72 861 ASN A C 1
ATOM 6634 O O . ASN A 1 861 ? 18.823 -44.998 -25.515 1.00 25.72 861 ASN A O 1
ATOM 6638 N N . TYR A 1 862 ? 20.660 -43.912 -24.798 1.00 25.97 862 TYR A N 1
ATOM 6639 C CA . TYR A 1 862 ? 21.792 -44.808 -25.122 1.00 25.97 862 TYR A CA 1
ATOM 6640 C C . TYR A 1 862 ? 23.191 -44.198 -24.869 1.00 25.97 862 TYR A C 1
ATOM 6642 O O . TYR A 1 862 ? 23.430 -43.009 -25.040 1.00 25.97 862 TYR A O 1
ATOM 6650 N N . ALA A 1 863 ? 24.085 -45.093 -24.442 1.00 24.62 863 ALA A N 1
ATOM 6651 C CA . ALA A 1 863 ? 25.478 -44.973 -24.005 1.00 24.62 863 ALA A CA 1
ATOM 6652 C C . ALA A 1 863 ? 26.466 -44.075 -24.790 1.00 24.62 863 ALA A C 1
ATOM 6654 O O . ALA A 1 863 ? 26.354 -43.874 -25.996 1.00 24.62 863 ALA A O 1
ATOM 6655 N N . SER A 1 864 ? 27.553 -43.702 -24.100 1.00 25.72 864 SER A N 1
ATOM 6656 C CA . SER A 1 864 ? 28.822 -43.233 -24.675 1.00 25.72 864 SER A CA 1
ATOM 6657 C C . SER A 1 864 ? 29.996 -44.127 -24.230 1.00 25.72 864 SER A C 1
ATOM 6659 O O . SER A 1 864 ? 29.995 -44.672 -23.127 1.00 25.72 864 SER A O 1
ATOM 6661 N N . THR A 1 865 ? 31.005 -44.297 -25.093 1.00 24.64 865 THR A N 1
ATOM 6662 C CA . THR A 1 865 ? 32.213 -45.110 -24.834 1.00 24.64 865 THR A CA 1
ATOM 6663 C C . THR A 1 865 ? 33.487 -44.361 -25.259 1.00 24.64 865 THR A C 1
ATOM 6665 O O . THR A 1 865 ? 33.459 -43.716 -26.308 1.00 24.64 865 THR A O 1
ATOM 6668 N N . PRO A 1 866 ? 34.605 -44.441 -24.508 1.00 35.22 866 PRO A N 1
ATOM 6669 C CA . PRO A 1 866 ? 35.816 -43.654 -24.773 1.00 35.22 866 PRO A CA 1
ATOM 6670 C C . PRO A 1 866 ? 36.891 -44.405 -25.584 1.00 35.22 866 PRO A C 1
ATOM 6672 O O . PRO A 1 866 ? 37.046 -45.613 -25.424 1.00 35.22 866 PRO A O 1
ATOM 6675 N N . TYR A 1 867 ? 37.717 -43.679 -26.355 1.00 22.03 867 TYR A N 1
ATOM 6676 C CA . TYR A 1 867 ? 39.102 -44.083 -26.670 1.00 22.03 867 TYR A CA 1
ATOM 6677 C C . TYR A 1 867 ? 40.022 -42.876 -26.989 1.00 22.03 867 TYR A C 1
ATOM 6679 O O . TYR A 1 867 ? 39.602 -41.729 -26.853 1.00 22.03 867 TYR A O 1
ATOM 6687 N N . GLN A 1 868 ? 41.302 -43.127 -27.294 1.00 22.64 868 GLN A N 1
ATOM 6688 C CA . GLN A 1 868 ? 42.441 -42.269 -26.913 1.00 22.64 868 GLN A CA 1
ATOM 6689 C C . GLN A 1 868 ? 43.229 -41.588 -28.070 1.00 22.64 868 GLN A C 1
ATOM 6691 O O . GLN A 1 868 ? 43.298 -42.165 -29.146 1.00 22.64 868 GLN A O 1
ATOM 6696 N N . ILE A 1 869 ? 43.932 -40.470 -27.750 1.00 27.41 869 ILE A N 1
ATOM 6697 C CA . ILE A 1 869 ? 45.377 -40.142 -28.037 1.00 27.41 869 ILE A CA 1
ATOM 6698 C C . ILE A 1 869 ? 45.832 -40.071 -29.534 1.00 27.41 869 ILE A C 1
ATOM 6700 O O . ILE A 1 869 ? 45.502 -40.975 -30.293 1.00 27.41 869 ILE A O 1
ATOM 6704 N N . PRO A 1 870 ? 46.621 -39.053 -29.999 1.00 29.17 870 PRO A N 1
ATOM 6705 C CA . PRO A 1 870 ? 47.939 -38.703 -29.430 1.00 29.17 870 PRO A CA 1
ATOM 6706 C C . PRO A 1 870 ? 48.391 -37.220 -29.394 1.00 29.17 870 PRO A C 1
ATOM 6708 O O . PRO A 1 870 ? 47.775 -36.321 -29.956 1.00 29.17 870 PRO A O 1
ATOM 6711 N N . ILE A 1 871 ? 49.549 -37.012 -28.745 1.00 29.66 871 ILE A N 1
ATOM 6712 C CA . ILE A 1 871 ? 50.336 -35.767 -28.657 1.00 29.66 871 ILE A CA 1
ATOM 6713 C C . ILE A 1 871 ? 51.628 -35.902 -29.486 1.00 29.66 871 ILE A C 1
ATOM 6715 O O . ILE A 1 871 ? 52.288 -36.940 -29.413 1.00 29.66 871 ILE A O 1
ATOM 6719 N N . PRO A 1 872 ? 52.044 -34.836 -30.184 1.00 29.41 872 PRO A N 1
ATOM 6720 C CA . PRO A 1 872 ? 53.454 -34.422 -30.265 1.00 29.41 872 PRO A CA 1
ATOM 6721 C C . PRO A 1 872 ? 53.603 -32.905 -29.990 1.00 29.41 872 PRO A C 1
ATOM 6723 O O . PRO A 1 872 ? 52.639 -32.162 -30.135 1.00 29.41 872 PRO A O 1
ATOM 6726 N N . ALA A 1 873 ? 54.757 -32.315 -29.672 1.00 24.38 873 ALA A N 1
ATOM 6727 C CA . ALA A 1 873 ? 56.023 -32.737 -29.055 1.00 24.38 873 ALA A CA 1
ATOM 6728 C C . ALA A 1 873 ? 56.757 -31.424 -28.643 1.00 24.38 873 ALA A C 1
ATOM 6730 O O . ALA A 1 873 ? 56.354 -30.346 -29.080 1.00 24.38 873 ALA A O 1
ATOM 6731 N N . LEU A 1 874 ? 57.793 -31.464 -27.794 1.00 27.20 874 LEU A N 1
ATOM 6732 C CA . LEU A 1 874 ? 58.520 -30.242 -27.387 1.00 27.20 874 LEU A CA 1
ATOM 6733 C C . LEU A 1 874 ? 59.480 -29.747 -28.480 1.00 27.20 874 LEU A C 1
ATOM 6735 O O . LEU A 1 874 ? 60.131 -30.566 -29.120 1.00 27.20 874 LEU A O 1
ATOM 6739 N N . GLU A 1 875 ? 59.712 -28.430 -28.541 1.00 26.14 875 GLU A N 1
ATOM 6740 C CA . GLU A 1 875 ? 61.010 -27.891 -28.974 1.00 26.14 875 GLU A CA 1
ATOM 6741 C C . GLU A 1 875 ? 61.397 -26.587 -28.233 1.00 26.14 875 GLU A C 1
ATOM 6743 O O . GLU A 1 875 ? 60.655 -26.089 -27.385 1.00 26.14 875 GLU A O 1
ATOM 6748 N N . SER A 1 876 ? 62.638 -26.136 -28.424 1.00 26.50 876 SER A N 1
ATOM 6749 C CA . SER A 1 876 ? 63.504 -25.505 -27.410 1.00 26.50 876 SER A CA 1
ATOM 6750 C C . SER A 1 876 ? 63.410 -23.976 -27.202 1.00 26.50 876 SER A C 1
ATOM 6752 O O . SER A 1 876 ? 63.035 -23.207 -28.081 1.00 26.50 876 SER A O 1
ATOM 6754 N N . ARG A 1 877 ? 63.876 -23.520 -26.021 1.00 29.67 877 ARG A N 1
ATOM 6755 C CA . ARG A 1 877 ? 64.377 -22.145 -25.776 1.00 29.67 877 ARG A CA 1
ATOM 6756 C C . ARG A 1 877 ? 65.837 -22.005 -26.241 1.00 29.67 877 ARG A C 1
ATOM 6758 O O . ARG A 1 877 ? 66.602 -22.959 -26.104 1.00 29.67 877 ARG A O 1
ATOM 6765 N N . PRO A 1 878 ? 66.262 -20.785 -26.605 1.00 29.20 878 PRO A N 1
ATOM 6766 C CA . PRO A 1 878 ? 67.290 -20.063 -25.822 1.00 29.20 878 PRO A CA 1
ATOM 6767 C C . PRO A 1 878 ? 66.796 -18.618 -25.492 1.00 29.20 878 PRO A C 1
ATOM 6769 O O . PRO A 1 878 ? 65.800 -18.183 -26.058 1.00 29.20 878 PRO A O 1
ATOM 6772 N N . GLN A 1 879 ? 67.236 -17.839 -24.488 1.00 25.42 879 GLN A N 1
ATOM 6773 C CA . GLN A 1 879 ? 68.574 -17.450 -23.987 1.00 25.42 879 GLN A CA 1
ATOM 6774 C C . GLN A 1 879 ? 69.459 -16.725 -25.028 1.00 25.42 879 GLN A C 1
ATOM 6776 O O . GLN A 1 879 ? 69.505 -17.149 -26.171 1.00 25.42 879 GLN A O 1
ATOM 6781 N N . VAL A 1 880 ? 70.212 -15.652 -24.739 1.00 26.11 880 VAL A N 1
ATOM 6782 C CA . VAL A 1 880 ? 70.302 -14.685 -23.611 1.00 26.11 880 VAL A CA 1
ATOM 6783 C C . VAL A 1 880 ? 71.039 -13.439 -24.161 1.00 26.11 880 VAL A C 1
ATOM 6785 O O . VAL A 1 880 ? 71.933 -13.626 -24.980 1.00 26.11 880 VAL A O 1
ATOM 6788 N N . ALA A 1 881 ? 70.743 -12.210 -23.702 1.00 24.66 881 ALA A N 1
ATOM 6789 C CA . ALA A 1 881 ? 71.686 -11.066 -23.714 1.00 24.66 881 ALA A CA 1
ATOM 6790 C C . ALA A 1 881 ? 71.139 -9.840 -22.949 1.00 24.66 881 ALA A C 1
ATOM 6792 O O . ALA A 1 881 ? 69.936 -9.590 -22.971 1.00 24.66 881 ALA A O 1
ATOM 6793 N N . ALA A 1 882 ? 72.028 -9.048 -22.338 1.00 30.42 882 ALA A N 1
ATOM 6794 C CA . ALA A 1 882 ? 71.752 -7.703 -21.817 1.00 30.42 882 ALA A CA 1
ATOM 6795 C C . ALA A 1 882 ? 72.999 -6.805 -21.972 1.00 30.42 882 ALA A C 1
ATOM 6797 O O . ALA A 1 882 ? 74.113 -7.273 -21.740 1.00 30.42 882 ALA A O 1
ATOM 6798 N N . VAL A 1 883 ? 72.798 -5.543 -22.371 1.00 25.56 883 VAL A N 1
ATOM 6799 C CA . VAL A 1 883 ? 73.804 -4.473 -22.582 1.00 25.56 883 VAL A CA 1
ATOM 6800 C C . VAL A 1 883 ? 73.051 -3.151 -22.322 1.00 25.56 883 VAL A C 1
ATOM 6802 O O . VAL A 1 883 ? 72.164 -2.823 -23.103 1.00 25.56 883 VAL A O 1
ATOM 6805 N N . THR A 1 884 ? 73.044 -2.604 -21.099 1.00 25.41 884 THR A N 1
ATOM 6806 C CA . THR A 1 884 ? 73.985 -1.617 -20.499 1.00 25.41 884 THR A CA 1
ATOM 6807 C C . THR A 1 884 ? 73.965 -0.213 -21.124 1.00 25.41 884 THR A C 1
ATOM 6809 O O . THR A 1 884 ? 73.954 -0.061 -22.341 1.00 25.41 884 THR A O 1
ATOM 6812 N N . ASP A 1 885 ? 73.974 0.797 -20.253 1.00 27.95 885 ASP A N 1
ATOM 6813 C CA . ASP A 1 885 ? 73.740 2.229 -20.498 1.00 27.95 885 ASP A CA 1
ATOM 6814 C C . ASP A 1 885 ? 74.867 2.974 -21.244 1.00 27.95 885 ASP A C 1
ATOM 6816 O O . ASP A 1 885 ? 76.026 2.577 -21.150 1.00 27.95 885 ASP A O 1
ATOM 6820 N N . GLU A 1 886 ? 74.571 4.175 -21.778 1.00 24.20 886 GLU A N 1
ATOM 6821 C CA . GLU A 1 886 ? 75.353 5.353 -21.351 1.00 24.20 886 GLU A CA 1
ATOM 6822 C C . GLU A 1 886 ? 74.651 6.738 -21.423 1.00 24.20 886 GLU A C 1
ATOM 6824 O O . GLU A 1 886 ? 73.978 7.102 -22.383 1.00 24.20 886 GLU A O 1
ATOM 6829 N N . LYS A 1 887 ? 74.883 7.493 -20.340 1.00 25.06 887 LYS A N 1
ATOM 6830 C CA . LYS A 1 887 ? 74.769 8.937 -20.021 1.00 25.06 887 LYS A CA 1
ATOM 6831 C C . LYS A 1 887 ? 74.525 9.969 -21.147 1.00 25.06 887 LYS A C 1
ATOM 6833 O O . LYS A 1 887 ? 75.251 10.022 -22.135 1.00 25.06 887 LYS A O 1
ATOM 6838 N N . SER A 1 888 ? 73.758 11.017 -20.818 1.00 24.50 888 SER A N 1
ATOM 6839 C CA . SER A 1 888 ? 74.315 12.371 -20.545 1.00 24.50 888 SER A CA 1
ATOM 6840 C C . SER A 1 888 ? 73.265 13.313 -19.916 1.00 24.50 888 SER A C 1
ATOM 6842 O O . SER A 1 888 ? 72.094 12.956 -19.828 1.00 24.50 888 SER A O 1
ATOM 6844 N N . GLU A 1 889 ? 73.705 14.457 -19.374 1.00 24.55 889 GLU A N 1
ATOM 6845 C CA . GLU A 1 889 ? 72.969 15.280 -18.387 1.00 24.55 889 GLU A CA 1
ATOM 6846 C C . GLU A 1 889 ? 72.883 16.788 -18.827 1.00 24.55 889 GLU A C 1
ATOM 6848 O O . GLU A 1 889 ? 73.034 17.035 -20.025 1.00 24.55 889 GLU A O 1
ATOM 6853 N N . PRO A 1 890 ? 72.513 17.812 -18.014 1.00 46.38 890 PRO A N 1
ATOM 6854 C CA . PRO A 1 890 ? 71.305 18.594 -18.313 1.00 46.38 890 PRO A CA 1
ATOM 6855 C C . PRO A 1 890 ? 71.499 20.118 -18.493 1.00 46.38 890 PRO A C 1
ATOM 6857 O O . PRO A 1 890 ? 72.447 20.708 -17.974 1.00 46.38 890 PRO A O 1
ATOM 6860 N N . THR A 1 891 ? 70.482 20.799 -19.044 1.00 23.45 891 THR A N 1
ATOM 6861 C CA . THR A 1 891 ? 70.219 22.219 -18.718 1.00 23.45 891 THR A CA 1
ATOM 6862 C C . THR A 1 891 ? 68.723 22.574 -18.766 1.00 23.45 891 THR A C 1
ATOM 6864 O O . THR A 1 891 ? 67.904 21.855 -19.329 1.00 23.45 891 THR A O 1
ATOM 6867 N N . GLN A 1 892 ? 68.378 23.691 -18.120 1.00 25.59 892 GLN A N 1
ATOM 6868 C CA . GLN A 1 892 ? 67.039 24.277 -17.942 1.00 25.59 892 GLN A CA 1
ATOM 6869 C C . GLN A 1 892 ? 66.484 24.883 -19.274 1.00 25.59 892 GLN A C 1
ATOM 6871 O O . GLN A 1 892 ? 67.218 24.948 -20.254 1.00 25.59 892 GLN A O 1
ATOM 6876 N N . GLN A 1 893 ? 65.241 25.385 -19.409 1.00 23.89 893 GLN A N 1
ATOM 6877 C CA . GLN A 1 893 ? 64.477 26.176 -18.429 1.00 23.89 893 GLN A CA 1
ATOM 6878 C C . GLN A 1 893 ? 62.983 26.394 -18.781 1.00 23.89 893 GLN A C 1
ATOM 6880 O O . GLN A 1 893 ? 62.571 26.258 -19.926 1.00 23.89 893 GLN A O 1
ATOM 6885 N N . GLN A 1 894 ? 62.261 26.895 -17.768 1.00 24.75 894 GLN A N 1
ATOM 6886 C CA . GLN A 1 894 ? 60.965 27.601 -17.755 1.00 24.75 894 GLN A CA 1
ATOM 6887 C C . GLN A 1 894 ? 59.701 26.789 -17.436 1.00 24.75 894 GLN A C 1
ATOM 6889 O O . GLN A 1 894 ? 59.468 25.682 -17.908 1.00 24.75 894 GLN A O 1
ATOM 6894 N N . SER A 1 895 ? 58.911 27.382 -16.539 1.00 24.88 895 SER A N 1
ATOM 6895 C CA . SER A 1 895 ? 57.796 26.802 -15.796 1.00 24.88 895 SER A CA 1
ATOM 6896 C C . SER A 1 895 ? 56.455 27.403 -16.219 1.00 24.88 895 SER A C 1
ATOM 6898 O O . SER A 1 895 ? 56.380 28.551 -16.651 1.00 24.88 895 SER A O 1
ATOM 6900 N N . SER A 1 896 ? 55.376 26.642 -16.022 1.00 26.84 896 SER A N 1
ATOM 6901 C CA . SER A 1 896 ? 54.001 27.165 -16.027 1.00 26.84 896 SER A CA 1
ATOM 6902 C C . SER A 1 896 ? 53.518 27.419 -14.585 1.00 26.84 896 SER A C 1
ATOM 6904 O O . SER A 1 896 ? 54.046 26.797 -13.659 1.00 26.84 896 SER A O 1
ATOM 6906 N N . PRO A 1 897 ? 52.577 28.358 -14.359 1.00 30.30 897 PRO A N 1
ATOM 6907 C CA . PRO A 1 897 ? 52.318 28.919 -13.031 1.00 30.30 897 PRO A CA 1
ATOM 6908 C C . PRO A 1 897 ? 51.397 28.073 -12.136 1.00 30.30 897 PRO A C 1
ATOM 6910 O O . PRO A 1 897 ? 50.596 27.260 -12.588 1.00 30.30 897 PRO A O 1
ATOM 6913 N N . SER A 1 898 ? 51.497 28.335 -10.833 1.00 28.27 898 SER A N 1
ATOM 6914 C CA . SER A 1 898 ? 50.708 27.738 -9.750 1.00 28.27 898 SER A CA 1
ATOM 6915 C C . SER A 1 898 ? 49.257 28.237 -9.681 1.00 28.27 898 SER A C 1
ATOM 6917 O O . SER A 1 898 ? 49.008 29.430 -9.864 1.00 28.27 898 SER A O 1
ATOM 6919 N N . ASN A 1 899 ? 48.331 27.368 -9.259 1.00 31.59 899 ASN A N 1
ATOM 6920 C CA . ASN A 1 899 ? 46.967 27.750 -8.868 1.00 31.59 899 ASN A CA 1
ATOM 6921 C C . ASN A 1 899 ? 46.939 28.848 -7.776 1.00 31.59 899 ASN A C 1
ATOM 6923 O O . ASN A 1 899 ? 47.630 28.707 -6.762 1.00 31.59 899 ASN A O 1
ATOM 6927 N N . PRO A 1 900 ? 46.084 29.882 -7.898 1.00 31.19 900 PRO A N 1
ATOM 6928 C CA . PRO A 1 900 ? 45.805 30.813 -6.810 1.00 31.19 900 PRO A CA 1
ATOM 6929 C C . PRO A 1 900 ? 44.833 30.186 -5.796 1.00 31.19 900 PRO A C 1
ATOM 6931 O O . PRO A 1 900 ? 43.641 30.038 -6.058 1.00 31.19 900 PRO A O 1
ATOM 6934 N N . GLY A 1 901 ? 45.329 29.841 -4.607 1.00 32.28 901 GLY A N 1
ATOM 6935 C CA . GLY A 1 901 ? 44.471 29.455 -3.484 1.00 32.28 901 GLY A CA 1
ATOM 6936 C C . GLY A 1 901 ? 43.742 30.669 -2.895 1.00 32.28 901 GLY A C 1
ATOM 6937 O O . GLY A 1 901 ? 44.386 31.632 -2.474 1.00 32.28 901 GLY A O 1
ATOM 6938 N N . TYR A 1 902 ? 42.409 30.622 -2.825 1.00 30.30 902 TYR A N 1
ATOM 6939 C CA . TYR A 1 902 ? 41.599 31.683 -2.217 1.00 30.30 902 TYR A CA 1
ATOM 6940 C C . TYR A 1 902 ? 41.813 31.748 -0.695 1.00 30.30 902 TYR A C 1
ATOM 6942 O O . TYR A 1 902 ? 41.248 30.963 0.063 1.00 30.30 902 TYR A O 1
ATOM 6950 N N . LYS A 1 903 ? 42.598 32.728 -0.231 1.00 32.88 903 LYS A N 1
ATOM 6951 C CA . LYS A 1 903 ? 42.653 33.104 1.189 1.00 32.88 903 LYS A CA 1
ATOM 6952 C C . LYS A 1 903 ? 41.506 34.059 1.521 1.00 32.88 903 LYS A C 1
ATOM 6954 O O . LYS A 1 903 ? 41.508 35.205 1.077 1.00 32.88 903 LYS A O 1
ATOM 6959 N N . ILE A 1 904 ? 40.555 33.602 2.332 1.00 37.53 904 ILE A N 1
ATOM 6960 C CA . ILE A 1 904 ? 39.512 34.460 2.911 1.00 37.53 904 ILE A CA 1
ATOM 6961 C C . ILE A 1 904 ? 40.136 35.316 4.026 1.00 37.53 904 ILE A C 1
ATOM 6963 O O . ILE A 1 904 ? 40.916 34.823 4.839 1.00 37.53 904 ILE A O 1
ATOM 6967 N N . SER A 1 905 ? 39.810 36.611 4.056 1.00 38.69 905 SER A N 1
ATOM 6968 C CA . SER A 1 905 ? 40.290 37.540 5.088 1.00 38.69 905 SER A CA 1
ATOM 6969 C C . SER A 1 905 ? 39.509 37.361 6.400 1.00 38.69 905 SER A C 1
ATOM 6971 O O . SER A 1 905 ? 38.276 37.324 6.349 1.00 38.69 905 SER A O 1
ATOM 6973 N N . PRO A 1 906 ? 40.164 37.332 7.581 1.00 41.00 906 PRO A N 1
ATOM 6974 C CA . PRO A 1 906 ? 39.476 37.164 8.869 1.00 41.00 906 PRO A CA 1
ATOM 6975 C C . PRO A 1 906 ? 38.472 38.290 9.177 1.00 41.00 906 PRO A C 1
ATOM 6977 O O . PRO A 1 906 ? 37.512 38.080 9.914 1.00 41.00 906 PRO A O 1
ATOM 6980 N N . TYR A 1 907 ? 38.631 39.467 8.561 1.00 40.56 907 TYR A N 1
ATOM 6981 C CA . TYR A 1 907 ? 37.694 40.584 8.706 1.00 40.56 907 TYR A CA 1
ATOM 6982 C C . TYR A 1 907 ? 36.338 40.349 8.018 1.00 40.56 907 TYR A C 1
ATOM 6984 O O . TYR A 1 907 ? 35.342 40.932 8.441 1.00 40.56 907 TYR A O 1
ATOM 6992 N N . ALA A 1 908 ? 36.265 39.482 7.000 1.00 41.06 908 ALA A N 1
ATOM 6993 C CA . ALA A 1 908 ? 35.003 39.174 6.321 1.00 41.06 908 ALA A CA 1
ATOM 6994 C C . ALA A 1 908 ? 34.055 38.361 7.221 1.00 41.06 908 ALA A C 1
ATOM 6996 O O . ALA A 1 908 ? 32.855 38.627 7.263 1.00 41.06 908 ALA A O 1
ATOM 6997 N N . PHE A 1 909 ? 34.603 37.415 7.989 1.00 41.94 909 PHE A N 1
ATOM 6998 C CA . PHE A 1 909 ? 33.831 36.561 8.896 1.00 41.94 909 PHE A CA 1
ATOM 6999 C C . PHE A 1 909 ? 33.197 37.369 10.039 1.00 41.94 909 PHE A C 1
ATOM 7001 O O . PHE A 1 909 ? 32.022 37.194 10.357 1.00 41.94 909 PHE A O 1
ATOM 7008 N N . LEU A 1 910 ? 33.951 38.322 10.602 1.00 44.72 910 LEU A N 1
ATOM 7009 C CA . LEU A 1 910 ? 33.466 39.202 11.667 1.00 44.72 910 LEU A CA 1
ATOM 7010 C C . LEU A 1 910 ? 32.325 40.120 11.191 1.00 44.72 910 LEU A C 1
ATOM 7012 O O . LEU A 1 910 ? 31.385 40.375 11.940 1.00 44.72 910 LEU A O 1
ATOM 7016 N N . PHE A 1 911 ? 32.385 40.584 9.937 1.00 47.53 911 PHE A N 1
ATOM 7017 C CA . PHE A 1 911 ? 31.354 41.445 9.350 1.00 47.53 911 PHE A CA 1
ATOM 7018 C C . PHE A 1 911 ? 30.031 40.697 9.128 1.00 47.53 911 PHE A C 1
ATOM 7020 O O . PHE A 1 911 ? 28.971 41.258 9.389 1.00 47.53 911 PHE A O 1
ATOM 7027 N N . ILE A 1 912 ? 30.092 39.426 8.711 1.00 53.09 912 ILE A N 1
ATOM 7028 C CA . ILE A 1 912 ? 28.915 38.553 8.565 1.00 53.09 912 ILE A CA 1
ATOM 7029 C C . ILE A 1 912 ? 28.269 38.291 9.933 1.00 53.09 912 ILE A C 1
ATOM 7031 O O . ILE A 1 912 ? 27.068 38.481 10.090 1.00 53.09 912 ILE A O 1
ATOM 7035 N N . ILE A 1 913 ? 29.060 37.933 10.951 1.00 57.91 913 ILE A N 1
ATOM 7036 C CA . ILE A 1 913 ? 28.541 37.687 12.308 1.00 57.91 913 ILE A CA 1
ATOM 7037 C C . ILE A 1 913 ? 27.856 38.944 12.873 1.00 57.91 913 ILE A C 1
ATOM 7039 O O . ILE A 1 913 ? 26.748 38.857 13.405 1.00 57.91 913 ILE A O 1
ATOM 7043 N N . LEU A 1 914 ? 28.466 40.124 12.712 1.00 51.69 914 LEU A N 1
ATOM 7044 C CA . LEU A 1 914 ? 27.884 41.388 13.175 1.00 51.69 914 LEU A CA 1
ATOM 7045 C C . LEU A 1 914 ? 26.579 41.751 12.453 1.00 51.69 914 LEU A C 1
ATOM 7047 O O . LEU A 1 914 ? 25.646 42.209 13.114 1.00 51.69 914 LEU A O 1
ATOM 7051 N N . THR A 1 915 ? 26.462 41.530 11.137 1.00 54.25 915 THR A N 1
ATOM 7052 C CA . THR A 1 915 ? 25.198 41.795 10.427 1.00 54.25 915 THR A CA 1
ATOM 7053 C C . THR A 1 915 ? 24.111 40.776 10.765 1.00 54.25 915 THR A C 1
ATOM 7055 O O . THR A 1 915 ? 22.967 41.183 10.962 1.00 54.25 915 THR A O 1
ATOM 7058 N N . THR A 1 916 ? 24.439 39.491 10.935 1.00 61.94 916 THR A N 1
ATOM 7059 C CA . THR A 1 916 ? 23.477 38.475 11.400 1.00 61.94 916 THR A CA 1
ATOM 7060 C C . THR A 1 916 ? 22.936 38.802 12.797 1.00 61.94 916 THR A C 1
ATOM 7062 O O . THR A 1 916 ? 21.723 38.767 13.000 1.00 61.94 916 THR A O 1
ATOM 7065 N N . ILE A 1 917 ? 23.793 39.206 13.744 1.00 60.97 917 ILE A N 1
ATOM 7066 C CA . ILE A 1 917 ? 23.366 39.612 15.098 1.00 60.97 917 ILE A CA 1
ATOM 7067 C C . ILE A 1 917 ? 22.475 40.865 15.057 1.00 60.97 917 ILE A C 1
ATOM 7069 O O . ILE A 1 917 ? 21.489 40.939 15.796 1.00 60.97 917 ILE A O 1
ATOM 7073 N N . LEU A 1 918 ? 22.764 41.831 14.175 1.00 50.28 918 LEU A N 1
ATOM 7074 C CA . LEU A 1 918 ? 21.917 43.015 14.001 1.00 50.28 918 LEU A CA 1
ATOM 7075 C C . LEU A 1 918 ? 20.523 42.646 13.469 1.00 50.28 918 LEU A C 1
ATOM 7077 O O . LEU A 1 918 ? 19.520 43.118 13.999 1.00 50.28 918 LEU A O 1
ATOM 7081 N N . ILE A 1 919 ? 20.457 41.768 12.463 1.00 60.12 919 ILE A N 1
ATOM 7082 C CA . ILE A 1 919 ? 19.199 41.297 11.862 1.00 60.12 919 ILE A CA 1
ATOM 7083 C C . ILE A 1 919 ? 18.347 40.547 12.898 1.00 60.12 919 ILE A C 1
ATOM 7085 O O . ILE A 1 919 ? 17.163 40.849 13.044 1.00 60.12 919 ILE A O 1
ATOM 7089 N N . ILE A 1 920 ? 18.951 39.641 13.676 1.00 59.19 920 ILE A N 1
ATOM 7090 C CA . ILE A 1 920 ? 18.262 38.918 14.758 1.00 59.19 920 ILE A CA 1
ATOM 7091 C C . ILE A 1 920 ? 17.738 39.900 15.817 1.00 59.19 920 ILE A C 1
ATOM 7093 O O . ILE A 1 920 ? 16.592 39.786 16.247 1.00 59.19 920 ILE A O 1
ATOM 7097 N N . SER A 1 921 ? 18.529 40.912 16.186 1.00 47.88 921 SER A N 1
ATOM 7098 C CA . SER A 1 921 ? 18.132 41.923 17.178 1.00 47.88 921 SER A CA 1
ATOM 7099 C C . SER A 1 921 ? 16.940 42.777 16.726 1.00 47.88 921 SER A C 1
ATOM 7101 O O . SER A 1 921 ? 16.075 43.095 17.543 1.00 47.88 921 SER A O 1
ATOM 7103 N N . VAL A 1 922 ? 16.869 43.123 15.434 1.00 56.22 922 VAL A N 1
ATOM 7104 C CA . VAL A 1 922 ? 15.739 43.861 14.843 1.00 56.22 922 VAL A CA 1
ATOM 7105 C C . VAL A 1 922 ? 14.480 42.992 14.812 1.00 56.22 922 VAL A C 1
ATOM 7107 O O . VAL A 1 922 ? 13.437 43.436 15.286 1.00 56.22 922 VAL A O 1
ATOM 7110 N N . ILE A 1 923 ? 14.581 41.738 14.354 1.00 55.66 923 ILE A N 1
ATOM 7111 C CA . ILE A 1 923 ? 13.450 40.792 14.335 1.00 55.66 923 ILE A CA 1
ATOM 7112 C C . ILE A 1 923 ? 12.901 40.571 15.757 1.00 55.66 923 ILE A C 1
ATOM 7114 O O . ILE A 1 923 ? 11.689 40.631 15.974 1.00 55.66 923 ILE A O 1
ATOM 7118 N N . TYR A 1 924 ? 13.783 40.401 16.747 1.00 42.66 924 TYR A N 1
ATOM 7119 C CA . TYR A 1 924 ? 13.395 40.174 18.142 1.00 42.66 924 TYR A CA 1
ATOM 7120 C C . TYR A 1 924 ? 12.747 41.402 18.812 1.00 42.66 924 TYR A C 1
ATOM 7122 O O . TYR A 1 924 ? 11.943 41.244 19.729 1.00 42.66 924 TYR A O 1
ATOM 7130 N N . HIS A 1 925 ? 13.047 42.624 18.350 1.00 40.59 925 HIS A N 1
ATOM 7131 C CA . HIS A 1 925 ? 12.341 43.835 18.792 1.00 40.59 925 HIS A CA 1
ATOM 7132 C C . HIS A 1 925 ? 11.016 44.069 18.052 1.00 40.59 925 HIS A C 1
ATOM 7134 O O . HIS A 1 925 ? 10.077 44.575 18.661 1.00 40.59 925 HIS A O 1
ATOM 7140 N N . SER A 1 926 ? 10.896 43.686 16.776 1.00 41.66 926 SER A N 1
ATOM 7141 C CA . SER A 1 926 ? 9.632 43.810 16.033 1.00 41.66 926 SER A CA 1
ATOM 7142 C C . SER A 1 926 ? 8.527 42.889 16.566 1.00 41.66 926 SER A C 1
ATOM 7144 O O . SER A 1 926 ? 7.368 43.295 16.597 1.00 41.66 926 SER A O 1
ATOM 7146 N N . ASN A 1 927 ? 8.875 41.696 17.058 1.00 41.00 927 ASN A N 1
ATOM 7147 C CA . ASN A 1 927 ? 7.917 40.721 17.600 1.00 41.00 927 ASN A CA 1
ATOM 7148 C C . ASN A 1 927 ? 7.416 41.014 19.034 1.00 41.00 927 ASN A C 1
ATOM 7150 O O . ASN A 1 927 ? 6.736 40.172 19.611 1.00 41.00 927 ASN A O 1
ATOM 7154 N N . LYS A 1 928 ? 7.715 42.181 19.628 1.00 39.56 928 LYS A N 1
ATOM 7155 C CA . LYS A 1 928 ? 7.200 42.578 20.960 1.00 39.56 928 LYS A CA 1
ATOM 7156 C C . LYS A 1 928 ? 6.146 43.690 20.945 1.00 39.56 928 LYS A C 1
ATOM 7158 O O . LYS A 1 928 ? 5.815 44.230 21.999 1.00 39.56 928 LYS A O 1
ATOM 7163 N N . THR A 1 929 ? 5.603 44.022 19.773 1.00 39.88 929 THR A N 1
ATOM 7164 C CA . THR A 1 929 ? 4.657 45.145 19.613 1.00 39.88 929 THR A CA 1
ATOM 7165 C C . THR A 1 929 ? 3.337 44.769 18.929 1.00 39.88 929 THR A C 1
ATOM 7167 O O . THR A 1 929 ? 2.511 45.650 18.700 1.00 39.88 929 THR A O 1
ATOM 7170 N N . LEU A 1 930 ? 3.116 43.488 18.603 1.00 39.25 930 LEU A N 1
ATOM 7171 C CA . LEU A 1 930 ? 1.895 42.985 17.963 1.00 39.25 930 LEU A CA 1
ATOM 7172 C C . LEU A 1 930 ? 1.544 41.576 18.479 1.00 39.25 930 LEU A C 1
ATOM 7174 O O . LEU A 1 930 ? 2.100 40.596 17.991 1.00 39.25 930 LEU A O 1
ATOM 7178 N N . LYS A 1 931 ? 0.541 41.535 19.371 1.00 33.06 931 LYS A N 1
ATOM 7179 C CA . LYS A 1 931 ? 0.085 40.403 20.208 1.00 33.06 931 LYS A CA 1
ATOM 7180 C C . LYS A 1 931 ? 1.009 40.075 21.385 1.00 33.06 931 LYS A C 1
ATOM 7182 O O . LYS A 1 931 ? 2.188 39.754 21.152 1.00 33.06 931 LYS A O 1
#

pLDDT: mean 74.96, std 22.41, range [22.03, 98.75]

Radius of gyration: 37.22 Å; chains: 1; bounding box: 118×116×116 Å

Foldseek 3Di:
DDDDDDDDDDPDPPPPPPPPPADLPGPDPQPDKDWFFDFDDDADDALAFAFGWDWFKAFQFDFACAPDPPDTDHTDTDTFTWTAALQAIATPVQWGDGFLDPHTAFEAEQVRHGWRWDRQAQALKIKTFDDADPQATWIKIFHRVNVQWDWDQDSRRRIYTYGDPPGDIDIQADPVRDTFHWDSLAWHAALNSQWIWTATPPRATWIAGNVVRYIQQAAHGDDCVVVDDQSKHKEAHPVRFWIWIDGLNVQWIWIFGNVQGDPPSYGDTDTVSVVCVVPPAQWRGKANWYDQHPFKIWIWTWGPPDPDIGIIIIIGGGHPDDYRFQAEEEEEACLQQVQLADQFDPLQDDQFHVQRRHCLFQQNVLCSNLSRPRYDYQYGHLDALCLQDPPDQQDQFQTPPNDGNVRDPLSVCLVVSRHRRHRNCSVCLVRLHQYYEYEHDCSQLVVVVQLQQQLFPDHPPQFLLSLVLSLVSLQVCLVSLLVSLVVSCVRNPNHAYEYEADELQADQVFDQWQQQSGDNVSSVLVLLSSVQNLQSSVLSLLQSQHHYQDCHCLQPCAHRRNDAFSSHQAWGFAQPPPDDADDDDADDDSTDSRHRHTYSNVSVSVNVRRCVRCVSVPNDGGDHDNPRGHDDDDCPRPSSDPGDHPVPDRANEAEDSQQWGQEDEAQDKTKGKFACVRFLFDAQWKKWKFKDPPTGTFDIFGAHNNRMTIDIGHHHPVDAFAKIKIWIWGAHPVRGIHTYIDIHGYAHDSQQGNPPPDGPVPDLARHDDAPPDQQQPRPHGRNHHTGRHHHDPDDDDDDDDDDDDDDDDDDDDDDDDDDDDDDDDDDDDDDDDDDDDDDDDDDDDDDDDDDDDDDDDDDDDDDDDDDDDDDDDDDDDDDDDDDDDDDDDDDDDDDDDDDDDDDDDPVVVVVVVVVVVVVVVVVVVVVPPDD

Secondary structure (DSSP, 8-state):
--------------------SS-HHHHSS---EEEE---SPPPPB-TTSS-B-EEEEEEEE--EE-SSTT-EEPPEEEEEEEEEEBTEEEETTSEEE-TT-SSPEEEE-TTSPBPEEEP-TT-SPEEEEEEE-SS-EEEEEESSTTTTEEEEE-TT--EEEEEPTT---EEPB-TTS-B-B--GGG-EE-TTSSEEEEEETTTEEEEEETTT--EEEEEPPP-GGGS----EEEEE-TTS-EEEEEETTTTEEEEEESSS--TTS---EEEHHHHHHHHSTTEEEEEEEEEEETTEEEEEEEE-SSSS-EEEEEEEE-TTS------EEEEESHHHHTTTS--B-TTSSSSS-----BTTSHHHHHHHHHT-SSEEE---TT--HHHHH---TT---SSTT---GGGS-HHHHHHHT-TTSS-HHHHHHHH--SEEEEE-STGGGTHHHHHHHTTSSS-TT-SHHHHHHHHHHHHHTHHHHHHHHHHHHHHSTT-EEEEE-----B-TT---TTTT---HHHHHHHHHHHHHHHHHHHHHHHHHT-EEE--TTTTTTSSBTTS-GGG-SB--S---S-----SS-SS--SS-TTTTSB-HHHHHHHHHHHHHHTTTTTSPPPPP-TT--PPPP-TTSTTTTT-----PPPPEEEE-GGGB-SEEETTSEEEEEE-HHHH-BPTT-EEEEEEETTTEEEEEEE--TTS-EEEEEE--TTSPSEEEEEEEEEEBTTSPEEEEEEEEEEES-SSSSSSSSS-TTS-SSTTS---S--SS-SSS-TTT-SS--PPP---PPP--PPPPP------------------------------------------------------------------------------------------PPPP------HHHHHHHHHHHHHHHHHHHHHTTS--